Protein AF-0000000079820277 (afdb_homodimer)

InterPro domains:
  IPR011063 tRNA(Ile)-lysidine/2-thiocytidine synthase, N-terminal [PF01171] (27-200)
  IPR012094 tRNA(Ile)-lysidine synthase [MF_01161] (17-309)
  IPR012094 tRNA(Ile)-lysidine synthase [PTHR43033] (17-255)
  IPR012795 tRNA(Ile)-lysidine synthase, N-terminal [TIGR02432] (27-204)
  IPR012795 tRNA(Ile)-lysidine synthase, N-terminal [cd01992] (26-204)
  IPR014729 Rossmann-like alpha/beta/alpha sandwich fold [G3DSA:3.40.50.620] (17-236)

Nearest PDB structures (foldseek):
  3a2k-assembly2_B  TM=6.131E-01  e=2.456E-21  Geobacillus kaustophilus
  2e89-assembly2_C  TM=7.672E-01  e=1.411E-16  Aquifex aeolicus
  1ni5-assembly1_A-2  TM=6.156E-01  e=9.636E-19  Escherichia coli
  6scy-assembly1_A  TM=7.786E-01  e=8.592E-12  Methanococcus maripaludis S2
  6scy-assembly1_B  TM=7.322E-01  e=2.903E-11  Methanococcus maripaludis S2

Foldseek 3Di:
DDPVLLVVLLVLLLVQCVVQPDFLFEEEEEAQQALLSLLVLVSCCSNHVSYAYEYEYEDAVPDDSVLRVVQSVQSCVVRVHHYDYHYFHQDPPDQSLVSSVVRSVVRRVVVCVVVVGQAYEYRAALLNQLLQQVVCVVVAADLLSLLGDDQWDDDPNHIYGYSHHHPDPVSSSVSCVVGRGDDPPCCCVVSVVSSNCCVPPVQQVVLVVDPVSDGCSNVSSVRSNVSVVVLVVLCCVLPPFPQWDFAQQKIKHFADDPDDVSSSLSSVQVNVVLHDDDDDDGDGPVQSVVLVPDPAQDWDQGPPRWIWHHHPRMIMIGRPVDDGDDKDKDFEQAFDDDVSRLWTWDQYQQQADPCLPDPDPPDPGFIKIKGFFDQDPVGGHGPDPQPPCVVVLVVVLVVDPPVCSRRWIWIATPVNHTQDTRQDGDDPNDRNGGHIDIQNQRPDDGRDDDPPDD/DDPVLLVVLLVLLLVQCVVQPDFLFEEEEEAQQALLSLLVVVSCCSNHVSYAYEYEYEDAVPDDSVLRVVQVVQSCVVRVHHYDYHYFHQDPPDPSLVSSVVRSVVRRVVVCVVVVGQAYEYRAALLNQLLQQVVCVVVAADLLSLLGDDQWDDDPNHIYGYSHHHPDPVSSSVSCVVGRGDDPPCCCVVSVVSSNCCVPPVQQVVLVVDPVSDGCSNVSSVRSNVSVVVLVVLCCVLPPFPQWDFAQQKIKHFADPPDDVSSQLSSVQVNVVLHDDDDDDGDGPVQSVVLVPDPAQDWDQGPPRWIWHHHPRMIMIGRPVDDGDAKDWDFAQAFAQDVSRLWTWPQHQDLPDPPLPDPDPPDPGFIKIKGFFDQDPVGGHGPPPQPPCPVVLVVVLVVDDPVCSRRWIWIATPVNHTQDTRPDGDDPPDRSTRHTDTQNARPPDGRDDDPPDD

Sequence (908 aa):
MGDTDHRGLIAAVADVLDTHVRADATVVLGVSGGPDSVALLHLVAAARPDLRLVVGHVRHGLRDDALDVEATAANAGLLGASVVVLPVTVGEGAGPEDAARRARHAALLDLARDRRAVALLLGHTADDQAETLLLRIARGTGLDGLAAMRPAAERDGVLVVRPMLGLRRADVHAVSAPHATVTDPTNTGDPDQRRGRVRREALPALSRLRPDDGDPVPALARLAELVADDVALLDATAVPPGSVRRVGAAVVVDTPADTAVAVLRRRIRAGWALLPGPHRSAPDAETVSRILGLPVGQRIDVQGGVRATMAGDTVVLLDPTVPSWAPRPLPVGTGVTLPELGLAYLLTTAVAGPTATRPAAGAPPWTAEVAMPTSGPDGVVVRPRLASGDRAIRKDLQRVPAALRDQVPIVAAADGTVLLVGDRTIAPAVAGQPCLCIGVAADGSGPTGYRGGPMGDTDHRGLIAAVADVLDTHVRADATVVLGVSGGPDSVALLHLVAAARPDLRLVVGHVRHGLRDDALDVEATAANAGLLGASVVVLPVTVGEGAGPEDAARRARHAALLDLARDRRAVALLLGHTADDQAETLLLRIARGTGLDGLAAMRPAAERDGVLVVRPMLGLRRADVHAVSAPHATVTDPTNTGDPDQRRGRVRREALPALSRLRPDDGDPVPALARLAELVADDVALLDATAVPPGSVRRVGAAVVVDTPADTAVAVLRRRIRAGWALLPGPHRSAPDAETVSRILGLPVGQRIDVQGGVRATMAGDTVVLLDPTVPSWAPRPLPVGTGVTLPELGLAYLLTTAVAGPTATRPAAGAPPWTAEVAMPTSGPDGVVVRPRLASGDRAIRKDLQRVPAALRDQVPIVAAADGTVLLVGDRTIAPAVAGQPCLCIGVAADGSGPTGYRGGP

pLDDT: mean 76.47, std 20.47, range [20.0, 98.5]

Solvent-accessible surface area (backbone atoms only — not comparable to full-atom values): 48330 Å² total; per-residue (Å²): 127,57,72,68,54,53,55,50,52,27,49,48,33,30,54,47,39,64,74,75,46,71,82,70,33,40,33,25,34,51,32,64,9,28,41,49,21,44,22,39,55,54,41,47,47,70,45,40,68,60,46,44,53,34,34,38,28,68,40,60,74,83,59,94,52,65,63,25,51,49,21,36,50,54,55,31,55,77,70,73,33,49,78,42,80,40,81,45,80,62,62,89,68,54,61,69,46,61,28,42,50,50,46,46,51,51,53,50,51,50,49,20,59,75,65,66,29,70,28,37,37,40,45,44,22,17,51,51,35,23,46,48,25,50,48,32,50,33,63,36,34,45,65,72,44,45,18,44,70,63,56,61,47,76,52,95,90,39,37,35,34,24,51,36,37,85,36,50,54,72,63,40,37,62,64,21,64,87,50,68,54,39,78,55,69,65,49,76,52,30,74,44,60,55,58,47,43,34,64,70,39,33,48,53,35,35,13,66,53,19,94,77,54,45,81,40,42,66,37,40,32,48,27,16,52,51,33,39,45,43,49,53,53,46,44,65,65,47,47,42,92,74,40,46,43,58,39,35,51,26,19,41,22,58,47,55,86,90,58,53,65,55,35,45,51,49,30,49,52,55,27,58,71,63,44,66,72,76,92,68,78,78,80,43,57,66,49,52,49,53,59,73,65,46,55,71,75,38,70,49,73,47,76,96,58,28,34,39,31,25,52,78,48,26,37,38,40,30,42,77,82,52,72,74,64,70,64,40,78,37,65,60,66,39,72,43,72,39,70,69,36,44,32,32,38,30,31,36,56,42,35,46,57,96,72,40,53,68,76,59,101,72,60,73,74,60,40,28,32,39,32,42,32,40,74,46,99,91,37,73,44,57,64,70,83,46,80,87,62,55,67,60,50,52,58,54,41,63,74,37,55,76,89,43,38,51,31,35,43,31,32,20,36,77,87,35,51,57,38,27,53,56,90,38,73,68,49,74,63,47,73,46,33,56,23,76,45,75,45,71,26,62,64,95,65,72,65,68,83,80,81,70,71,134,128,59,72,68,55,52,56,49,52,28,49,49,32,31,55,47,39,64,73,75,46,70,84,70,34,40,33,25,33,50,33,66,10,28,42,50,22,45,20,41,55,54,39,46,48,69,45,41,70,61,46,45,53,34,35,38,29,67,40,62,74,83,58,93,51,64,62,24,51,51,23,37,49,54,56,31,56,79,70,73,30,49,77,43,79,42,81,44,79,62,62,89,71,54,61,70,46,61,29,42,51,50,45,46,52,51,53,50,52,48,48,19,59,75,65,66,28,71,27,38,37,41,46,43,22,17,49,51,36,24,48,48,26,51,47,32,50,33,62,35,34,45,65,71,45,44,19,44,72,64,56,61,47,75,53,93,88,38,36,36,35,23,52,37,36,86,37,49,54,71,63,41,38,63,65,23,63,86,49,68,55,38,78,53,69,65,49,76,51,30,74,44,56,56,58,46,43,34,64,69,39,33,48,53,34,34,12,66,53,20,94,76,55,44,81,40,43,67,36,39,32,48,27,15,53,52,33,38,46,43,49,54,53,44,44,64,65,48,47,44,90,74,39,44,42,54,40,33,52,26,18,40,21,58,46,58,85,90,56,54,65,54,35,45,52,49,29,48,52,54,28,57,72,62,43,67,71,75,93,69,78,78,80,44,57,66,50,53,51,53,58,72,65,46,54,71,75,38,70,48,74,45,75,97,58,27,35,39,30,24,54,78,48,27,38,38,39,29,40,77,82,52,73,72,64,70,63,40,77,37,67,59,68,40,70,43,71,39,70,71,36,48,34,31,38,30,31,37,52,45,38,72,38,96,72,37,58,67,76,56,102,71,58,72,72,58,40,27,33,38,31,41,31,40,73,48,100,91,38,71,44,54,68,67,81,44,80,88,59,54,67,60,50,51,57,55,42,65,74,39,54,76,91,44,40,51,31,35,43,30,32,21,37,77,88,35,51,57,37,26,53,58,90,39,72,67,50,72,62,48,75,40,35,56,23,77,45,73,45,69,26,60,62,91,64,72,60,67,84,79,82,69,71,134

Structure (mmCIF, N/CA/C/O backbone):
data_AF-0000000079820277-model_v1
#
loop_
_entity.id
_entity.type
_entity.pdbx_description
1 polymer 'tRNA(Ile)-lysidine synthase'
#
loop_
_atom_site.group_PDB
_atom_site.id
_atom_site.type_symbol
_atom_site.label_atom_id
_atom_site.label_alt_id
_atom_site.label_comp_id
_atom_site.label_asym_id
_atom_site.label_entity_id
_atom_site.label_seq_id
_atom_site.pdbx_PDB_ins_code
_atom_site.Cartn_x
_atom_site.Cartn_y
_atom_site.Cartn_z
_atom_site.occupancy
_atom_site.B_iso_or_equiv
_atom_site.auth_seq_id
_atom_site.auth_comp_id
_atom_site.auth_asym_id
_atom_site.auth_atom_id
_atom_site.pdbx_PDB_model_num
ATOM 1 N N . MET A 1 1 ? 27.703 8.156 21.188 1 50.22 1 MET A N 1
ATOM 2 C CA . MET A 1 1 ? 27.547 8.43 19.766 1 50.22 1 MET A CA 1
ATOM 3 C C . MET A 1 1 ? 28.703 9.281 19.25 1 50.22 1 MET A C 1
ATOM 5 O O . MET A 1 1 ? 29.016 10.328 19.812 1 50.22 1 MET A O 1
ATOM 9 N N . GLY A 1 2 ? 29.406 8.766 18.516 1 54.09 2 GLY A N 1
ATOM 10 C CA . GLY A 1 2 ? 30.562 9.523 18.047 1 54.09 2 GLY A CA 1
ATOM 11 C C . GLY A 1 2 ? 30.188 10.758 17.25 1 54.09 2 GLY A C 1
ATOM 12 O O . GLY A 1 2 ? 29.016 10.938 16.891 1 54.09 2 GLY A O 1
ATOM 13 N N . ASP A 1 3 ? 31.016 11.797 17.203 1 55.22 3 ASP A N 1
ATOM 14 C CA . ASP A 1 3 ? 30.906 13.086 16.516 1 55.22 3 ASP A CA 1
ATOM 15 C C . ASP A 1 3 ? 30.328 12.914 15.117 1 55.22 3 ASP A C 1
ATOM 17 O O . ASP A 1 3 ? 29.484 13.711 14.688 1 55.22 3 ASP A O 1
ATOM 21 N N . THR A 1 4 ? 30.625 11.859 14.508 1 54.94 4 THR A N 1
ATOM 22 C CA . THR A 1 4 ? 30.203 11.594 13.141 1 54.94 4 THR A CA 1
ATOM 23 C C . THR A 1 4 ? 28.719 11.281 13.078 1 54.94 4 THR A C 1
ATOM 25 O O . THR A 1 4 ? 28.016 11.703 12.148 1 54.94 4 THR A O 1
ATOM 28 N N . ASP A 1 5 ? 28.219 10.812 14.18 1 74.69 5 ASP A N 1
ATOM 29 C CA . ASP A 1 5 ? 26.812 10.438 14.203 1 74.69 5 ASP A CA 1
ATOM 30 C C . ASP A 1 5 ? 25.922 11.664 14.406 1 74.69 5 ASP A C 1
ATOM 32 O O . ASP A 1 5 ? 24.891 11.812 13.742 1 74.69 5 ASP A O 1
ATOM 36 N N . HIS A 1 6 ? 26.625 12.625 15.156 1 86.31 6 HIS A N 1
ATOM 37 C CA . HIS A 1 6 ? 25.859 13.844 15.414 1 86.31 6 HIS A CA 1
ATOM 38 C C . HIS A 1 6 ? 25.781 14.719 14.172 1 86.31 6 HIS A C 1
ATOM 40 O O . HIS A 1 6 ? 24.719 15.281 13.875 1 86.31 6 HIS A O 1
ATOM 46 N N . ARG A 1 7 ? 26.875 14.836 13.391 1 88.81 7 ARG A N 1
ATOM 47 C CA . ARG A 1 7 ? 26.906 15.617 12.156 1 88.81 7 ARG A CA 1
ATOM 48 C C . ARG A 1 7 ? 25.922 15.062 11.133 1 88.81 7 ARG A C 1
ATOM 50 O O . ARG A 1 7 ? 25.281 15.82 10.398 1 88.81 7 ARG A O 1
ATOM 57 N N . GLY A 1 8 ? 25.797 13.75 11.188 1 93.69 8 GLY A N 1
ATOM 58 C CA . GLY A 1 8 ? 24.875 13.102 10.281 1 93.69 8 GLY A CA 1
ATOM 59 C C . GLY A 1 8 ? 23.422 13.422 10.594 1 93.69 8 GLY A C 1
ATOM 60 O O . GLY A 1 8 ? 22.609 13.625 9.68 1 93.69 8 GLY A O 1
ATOM 61 N N . LEU A 1 9 ? 23.094 13.539 11.883 1 96.06 9 LEU A N 1
ATOM 62 C CA . LEU A 1 9 ? 21.734 13.859 12.312 1 96.06 9 LEU A CA 1
ATOM 63 C C . LEU A 1 9 ? 21.375 15.297 11.969 1 96.06 9 LEU A C 1
ATOM 65 O O . LEU A 1 9 ? 20.281 15.57 11.492 1 96.06 9 LEU A O 1
ATOM 69 N N . ILE A 1 10 ? 22.391 16.172 12.164 1 96.81 10 ILE A N 1
ATOM 70 C CA . ILE A 1 10 ? 22.188 17.578 11.836 1 96.81 10 ILE A CA 1
ATOM 71 C C . ILE A 1 10 ? 21.938 17.719 10.336 1 96.81 10 ILE A C 1
ATOM 73 O O . ILE A 1 10 ? 21.031 18.438 9.914 1 96.81 10 ILE A O 1
ATOM 77 N N . ALA A 1 11 ? 22.688 16.984 9.57 1 96.31 11 ALA A N 1
ATOM 78 C CA . ALA A 1 11 ? 22.562 17.047 8.117 1 96.31 11 ALA A CA 1
ATOM 79 C C . ALA A 1 11 ? 21.203 16.531 7.672 1 96.31 11 ALA A C 1
ATOM 81 O O . ALA A 1 11 ? 20.578 17.094 6.762 1 96.31 11 ALA A O 1
ATOM 82 N N . ALA A 1 12 ? 20.75 15.516 8.305 1 95.81 12 ALA A N 1
ATOM 83 C CA . ALA A 1 12 ? 19.453 14.938 7.953 1 95.81 12 ALA A CA 1
ATOM 84 C C . ALA A 1 12 ? 18.328 15.922 8.234 1 95.81 12 ALA A C 1
ATOM 86 O O . ALA A 1 12 ? 17.422 16.094 7.418 1 95.81 12 ALA A O 1
ATOM 87 N N . VAL A 1 13 ? 18.406 16.547 9.32 1 97.31 13 VAL A N 1
ATOM 88 C CA . VAL A 1 13 ? 17.406 17.547 9.695 1 97.31 13 VAL A CA 1
ATOM 89 C C . VAL A 1 13 ? 17.484 18.734 8.75 1 97.31 13 VAL A C 1
ATOM 91 O O . VAL A 1 13 ? 16.453 19.234 8.297 1 97.31 13 VAL A O 1
ATOM 94 N N . ALA A 1 14 ? 18.672 19.125 8.406 1 97.31 14 ALA A N 1
ATOM 95 C CA . ALA A 1 14 ? 18.875 20.234 7.484 1 97.31 14 ALA A CA 1
ATOM 96 C C . ALA A 1 14 ? 18.25 19.953 6.121 1 97.31 14 ALA A C 1
ATOM 98 O O . ALA A 1 14 ? 17.625 20.828 5.52 1 97.31 14 ALA A O 1
ATOM 99 N N . ASP A 1 15 ? 18.438 18.797 5.703 1 95.56 15 ASP A N 1
ATOM 100 C CA . ASP A 1 15 ? 17.922 18.406 4.398 1 95.56 15 ASP A CA 1
ATOM 101 C C . ASP A 1 15 ? 16.406 18.562 4.336 1 95.56 15 ASP A C 1
ATOM 103 O O . ASP A 1 15 ? 15.875 19.109 3.369 1 95.56 15 ASP A O 1
ATOM 107 N N . VAL A 1 16 ? 15.711 18.109 5.352 1 96.06 16 VAL A N 1
ATOM 108 C CA . VAL A 1 16 ? 14.258 18.203 5.395 1 96.06 16 VAL A CA 1
ATOM 109 C C . VAL A 1 16 ? 13.828 19.656 5.48 1 96.06 16 VAL A C 1
ATOM 111 O O . VAL A 1 16 ? 12.922 20.094 4.762 1 96.06 16 VAL A O 1
ATOM 114 N N . LEU A 1 17 ? 14.492 20.391 6.305 1 97.25 17 LEU A N 1
ATOM 115 C CA . LEU A 1 17 ? 14.117 21.797 6.504 1 97.25 17 LEU A CA 1
ATOM 116 C C . LEU A 1 17 ? 14.398 22.609 5.254 1 97.25 17 LEU A C 1
ATOM 118 O O . LEU A 1 17 ? 13.625 23.516 4.906 1 97.25 17 LEU A O 1
ATOM 122 N N . ASP A 1 18 ? 15.5 22.297 4.562 1 96.44 18 ASP A N 1
ATOM 123 C CA . ASP A 1 18 ? 15.859 23.016 3.35 1 96.44 18 ASP A CA 1
ATOM 124 C C . ASP A 1 18 ? 14.812 22.812 2.26 1 96.44 18 ASP A C 1
ATOM 126 O O . ASP A 1 18 ? 14.602 23.703 1.424 1 96.44 18 ASP A O 1
ATOM 130 N N . THR A 1 19 ? 14.188 21.734 2.322 1 93.88 19 THR A N 1
ATOM 131 C CA . THR A 1 19 ? 13.172 21.406 1.323 1 93.88 19 THR A CA 1
ATOM 132 C C . THR A 1 19 ? 11.875 22.141 1.601 1 93.88 19 THR A C 1
ATOM 134 O O . THR A 1 19 ? 11.148 22.516 0.67 1 93.88 19 THR A O 1
ATOM 137 N N . HIS A 1 20 ? 11.594 22.453 2.922 1 94.62 20 HIS A N 1
ATOM 138 C CA . HIS A 1 20 ? 10.219 22.844 3.238 1 94.62 20 HIS A CA 1
ATOM 139 C C . HIS A 1 20 ? 10.18 24.234 3.867 1 94.62 20 HIS A C 1
ATOM 141 O O . HIS A 1 20 ? 9.117 24.859 3.91 1 94.62 20 HIS A O 1
ATOM 147 N N . VAL A 1 21 ? 11.352 24.672 4.367 1 96.25 21 VAL A N 1
ATOM 148 C CA . VAL A 1 21 ? 11.352 25.922 5.125 1 96.25 21 VAL A CA 1
ATOM 149 C C . VAL A 1 21 ? 12.312 26.922 4.48 1 96.25 21 VAL A C 1
ATOM 151 O O . VAL A 1 21 ? 13.484 26.609 4.27 1 96.25 21 VAL A O 1
ATOM 154 N N . ARG A 1 22 ? 11.875 28.094 4.207 1 95.06 22 ARG A N 1
ATOM 155 C CA . ARG A 1 22 ? 12.703 29.125 3.58 1 95.06 22 ARG A CA 1
ATOM 156 C C . ARG A 1 22 ? 13.68 29.719 4.586 1 95.06 22 ARG A C 1
ATOM 158 O O . ARG A 1 22 ? 13.492 29.594 5.797 1 95.06 22 ARG A O 1
ATOM 165 N N . ALA A 1 23 ? 14.641 30.484 4.102 1 95.75 23 ALA A N 1
ATOM 166 C CA . ALA A 1 23 ? 15.688 31.094 4.934 1 95.75 23 ALA A CA 1
ATOM 167 C C . ALA A 1 23 ? 15.125 32.219 5.781 1 95.75 23 ALA A C 1
ATOM 169 O O . ALA A 1 23 ? 14.156 32.875 5.387 1 95.75 23 ALA A O 1
ATOM 170 N N . ASP A 1 24 ? 15.734 32.375 6.93 1 96 24 ASP A N 1
ATOM 171 C CA . ASP A 1 24 ? 15.484 33.5 7.828 1 96 24 ASP A CA 1
ATOM 172 C C . ASP A 1 24 ? 14.008 33.594 8.203 1 96 24 ASP A C 1
ATOM 174 O O . ASP A 1 24 ? 13.445 34.688 8.328 1 96 24 ASP A O 1
ATOM 178 N N . ALA A 1 25 ? 13.375 32.438 8.32 1 96.81 25 ALA A N 1
ATOM 179 C CA . ALA A 1 25 ? 11.945 32.375 8.617 1 96.81 25 ALA A CA 1
ATOM 180 C C . ALA A 1 25 ? 11.703 32.125 10.102 1 96.81 25 ALA A C 1
ATOM 182 O O . ALA A 1 25 ? 12.617 31.734 10.828 1 96.81 25 ALA A O 1
ATOM 183 N N . THR A 1 26 ? 10.516 32.438 10.492 1 97.81 26 THR A N 1
ATOM 184 C CA . THR A 1 26 ? 10.07 32.062 11.836 1 97.81 26 THR A CA 1
ATOM 185 C C . THR A 1 26 ? 9.391 30.703 11.836 1 97.81 26 THR A C 1
ATOM 187 O O . THR A 1 26 ? 8.531 30.438 10.992 1 97.81 26 THR A O 1
ATOM 190 N N . VAL A 1 27 ? 9.812 29.875 12.75 1 98.31 27 VAL A N 1
ATOM 191 C CA . VAL A 1 27 ? 9.18 28.562 12.883 1 98.31 27 VAL A CA 1
ATOM 192 C C . VAL A 1 27 ? 8.766 28.328 14.336 1 98.31 27 VAL A C 1
ATOM 194 O O . VAL A 1 27 ? 9.398 28.844 15.258 1 98.31 27 VAL A O 1
ATOM 197 N N . VAL A 1 28 ? 7.699 27.594 14.508 1 98.5 28 VAL A N 1
ATOM 198 C CA . VAL A 1 28 ? 7.246 27.156 15.828 1 98.5 28 VAL A CA 1
ATOM 199 C C . VAL A 1 28 ? 7.641 25.703 16.062 1 98.5 28 VAL A C 1
ATOM 201 O O . VAL A 1 28 ? 7.512 24.875 15.164 1 98.5 28 VAL A O 1
ATOM 204 N N . LEU A 1 29 ? 8.242 25.391 17.188 1 98.31 29 LEU A N 1
ATOM 205 C CA . LEU A 1 29 ? 8.578 24.031 17.578 1 98.31 29 LEU A CA 1
ATOM 206 C C . LEU A 1 29 ? 7.711 23.578 18.75 1 98.31 29 LEU A C 1
ATOM 208 O O . LEU A 1 29 ? 7.621 24.266 19.766 1 98.31 29 LEU A O 1
ATOM 212 N N . GLY A 1 30 ? 7.031 22.438 18.562 1 96.56 30 GLY A N 1
ATOM 213 C CA . GLY A 1 30 ? 6.406 21.812 19.703 1 96.56 30 GLY A CA 1
ATOM 214 C C . GLY A 1 30 ? 7.395 21.094 20.609 1 96.56 30 GLY A C 1
ATOM 215 O O . GLY A 1 30 ? 7.973 20.078 20.234 1 96.56 30 GLY A O 1
ATOM 216 N N . VAL A 1 31 ? 7.578 21.656 21.844 1 95.12 31 VAL A N 1
ATOM 217 C CA . VAL A 1 31 ? 8.539 21.062 22.781 1 95.12 31 VAL A CA 1
ATOM 218 C C . VAL A 1 31 ? 7.844 20.719 24.094 1 95.12 31 VAL A C 1
ATOM 220 O O . VAL A 1 31 ? 7.371 21.609 24.797 1 95.12 31 VAL A O 1
ATOM 223 N N . SER A 1 32 ? 7.855 19.469 24.406 1 90.5 32 SER A N 1
ATOM 224 C CA . SER A 1 32 ? 7.172 18.984 25.609 1 90.5 32 SER A CA 1
ATOM 225 C C . SER A 1 32 ? 8.125 18.922 26.797 1 90.5 32 SER A C 1
ATOM 227 O O . SER A 1 32 ? 7.691 18.781 27.938 1 90.5 32 SER A O 1
ATOM 229 N N . GLY A 1 33 ? 9.391 19.062 26.578 1 91.06 33 GLY A N 1
ATOM 230 C CA . GLY A 1 33 ? 10.383 18.859 27.625 1 91.06 33 GLY A CA 1
ATOM 231 C C . GLY A 1 33 ? 10.969 17.469 27.641 1 91.06 33 GLY A C 1
ATOM 232 O O . GLY A 1 33 ? 11.969 17.203 28.312 1 91.06 33 GLY A O 1
ATOM 233 N N . GLY A 1 34 ? 10.383 16.578 26.859 1 91.94 34 GLY A N 1
ATOM 234 C CA . GLY A 1 34 ? 10.914 15.227 26.734 1 91.94 34 GLY A CA 1
ATOM 235 C C . GLY A 1 34 ? 12.117 15.141 25.828 1 91.94 34 GLY A C 1
ATOM 236 O O . GLY A 1 34 ? 12.445 16.094 25.125 1 91.94 34 GLY A O 1
ATOM 237 N N . PRO A 1 35 ? 12.766 14.008 25.828 1 93.94 35 PRO A N 1
ATOM 238 C CA . PRO A 1 35 ? 14.016 13.852 25.078 1 93.94 35 PRO A CA 1
ATOM 239 C C . PRO A 1 35 ? 13.828 14.102 23.578 1 93.94 35 PRO A C 1
ATOM 241 O O . PRO A 1 35 ? 14.695 14.711 22.938 1 93.94 35 PRO A O 1
ATOM 244 N N . ASP A 1 36 ? 12.727 13.672 22.984 1 94.5 36 ASP A N 1
ATOM 245 C CA . ASP A 1 36 ? 12.508 13.844 21.562 1 94.5 36 ASP A CA 1
ATOM 246 C C . ASP A 1 36 ? 12.367 15.32 21.188 1 94.5 36 ASP A C 1
ATOM 248 O O . ASP A 1 36 ? 13.023 15.797 20.266 1 94.5 36 ASP A O 1
ATOM 252 N N . SER A 1 37 ? 11.539 15.977 21.953 1 95.5 37 SER A N 1
ATOM 253 C CA . SER A 1 37 ? 11.258 17.375 21.625 1 95.5 37 SER A CA 1
ATOM 254 C C . SER A 1 37 ? 12.469 18.266 21.922 1 95.5 37 SER A C 1
ATOM 256 O O . SER A 1 37 ? 12.719 19.234 21.188 1 95.5 37 SER A O 1
ATOM 258 N N . VAL A 1 38 ? 13.211 17.953 22.922 1 96.25 38 VAL A N 1
ATOM 259 C CA . VAL A 1 38 ? 14.422 18.688 23.25 1 96.25 38 VAL A CA 1
ATOM 260 C C . VAL A 1 38 ? 15.469 18.469 22.156 1 96.25 38 VAL A C 1
ATOM 262 O O . VAL A 1 38 ? 16.156 19.406 21.75 1 96.25 38 VAL A O 1
ATOM 265 N N . ALA A 1 39 ? 15.602 17.234 21.719 1 97 39 ALA A N 1
ATOM 266 C CA . ALA A 1 39 ? 16.516 16.953 20.625 1 97 39 ALA A CA 1
ATOM 267 C C . ALA A 1 39 ? 16.125 17.75 19.375 1 97 39 ALA A C 1
ATOM 269 O O . ALA A 1 39 ? 17 18.266 18.672 1 97 39 ALA A O 1
ATOM 270 N N . LEU A 1 40 ? 14.836 17.781 19.125 1 97.88 40 LEU A N 1
ATOM 271 C CA . LEU A 1 40 ? 14.344 18.562 18 1 97.88 40 LEU A CA 1
ATOM 272 C C . LEU A 1 40 ? 14.852 20 18.062 1 97.88 40 LEU A C 1
ATOM 274 O O . LEU A 1 40 ? 15.383 20.516 17.078 1 97.88 40 LEU A O 1
ATOM 278 N N . LEU A 1 41 ? 14.641 20.625 19.203 1 97.88 41 LEU A N 1
ATOM 279 C CA . LEU A 1 41 ? 15.031 22.016 19.422 1 97.88 41 LEU A CA 1
ATOM 280 C C . LEU A 1 41 ? 16.516 22.219 19.125 1 97.88 41 LEU A C 1
ATOM 282 O O . LEU A 1 41 ? 16.875 23.109 18.344 1 97.88 41 LEU A O 1
ATOM 286 N N . HIS A 1 42 ? 17.344 21.406 19.594 1 97.69 42 HIS A N 1
ATOM 287 C CA . HIS A 1 42 ? 18.797 21.547 19.438 1 97.69 42 HIS A CA 1
ATOM 288 C C . HIS A 1 42 ? 19.234 21.219 18.016 1 97.69 42 HIS A C 1
ATOM 290 O O . HIS A 1 42 ? 20.125 21.875 17.484 1 97.69 42 HIS A O 1
ATOM 296 N N . LEU A 1 43 ? 18.672 20.188 17.453 1 97.94 43 LEU A N 1
ATOM 297 C CA . LEU A 1 43 ? 19.047 19.812 16.094 1 97.94 43 LEU A CA 1
ATOM 298 C C . LEU A 1 43 ? 18.656 20.891 15.094 1 97.94 43 LEU A C 1
ATOM 300 O O . LEU A 1 43 ? 19.406 21.203 14.18 1 97.94 43 LEU A O 1
ATOM 304 N N . VAL A 1 44 ? 17.469 21.438 15.273 1 98.19 44 VAL A N 1
ATOM 305 C CA . VAL A 1 44 ? 17 22.484 14.367 1 98.19 44 VAL A CA 1
ATOM 306 C C . VAL A 1 44 ? 17.891 23.719 14.5 1 98.19 44 VAL A C 1
ATOM 308 O O . VAL A 1 44 ? 18.281 24.312 13.492 1 98.19 44 VAL A O 1
ATOM 311 N N . ALA A 1 45 ? 18.219 24.094 15.703 1 97.81 45 ALA A N 1
ATOM 312 C CA . ALA A 1 45 ? 19.078 25.25 15.945 1 97.81 45 ALA A CA 1
ATOM 313 C C . ALA A 1 45 ? 20.453 25.078 15.297 1 97.81 45 ALA A C 1
ATOM 315 O O . ALA A 1 45 ? 21.016 26.031 14.758 1 97.81 45 ALA A O 1
ATOM 316 N N . ALA A 1 46 ? 20.953 23.859 15.344 1 96.88 46 ALA A N 1
ATOM 317 C CA . ALA A 1 46 ? 22.266 23.562 14.773 1 96.88 46 ALA A CA 1
ATOM 318 C C . ALA A 1 46 ? 22.188 23.516 13.242 1 96.88 46 ALA A C 1
ATOM 320 O O . ALA A 1 46 ? 23.109 23.969 12.562 1 96.88 46 ALA A O 1
ATOM 321 N N . ALA A 1 47 ? 21.156 22.984 12.719 1 97.56 47 ALA A N 1
ATOM 322 C CA . ALA A 1 47 ? 21.016 22.766 11.281 1 97.56 47 ALA A CA 1
ATOM 323 C C . ALA A 1 47 ? 20.703 24.078 10.562 1 97.56 47 ALA A C 1
ATOM 325 O O . ALA A 1 47 ? 21.172 24.297 9.438 1 97.56 47 ALA A O 1
ATOM 326 N N . ARG A 1 48 ? 19.875 24.906 11.273 1 97.69 48 ARG A N 1
ATOM 327 C CA . ARG A 1 48 ? 19.422 26.156 10.656 1 97.69 48 ARG A CA 1
ATOM 328 C C . ARG A 1 48 ? 19.484 27.312 11.648 1 97.69 48 ARG A C 1
ATOM 330 O O . ARG A 1 48 ? 18.438 27.812 12.086 1 97.69 48 ARG A O 1
ATOM 337 N N . PRO A 1 49 ? 20.656 27.828 11.812 1 96.5 49 PRO A N 1
ATOM 338 C CA . PRO A 1 49 ? 20.812 28.922 12.758 1 96.5 49 PRO A CA 1
ATOM 339 C C . PRO A 1 49 ? 20.172 30.219 12.281 1 96.5 49 PRO A C 1
ATOM 341 O O . PRO A 1 49 ? 20 31.172 13.055 1 96.5 49 PRO A O 1
ATOM 344 N N . ASP A 1 50 ? 19.812 30.219 11.031 1 96.75 50 ASP A N 1
ATOM 345 C CA . ASP A 1 50 ? 19.203 31.422 10.445 1 96.75 50 ASP A CA 1
ATOM 346 C C . ASP A 1 50 ? 17.734 31.547 10.867 1 96.75 50 ASP A C 1
ATOM 348 O O . ASP A 1 50 ? 17.141 32.625 10.734 1 96.75 50 ASP A O 1
ATOM 352 N N . LEU A 1 51 ? 17.172 30.562 11.414 1 97.5 51 LEU A N 1
ATOM 353 C CA . LEU A 1 51 ? 15.742 30.547 11.719 1 97.5 51 LEU A CA 1
ATOM 354 C C . LEU A 1 51 ? 15.469 31.203 13.07 1 97.5 51 LEU A C 1
ATOM 356 O O . LEU A 1 51 ? 16.281 31.094 13.992 1 97.5 51 LEU A O 1
ATOM 360 N N . ARG A 1 52 ? 14.383 31.906 13.141 1 97.56 52 ARG A N 1
ATOM 361 C CA . ARG A 1 52 ? 13.867 32.375 14.414 1 97.56 52 ARG A CA 1
ATOM 362 C C . ARG A 1 52 ? 12.969 31.344 15.07 1 97.56 52 ARG A C 1
ATOM 364 O O . ARG A 1 52 ? 11.914 31 14.531 1 97.56 52 ARG A O 1
ATOM 371 N N . LEU A 1 53 ? 13.367 30.922 16.219 1 98.12 53 LEU A N 1
ATOM 372 C CA . LEU A 1 53 ? 12.703 29.797 16.859 1 98.12 53 LEU A CA 1
ATOM 373 C C . LEU A 1 53 ? 11.719 30.281 17.922 1 98.12 53 LEU A C 1
ATOM 375 O O . LEU A 1 53 ? 12.078 31.062 18.797 1 98.12 53 LEU A O 1
ATOM 379 N N . VAL A 1 54 ? 10.492 29.859 17.797 1 98.25 54 VAL A N 1
ATOM 380 C CA . VAL A 1 54 ? 9.477 30.031 18.828 1 98.25 54 VAL A CA 1
ATOM 381 C C . VAL A 1 54 ? 9.062 28.672 19.375 1 98.25 54 VAL A C 1
ATOM 383 O O . VAL A 1 54 ? 8.594 27.797 18.641 1 98.25 54 VAL A O 1
ATOM 386 N N . VAL A 1 55 ? 9.234 28.5 20.672 1 98 55 VAL A N 1
ATOM 387 C CA . VAL A 1 55 ? 8.922 27.219 21.312 1 98 55 VAL A CA 1
ATOM 388 C C . VAL A 1 55 ? 7.508 27.266 21.891 1 98 55 VAL A C 1
ATOM 390 O O . VAL A 1 55 ? 7.18 28.156 22.688 1 98 55 VAL A O 1
ATOM 393 N N . GLY A 1 56 ? 6.676 26.375 21.391 1 97.25 56 GLY A N 1
ATOM 394 C CA . GLY A 1 56 ? 5.375 26.172 22 1 97.25 56 GLY A CA 1
ATOM 395 C C . GLY A 1 56 ? 5.348 24.984 22.953 1 97.25 56 GLY A C 1
ATOM 396 O O . GLY A 1 56 ? 5.66 23.859 22.562 1 97.25 56 GLY A O 1
ATOM 397 N N . HIS A 1 57 ? 5.016 25.219 24.219 1 94.75 57 HIS A N 1
ATOM 398 C CA . HIS A 1 57 ? 4.852 24.188 25.234 1 94.75 57 HIS A CA 1
ATOM 399 C C . HIS A 1 57 ? 3.4 24.078 25.688 1 94.75 57 HIS A C 1
ATOM 401 O O . HIS A 1 57 ? 2.857 25.031 26.266 1 94.75 57 HIS A O 1
ATOM 407 N N . VAL A 1 58 ? 2.828 22.875 25.422 1 91.81 58 VAL A N 1
ATOM 408 C CA . VAL A 1 58 ? 1.413 22.703 25.734 1 91.81 58 VAL A CA 1
ATOM 409 C C . VAL A 1 58 ? 1.264 22.062 27.109 1 91.81 58 VAL A C 1
ATOM 411 O O . VAL A 1 58 ? 1.893 21.031 27.406 1 91.81 58 VAL A O 1
ATOM 414 N N . ARG A 1 59 ? 0.441 22.625 27.938 1 87.06 59 ARG A N 1
ATOM 415 C CA . ARG A 1 59 ? 0.107 22.094 29.25 1 87.06 59 ARG A CA 1
ATOM 416 C C . ARG A 1 59 ? -1.308 21.516 29.266 1 87.06 59 ARG A C 1
ATOM 418 O O . ARG A 1 59 ? -2.281 22.25 29.094 1 87.06 59 ARG A O 1
ATOM 425 N N . HIS A 1 60 ? -1.378 20.266 29.344 1 75.88 60 HIS A N 1
ATOM 426 C CA . HIS A 1 60 ? -2.701 19.656 29.312 1 75.88 60 HIS A CA 1
ATOM 427 C C . HIS A 1 60 ? -3.287 19.516 30.703 1 75.88 60 HIS A C 1
ATOM 429 O O . HIS A 1 60 ? -4.465 19.188 30.859 1 75.88 60 HIS A O 1
ATOM 435 N N . GLY A 1 61 ? -2.584 19.859 31.734 1 67.38 61 GLY A N 1
ATOM 436 C CA . GLY A 1 61 ? -3.086 19.891 33.094 1 67.38 61 GLY A CA 1
ATOM 437 C C . GLY A 1 61 ? -3.312 18.5 33.688 1 67.38 61 GLY A C 1
ATOM 438 O O . GLY A 1 61 ? -3.885 18.359 34.75 1 67.38 61 GLY A O 1
ATOM 439 N N . LEU A 1 62 ? -3.027 17.484 32.875 1 63.75 62 LEU A N 1
ATOM 440 C CA . LEU A 1 62 ? -3.326 16.125 33.344 1 63.75 62 LEU A CA 1
ATOM 441 C C . LEU A 1 62 ? -2.34 15.68 34.406 1 63.75 62 LEU A C 1
ATOM 443 O O . LEU A 1 62 ? -2.641 14.781 35.219 1 63.75 62 LEU A O 1
ATOM 447 N N . ARG A 1 63 ? -1.208 16.156 34.469 1 64.81 63 ARG A N 1
ATOM 448 C CA . ARG A 1 63 ? -0.183 15.867 35.469 1 64.81 63 ARG A CA 1
ATOM 449 C C . ARG A 1 63 ? 0.593 17.125 35.844 1 64.81 63 ARG A C 1
ATOM 451 O O . ARG A 1 63 ? 0.442 18.172 35.188 1 64.81 63 ARG A O 1
ATOM 458 N N . ASP A 1 64 ? 1.238 17 37.031 1 67.62 64 ASP A N 1
ATOM 459 C CA . ASP A 1 64 ? 2.15 18.078 37.375 1 67.62 64 ASP A CA 1
ATOM 460 C C . ASP A 1 64 ? 3.264 18.219 36.344 1 67.62 64 ASP A C 1
ATOM 462 O O . ASP A 1 64 ? 4.02 17.281 36.094 1 67.62 64 ASP A O 1
ATOM 466 N N . ASP A 1 65 ? 3.219 19.219 35.5 1 76.62 65 ASP A N 1
ATOM 467 C CA . ASP A 1 65 ? 4.152 19.375 34.375 1 76.62 65 ASP A CA 1
ATOM 468 C C . ASP A 1 65 ? 5.141 20.5 34.656 1 76.62 65 ASP A C 1
ATOM 470 O O . ASP A 1 65 ? 5.703 21.078 33.719 1 76.62 65 ASP A O 1
ATOM 474 N N . ALA A 1 66 ? 5.383 20.906 35.906 1 77.44 66 ALA A N 1
ATOM 475 C CA . ALA A 1 66 ? 6.297 21.984 36.25 1 77.44 66 ALA A CA 1
ATOM 476 C C . ALA A 1 66 ? 7.707 21.703 35.75 1 77.44 66 ALA A C 1
ATOM 478 O O . ALA A 1 66 ? 8.383 22.594 35.219 1 77.44 66 ALA A O 1
ATOM 479 N N . LEU A 1 67 ? 8.086 20.453 35.906 1 83.31 67 LEU A N 1
ATOM 480 C CA . LEU A 1 67 ? 9.43 20.062 35.469 1 83.31 67 LEU A CA 1
ATOM 481 C C . LEU A 1 67 ? 9.562 20.141 33.969 1 83.31 67 LEU A C 1
ATOM 483 O O . LEU A 1 67 ? 10.633 20.469 33.438 1 83.31 67 LEU A O 1
ATOM 487 N N . ASP A 1 68 ? 8.523 19.859 33.281 1 88.25 68 ASP A N 1
ATOM 488 C CA . ASP A 1 68 ? 8.523 19.953 31.828 1 88.25 68 ASP A CA 1
ATOM 489 C C . ASP A 1 68 ? 8.734 21.391 31.359 1 88.25 68 ASP A C 1
ATOM 491 O O . ASP A 1 68 ? 9.523 21.641 30.438 1 88.25 68 ASP A O 1
ATOM 495 N N . VAL A 1 69 ? 8.047 22.203 32.062 1 87.88 69 VAL A N 1
ATOM 496 C CA . VAL A 1 69 ? 8.141 23.625 31.719 1 87.88 69 VAL A CA 1
ATOM 497 C C . VAL A 1 69 ? 9.562 24.125 31.953 1 87.88 69 VAL A C 1
ATOM 499 O O . VAL A 1 69 ? 10.125 24.844 31.141 1 87.88 69 VAL A O 1
ATOM 502 N N . GLU A 1 70 ? 10.102 23.75 33.094 1 91 70 GLU A N 1
ATOM 503 C CA . GLU A 1 70 ? 11.445 24.172 33.469 1 91 70 GLU A CA 1
ATOM 504 C C . GLU A 1 70 ? 12.484 23.672 32.469 1 91 70 GLU A C 1
ATOM 506 O O . GLU A 1 70 ? 13.375 24.422 32.031 1 91 70 GLU A O 1
ATOM 511 N N . ALA A 1 71 ? 12.414 22.469 32.125 1 92.19 71 ALA A N 1
ATOM 512 C CA . ALA A 1 71 ? 13.344 21.891 31.172 1 92.19 71 ALA A CA 1
ATOM 513 C C . ALA A 1 71 ? 13.242 22.578 29.812 1 92.19 71 ALA A C 1
ATOM 515 O O . ALA A 1 71 ? 14.266 22.891 29.188 1 92.19 71 ALA A O 1
ATOM 516 N N . THR A 1 72 ? 12.023 22.781 29.406 1 94.19 72 THR A N 1
ATOM 517 C CA . THR A 1 72 ? 11.781 23.453 28.125 1 94.19 72 THR A CA 1
ATOM 518 C C . THR A 1 72 ? 12.367 24.859 28.125 1 94.19 72 THR A C 1
ATOM 520 O O . THR A 1 72 ? 13.062 25.25 27.188 1 94.19 72 THR A O 1
ATOM 523 N N . ALA A 1 73 ? 12.141 25.562 29.172 1 94.44 73 ALA A N 1
ATOM 524 C CA . ALA A 1 73 ? 12.641 26.938 29.297 1 94.44 73 ALA A CA 1
ATOM 525 C C . ALA A 1 73 ? 14.164 26.969 29.328 1 94.44 73 ALA A C 1
ATOM 527 O O . ALA A 1 73 ? 14.789 27.828 28.719 1 94.44 73 ALA A O 1
ATOM 528 N N . ALA A 1 74 ? 14.719 26.094 30.047 1 95.56 74 ALA A N 1
ATOM 529 C CA . ALA A 1 74 ? 16.172 26.016 30.156 1 95.56 74 ALA A CA 1
ATOM 530 C C . ALA A 1 74 ? 16.812 25.812 28.781 1 95.56 74 ALA A C 1
ATOM 532 O O . ALA A 1 74 ? 17.781 26.484 28.438 1 95.56 74 ALA A O 1
ATOM 533 N N . ASN A 1 75 ? 16.312 24.906 28.047 1 96.25 75 ASN A N 1
ATOM 534 C CA . ASN A 1 75 ? 16.859 24.594 26.734 1 96.25 75 ASN A CA 1
ATOM 535 C C . ASN A 1 75 ? 16.641 25.75 25.75 1 96.25 75 ASN A C 1
ATOM 537 O O . ASN A 1 75 ? 17.531 26.078 24.969 1 96.25 75 ASN A O 1
ATOM 541 N N . ALA A 1 76 ? 15.43 26.25 25.781 1 96.62 76 ALA A N 1
ATOM 542 C CA . ALA A 1 76 ? 15.125 27.391 24.906 1 96.62 76 ALA A CA 1
ATOM 543 C C . ALA A 1 76 ? 16.062 28.562 25.203 1 96.62 76 ALA A C 1
ATOM 545 O O . ALA A 1 76 ? 16.531 29.234 24.281 1 96.62 76 ALA A O 1
ATOM 546 N N . GLY A 1 77 ? 16.281 28.812 26.453 1 95.38 77 GLY A N 1
ATOM 547 C CA . GLY A 1 77 ? 17.172 29.891 26.875 1 95.38 77 GLY A CA 1
ATOM 548 C C . GLY A 1 77 ? 18.594 29.734 26.359 1 95.38 77 GLY A C 1
ATOM 549 O O . GLY A 1 77 ? 19.219 30.719 25.953 1 95.38 77 GLY A O 1
ATOM 550 N N . LEU A 1 78 ? 19.094 28.578 26.328 1 94.81 78 LEU A N 1
ATOM 551 C CA . LEU A 1 78 ? 20.438 28.297 25.828 1 94.81 78 LEU A CA 1
ATOM 552 C C . LEU A 1 78 ? 20.578 28.688 24.359 1 94.81 78 LEU A C 1
ATOM 554 O O . LEU A 1 78 ? 21.672 29.031 23.906 1 94.81 78 LEU A O 1
ATOM 558 N N . LEU A 1 79 ? 19.422 28.719 23.688 1 95.75 79 LEU A N 1
ATOM 559 C CA . LEU A 1 79 ? 19.469 28.906 22.234 1 95.75 79 LEU A CA 1
ATOM 560 C C . LEU A 1 79 ? 18.891 30.266 21.844 1 95.75 79 LEU A C 1
ATOM 562 O O . LEU A 1 79 ? 18.797 30.578 20.656 1 95.75 79 LEU A O 1
ATOM 566 N N . GLY A 1 80 ? 18.375 31 22.781 1 94.12 80 GLY A N 1
ATOM 567 C CA . GLY A 1 80 ? 17.781 32.312 22.516 1 94.12 80 GLY A CA 1
ATOM 568 C C . GLY A 1 80 ? 16.406 32.219 21.891 1 94.12 80 GLY A C 1
ATOM 569 O O . GLY A 1 80 ? 15.984 33.156 21.188 1 94.12 80 GLY A O 1
ATOM 570 N N . ALA A 1 81 ? 15.734 31.156 22.125 1 96.19 81 ALA A N 1
ATOM 571 C CA . ALA A 1 81 ? 14.391 30.969 21.578 1 96.19 81 ALA A CA 1
ATOM 572 C C . ALA A 1 81 ? 13.328 31.453 22.578 1 96.19 81 ALA A C 1
ATOM 574 O O . ALA A 1 81 ? 13.516 31.359 23.781 1 96.19 81 ALA A O 1
ATOM 575 N N . SER A 1 82 ? 12.266 32 22.047 1 95.62 82 SER A N 1
ATOM 576 C CA . SER A 1 82 ? 11.141 32.375 22.906 1 95.62 82 SER A CA 1
ATOM 577 C C . SER A 1 82 ? 10.258 31.172 23.234 1 95.62 82 SER A C 1
ATOM 579 O O . SER A 1 82 ? 10.078 30.281 22.391 1 95.62 82 SER A O 1
ATOM 581 N N . VAL A 1 83 ? 9.75 31.172 24.484 1 96.62 83 VAL A N 1
ATOM 582 C CA . VAL A 1 83 ? 8.891 30.078 24.922 1 96.62 83 VAL A CA 1
ATOM 583 C C . VAL A 1 83 ? 7.48 30.594 25.188 1 96.62 83 VAL A C 1
ATOM 585 O O . VAL A 1 83 ? 7.309 31.625 25.844 1 96.62 83 VAL A O 1
ATOM 588 N N . VAL A 1 84 ? 6.57 29.969 24.594 1 96.38 84 VAL A N 1
ATOM 589 C CA . VAL A 1 84 ? 5.164 30.25 24.859 1 96.38 84 VAL A CA 1
ATOM 590 C C . VAL A 1 84 ? 4.5 29.031 25.484 1 96.38 84 VAL A C 1
ATOM 592 O O . VAL A 1 84 ? 4.48 27.953 24.891 1 96.38 84 VAL A O 1
ATOM 595 N N . VAL A 1 85 ? 3.986 29.156 26.688 1 94.56 85 VAL A N 1
ATOM 596 C CA . VAL A 1 85 ? 3.268 28.078 27.359 1 94.56 85 VAL A CA 1
ATOM 597 C C . VAL A 1 85 ? 1.784 28.141 27 1 94.56 85 VAL A C 1
ATOM 599 O O . VAL A 1 85 ? 1.146 29.188 27.156 1 94.56 85 VAL A O 1
ATOM 602 N N . LEU A 1 86 ? 1.256 27.031 26.5 1 93.62 86 LEU A N 1
ATOM 603 C CA . LEU A 1 86 ? -0.111 26.984 26 1 93.62 86 LEU A CA 1
ATOM 604 C C . LEU A 1 86 ? -0.981 26.078 26.859 1 93.62 86 LEU A C 1
ATOM 606 O O . LEU A 1 86 ? -0.94 24.859 26.734 1 93.62 86 LEU A O 1
ATOM 610 N N . PRO A 1 87 ? -1.815 26.641 27.734 1 88.94 87 PRO A N 1
ATOM 611 C CA . PRO A 1 87 ? -2.756 25.812 28.5 1 88.94 87 PRO A CA 1
ATOM 612 C C . PRO A 1 87 ? -3.904 25.281 27.641 1 88.94 87 PRO A C 1
ATOM 614 O O . PRO A 1 87 ? -4.438 26.016 26.812 1 88.94 87 PRO A O 1
ATOM 617 N N . VAL A 1 88 ? -4.105 24 27.719 1 85.12 88 VAL A N 1
ATOM 618 C CA . VAL A 1 88 ? -5.234 23.438 26.984 1 85.12 88 VAL A CA 1
ATOM 619 C C . VAL A 1 88 ? -6.16 22.688 27.953 1 85.12 88 VAL A C 1
ATOM 621 O O . VAL A 1 88 ? -5.727 22.25 29.016 1 85.12 88 VAL A O 1
ATOM 624 N N . THR A 1 89 ? -7.527 22.688 27.641 1 77.06 89 THR A N 1
ATOM 625 C CA . THR A 1 89 ? -8.523 21.922 28.375 1 77.06 89 THR A CA 1
ATOM 626 C C . THR A 1 89 ? -8.953 20.703 27.562 1 77.06 89 THR A C 1
ATOM 628 O O . THR A 1 89 ? -9.305 20.812 26.391 1 77.06 89 THR A O 1
ATOM 631 N N . VAL A 1 90 ? -8.586 19.5 28.125 1 70.12 90 VAL A N 1
ATOM 632 C CA . VAL A 1 90 ? -8.969 18.281 27.422 1 70.12 90 VAL A CA 1
ATOM 633 C C . VAL A 1 90 ? -10.422 17.938 27.734 1 70.12 90 VAL A C 1
ATOM 635 O O . VAL A 1 90 ? -10.82 17.859 28.891 1 70.12 90 VAL A O 1
ATOM 638 N N . GLY A 1 91 ? -11.367 18.219 26.812 1 59.75 91 GLY A N 1
ATOM 639 C CA . GLY A 1 91 ? -12.766 17.906 27.016 1 59.75 91 GLY A CA 1
ATOM 640 C C . GLY A 1 91 ? -13.039 16.422 27.125 1 59.75 91 GLY A C 1
ATOM 641 O O . GLY A 1 91 ? -12.141 15.602 26.922 1 59.75 91 GLY A O 1
ATOM 642 N N . GLU A 1 92 ? -14.141 15.922 27.766 1 56.16 92 GLU A N 1
ATOM 643 C CA . GLU A 1 92 ? -14.617 14.57 28.062 1 56.16 92 GLU A CA 1
ATOM 644 C C . GLU A 1 92 ? -14.852 13.773 26.781 1 56.16 92 GLU A C 1
ATOM 646 O O . GLU A 1 92 ? -14.969 12.547 26.828 1 56.16 92 GLU A O 1
ATOM 651 N N . GLY A 1 93 ? -14.75 14.375 25.609 1 49.53 93 GLY A N 1
ATOM 652 C CA . GLY A 1 93 ? -15.383 13.656 24.516 1 49.53 93 GLY A CA 1
ATOM 653 C C . GLY A 1 93 ? -14.562 12.484 24.016 1 49.53 93 GLY A C 1
ATOM 654 O O . GLY A 1 93 ? -14.812 11.336 24.391 1 49.53 93 GLY A O 1
ATOM 655 N N . ALA A 1 94 ? -13.805 12.648 22.984 1 51.47 94 ALA A N 1
ATOM 656 C CA . ALA A 1 94 ? -13.141 11.539 22.312 1 51.47 94 ALA A CA 1
ATOM 657 C C . ALA A 1 94 ? -12.047 10.938 23.188 1 51.47 94 ALA A C 1
ATOM 659 O O . ALA A 1 94 ? -11.508 11.609 24.062 1 51.47 94 ALA A O 1
ATOM 660 N N . GLY A 1 95 ? -12.086 9.57 23.359 1 57.84 95 GLY A N 1
ATOM 661 C CA . GLY A 1 95 ? -11.133 8.938 24.25 1 57.84 95 GLY A CA 1
ATOM 662 C C . GLY A 1 95 ? -10.031 9.875 24.719 1 57.84 95 GLY A C 1
ATOM 663 O O . GLY A 1 95 ? -9.594 10.742 23.953 1 57.84 95 GLY A O 1
ATOM 664 N N . PRO A 1 96 ? -9.805 9.953 26.078 1 59.88 96 PRO A N 1
ATOM 665 C CA . PRO A 1 96 ? -8.945 10.938 26.734 1 59.88 96 PRO A CA 1
ATOM 666 C C . PRO A 1 96 ? -7.641 11.18 25.984 1 59.88 96 PRO A C 1
ATOM 668 O O . PRO A 1 96 ? -7.211 12.328 25.828 1 59.88 96 PRO A O 1
ATOM 671 N N . GLU A 1 97 ? -7.152 10.188 25.312 1 67.69 97 GLU A N 1
ATOM 672 C CA . GLU A 1 97 ? -5.844 10.32 24.688 1 67.69 97 GLU A CA 1
ATOM 673 C C . GLU A 1 97 ? -5.957 11.047 23.344 1 67.69 97 GLU A C 1
ATOM 675 O O . GLU A 1 97 ? -5.168 11.953 23.062 1 67.69 97 GLU A O 1
ATOM 680 N N . ASP A 1 98 ? -6.918 10.734 22.641 1 71.56 98 ASP A N 1
ATOM 681 C CA . ASP A 1 98 ? -7.121 11.359 21.344 1 71.56 98 ASP A CA 1
ATOM 682 C C . ASP A 1 98 ? -7.531 12.82 21.484 1 71.56 98 ASP A C 1
ATOM 684 O O . ASP A 1 98 ? -7.102 13.672 20.703 1 71.56 98 ASP A O 1
ATOM 688 N N . ALA A 1 99 ? -8.227 13.055 22.516 1 73.75 99 ALA A N 1
ATOM 689 C CA . ALA A 1 99 ? -8.672 14.422 22.766 1 73.75 99 ALA A CA 1
ATOM 690 C C . ALA A 1 99 ? -7.496 15.312 23.156 1 73.75 99 ALA A C 1
ATOM 692 O O . ALA A 1 99 ? -7.398 16.453 22.719 1 73.75 99 ALA A O 1
ATOM 693 N N . ALA A 1 100 ? -6.625 14.766 23.984 1 77.06 100 ALA A N 1
ATOM 694 C CA . ALA A 1 100 ? -5.445 15.516 24.406 1 77.06 100 ALA A CA 1
ATOM 695 C C . ALA A 1 100 ? -4.527 15.812 23.219 1 77.06 100 ALA A C 1
ATOM 697 O O . ALA A 1 100 ? -3.996 16.922 23.109 1 77.06 100 ALA A O 1
ATOM 698 N N . ARG A 1 101 ? -4.434 14.938 22.359 1 80.88 101 ARG A N 1
ATOM 699 C CA . ARG A 1 101 ? -3.594 15.102 21.188 1 80.88 101 ARG A CA 1
ATOM 700 C C . ARG A 1 101 ? -4.164 16.156 20.25 1 80.88 101 ARG A C 1
ATOM 702 O O . ARG A 1 101 ? -3.43 17.016 19.734 1 80.88 101 ARG A O 1
ATOM 709 N N . ARG A 1 102 ? -5.375 16.047 20.109 1 79.69 102 ARG A N 1
ATOM 710 C CA . ARG A 1 102 ? -6.035 17.016 19.234 1 79.69 102 ARG A CA 1
ATOM 711 C C . ARG A 1 102 ? -5.91 18.422 19.781 1 79.69 102 ARG A C 1
ATOM 713 O O . ARG A 1 102 ? -5.637 19.375 19.031 1 79.69 102 ARG A O 1
ATOM 720 N N . ALA A 1 103 ? -6.074 18.469 21.078 1 83.62 103 ALA A N 1
ATOM 721 C CA . ALA A 1 103 ? -5.98 19.781 21.734 1 83.62 103 ALA A CA 1
ATOM 722 C C . ALA A 1 103 ? -4.57 20.344 21.625 1 83.62 103 ALA A C 1
ATOM 724 O O . ALA A 1 103 ? -4.395 21.531 21.375 1 83.62 103 ALA A O 1
ATOM 725 N N . ARG A 1 104 ? -3.617 19.531 21.797 1 87.44 104 ARG A N 1
ATOM 726 C CA . ARG A 1 104 ? -2.221 19.938 21.688 1 87.44 104 ARG A CA 1
ATOM 727 C C . ARG A 1 104 ? -1.911 20.453 20.281 1 87.44 104 ARG A C 1
ATOM 729 O O . ARG A 1 104 ? -1.31 21.516 20.125 1 87.44 104 ARG A O 1
ATOM 736 N N . HIS A 1 105 ? -2.326 19.719 19.328 1 88.88 105 HIS A N 1
ATOM 737 C CA . HIS A 1 105 ? -2.055 20.094 17.953 1 88.88 105 HIS A CA 1
ATOM 738 C C . HIS A 1 105 ? -2.742 21.406 17.578 1 88.88 105 HIS A C 1
ATOM 740 O O . HIS A 1 105 ? -2.145 22.25 16.922 1 88.88 105 HIS A O 1
ATOM 746 N N . ALA A 1 106 ? -3.945 21.484 18.031 1 86.5 106 ALA A N 1
ATOM 747 C CA . ALA A 1 106 ? -4.699 22.703 17.734 1 86.5 106 ALA A CA 1
ATOM 748 C C . ALA A 1 106 ? -4.023 23.922 18.344 1 86.5 106 ALA A C 1
ATOM 750 O O . ALA A 1 106 ? -3.926 24.969 17.703 1 86.5 106 ALA A O 1
ATOM 751 N N . ALA A 1 107 ? -3.555 23.781 19.562 1 92.5 107 ALA A N 1
ATOM 752 C CA . ALA A 1 107 ? -2.896 24.891 20.266 1 92.5 107 ALA A CA 1
ATOM 753 C C . ALA A 1 107 ? -1.604 25.281 19.562 1 92.5 107 ALA A C 1
ATOM 755 O O . ALA A 1 107 ? -1.306 26.484 19.438 1 92.5 107 ALA A O 1
ATOM 756 N N . LEU A 1 108 ? -0.905 24.344 19.109 1 95.88 108 LEU A N 1
ATOM 757 C CA . LEU A 1 108 ? 0.358 24.625 18.438 1 95.88 108 LEU A CA 1
ATOM 758 C C . LEU A 1 108 ? 0.117 25.266 17.078 1 95.88 108 LEU A C 1
ATOM 760 O O . LEU A 1 108 ? 0.868 26.141 16.656 1 95.88 108 LEU A O 1
ATOM 764 N N . LEU A 1 109 ? -0.891 24.797 16.391 1 92.81 109 LEU A N 1
ATOM 765 C CA . LEU A 1 109 ? -1.248 25.391 15.109 1 92.81 109 LEU A CA 1
ATOM 766 C C . LEU A 1 109 ? -1.671 26.844 15.273 1 92.81 109 LEU A C 1
ATOM 768 O O . LEU A 1 109 ? -1.272 27.703 14.484 1 92.81 109 LEU A O 1
ATOM 772 N N . ASP A 1 110 ? -2.412 27.109 16.297 1 93.12 110 ASP A N 1
ATOM 773 C CA . ASP A 1 110 ? -2.834 28.469 16.594 1 93.12 110 ASP A CA 1
ATOM 774 C C . ASP A 1 110 ? -1.632 29.375 16.859 1 93.12 110 ASP A C 1
ATOM 776 O O . ASP A 1 110 ? -1.581 30.5 16.391 1 93.12 110 ASP A O 1
ATOM 780 N N . LEU A 1 111 ? -0.758 28.844 17.578 1 96.31 111 LEU A N 1
ATOM 781 C CA . LEU A 1 111 ? 0.452 29.609 17.875 1 96.31 111 LEU A CA 1
ATOM 782 C C . LEU A 1 111 ? 1.213 29.922 16.594 1 96.31 111 LEU A C 1
ATOM 784 O O . LEU A 1 111 ? 1.712 31.047 16.422 1 96.31 111 LEU A O 1
ATOM 788 N N . ALA A 1 112 ? 1.33 28.969 15.75 1 96.5 112 ALA A N 1
ATOM 789 C CA . ALA A 1 112 ? 2.027 29.156 14.484 1 96.5 112 ALA A CA 1
ATOM 790 C C . ALA A 1 112 ? 1.364 30.266 13.664 1 96.5 112 ALA A C 1
ATOM 792 O O . ALA A 1 112 ? 2.047 31.109 13.086 1 96.5 112 ALA A O 1
ATOM 793 N N . ARG A 1 113 ? 0.105 30.266 13.641 1 91.88 113 ARG A N 1
ATOM 794 C CA . ARG A 1 113 ? -0.631 31.297 12.914 1 91.88 113 ARG A CA 1
ATOM 795 C C . ARG A 1 113 ? -0.435 32.656 13.555 1 91.88 113 ARG A C 1
ATOM 797 O O . ARG A 1 113 ? -0.18 33.656 12.867 1 91.88 113 ARG A O 1
ATOM 804 N N . ASP A 1 114 ? -0.491 32.719 14.867 1 94.19 114 ASP A N 1
ATOM 805 C CA . ASP A 1 114 ? -0.354 33.969 15.625 1 94.19 114 ASP A CA 1
ATOM 806 C C . ASP A 1 114 ? 1.018 34.594 15.398 1 94.19 114 ASP A C 1
ATOM 808 O O . ASP A 1 114 ? 1.137 35.844 15.328 1 94.19 114 ASP A O 1
ATOM 812 N N . ARG A 1 115 ? 1.948 33.719 15.25 1 95.81 115 ARG A N 1
ATOM 813 C CA . ARG A 1 115 ? 3.318 34.188 15.109 1 95.81 115 ARG A CA 1
ATOM 814 C C . ARG A 1 115 ? 3.707 34.344 13.648 1 95.81 115 ARG A C 1
ATOM 816 O O . ARG A 1 115 ? 4.863 34.625 13.328 1 95.81 115 ARG A O 1
ATOM 823 N N . ARG A 1 116 ? 2.756 34.062 12.711 1 93.56 116 ARG A N 1
ATOM 824 C CA . ARG A 1 116 ? 3.002 34.094 11.273 1 93.56 116 ARG A CA 1
ATOM 825 C C . ARG A 1 116 ? 4.203 33.219 10.914 1 93.56 116 ARG A C 1
ATOM 827 O O . ARG A 1 116 ? 5.062 33.656 10.133 1 93.56 116 ARG A O 1
ATOM 834 N N . ALA A 1 117 ? 4.285 32.125 11.625 1 96.94 117 ALA A N 1
ATOM 835 C CA . ALA A 1 117 ? 5.355 31.172 11.344 1 96.94 117 ALA A CA 1
ATOM 836 C C . ALA A 1 117 ? 5.129 30.469 10 1 96.94 117 ALA A C 1
ATOM 838 O O . ALA A 1 117 ? 3.984 30.219 9.617 1 96.94 117 ALA A O 1
ATOM 839 N N . VAL A 1 118 ? 6.234 30.125 9.375 1 95.25 118 VAL A N 1
ATOM 840 C CA . VAL A 1 118 ? 6.117 29.484 8.062 1 95.25 118 VAL A CA 1
ATOM 841 C C . VAL A 1 118 ? 5.82 28 8.242 1 95.25 118 VAL A C 1
ATOM 843 O O . VAL A 1 118 ? 5.348 27.344 7.316 1 95.25 118 VAL A O 1
ATOM 846 N N . ALA A 1 119 ? 6.141 27.469 9.492 1 97.75 119 ALA A N 1
ATOM 847 C CA . ALA A 1 119 ? 5.926 26.047 9.727 1 97.75 119 ALA A CA 1
ATOM 848 C C . ALA A 1 119 ? 5.871 25.734 11.219 1 97.75 119 ALA A C 1
ATOM 850 O O . ALA A 1 119 ? 6.43 26.469 12.031 1 97.75 119 ALA A O 1
ATOM 851 N N . LEU A 1 120 ? 5.141 24.734 11.516 1 98.38 120 LEU A N 1
ATOM 852 C CA . LEU A 1 120 ? 5.191 24.062 12.812 1 98.38 120 LEU A CA 1
ATOM 853 C C . LEU A 1 120 ? 6.059 22.812 12.742 1 98.38 120 LEU A C 1
ATOM 855 O O . LEU A 1 120 ? 5.82 21.922 11.914 1 98.38 120 LEU A O 1
ATOM 859 N N . LEU A 1 121 ? 7.094 22.719 13.57 1 98.5 121 LEU A N 1
ATOM 860 C CA . LEU A 1 121 ? 7.996 21.578 13.594 1 98.5 121 LEU A CA 1
ATOM 861 C C . LEU A 1 121 ? 7.676 20.656 14.766 1 98.5 121 LEU A C 1
ATOM 863 O O . LEU A 1 121 ? 7.574 21.109 15.906 1 98.5 121 LEU A O 1
ATOM 867 N N . LEU A 1 122 ? 7.465 19.406 14.461 1 97.5 122 LEU A N 1
ATOM 868 C CA . LEU A 1 122 ? 7.199 18.406 15.492 1 97.5 122 LEU A CA 1
ATOM 869 C C . LEU A 1 122 ? 8.312 17.359 15.547 1 97.5 122 LEU A C 1
ATOM 871 O O . LEU A 1 122 ? 8.977 17.109 14.539 1 97.5 122 LEU A O 1
ATOM 875 N N . GLY A 1 123 ? 8.516 16.766 16.734 1 96.81 123 GLY A N 1
ATOM 876 C CA . GLY A 1 123 ? 9.688 15.938 16.969 1 96.81 123 GLY A CA 1
ATOM 877 C C . GLY A 1 123 ? 9.406 14.453 16.828 1 96.81 123 GLY A C 1
ATOM 878 O O . GLY A 1 123 ? 9.875 13.648 17.641 1 96.81 123 GLY A O 1
ATOM 879 N N . HIS A 1 124 ? 8.617 14.117 15.828 1 95.81 124 HIS A N 1
ATOM 880 C CA . HIS A 1 124 ? 8.328 12.703 15.602 1 95.81 124 HIS A CA 1
ATOM 881 C C . HIS A 1 124 ? 9.516 12 14.953 1 95.81 124 HIS A C 1
ATOM 883 O O . HIS A 1 124 ? 10.195 12.578 14.102 1 95.81 124 HIS A O 1
ATOM 889 N N . THR A 1 125 ? 9.727 10.75 15.344 1 97.12 125 THR A N 1
ATOM 890 C CA . THR A 1 125 ? 10.859 9.953 14.875 1 97.12 125 THR A CA 1
ATOM 891 C C . THR A 1 125 ? 10.375 8.766 14.047 1 97.12 125 THR A C 1
ATOM 893 O O . THR A 1 125 ? 9.172 8.578 13.852 1 97.12 125 THR A O 1
ATOM 896 N N . ALA A 1 126 ? 11.352 7.984 13.609 1 96.44 126 ALA A N 1
ATOM 897 C CA . ALA A 1 126 ? 11.039 6.758 12.883 1 96.44 126 ALA A CA 1
ATOM 898 C C . ALA A 1 126 ? 10.266 5.781 13.758 1 96.44 126 ALA A C 1
ATOM 900 O O . ALA A 1 126 ? 9.422 5.027 13.266 1 96.44 126 ALA A O 1
ATOM 901 N N . ASP A 1 127 ? 10.562 5.805 15.039 1 95.62 127 ASP A N 1
ATOM 902 C CA . ASP A 1 127 ? 9.859 4.945 15.984 1 95.62 127 ASP A CA 1
ATOM 903 C C . ASP A 1 127 ? 8.383 5.324 16.078 1 95.62 127 ASP A C 1
ATOM 905 O O . ASP A 1 127 ? 7.516 4.453 16.125 1 95.62 127 ASP A O 1
ATOM 909 N N . ASP A 1 128 ? 8.148 6.617 16.078 1 94.44 128 ASP A N 1
ATOM 910 C CA . ASP A 1 128 ? 6.766 7.086 16.062 1 94.44 128 ASP A CA 1
ATOM 911 C C . ASP A 1 128 ? 6.055 6.664 14.781 1 94.44 128 ASP A C 1
ATOM 913 O O . ASP A 1 128 ? 4.859 6.355 14.797 1 94.44 128 ASP A O 1
ATOM 917 N N . GLN A 1 129 ? 6.789 6.746 13.711 1 96 129 GLN A N 1
ATOM 918 C CA . GLN A 1 129 ? 6.25 6.332 12.422 1 96 129 GLN A CA 1
ATOM 919 C C . GLN A 1 129 ? 5.793 4.879 12.453 1 96 129 GLN A C 1
ATOM 921 O O . GLN A 1 129 ? 4.684 4.559 12.016 1 96 129 GLN A O 1
ATOM 926 N N . ALA A 1 130 ? 6.645 4.027 12.945 1 95.81 130 ALA A N 1
ATOM 927 C CA . ALA A 1 130 ? 6.336 2.605 13.047 1 95.81 130 ALA A CA 1
ATOM 928 C C . ALA A 1 130 ? 5.121 2.373 13.945 1 95.81 130 ALA A C 1
ATOM 930 O O . ALA A 1 130 ? 4.25 1.561 13.625 1 95.81 130 ALA A O 1
ATOM 931 N N . GLU A 1 131 ? 5.121 3.107 15.07 1 94.69 131 GLU A N 1
ATOM 932 C CA . GLU A 1 131 ? 3.998 2.984 15.992 1 94.69 131 GLU A CA 1
ATOM 933 C C . GLU A 1 131 ? 2.686 3.389 15.328 1 94.69 131 GLU A C 1
ATOM 935 O O . GLU A 1 131 ? 1.681 2.684 15.445 1 94.69 131 GLU A O 1
ATOM 940 N N . THR A 1 132 ? 2.736 4.504 14.656 1 93.56 132 THR A N 1
ATOM 941 C CA . THR A 1 132 ? 1.548 5.012 13.984 1 93.56 132 THR A CA 1
ATOM 942 C C . THR A 1 132 ? 1.072 4.023 12.914 1 93.56 132 THR A C 1
ATOM 944 O O . THR A 1 132 ? -0.125 3.754 12.805 1 93.56 132 THR A O 1
ATOM 947 N N . LEU A 1 133 ? 1.948 3.492 12.164 1 95 133 LEU A N 1
ATOM 948 C CA . LEU A 1 133 ? 1.625 2.533 11.109 1 95 133 LEU A CA 1
ATOM 949 C C . LEU A 1 133 ? 0.913 1.314 11.688 1 95 133 LEU A C 1
ATOM 951 O O . LEU A 1 133 ? -0.133 0.903 11.18 1 95 133 LEU A O 1
ATOM 955 N N . LEU A 1 134 ? 1.468 0.783 12.727 1 94.75 134 LEU A N 1
ATOM 956 C CA . LEU A 1 134 ? 0.896 -0.414 13.336 1 94.75 134 LEU A CA 1
ATOM 957 C C . LEU A 1 134 ? -0.485 -0.125 13.906 1 94.75 134 LEU A C 1
ATOM 959 O O . LEU A 1 134 ? -1.392 -0.955 13.805 1 94.75 134 LEU A O 1
ATOM 963 N N . LEU A 1 135 ? -0.646 1.006 14.57 1 91.94 135 LEU A N 1
ATOM 964 C CA . LEU A 1 135 ? -1.949 1.387 15.102 1 91.94 135 LEU A CA 1
ATOM 965 C C . LEU A 1 135 ? -2.99 1.458 13.992 1 91.94 135 LEU A C 1
ATOM 967 O O . LEU A 1 135 ? -4.121 0.993 14.164 1 91.94 135 LEU A O 1
ATOM 971 N N . ARG A 1 136 ? -2.609 2.016 12.867 1 90.12 136 ARG A N 1
ATOM 972 C CA . ARG A 1 136 ? -3.529 2.158 11.742 1 90.12 136 ARG A CA 1
ATOM 973 C C . ARG A 1 136 ? -3.852 0.802 11.125 1 90.12 136 ARG A C 1
ATOM 975 O O . ARG A 1 136 ? -4.992 0.545 10.734 1 90.12 136 ARG A O 1
ATOM 982 N N . ILE A 1 137 ? -2.865 -0.041 11.016 1 91.75 137 ILE A N 1
ATOM 983 C CA . ILE A 1 137 ? -3.082 -1.393 10.516 1 91.75 137 ILE A CA 1
ATOM 984 C C . ILE A 1 137 ? -4.078 -2.125 11.414 1 91.75 137 ILE A C 1
ATOM 986 O O . ILE A 1 137 ? -5.027 -2.742 10.922 1 91.75 137 ILE A O 1
ATOM 990 N N . ALA A 1 138 ? -3.848 -2.027 12.695 1 90.12 138 ALA A N 1
ATOM 991 C CA . ALA A 1 138 ? -4.707 -2.715 13.656 1 90.12 138 ALA A CA 1
ATOM 992 C C . ALA A 1 138 ? -6.148 -2.221 13.555 1 90.12 138 ALA A C 1
ATOM 994 O O . ALA A 1 138 ? -7.09 -3.008 13.664 1 90.12 138 ALA A O 1
ATOM 995 N N . ARG A 1 139 ? -6.367 -0.972 13.375 1 84.81 139 ARG A N 1
ATOM 996 C CA . ARG A 1 139 ? -7.695 -0.371 13.305 1 84.81 139 ARG A CA 1
ATOM 997 C C . ARG A 1 139 ? -8.375 -0.708 11.984 1 84.81 139 ARG A C 1
ATOM 999 O O . ARG A 1 139 ? -9.602 -0.63 11.875 1 84.81 139 ARG A O 1
ATOM 1006 N N . GLY A 1 140 ? -7.617 -1.064 11.031 1 85.69 140 GLY A N 1
ATOM 1007 C CA . GLY A 1 140 ? -8.117 -1.224 9.68 1 85.69 140 GLY A CA 1
ATOM 1008 C C . GLY A 1 140 ? -7.879 -0.004 8.805 1 85.69 140 GLY A C 1
ATOM 1009 O O . GLY A 1 140 ? -8.43 1.066 9.062 1 85.69 140 GLY A O 1
ATOM 1010 N N . THR A 1 141 ? -6.996 -0.138 7.863 1 85.56 141 THR A N 1
ATOM 1011 C CA . THR A 1 141 ? -6.625 0.996 7.023 1 85.56 141 THR A CA 1
ATOM 1012 C C . THR A 1 141 ? -6.453 0.561 5.57 1 85.56 141 THR A C 1
ATOM 1014 O O . THR A 1 141 ? -6.48 -0.634 5.27 1 85.56 141 THR A O 1
ATOM 1017 N N . GLY A 1 142 ? -6.508 1.513 4.727 1 84.69 142 GLY A N 1
ATOM 1018 C CA . GLY A 1 142 ? -6.098 1.306 3.346 1 84.69 142 GLY A CA 1
ATOM 1019 C C . GLY A 1 142 ? -4.699 1.819 3.055 1 84.69 142 GLY A C 1
ATOM 1020 O O . GLY A 1 142 ? -3.891 1.983 3.969 1 84.69 142 GLY A O 1
ATOM 1021 N N . LEU A 1 143 ? -4.426 1.955 1.819 1 86.88 143 LEU A N 1
ATOM 1022 C CA . LEU A 1 143 ? -3.094 2.344 1.372 1 86.88 143 LEU A CA 1
ATOM 1023 C C . LEU A 1 143 ? -2.684 3.68 1.984 1 86.88 143 LEU A C 1
ATOM 1025 O O . LEU A 1 143 ? -1.55 3.836 2.439 1 86.88 143 LEU A O 1
ATOM 1029 N N . ASP A 1 144 ? -3.568 4.602 2.102 1 85.69 144 ASP A N 1
ATOM 1030 C CA . ASP A 1 144 ? -3.252 5.934 2.605 1 85.69 144 ASP A CA 1
ATOM 1031 C C . ASP A 1 144 ? -2.822 5.879 4.07 1 85.69 144 ASP A C 1
ATOM 1033 O O . ASP A 1 144 ? -1.913 6.602 4.484 1 85.69 144 ASP A O 1
ATOM 1037 N N . GLY A 1 145 ? -3.578 5.09 4.762 1 87.56 145 GLY A N 1
ATOM 1038 C CA . GLY A 1 145 ? -3.227 4.938 6.164 1 87.56 145 GLY A CA 1
ATOM 1039 C C . GLY A 1 145 ? -1.861 4.305 6.371 1 87.56 145 GLY A C 1
ATOM 1040 O O . GLY A 1 145 ? -1.19 4.578 7.367 1 87.56 145 GLY A O 1
ATOM 1041 N N . LEU A 1 146 ? -1.395 3.51 5.449 1 92.12 146 LEU A N 1
ATOM 1042 C CA . LEU A 1 146 ? -0.112 2.822 5.547 1 92.12 146 LEU A CA 1
ATOM 1043 C C . LEU A 1 146 ? 1.044 3.797 5.352 1 92.12 146 LEU A C 1
ATOM 1045 O O . LEU A 1 146 ? 2.186 3.492 5.703 1 92.12 146 LEU A O 1
ATOM 1049 N N . ALA A 1 147 ? 0.733 4.918 4.75 1 91.19 147 ALA A N 1
ATOM 1050 C CA . ALA A 1 147 ? 1.758 5.949 4.586 1 91.19 147 ALA A CA 1
ATOM 1051 C C . ALA A 1 147 ? 2.062 6.637 5.914 1 91.19 147 ALA A C 1
ATOM 1053 O O . ALA A 1 147 ? 3.039 7.383 6.023 1 91.19 147 ALA A O 1
ATOM 1054 N N . ALA A 1 148 ? 1.267 6.352 6.902 1 92.62 148 ALA A N 1
ATOM 1055 C CA . ALA A 1 148 ? 1.426 6.898 8.25 1 92.62 148 ALA A CA 1
ATOM 1056 C C . ALA A 1 148 ? 1.616 8.414 8.211 1 92.62 148 ALA A C 1
ATOM 1058 O O . ALA A 1 148 ? 0.797 9.133 7.633 1 92.62 148 ALA A O 1
ATOM 1059 N N . MET A 1 149 ? 2.627 8.953 8.836 1 92.88 149 MET A N 1
ATOM 1060 C CA . MET A 1 149 ? 2.824 10.398 8.883 1 92.88 149 MET A CA 1
ATOM 1061 C C . MET A 1 149 ? 3.686 10.867 7.711 1 92.88 149 MET A C 1
ATOM 1063 O O . MET A 1 149 ? 4.617 10.172 7.305 1 92.88 149 MET A O 1
ATOM 1067 N N . ARG A 1 150 ? 3.365 12.023 7.281 1 90.88 150 ARG A N 1
ATOM 1068 C CA . ARG A 1 150 ? 4.176 12.641 6.234 1 90.88 150 ARG A CA 1
ATOM 1069 C C . ARG A 1 150 ? 5.238 13.555 6.836 1 90.88 150 ARG A C 1
ATOM 1071 O O . ARG A 1 150 ? 5.012 14.195 7.863 1 90.88 150 ARG A O 1
ATOM 1078 N N . PRO A 1 151 ? 6.398 13.594 6.148 1 93.44 151 PRO A N 1
ATOM 1079 C CA . PRO A 1 151 ? 7.418 14.531 6.625 1 93.44 151 PRO A CA 1
ATOM 1080 C C . PRO A 1 151 ? 6.93 15.977 6.648 1 93.44 151 PRO A C 1
ATOM 1082 O O . PRO A 1 151 ? 7.344 16.766 7.508 1 93.44 151 PRO A O 1
ATOM 1085 N N . ALA A 1 152 ? 6.102 16.312 5.688 1 93.62 152 ALA A N 1
ATOM 1086 C CA . ALA A 1 152 ? 5.492 17.625 5.609 1 93.62 152 ALA A CA 1
ATOM 1087 C C . ALA A 1 152 ? 4.055 17.547 5.102 1 93.62 152 ALA A C 1
ATOM 1089 O O . ALA A 1 152 ? 3.762 16.766 4.188 1 93.62 152 ALA A O 1
ATOM 1090 N N . ALA A 1 153 ? 3.17 18.281 5.785 1 87.38 153 ALA A N 1
ATOM 1091 C CA . ALA A 1 153 ? 1.77 18.312 5.371 1 87.38 153 ALA A CA 1
ATOM 1092 C C . ALA A 1 153 ? 1.094 19.609 5.828 1 87.38 153 ALA A C 1
ATOM 1094 O O . ALA A 1 153 ? 1.398 20.125 6.902 1 87.38 153 ALA A O 1
ATOM 1095 N N . GLU A 1 154 ? 0.204 20.078 5.078 1 82.75 154 GLU A N 1
ATOM 1096 C CA . GLU A 1 154 ? -0.56 21.266 5.461 1 82.75 154 GLU A CA 1
ATOM 1097 C C . GLU A 1 154 ? -1.752 20.891 6.336 1 82.75 154 GLU A C 1
ATOM 1099 O O . GLU A 1 154 ? -2.465 19.922 6.047 1 82.75 154 GLU A O 1
ATOM 1104 N N . ARG A 1 155 ? -1.858 21.547 7.387 1 79.5 155 ARG A N 1
ATOM 1105 C CA . ARG A 1 155 ? -2.996 21.391 8.289 1 79.5 155 ARG A CA 1
ATOM 1106 C C . ARG A 1 155 ? -3.566 22.75 8.688 1 79.5 155 ARG A C 1
ATOM 1108 O O . ARG A 1 155 ? -2.896 23.531 9.359 1 79.5 155 ARG A O 1
ATOM 1115 N N . ASP A 1 156 ? -4.738 22.969 8.344 1 74.81 156 ASP A N 1
ATOM 1116 C CA . ASP A 1 156 ? -5.422 24.203 8.695 1 74.81 156 ASP A CA 1
ATOM 1117 C C . ASP A 1 156 ? -4.598 25.422 8.281 1 74.81 156 ASP A C 1
ATOM 1119 O O . ASP A 1 156 ? -4.387 26.344 9.078 1 74.81 156 ASP A O 1
ATOM 1123 N N . GLY A 1 157 ? -4.004 25.328 7.168 1 75.31 157 GLY A N 1
ATOM 1124 C CA . GLY A 1 157 ? -3.283 26.438 6.582 1 75.31 157 GLY A CA 1
ATOM 1125 C C . GLY A 1 157 ? -1.853 26.547 7.074 1 75.31 157 GLY A C 1
ATOM 1126 O O . GLY A 1 157 ? -1.131 27.484 6.691 1 75.31 157 GLY A O 1
ATOM 1127 N N . VAL A 1 158 ? -1.494 25.719 7.926 1 87.81 158 VAL A N 1
ATOM 1128 C CA . VAL A 1 158 ? -0.14 25.734 8.469 1 87.81 158 VAL A CA 1
ATOM 1129 C C . VAL A 1 158 ? 0.631 24.516 7.973 1 87.81 158 VAL A C 1
ATOM 1131 O O . VAL A 1 158 ? 0.102 23.391 7.961 1 87.81 158 VAL A O 1
ATOM 1134 N N . LEU A 1 159 ? 1.859 24.75 7.578 1 93.44 159 LEU A N 1
ATOM 1135 C CA . LEU A 1 159 ? 2.729 23.641 7.188 1 93.44 159 LEU A CA 1
ATOM 1136 C C . LEU A 1 159 ? 3.314 22.953 8.414 1 93.44 159 LEU A C 1
ATOM 1138 O O . LEU A 1 159 ? 3.992 23.578 9.227 1 93.44 159 LEU A O 1
ATOM 1142 N N . VAL A 1 160 ? 3.002 21.703 8.555 1 96.19 160 VAL A N 1
ATOM 1143 C CA . VAL A 1 160 ? 3.566 20.906 9.633 1 96.19 160 VAL A CA 1
ATOM 1144 C C . VAL A 1 160 ? 4.727 20.062 9.102 1 96.19 160 VAL A C 1
ATOM 1146 O O . VAL A 1 160 ? 4.555 19.297 8.156 1 96.19 160 VAL A O 1
ATOM 1149 N N . VAL A 1 161 ? 5.906 20.219 9.703 1 97.81 161 VAL A N 1
ATOM 1150 C CA . VAL A 1 161 ? 7.098 19.516 9.242 1 97.81 161 VAL A CA 1
ATOM 1151 C C . VAL A 1 161 ? 7.641 18.625 10.367 1 97.81 161 VAL A C 1
ATOM 1153 O O . VAL A 1 161 ? 7.641 19.031 11.531 1 97.81 161 VAL A O 1
ATOM 1156 N N . ARG A 1 162 ? 8.055 17.469 10.031 1 97.81 162 ARG A N 1
ATOM 1157 C CA . ARG A 1 162 ? 8.648 16.516 10.969 1 97.81 162 ARG A CA 1
ATOM 1158 C C . ARG A 1 162 ? 10.078 16.172 10.562 1 97.81 162 ARG A C 1
ATOM 1160 O O . ARG A 1 162 ? 10.336 15.109 10.008 1 97.81 162 ARG A O 1
ATOM 1167 N N . PRO A 1 163 ? 11 16.969 10.984 1 97.94 163 PRO A N 1
ATOM 1168 C CA . PRO A 1 163 ? 12.367 16.859 10.469 1 97.94 163 PRO A CA 1
ATOM 1169 C C . PRO A 1 163 ? 13.055 15.57 10.898 1 97.94 163 PRO A C 1
ATOM 1171 O O . PRO A 1 163 ? 14.016 15.141 10.258 1 97.94 163 PRO A O 1
ATOM 1174 N N . MET A 1 164 ? 12.586 14.945 11.961 1 97.62 164 MET A N 1
ATOM 1175 C CA . MET A 1 164 ? 13.281 13.789 12.508 1 97.62 164 MET A CA 1
ATOM 1176 C C . MET A 1 164 ? 12.539 12.5 12.172 1 97.62 164 MET A C 1
ATOM 1178 O O . MET A 1 164 ? 12.828 11.445 12.742 1 97.62 164 MET A O 1
ATOM 1182 N N . LEU A 1 165 ? 11.594 12.531 11.289 1 96.56 165 LEU A N 1
ATOM 1183 C CA . LEU A 1 165 ? 10.703 11.406 11.016 1 96.56 165 LEU A CA 1
ATOM 1184 C C . LEU A 1 165 ? 11.484 10.195 10.516 1 96.56 165 LEU A C 1
ATOM 1186 O O . LEU A 1 165 ? 11.047 9.055 10.695 1 96.56 165 LEU A O 1
ATOM 1190 N N . GLY A 1 166 ? 12.656 10.406 9.922 1 94.19 166 GLY A N 1
ATOM 1191 C CA . GLY A 1 166 ? 13.469 9.32 9.406 1 94.19 166 GLY A CA 1
ATOM 1192 C C . GLY A 1 166 ? 14.562 8.883 10.375 1 94.19 166 GLY A C 1
ATOM 1193 O O . GLY A 1 166 ? 15.328 7.961 10.078 1 94.19 166 GLY A O 1
ATOM 1194 N N . LEU A 1 167 ? 14.625 9.461 11.523 1 95.94 167 LEU A N 1
ATOM 1195 C CA . LEU A 1 167 ? 15.703 9.195 12.477 1 95.94 167 LEU A CA 1
ATOM 1196 C C . LEU A 1 167 ? 15.219 8.266 13.586 1 95.94 167 LEU A C 1
ATOM 1198 O O . LEU A 1 167 ? 14.078 8.375 14.047 1 95.94 167 LEU A O 1
ATOM 1202 N N . ARG A 1 168 ? 16.062 7.441 14.055 1 96 168 ARG A N 1
ATOM 1203 C CA . ARG A 1 168 ? 15.734 6.543 15.156 1 96 168 ARG A CA 1
ATOM 1204 C C . ARG A 1 168 ? 15.711 7.289 16.484 1 96 168 ARG A C 1
ATOM 1206 O O . ARG A 1 168 ? 16.547 8.156 16.734 1 96 168 ARG A O 1
ATOM 1213 N N . ARG A 1 169 ? 14.828 6.855 17.344 1 94.5 169 ARG A N 1
ATOM 1214 C CA . ARG A 1 169 ? 14.695 7.461 18.672 1 94.5 169 ARG A CA 1
ATOM 1215 C C . ARG A 1 169 ? 16 7.363 19.453 1 94.5 169 ARG A C 1
ATOM 1217 O O . ARG A 1 169 ? 16.391 8.32 20.125 1 94.5 169 ARG A O 1
ATOM 1224 N N . ALA A 1 170 ? 16.641 6.23 19.375 1 93.38 170 ALA A N 1
ATOM 1225 C CA . ALA A 1 170 ? 17.906 6.031 20.078 1 93.38 170 ALA A CA 1
ATOM 1226 C C . ALA A 1 170 ? 18.938 7.062 19.656 1 93.38 170 ALA A C 1
ATOM 1228 O O . ALA A 1 170 ? 19.672 7.598 20.484 1 93.38 170 ALA A O 1
ATOM 1229 N N . ASP A 1 171 ? 19.016 7.363 18.406 1 94.69 171 ASP A N 1
ATOM 1230 C CA . ASP A 1 171 ? 19.953 8.352 17.875 1 94.69 171 ASP A CA 1
ATOM 1231 C C . ASP A 1 171 ? 19.578 9.766 18.328 1 94.69 171 ASP A C 1
ATOM 1233 O O . ASP A 1 171 ? 20.453 10.562 18.688 1 94.69 171 ASP A O 1
ATOM 1237 N N . VAL A 1 172 ? 18.344 10.016 18.328 1 94.94 172 VAL A N 1
ATOM 1238 C CA . VAL A 1 172 ? 17.812 11.32 18.719 1 94.94 172 VAL A CA 1
ATOM 1239 C C . VAL A 1 172 ? 18.062 11.562 20.203 1 94.94 172 VAL A C 1
ATOM 1241 O O . VAL A 1 172 ? 18.438 12.664 20.609 1 94.94 172 VAL A O 1
ATOM 1244 N N . HIS A 1 173 ? 17.859 10.57 21 1 94.25 173 HIS A N 1
ATOM 1245 C CA . HIS A 1 173 ? 18.047 10.68 22.438 1 94.25 173 HIS A CA 1
ATOM 1246 C C . HIS A 1 173 ? 19.516 10.945 22.781 1 94.25 173 HIS A C 1
ATOM 1248 O O . HIS A 1 173 ? 19.812 11.602 23.781 1 94.25 173 HIS A O 1
ATOM 1254 N N . ALA A 1 174 ? 20.375 10.461 21.953 1 94.25 174 ALA A N 1
ATOM 1255 C CA . ALA A 1 174 ? 21.797 10.742 22.172 1 94.25 174 ALA A CA 1
ATOM 1256 C C . ALA A 1 174 ? 22.078 12.234 22.062 1 94.25 174 ALA A C 1
ATOM 1258 O O . ALA A 1 174 ? 22.984 12.758 22.734 1 94.25 174 ALA A O 1
ATOM 1259 N N . VAL A 1 175 ? 21.328 12.883 21.297 1 93.5 175 VAL A N 1
ATOM 1260 C CA . VAL A 1 175 ? 21.5 14.312 21.094 1 93.5 175 VAL A CA 1
ATOM 1261 C C . VAL A 1 175 ? 20.984 15.07 22.312 1 93.5 175 VAL A C 1
ATOM 1263 O O . VAL A 1 175 ? 21.578 16.062 22.734 1 93.5 175 VAL A O 1
ATOM 1266 N N . SER A 1 176 ? 19.938 14.617 22.938 1 94.31 176 SER A N 1
ATOM 1267 C CA . SER A 1 176 ? 19.328 15.336 24.047 1 94.31 176 SER A CA 1
ATOM 1268 C C . SER A 1 176 ? 19.969 14.953 25.375 1 94.31 176 SER A C 1
ATOM 1270 O O . SER A 1 176 ? 19.75 15.617 26.391 1 94.31 176 SER A O 1
ATOM 1272 N N . ALA A 1 177 ? 20.75 13.945 25.438 1 93 177 ALA A N 1
ATOM 1273 C CA . ALA A 1 177 ? 21.297 13.367 26.656 1 93 177 ALA A CA 1
ATOM 1274 C C . ALA A 1 177 ? 22.016 14.43 27.484 1 93 177 ALA A C 1
ATOM 1276 O O . ALA A 1 177 ? 21.891 14.453 28.719 1 93 177 ALA A O 1
ATOM 1277 N N . PRO A 1 178 ? 22.734 15.344 26.828 1 93.56 178 PRO A N 1
ATOM 1278 C CA . PRO A 1 178 ? 23.469 16.328 27.625 1 93.56 178 PRO A CA 1
ATOM 1279 C C . PRO A 1 178 ? 22.578 17.484 28.094 1 93.56 178 PRO A C 1
ATOM 1281 O O . PRO A 1 178 ? 23.031 18.359 28.844 1 93.56 178 PRO A O 1
ATOM 1284 N N . HIS A 1 179 ? 21.406 17.547 27.781 1 94.56 179 HIS A N 1
ATOM 1285 C CA . HIS A 1 179 ? 20.531 18.672 28.062 1 94.56 179 HIS A CA 1
ATOM 1286 C C . HIS A 1 179 ? 19.469 18.297 29.078 1 94.56 179 HIS A C 1
ATOM 1288 O O . HIS A 1 179 ? 19.297 17.125 29.422 1 94.56 179 HIS A O 1
ATOM 1294 N N . ALA A 1 180 ? 18.766 19.266 29.641 1 93 180 ALA A N 1
ATOM 1295 C CA . ALA A 1 180 ? 17.703 19.031 30.609 1 93 180 ALA A CA 1
ATOM 1296 C C . ALA A 1 180 ? 16.469 18.422 29.938 1 93 180 ALA A C 1
ATOM 1298 O O . ALA A 1 180 ? 15.93 18.984 28.984 1 93 180 ALA A O 1
ATOM 1299 N N . THR A 1 181 ? 16.156 17.25 30.328 1 93.31 181 THR A N 1
ATOM 1300 C CA . THR A 1 181 ? 14.945 16.594 29.828 1 93.31 181 THR A CA 1
ATOM 1301 C C . THR A 1 181 ? 14.156 15.984 30.984 1 93.31 181 THR A C 1
ATOM 1303 O O . THR A 1 181 ? 14.672 15.82 32.094 1 93.31 181 THR A O 1
ATOM 1306 N N . VAL A 1 182 ? 12.898 15.867 30.812 1 87.25 182 VAL A N 1
ATOM 1307 C CA . VAL A 1 182 ? 12.039 15.211 31.797 1 87.25 182 VAL A CA 1
ATOM 1308 C C . VAL A 1 182 ? 11.523 13.891 31.219 1 87.25 182 VAL A C 1
ATOM 1310 O O . VAL A 1 182 ? 11.023 13.852 30.094 1 87.25 182 VAL A O 1
ATOM 1313 N N . THR A 1 183 ? 11.953 12.852 31.781 1 74.75 183 THR A N 1
ATOM 1314 C CA . THR A 1 183 ? 11.43 11.555 31.359 1 74.75 183 THR A CA 1
ATOM 1315 C C . THR A 1 183 ? 10.219 11.164 32.219 1 74.75 183 THR A C 1
ATOM 1317 O O . THR A 1 183 ? 10.273 11.203 33.438 1 74.75 183 THR A O 1
ATOM 1320 N N . ASP A 1 184 ? 9.133 11.703 32.031 1 55.38 184 ASP A N 1
ATOM 1321 C CA . ASP A 1 184 ? 7.934 11.422 32.812 1 55.38 184 ASP A CA 1
ATOM 1322 C C . ASP A 1 184 ? 7.832 9.938 33.156 1 55.38 184 ASP A C 1
ATOM 1324 O O . ASP A 1 184 ? 7.742 9.094 32.25 1 55.38 184 ASP A O 1
ATOM 1328 N N . PRO A 1 185 ? 8.188 9.625 34.406 1 48.84 185 PRO A N 1
ATOM 1329 C CA . PRO A 1 185 ? 7.957 8.242 34.812 1 48.84 185 PRO A CA 1
ATOM 1330 C C . PRO A 1 185 ? 6.594 7.711 34.375 1 48.84 185 PRO A C 1
ATOM 1332 O O . PRO A 1 185 ? 6.414 6.5 34.219 1 48.84 185 PRO A O 1
ATOM 1335 N N . THR A 1 186 ? 5.59 8.492 34.844 1 41.97 186 THR A N 1
ATOM 1336 C CA . THR A 1 186 ? 4.254 8.039 34.469 1 41.97 186 THR A CA 1
ATOM 1337 C C . THR A 1 186 ? 4.16 7.844 32.938 1 41.97 186 THR A C 1
ATOM 1339 O O . THR A 1 186 ? 3.096 7.504 32.438 1 41.97 186 THR A O 1
ATOM 1342 N N . ASN A 1 187 ? 5.082 8.406 32.312 1 43.47 187 ASN A N 1
ATOM 1343 C CA . ASN A 1 187 ? 5.238 8.242 30.875 1 43.47 187 ASN A CA 1
ATOM 1344 C C . ASN A 1 187 ? 5.484 6.781 30.5 1 43.47 187 ASN A C 1
ATOM 1346 O O . ASN A 1 187 ? 5.605 6.449 29.328 1 43.47 187 ASN A O 1
ATOM 1350 N N . THR A 1 188 ? 6.059 6.152 31.375 1 39.75 188 THR A N 1
ATOM 1351 C CA . THR A 1 188 ? 5.801 4.723 31.281 1 39.75 188 THR A CA 1
ATOM 1352 C C . THR A 1 188 ? 4.312 4.449 31.094 1 39.75 188 THR A C 1
ATOM 1354 O O . THR A 1 188 ? 3.92 3.348 30.703 1 39.75 188 THR A O 1
ATOM 1357 N N . GLY A 1 189 ? 3.469 5.195 31.719 1 37.5 189 GLY A N 1
ATOM 1358 C CA . GLY A 1 189 ? 2.055 5.285 31.391 1 37.5 189 GLY A CA 1
ATOM 1359 C C . GLY A 1 189 ? 1.782 6.09 30.125 1 37.5 189 GLY A C 1
ATOM 1360 O O . GLY A 1 189 ? 1.477 7.281 30.203 1 37.5 189 GLY A O 1
ATOM 1361 N N . ASP A 1 190 ? 2.439 6.109 29.25 1 44.44 190 ASP A N 1
ATOM 1362 C CA . ASP A 1 190 ? 2.223 6.758 27.969 1 44.44 190 ASP A CA 1
ATOM 1363 C C . ASP A 1 190 ? 0.761 7.164 27.797 1 44.44 190 ASP A C 1
ATOM 1365 O O . ASP A 1 190 ? -0.133 6.316 27.844 1 44.44 190 ASP A O 1
ATOM 1369 N N . PRO A 1 191 ? 0.452 8.398 28.094 1 51.59 191 PRO A N 1
ATOM 1370 C CA . PRO A 1 191 ? -0.95 8.781 27.922 1 51.59 191 PRO A CA 1
ATOM 1371 C C . PRO A 1 191 ? -1.606 8.086 26.734 1 51.59 191 PRO A C 1
ATOM 1373 O O . PRO A 1 191 ? -2.828 7.918 26.703 1 51.59 191 PRO A O 1
ATOM 1376 N N . ASP A 1 192 ? -0.765 7.797 25.844 1 64.56 192 ASP A N 1
ATOM 1377 C CA . ASP A 1 192 ? -1.417 7.051 24.766 1 64.56 192 ASP A CA 1
ATOM 1378 C C . ASP A 1 192 ? -1.268 5.547 24.984 1 64.56 192 ASP A C 1
ATOM 1380 O O . ASP A 1 192 ? -0.271 4.953 24.562 1 64.56 192 ASP A O 1
ATOM 1384 N N . GLN A 1 193 ? -1.985 4.988 25.938 1 75.75 193 GLN A N 1
ATOM 1385 C CA . GLN A 1 193 ? -2.025 3.572 26.281 1 75.75 193 GLN A CA 1
ATOM 1386 C C . GLN A 1 193 ? -1.848 2.695 25.047 1 75.75 193 GLN A C 1
ATOM 1388 O O . GLN A 1 193 ? -1.183 1.658 25.109 1 75.75 193 GLN A O 1
ATOM 1393 N N . ARG A 1 194 ? -2.258 3.17 24.047 1 83.62 194 ARG A N 1
ATOM 1394 C CA . ARG A 1 194 ? -2.182 2.352 22.844 1 83.62 194 ARG A CA 1
ATOM 1395 C C . ARG A 1 194 ? -0.767 2.34 22.281 1 83.62 194 ARG A C 1
ATOM 1397 O O . ARG A 1 194 ? -0.281 1.3 21.828 1 83.62 194 ARG A O 1
ATOM 1404 N N . ARG A 1 195 ? -0.11 3.463 22.359 1 86.62 195 ARG A N 1
ATOM 1405 C CA . ARG A 1 195 ? 1.266 3.506 21.875 1 86.62 195 ARG A CA 1
ATOM 1406 C C . ARG A 1 195 ? 2.188 2.684 22.766 1 86.62 195 ARG A C 1
ATOM 1408 O O . ARG A 1 195 ? 3.127 2.049 22.281 1 86.62 195 ARG A O 1
ATOM 1415 N N . GLY A 1 196 ? 1.904 2.791 24.031 1 86.94 196 GLY A N 1
ATOM 1416 C CA . GLY A 1 196 ? 2.648 1.943 24.953 1 86.94 196 GLY A CA 1
ATOM 1417 C C . GLY A 1 196 ? 2.502 0.464 24.641 1 86.94 196 GLY A C 1
ATOM 1418 O O . GLY A 1 196 ? 3.475 -0.29 24.719 1 86.94 196 GLY A O 1
ATOM 1419 N N . ARG A 1 197 ? 1.307 0.1 24.281 1 89.94 197 ARG A N 1
ATOM 1420 C CA . ARG A 1 197 ? 1.049 -1.295 23.938 1 89.94 197 ARG A CA 1
ATOM 1421 C C . ARG A 1 197 ? 1.785 -1.689 22.672 1 89.94 197 ARG A C 1
ATOM 1423 O O . ARG A 1 197 ? 2.254 -2.822 22.547 1 89.94 197 ARG A O 1
ATOM 1430 N N . VAL A 1 198 ? 1.868 -0.772 21.734 1 93.94 198 VAL A N 1
ATOM 1431 C CA . VAL A 1 198 ? 2.619 -1.049 20.516 1 93.94 198 VAL A CA 1
ATOM 1432 C C . VAL A 1 198 ? 4.066 -1.385 20.875 1 93.94 198 VAL A C 1
ATOM 1434 O O . VAL A 1 198 ? 4.609 -2.385 20.391 1 93.94 198 VAL A O 1
ATOM 1437 N N . ARG A 1 199 ? 4.637 -0.619 21.75 1 92.06 199 ARG A N 1
ATOM 1438 C CA . ARG A 1 199 ? 6.051 -0.735 22.094 1 92.06 199 ARG A CA 1
ATOM 1439 C C . ARG A 1 199 ? 6.316 -2.008 22.891 1 92.06 199 ARG A C 1
ATOM 1441 O O . ARG A 1 199 ? 7.32 -2.686 22.672 1 92.06 199 ARG A O 1
ATOM 1448 N N . ARG A 1 200 ? 5.367 -2.357 23.672 1 92.38 200 ARG A N 1
ATOM 1449 C CA . ARG A 1 200 ? 5.605 -3.434 24.625 1 92.38 200 ARG A CA 1
ATOM 1450 C C . ARG A 1 200 ? 5.164 -4.777 24.062 1 92.38 200 ARG A C 1
ATOM 1452 O O . ARG A 1 200 ? 5.684 -5.824 24.453 1 92.38 200 ARG A O 1
ATOM 1459 N N . GLU A 1 201 ? 4.219 -4.746 23.156 1 93.75 201 GLU A N 1
ATOM 1460 C CA . GLU A 1 201 ? 3.611 -6.008 22.75 1 93.75 201 GLU A CA 1
ATOM 1461 C C . GLU A 1 201 ? 3.752 -6.215 21.234 1 93.75 201 GLU A C 1
ATOM 1463 O O . GLU A 1 201 ? 4.363 -7.188 20.797 1 93.75 201 GLU A O 1
ATOM 1468 N N . ALA A 1 202 ? 3.297 -5.273 20.484 1 94.81 202 ALA A N 1
ATOM 1469 C CA . ALA A 1 202 ? 3.201 -5.477 19.047 1 94.81 202 ALA A CA 1
ATOM 1470 C C . ALA A 1 202 ? 4.586 -5.527 18.406 1 94.81 202 ALA A C 1
ATOM 1472 O O . ALA A 1 202 ? 4.867 -6.414 17.594 1 94.81 202 ALA A O 1
ATOM 1473 N N . LEU A 1 203 ? 5.434 -4.57 18.75 1 95.69 203 LEU A N 1
ATOM 1474 C CA . LEU A 1 203 ? 6.746 -4.504 18.125 1 95.69 203 LEU A CA 1
ATOM 1475 C C . LEU A 1 203 ? 7.578 -5.734 18.469 1 95.69 203 LEU A C 1
ATOM 1477 O O . LEU A 1 203 ? 8.172 -6.363 17.594 1 95.69 203 LEU A O 1
ATOM 1481 N N . PRO A 1 204 ? 7.57 -6.125 19.766 1 95 204 PRO A N 1
ATOM 1482 C CA . PRO A 1 204 ? 8.305 -7.352 20.094 1 95 204 PRO A CA 1
ATOM 1483 C C . PRO A 1 204 ? 7.746 -8.578 19.375 1 95 204 PRO A C 1
ATOM 1485 O O . PRO A 1 204 ? 8.508 -9.445 18.953 1 95 204 PRO A O 1
ATOM 1488 N N . ALA A 1 205 ? 6.465 -8.68 19.281 1 94.94 205 ALA A N 1
ATOM 1489 C CA . ALA A 1 205 ? 5.852 -9.797 18.578 1 94.94 205 ALA A CA 1
ATOM 1490 C C . ALA A 1 205 ? 6.297 -9.836 17.125 1 94.94 205 ALA A C 1
ATOM 1492 O O . ALA A 1 205 ? 6.59 -10.898 16.578 1 94.94 205 ALA A O 1
ATOM 1493 N N . LEU A 1 206 ? 6.367 -8.711 16.484 1 94.81 206 LEU A N 1
ATOM 1494 C CA . LEU A 1 206 ? 6.805 -8.633 15.102 1 94.81 206 LEU A CA 1
ATOM 1495 C 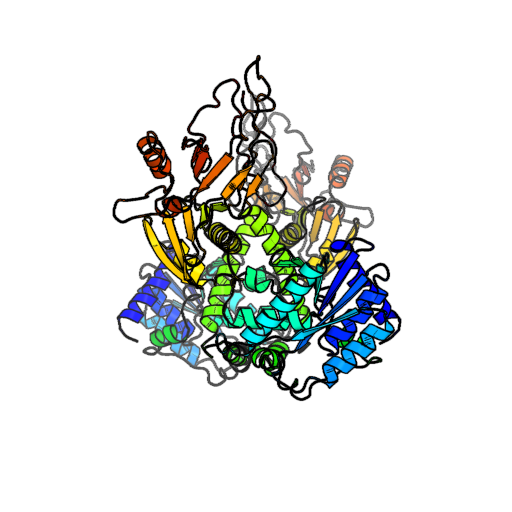C . LEU A 1 206 ? 8.289 -8.969 14.977 1 94.81 206 LEU A C 1
ATOM 1497 O O . LEU A 1 206 ? 8.711 -9.586 14 1 94.81 206 LEU A O 1
ATOM 1501 N N . SER A 1 207 ? 9.031 -8.461 15.922 1 94.62 207 SER A N 1
ATOM 1502 C CA . SER A 1 207 ? 10.453 -8.773 15.938 1 94.62 207 SER A CA 1
ATOM 1503 C C . SER A 1 207 ? 10.695 -10.273 15.891 1 94.62 207 SER A C 1
ATOM 1505 O O . SER A 1 207 ? 11.555 -10.75 15.148 1 94.62 207 SER A O 1
ATOM 1507 N N . ARG A 1 208 ? 9.93 -11.016 16.562 1 92.12 208 ARG A N 1
ATOM 1508 C CA . ARG A 1 208 ? 10.086 -12.461 16.672 1 92.12 208 ARG A CA 1
ATOM 1509 C C . ARG A 1 208 ? 9.672 -13.156 15.375 1 92.12 208 ARG A C 1
ATOM 1511 O O . ARG A 1 208 ? 9.961 -14.336 15.18 1 92.12 208 ARG A O 1
ATOM 1518 N N . LEU A 1 209 ? 8.969 -12.5 14.531 1 91.44 209 LEU A N 1
ATOM 1519 C CA . LEU A 1 209 ? 8.57 -13.062 13.25 1 91.44 209 LEU A CA 1
ATOM 1520 C C . LEU A 1 209 ? 9.688 -12.906 12.219 1 91.44 209 LEU A C 1
ATOM 1522 O O . LEU A 1 209 ? 9.656 -13.547 11.164 1 91.44 209 LEU A O 1
ATOM 1526 N N . ARG A 1 210 ? 10.547 -12 12.477 1 88.56 210 ARG A N 1
ATOM 1527 C CA . ARG A 1 210 ? 11.648 -11.766 11.547 1 88.56 210 ARG A CA 1
ATOM 1528 C C . ARG A 1 210 ? 12.656 -12.914 11.594 1 88.56 210 ARG A C 1
ATOM 1530 O O . ARG A 1 210 ? 12.914 -13.477 12.656 1 88.56 210 ARG A O 1
ATOM 1537 N N . PRO A 1 211 ? 13.25 -13.164 10.445 1 79.81 211 PRO A N 1
ATOM 1538 C CA . PRO A 1 211 ? 14.273 -14.219 10.453 1 79.81 211 PRO A CA 1
ATOM 1539 C C . PRO A 1 211 ? 15.453 -13.898 11.359 1 79.81 211 PRO A C 1
ATOM 1541 O O . PRO A 1 211 ? 16.078 -14.805 11.914 1 79.81 211 PRO A O 1
ATOM 1544 N N . ASP A 1 212 ? 15.781 -12.602 11.523 1 83.31 212 ASP A N 1
ATOM 1545 C CA . ASP A 1 212 ? 16.953 -12.188 12.297 1 83.31 212 ASP A CA 1
ATOM 1546 C C . ASP A 1 212 ? 16.562 -11.734 13.695 1 83.31 212 ASP A C 1
ATOM 1548 O O . ASP A 1 212 ? 17.391 -11.25 14.461 1 83.31 212 ASP A O 1
ATOM 1552 N N . ASP A 1 213 ? 15.312 -11.914 14.055 1 83.38 213 ASP A N 1
ATOM 1553 C CA . ASP A 1 213 ? 14.781 -11.461 15.336 1 83.38 213 ASP A CA 1
ATOM 1554 C C . ASP A 1 213 ? 15.188 -10.016 15.617 1 83.38 213 ASP A C 1
ATOM 1556 O O . ASP A 1 213 ? 15.438 -9.648 16.766 1 83.38 213 ASP A O 1
ATOM 1560 N N . GLY A 1 214 ? 15.414 -9.32 14.562 1 90.88 214 GLY A N 1
ATOM 1561 C CA . GLY A 1 214 ? 15.906 -7.961 14.672 1 90.88 214 GLY A CA 1
ATOM 1562 C C . GLY A 1 214 ? 14.805 -6.941 14.898 1 90.88 214 GLY A C 1
ATOM 1563 O O . GLY A 1 214 ? 13.641 -7.305 15.078 1 90.88 214 GLY A O 1
ATOM 1564 N N . ASP A 1 215 ? 15.188 -5.668 15.055 1 93.38 215 ASP A N 1
ATOM 1565 C CA . ASP A 1 215 ? 14.297 -4.535 15.266 1 93.38 215 ASP A CA 1
ATOM 1566 C C . ASP A 1 215 ? 13.43 -4.277 14.039 1 93.38 215 ASP A C 1
ATOM 1568 O O . ASP A 1 215 ? 13.945 -3.986 12.953 1 93.38 215 ASP A O 1
ATOM 1572 N N . PRO A 1 216 ? 12.078 -4.301 14.195 1 94.62 216 PRO A N 1
ATOM 1573 C CA . PRO A 1 216 ? 11.203 -4.133 13.031 1 94.62 216 PRO A CA 1
ATOM 1574 C C . PRO A 1 216 ? 10.984 -2.668 12.664 1 94.62 216 PRO A C 1
ATOM 1576 O O . PRO A 1 216 ? 10.43 -2.369 11.602 1 94.62 216 PRO A O 1
ATOM 1579 N N . VAL A 1 217 ? 11.422 -1.742 13.445 1 95.06 217 VAL A N 1
ATOM 1580 C CA . VAL A 1 217 ? 11.102 -0.327 13.297 1 95.06 217 VAL A CA 1
ATOM 1581 C C . VAL A 1 217 ? 11.625 0.187 11.961 1 95.06 217 VAL A C 1
ATOM 1583 O O . VAL A 1 217 ? 10.891 0.819 11.195 1 95.06 217 VAL A O 1
ATOM 1586 N N . PRO A 1 218 ? 12.906 -0.089 11.625 1 92.25 218 PRO A N 1
ATOM 1587 C CA . PRO A 1 218 ? 13.406 0.432 10.344 1 92.25 218 PRO A CA 1
ATOM 1588 C C . PRO A 1 218 ? 12.594 -0.07 9.148 1 92.25 218 PRO A C 1
ATOM 1590 O O . PRO A 1 218 ? 12.305 0.698 8.227 1 92.25 218 PRO A O 1
ATOM 1593 N N . ALA A 1 219 ? 12.195 -1.28 9.164 1 90.62 219 ALA A N 1
ATOM 1594 C CA . ALA A 1 219 ? 11.414 -1.852 8.07 1 90.62 219 ALA A CA 1
ATOM 1595 C C . ALA A 1 219 ? 10.031 -1.221 7.988 1 90.62 219 ALA A C 1
ATOM 1597 O O . ALA A 1 219 ? 9.531 -0.948 6.895 1 90.62 219 ALA A O 1
ATOM 1598 N N . LEU A 1 220 ? 9.422 -1.029 9.109 1 94.5 220 LEU A N 1
ATOM 1599 C CA . LEU A 1 220 ? 8.102 -0.425 9.164 1 94.5 220 LEU A CA 1
ATOM 1600 C C . LEU A 1 220 ? 8.141 1.023 8.688 1 94.5 220 LEU A C 1
ATOM 1602 O O . LEU A 1 220 ? 7.273 1.46 7.93 1 94.5 220 LEU A O 1
ATOM 1606 N N . ALA A 1 221 ? 9.148 1.734 9.141 1 93.44 221 ALA A N 1
ATOM 1607 C CA . ALA A 1 221 ? 9.305 3.119 8.711 1 93.44 221 ALA A CA 1
ATOM 1608 C C . ALA A 1 221 ? 9.547 3.199 7.203 1 93.44 221 ALA A C 1
ATOM 1610 O O . ALA A 1 221 ? 8.984 4.062 6.523 1 93.44 221 ALA A O 1
ATOM 1611 N N . ARG A 1 222 ? 10.336 2.342 6.711 1 89.62 222 ARG A N 1
ATOM 1612 C CA . ARG A 1 222 ? 10.602 2.289 5.277 1 89.62 222 ARG A CA 1
ATOM 1613 C C . ARG A 1 222 ? 9.336 1.957 4.496 1 89.62 222 ARG A C 1
ATOM 1615 O O . ARG A 1 222 ? 9.102 2.516 3.424 1 89.62 222 ARG A O 1
ATOM 1622 N N . LEU A 1 223 ? 8.602 1.054 4.969 1 92.12 223 LEU A N 1
ATOM 1623 C CA . LEU A 1 223 ? 7.336 0.712 4.336 1 92.12 223 LEU A CA 1
ATOM 1624 C C . LEU A 1 223 ? 6.445 1.944 4.195 1 92.12 223 LEU A C 1
ATOM 1626 O O . LEU A 1 223 ? 5.883 2.191 3.129 1 92.12 223 LEU A O 1
ATOM 1630 N N . ALA A 1 224 ? 6.316 2.645 5.273 1 94 224 ALA A N 1
ATOM 1631 C CA . ALA A 1 224 ? 5.5 3.855 5.246 1 94 224 ALA A CA 1
ATOM 1632 C C . ALA A 1 224 ? 5.98 4.82 4.168 1 94 224 ALA A C 1
ATOM 1634 O O . ALA A 1 224 ? 5.168 5.418 3.453 1 94 224 ALA A O 1
ATOM 1635 N N . GLU A 1 225 ? 7.262 4.984 4.066 1 89.19 225 GLU A N 1
ATOM 1636 C CA . GLU A 1 225 ? 7.852 5.879 3.072 1 89.19 225 GLU A CA 1
ATOM 1637 C C . GLU A 1 225 ? 7.562 5.391 1.655 1 89.19 225 GLU A C 1
ATOM 1639 O O . GLU A 1 225 ? 7.199 6.18 0.782 1 89.19 225 GLU A O 1
ATOM 1644 N N . LEU A 1 226 ? 7.754 4.141 1.448 1 87.56 226 LEU A N 1
ATOM 1645 C CA . LEU A 1 226 ? 7.504 3.555 0.135 1 87.56 226 LEU A CA 1
ATOM 1646 C C . LEU A 1 226 ? 6.039 3.711 -0.262 1 87.56 226 LEU A C 1
ATOM 1648 O O . LEU A 1 226 ? 5.734 4.074 -1.4 1 87.56 226 LEU A O 1
ATOM 1652 N N . VAL A 1 227 ? 5.207 3.441 0.653 1 90.81 227 VAL A N 1
ATOM 1653 C CA . VAL A 1 227 ? 3.771 3.541 0.399 1 90.81 227 VAL A CA 1
ATOM 1654 C C . VAL A 1 227 ? 3.398 4.992 0.101 1 90.81 227 VAL A C 1
ATOM 1656 O O . VAL A 1 227 ? 2.586 5.262 -0.787 1 90.81 227 VAL A O 1
ATOM 1659 N N . ALA A 1 228 ? 4.008 5.898 0.823 1 89.5 228 ALA A N 1
ATOM 1660 C CA . ALA A 1 228 ? 3.75 7.316 0.577 1 89.5 228 ALA A CA 1
ATOM 1661 C C . ALA A 1 228 ? 4.078 7.691 -0.865 1 89.5 228 ALA A C 1
ATOM 1663 O O . ALA A 1 228 ? 3.328 8.43 -1.508 1 89.5 228 ALA A O 1
ATOM 1664 N N . ASP A 1 229 ? 5.16 7.203 -1.378 1 86.31 229 ASP A N 1
ATOM 1665 C CA . ASP A 1 229 ? 5.559 7.453 -2.76 1 86.31 229 ASP A CA 1
ATOM 1666 C C . ASP A 1 229 ? 4.535 6.875 -3.738 1 86.31 229 ASP A C 1
ATOM 1668 O O . ASP A 1 229 ? 4.188 7.52 -4.73 1 86.31 229 ASP A O 1
ATOM 1672 N N . ASP A 1 230 ? 4.094 5.734 -3.445 1 87.81 230 ASP A N 1
ATOM 1673 C CA . ASP A 1 230 ? 3.121 5.066 -4.309 1 87.81 230 ASP A CA 1
ATOM 1674 C C . ASP A 1 230 ? 1.78 5.797 -4.289 1 87.81 230 ASP A C 1
ATOM 1676 O O . ASP A 1 230 ? 1.121 5.922 -5.324 1 87.81 230 ASP A O 1
ATOM 1680 N N . VAL A 1 231 ? 1.425 6.188 -3.121 1 87.19 231 VAL A N 1
ATOM 1681 C CA . VAL A 1 231 ? 0.18 6.934 -2.977 1 87.19 231 VAL A CA 1
ATOM 1682 C C . VAL A 1 231 ? 0.244 8.211 -3.807 1 87.19 231 VAL A C 1
ATOM 1684 O O . VAL A 1 231 ? -0.713 8.555 -4.504 1 87.19 231 VAL A O 1
ATOM 1687 N N . ALA A 1 232 ? 1.363 8.891 -3.707 1 83.62 232 ALA A N 1
ATOM 1688 C CA . ALA A 1 232 ? 1.523 10.117 -4.484 1 83.62 232 ALA A CA 1
ATOM 1689 C C . ALA A 1 232 ? 1.371 9.844 -5.98 1 83.62 232 ALA A C 1
ATOM 1691 O O . ALA A 1 232 ? 0.726 10.609 -6.695 1 83.62 232 ALA A O 1
ATOM 1692 N N . LEU A 1 233 ? 1.92 8.797 -6.445 1 83.44 233 LEU A N 1
ATOM 1693 C CA . LEU A 1 233 ? 1.824 8.414 -7.848 1 83.44 233 LEU A CA 1
ATOM 1694 C C . LEU A 1 233 ? 0.388 8.055 -8.219 1 83.44 233 LEU A C 1
ATOM 1696 O O . LEU A 1 233 ? -0.097 8.445 -9.281 1 83.44 233 LEU A O 1
ATOM 1700 N N . LEU A 1 234 ? -0.238 7.297 -7.395 1 85.81 234 LEU A N 1
ATOM 1701 C CA . LEU A 1 234 ? -1.621 6.891 -7.621 1 85.81 234 LEU A CA 1
ATOM 1702 C C . LEU A 1 234 ? -2.541 8.102 -7.684 1 85.81 234 LEU A C 1
ATOM 1704 O O . LEU A 1 234 ? -3.416 8.188 -8.547 1 85.81 234 LEU A O 1
ATOM 1708 N N . ASP A 1 235 ? -2.322 8.992 -6.766 1 83.56 235 ASP A N 1
ATOM 1709 C CA . ASP A 1 235 ? -3.154 10.188 -6.727 1 83.56 235 ASP A CA 1
ATOM 1710 C C . ASP A 1 235 ? -2.975 11.023 -7.988 1 83.56 235 ASP A C 1
ATOM 1712 O O . ASP A 1 235 ? -3.947 11.547 -8.539 1 83.56 235 ASP A O 1
ATOM 1716 N N . ALA A 1 236 ? -1.794 11.141 -8.375 1 78.06 236 ALA A N 1
ATOM 1717 C CA . ALA A 1 236 ? -1.513 11.914 -9.586 1 78.06 236 ALA A CA 1
ATOM 1718 C C . ALA A 1 236 ? -2.234 11.32 -10.789 1 78.06 236 ALA A C 1
ATOM 1720 O O . ALA A 1 236 ? -2.66 12.047 -11.688 1 78.06 236 ALA A O 1
ATOM 1721 N N . THR A 1 237 ? -2.434 10.078 -10.75 1 78.19 237 THR A N 1
ATOM 1722 C CA . THR A 1 237 ? -3.051 9.375 -11.867 1 78.19 237 THR A CA 1
ATOM 1723 C C . THR A 1 237 ? -4.566 9.32 -11.703 1 78.19 237 THR A C 1
ATOM 1725 O O . THR A 1 237 ? -5.312 9.516 -12.664 1 78.19 237 THR A O 1
ATOM 1728 N N . ALA A 1 238 ? -5 9.039 -10.547 1 84.12 238 ALA A N 1
ATOM 1729 C CA . ALA A 1 238 ? -6.406 8.734 -10.289 1 84.12 238 ALA A CA 1
ATOM 1730 C C . ALA A 1 238 ? -7.215 10.016 -10.102 1 84.12 238 ALA A C 1
ATOM 1732 O O . ALA A 1 238 ? -8.43 10.023 -10.305 1 84.12 238 ALA A O 1
ATOM 1733 N N . VAL A 1 239 ? -6.602 11.086 -9.695 1 84.25 239 VAL A N 1
ATOM 1734 C CA . VAL A 1 239 ? -7.332 12.297 -9.336 1 84.25 239 VAL A CA 1
ATOM 1735 C C . VAL A 1 239 ? -6.883 13.453 -10.234 1 84.25 239 VAL A C 1
ATOM 1737 O O . VAL A 1 239 ? -6.348 14.453 -9.742 1 84.25 239 VAL A O 1
ATOM 1740 N N . PRO A 1 240 ? -7.129 13.289 -11.469 1 75.62 240 PRO A N 1
ATOM 1741 C CA . PRO A 1 240 ? -6.82 14.445 -12.312 1 75.62 240 PRO A CA 1
ATOM 1742 C C . PRO A 1 240 ? -7.598 15.695 -11.906 1 75.62 240 PRO A C 1
ATOM 1744 O O . PRO A 1 240 ? -8.633 15.594 -11.25 1 75.62 240 PRO A O 1
ATOM 1747 N N . PRO A 1 241 ? -7.062 16.797 -12.328 1 71.81 241 PRO A N 1
ATOM 1748 C CA . PRO A 1 241 ? -7.777 18.031 -12 1 71.81 241 PRO A CA 1
ATOM 1749 C C . PRO A 1 241 ? -9.234 18.016 -12.469 1 71.81 241 PRO A C 1
ATOM 1751 O O . PRO A 1 241 ? -9.523 17.547 -13.57 1 71.81 241 PRO A O 1
ATOM 1754 N N . GLY A 1 242 ? -10.078 18.344 -11.625 1 74.12 242 GLY A N 1
ATOM 1755 C CA . GLY A 1 242 ? -11.484 18.469 -11.969 1 74.12 242 GLY A CA 1
ATOM 1756 C C . GLY A 1 242 ? -12.297 17.25 -11.57 1 74.12 242 GLY A C 1
ATOM 1757 O O . GLY A 1 242 ? -13.523 17.312 -11.508 1 74.12 242 GLY A O 1
ATOM 1758 N N . SER A 1 243 ? -11.625 16.156 -11.328 1 84.12 243 SER A N 1
ATOM 1759 C CA . SER A 1 243 ? -12.352 14.961 -10.945 1 84.12 243 SER A CA 1
ATOM 1760 C C . SER A 1 243 ? -12.969 15.094 -9.562 1 84.12 243 SER A C 1
ATOM 1762 O O . SER A 1 243 ? -13.891 14.359 -9.211 1 84.12 243 SER A O 1
ATOM 1764 N N . VAL A 1 244 ? -12.43 15.953 -8.789 1 85.12 244 VAL A N 1
ATOM 1765 C CA . VAL A 1 244 ? -12.914 16.312 -7.461 1 85.12 244 VAL A CA 1
ATOM 1766 C C . VAL A 1 244 ? -12.969 17.828 -7.316 1 85.12 244 VAL A C 1
ATOM 1768 O O . VAL A 1 244 ? -12.008 18.516 -7.652 1 85.12 244 VAL A O 1
ATOM 1771 N N . ARG A 1 245 ? -14.117 18.281 -6.871 1 74.75 245 ARG A N 1
ATOM 1772 C CA . ARG A 1 245 ? -14.25 19.734 -6.777 1 74.75 245 ARG A CA 1
ATOM 1773 C C . ARG A 1 245 ? -15.102 20.125 -5.574 1 74.75 245 ARG A C 1
ATOM 1775 O O . ARG A 1 245 ? -16.094 19.453 -5.27 1 74.75 245 ARG A O 1
ATOM 1782 N N . ARG A 1 246 ? -14.68 21.109 -4.938 1 75.44 246 ARG A N 1
ATOM 1783 C CA . ARG A 1 246 ? -15.477 21.656 -3.848 1 75.44 246 ARG A CA 1
ATOM 1784 C C . ARG A 1 246 ? -16.516 22.641 -4.375 1 75.44 246 ARG A C 1
ATOM 1786 O O . ARG A 1 246 ? -16.25 23.422 -5.285 1 75.44 246 ARG A O 1
ATOM 1793 N N . VAL A 1 247 ? -17.688 22.516 -3.852 1 70.5 247 VAL A N 1
ATOM 1794 C CA . VAL A 1 247 ? -18.797 23.422 -4.137 1 70.5 247 VAL A CA 1
ATOM 1795 C C . VAL A 1 247 ? -19.469 23.844 -2.834 1 70.5 247 VAL A C 1
ATOM 1797 O O . VAL A 1 247 ? -20.375 23.156 -2.342 1 70.5 247 VAL A O 1
ATOM 1800 N N . GLY A 1 248 ? -19.016 25 -2.344 1 67.94 248 GLY A N 1
ATOM 1801 C CA . GLY A 1 248 ? -19.5 25.391 -1.03 1 67.94 248 GLY A CA 1
ATOM 1802 C C . GLY A 1 248 ? -19.031 24.484 0.08 1 67.94 248 GLY A C 1
ATOM 1803 O O . GLY A 1 248 ? -17.828 24.219 0.214 1 67.94 248 GLY A O 1
ATOM 1804 N N . ALA A 1 249 ? -20.031 23.969 0.756 1 72.12 249 ALA A N 1
ATOM 1805 C CA . ALA A 1 249 ? -19.703 23.062 1.858 1 72.12 249 ALA A CA 1
ATOM 1806 C C . ALA A 1 249 ? -19.672 21.609 1.389 1 72.12 249 ALA A C 1
ATOM 1808 O O . ALA A 1 249 ? -19.438 20.703 2.186 1 72.12 249 ALA A O 1
ATOM 1809 N N . ALA A 1 250 ? -19.875 21.547 0.091 1 80.06 250 ALA A N 1
ATOM 1810 C CA . ALA A 1 250 ? -19.922 20.188 -0.457 1 80.06 250 ALA A CA 1
ATOM 1811 C C . ALA A 1 250 ? -18.719 19.922 -1.355 1 80.06 250 ALA A C 1
ATOM 1813 O O . ALA A 1 250 ? -18 20.859 -1.735 1 80.06 250 ALA A O 1
ATOM 1814 N N . VAL A 1 251 ? -18.469 18.672 -1.599 1 84.31 251 VAL A N 1
ATOM 1815 C CA . VAL A 1 251 ? -17.453 18.219 -2.547 1 84.31 251 VAL A CA 1
ATOM 1816 C C . VAL A 1 251 ? -18.078 17.25 -3.555 1 84.31 251 VAL A C 1
ATOM 1818 O O . VAL A 1 251 ? -18.844 16.359 -3.18 1 84.31 251 VAL A O 1
ATOM 1821 N N . VAL A 1 252 ? -17.797 17.547 -4.805 1 85.62 252 VAL A N 1
ATOM 1822 C CA . VAL A 1 252 ? -18.297 16.703 -5.883 1 85.62 252 VAL A CA 1
ATOM 1823 C C . VAL A 1 252 ? -17.172 15.805 -6.395 1 85.62 252 VAL A C 1
ATOM 1825 O O . VAL A 1 252 ? -16.078 16.281 -6.723 1 85.62 252 VAL A O 1
ATOM 1828 N N . VAL A 1 253 ? -17.438 14.539 -6.434 1 91.62 253 VAL A N 1
ATOM 1829 C CA . VAL A 1 253 ? -16.484 13.539 -6.902 1 91.62 253 VAL A CA 1
ATOM 1830 C C . VAL A 1 253 ? -17.031 12.852 -8.148 1 91.62 253 VAL A C 1
ATOM 1832 O O . VAL A 1 253 ? -18.094 12.219 -8.109 1 91.62 253 VAL A O 1
ATOM 1835 N N . ASP A 1 254 ? -16.281 12.93 -9.203 1 88.94 254 ASP A N 1
ATOM 1836 C CA . ASP A 1 254 ? -16.688 12.273 -10.445 1 88.94 254 ASP A CA 1
ATOM 1837 C C . ASP A 1 254 ? -16.484 10.758 -10.359 1 88.94 254 ASP A C 1
ATOM 1839 O O . ASP A 1 254 ? -15.414 10.297 -9.984 1 88.94 254 ASP A O 1
ATOM 1843 N N . THR A 1 255 ? -17.469 10.023 -10.672 1 90.75 255 THR A N 1
ATOM 1844 C CA . THR A 1 255 ? -17.406 8.562 -10.648 1 90.75 255 THR A CA 1
ATOM 1845 C C . THR A 1 255 ? -17.922 7.98 -11.953 1 90.75 255 THR A C 1
ATOM 1847 O O . THR A 1 255 ? -18.891 7.207 -11.961 1 90.75 255 THR A O 1
ATOM 1850 N N . PRO A 1 256 ? -17.281 8.352 -13.078 1 86.62 256 PRO A N 1
ATOM 1851 C CA . PRO A 1 256 ? -17.75 7.816 -14.352 1 86.62 256 PRO A CA 1
ATOM 1852 C C . PRO A 1 256 ? -17.828 6.293 -14.359 1 86.62 256 PRO A C 1
ATOM 1854 O O . PRO A 1 256 ? -17.062 5.629 -13.664 1 86.62 256 PRO A O 1
ATOM 1857 N N . ALA A 1 257 ? -18.625 5.973 -15.391 1 81.25 257 ALA A N 1
ATOM 1858 C CA . ALA A 1 257 ? -18.797 4.531 -15.555 1 81.25 257 ALA A CA 1
ATOM 1859 C C . ALA A 1 257 ? -17.516 3.879 -16.062 1 81.25 257 ALA A C 1
ATOM 1861 O O . ALA A 1 257 ? -16.688 4.531 -16.719 1 81.25 257 ALA A O 1
ATOM 1862 N N . ASP A 1 258 ? -17.031 2.693 -15.578 1 83.56 258 ASP A N 1
ATOM 1863 C CA . ASP A 1 258 ? -15.953 1.853 -16.094 1 83.56 258 ASP A CA 1
ATOM 1864 C C . ASP A 1 258 ? -14.617 2.213 -15.438 1 83.56 258 ASP A C 1
ATOM 1866 O O . ASP A 1 258 ? -13.562 1.73 -15.859 1 83.56 258 ASP A O 1
ATOM 1870 N N . THR A 1 259 ? -14.797 3.273 -14.633 1 86.5 259 THR A N 1
ATOM 1871 C CA . THR A 1 259 ? -13.578 3.602 -13.891 1 86.5 259 THR A CA 1
ATOM 1872 C C . THR A 1 259 ? -13.25 2.504 -12.883 1 86.5 259 THR A C 1
ATOM 1874 O O . THR A 1 259 ? -14.141 1.962 -12.227 1 86.5 259 THR A O 1
ATOM 1877 N N . ALA A 1 260 ? -11.961 2.211 -12.883 1 85.88 260 ALA A N 1
ATOM 1878 C CA . ALA A 1 260 ? -11.523 1.21 -11.914 1 85.88 260 ALA A CA 1
ATOM 1879 C C . ALA A 1 260 ? -11.883 1.625 -10.492 1 85.88 260 ALA A C 1
ATOM 1881 O O . ALA A 1 260 ? -11.781 2.801 -10.133 1 85.88 260 ALA A O 1
ATOM 1882 N N . VAL A 1 261 ? -12.281 0.665 -9.719 1 86.44 261 VAL A N 1
ATOM 1883 C CA . VAL A 1 261 ? -12.742 0.92 -8.352 1 86.44 261 VAL A CA 1
ATOM 1884 C C . VAL A 1 261 ? -11.625 1.567 -7.543 1 86.44 261 VAL A C 1
ATOM 1886 O O . VAL A 1 261 ? -11.875 2.422 -6.691 1 86.44 261 VAL A O 1
ATOM 1889 N N . ALA A 1 262 ? -10.43 1.174 -7.812 1 85.31 262 ALA A N 1
ATOM 1890 C CA . ALA A 1 262 ? -9.289 1.744 -7.102 1 85.31 262 ALA A CA 1
ATOM 1891 C C . ALA A 1 262 ? -9.18 3.246 -7.348 1 85.31 262 ALA A C 1
ATOM 1893 O O . ALA A 1 262 ? -8.859 4.012 -6.434 1 85.31 262 ALA A O 1
ATOM 1894 N N . VAL A 1 263 ? -9.453 3.621 -8.523 1 87.19 263 VAL A N 1
ATOM 1895 C CA . VAL A 1 263 ? -9.445 5.035 -8.883 1 87.19 263 VAL A CA 1
ATOM 1896 C C . VAL A 1 263 ? -10.562 5.762 -8.133 1 87.19 263 VAL A C 1
ATOM 1898 O O . VAL A 1 263 ? -10.336 6.828 -7.559 1 87.19 263 VAL A O 1
ATOM 1901 N N . LEU A 1 264 ? -11.688 5.137 -8.109 1 90.81 264 LEU A N 1
ATOM 1902 C CA . LEU A 1 264 ? -12.836 5.75 -7.461 1 90.81 264 LEU A CA 1
ATOM 1903 C C . LEU A 1 264 ? -12.594 5.906 -5.965 1 90.81 264 LEU A C 1
ATOM 1905 O O . LEU A 1 264 ? -12.961 6.926 -5.375 1 90.81 264 LEU A O 1
ATOM 1909 N N . ARG A 1 265 ? -12.016 4.945 -5.391 1 89.31 265 ARG A N 1
ATOM 1910 C CA . ARG A 1 265 ? -11.68 5.023 -3.973 1 89.31 265 ARG A CA 1
ATOM 1911 C C . ARG A 1 265 ? -10.773 6.219 -3.688 1 89.31 265 ARG A C 1
ATOM 1913 O O . ARG A 1 265 ? -10.977 6.938 -2.707 1 89.31 265 ARG A O 1
ATOM 1920 N N . ARG A 1 266 ? -9.875 6.395 -4.535 1 88.06 266 ARG A N 1
ATOM 1921 C CA . ARG A 1 266 ? -8.938 7.5 -4.367 1 88.06 266 ARG A CA 1
ATOM 1922 C C . ARG A 1 266 ? -9.633 8.844 -4.539 1 88.06 266 ARG A C 1
ATOM 1924 O O . ARG A 1 266 ? -9.344 9.797 -3.809 1 88.06 266 ARG A O 1
ATOM 1931 N N . ARG A 1 267 ? -10.5 8.914 -5.461 1 89.56 267 ARG A N 1
ATOM 1932 C CA . ARG A 1 267 ? -11.242 10.156 -5.684 1 89.56 267 ARG A CA 1
ATOM 1933 C C . ARG A 1 267 ? -12.102 10.508 -4.477 1 89.56 267 ARG A C 1
ATOM 1935 O O . ARG A 1 267 ? -12.18 11.672 -4.078 1 89.56 267 ARG A O 1
ATOM 1942 N N . ILE A 1 268 ? -12.703 9.492 -3.932 1 91.44 268 ILE A N 1
ATOM 1943 C CA . ILE A 1 268 ? -13.531 9.719 -2.756 1 91.44 268 ILE A CA 1
ATOM 1944 C C . ILE A 1 268 ? -12.672 10.242 -1.606 1 91.44 268 ILE A C 1
ATOM 1946 O O . ILE A 1 268 ? -13.055 11.188 -0.913 1 91.44 268 ILE A O 1
ATOM 1950 N N . ARG A 1 269 ? -11.57 9.656 -1.441 1 87.44 269 ARG A N 1
ATOM 1951 C CA . ARG A 1 269 ? -10.68 10.086 -0.367 1 87.44 269 ARG A CA 1
ATOM 1952 C C . ARG A 1 269 ? -10.195 11.516 -0.592 1 87.44 269 ARG A C 1
ATOM 1954 O O . ARG A 1 269 ? -10.102 12.297 0.353 1 87.44 269 ARG A O 1
ATOM 1961 N N . ALA A 1 270 ? -9.859 11.781 -1.826 1 84.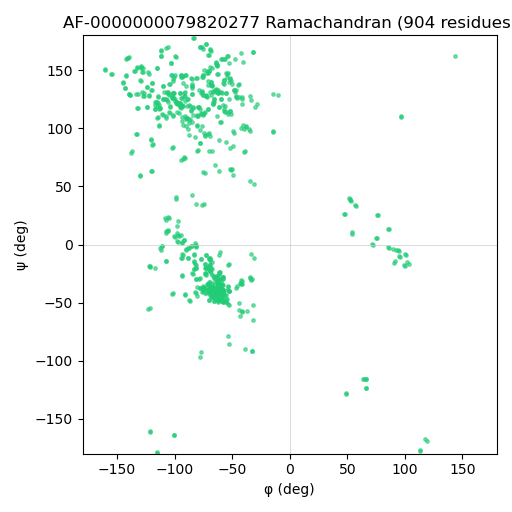44 270 ALA A N 1
ATOM 1962 C CA . ALA A 1 270 ? -9.461 13.141 -2.164 1 84.44 270 ALA A CA 1
ATOM 1963 C C . ALA A 1 270 ? -10.586 14.133 -1.878 1 84.44 270 ALA A C 1
ATOM 1965 O O . ALA A 1 270 ? -10.344 15.219 -1.346 1 84.44 270 ALA A O 1
ATOM 1966 N N . GLY A 1 271 ? -11.719 13.711 -2.246 1 86 271 GLY A N 1
ATOM 1967 C CA . GLY A 1 271 ? -12.875 14.555 -1.963 1 86 271 GLY A CA 1
ATOM 1968 C C . GLY A 1 271 ? -13.117 14.758 -0.479 1 86 271 GLY A C 1
ATOM 1969 O O . GLY A 1 271 ? -13.438 15.859 -0.04 1 86 271 GLY A O 1
ATOM 1970 N N . TRP A 1 272 ? -12.922 13.68 0.223 1 87.62 272 TRP A N 1
ATOM 1971 C CA . TRP A 1 272 ? -13.086 13.711 1.673 1 87.62 272 TRP A CA 1
ATOM 1972 C C . TRP A 1 272 ? -12.141 14.727 2.307 1 87.62 272 TRP A C 1
ATOM 1974 O O . TRP A 1 272 ? -12.531 15.445 3.227 1 87.62 272 TRP A O 1
ATOM 1984 N N . ALA A 1 273 ? -11 14.852 1.851 1 78.5 273 ALA A N 1
ATOM 1985 C CA . ALA A 1 273 ? -9.977 15.742 2.381 1 78.5 273 ALA A CA 1
ATOM 1986 C C . ALA A 1 273 ? -10.328 17.203 2.104 1 78.5 273 ALA A C 1
ATOM 1988 O O . ALA A 1 273 ? -9.844 18.109 2.785 1 78.5 273 ALA A O 1
ATOM 1989 N N . LEU A 1 274 ? -11.211 17.422 1.151 1 76.75 274 LEU A N 1
ATOM 1990 C CA . LEU A 1 274 ? -11.57 18.781 0.748 1 76.75 274 LEU A CA 1
ATOM 1991 C C . LEU A 1 274 ? -12.789 19.281 1.518 1 76.75 274 LEU A C 1
ATOM 1993 O O . LEU A 1 274 ? -13.148 20.453 1.434 1 76.75 274 LEU A O 1
ATOM 1997 N N . LEU A 1 275 ? -13.344 18.359 2.215 1 80.56 275 LEU A N 1
ATOM 1998 C CA . LEU A 1 275 ? -14.516 18.766 2.99 1 80.56 275 LEU A CA 1
ATOM 1999 C C . LEU A 1 275 ? -14.148 19.844 4.012 1 80.56 275 LEU A C 1
ATOM 2001 O O . LEU A 1 275 ? -13.133 19.719 4.703 1 80.56 275 LEU A O 1
ATOM 2005 N N . PRO A 1 276 ? -14.945 20.859 4.008 1 70.06 276 PRO A N 1
ATOM 2006 C CA . PRO A 1 276 ? -14.68 21.891 5.004 1 70.06 276 PRO A CA 1
ATOM 2007 C C . PRO A 1 276 ? -15.016 21.453 6.426 1 70.06 276 PRO A C 1
ATOM 2009 O O . PRO A 1 276 ? -15.758 20.484 6.613 1 70.06 276 PRO A O 1
ATOM 2012 N N . GLY A 1 277 ? -14.5 22.156 7.465 1 63.5 277 GLY A N 1
ATOM 2013 C CA . GLY A 1 277 ? -14.805 21.891 8.859 1 63.5 277 GLY A CA 1
ATOM 2014 C C . GLY A 1 277 ? -13.609 21.375 9.641 1 63.5 277 GLY A C 1
ATOM 2015 O O . GLY A 1 277 ? -12.492 21.328 9.125 1 63.5 277 GLY A O 1
ATOM 2016 N N . PRO A 1 278 ? -13.969 21.094 10.961 1 59.19 278 PRO A N 1
ATOM 2017 C CA . PRO A 1 278 ? -12.867 20.656 11.82 1 59.19 278 PRO A CA 1
ATOM 2018 C C . PRO A 1 278 ? -12.148 19.422 11.266 1 59.19 278 PRO A C 1
ATOM 2020 O O . PRO A 1 278 ? -12.695 18.719 10.406 1 59.19 278 PRO A O 1
ATOM 2023 N N . HIS A 1 279 ? -11 19.281 11.742 1 59.53 279 HIS A N 1
ATOM 2024 C CA . HIS A 1 279 ? -10.164 18.172 11.305 1 59.53 279 HIS A CA 1
ATOM 2025 C C . HIS A 1 279 ? -10.898 16.844 11.43 1 59.53 279 HIS A C 1
ATOM 2027 O O . HIS A 1 279 ? -11.453 16.531 12.484 1 59.53 279 HIS A O 1
ATOM 2033 N N . ARG A 1 280 ? -11.086 16.328 10.203 1 69.25 280 ARG A N 1
ATOM 2034 C CA . ARG A 1 280 ? -11.734 15.023 10.125 1 69.25 280 ARG A CA 1
ATOM 2035 C C . ARG A 1 280 ? -10.711 13.93 9.828 1 69.25 280 ARG A C 1
ATOM 2037 O O . ARG A 1 280 ? -9.742 14.156 9.102 1 69.25 280 ARG A O 1
ATOM 2044 N N . SER A 1 281 ? -10.922 12.836 10.562 1 72.44 281 SER A N 1
ATOM 2045 C CA . SER A 1 281 ? -10.117 11.664 10.227 1 72.44 281 SER A CA 1
ATOM 2046 C C . SER A 1 281 ? -10.406 11.18 8.812 1 72.44 281 SER A C 1
ATOM 2048 O O . SER A 1 281 ? -11.516 11.336 8.312 1 72.44 281 SER A O 1
ATOM 2050 N N . ALA A 1 282 ? -9.469 10.688 8.188 1 78.06 282 ALA A N 1
ATOM 2051 C CA . ALA A 1 282 ? -9.672 10.07 6.883 1 78.06 282 ALA A CA 1
ATOM 2052 C C . ALA A 1 282 ? -10.742 8.984 6.949 1 78.06 282 ALA A C 1
ATOM 2054 O O . ALA A 1 282 ? -10.922 8.344 7.988 1 78.06 282 ALA A O 1
ATOM 2055 N N . PRO A 1 283 ? -11.461 8.867 5.836 1 82.81 283 PRO A N 1
ATOM 2056 C CA . PRO A 1 283 ? -12.469 7.805 5.844 1 82.81 283 PRO A CA 1
ATOM 2057 C C . PRO A 1 283 ? -11.844 6.41 5.852 1 82.81 283 PRO A C 1
ATOM 2059 O O . PRO A 1 283 ? -10.836 6.176 5.188 1 82.81 283 PRO A O 1
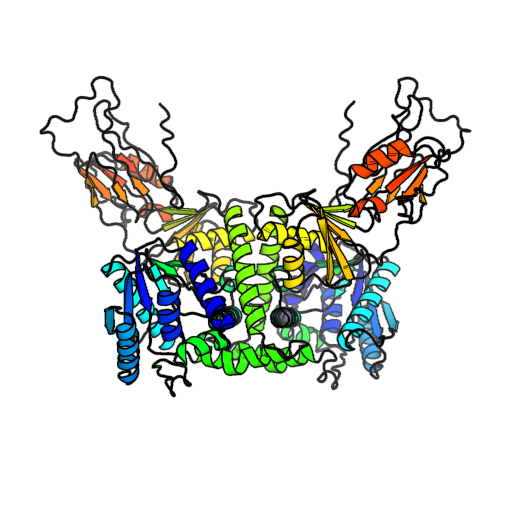ATOM 2062 N N . ASP A 1 284 ? -12.375 5.535 6.648 1 79.25 284 ASP A N 1
ATOM 2063 C CA . ASP A 1 284 ? -11.906 4.152 6.637 1 79.25 284 ASP A CA 1
ATOM 2064 C C . ASP A 1 284 ? -12.375 3.42 5.383 1 79.25 284 ASP A C 1
ATOM 2066 O O . ASP A 1 284 ? -13.164 3.959 4.605 1 79.25 284 ASP A O 1
ATOM 2070 N N . ALA A 1 285 ? -11.867 2.24 5.227 1 79.75 285 ALA A N 1
ATOM 2071 C CA . ALA A 1 285 ? -12.141 1.473 4.016 1 79.75 285 ALA A CA 1
ATOM 2072 C C . ALA A 1 285 ? -13.617 1.123 3.904 1 79.75 285 ALA A C 1
ATOM 2074 O O . ALA A 1 285 ? -14.188 1.124 2.807 1 79.75 285 ALA A O 1
ATOM 2075 N N . GLU A 1 286 ? -14.18 0.821 5 1 80 286 GLU A N 1
ATOM 2076 C CA . GLU A 1 286 ? -15.594 0.473 5 1 80 286 GLU A CA 1
ATOM 2077 C C . GLU A 1 286 ? -16.453 1.655 4.559 1 80 286 GLU A C 1
ATOM 2079 O O . GLU A 1 286 ? -17.406 1.487 3.785 1 80 286 GLU A O 1
ATOM 2084 N N . THR A 1 287 ? -16.172 2.797 5.035 1 87.75 287 THR A N 1
ATOM 2085 C CA . THR A 1 287 ? -16.891 4.016 4.66 1 87.75 287 THR A CA 1
ATOM 2086 C C . THR A 1 287 ? -16.797 4.246 3.156 1 87.75 287 THR A C 1
ATOM 2088 O O . THR A 1 287 ? -17.812 4.492 2.504 1 87.75 287 THR A O 1
ATOM 2091 N N . VAL A 1 288 ? -15.672 4.16 2.635 1 89.06 288 VAL A N 1
ATOM 2092 C CA . VAL A 1 288 ? -15.461 4.391 1.21 1 89.06 288 VAL A CA 1
ATOM 2093 C C . VAL A 1 288 ? -16.234 3.357 0.398 1 89.06 288 VAL A C 1
ATOM 2095 O O . VAL A 1 288 ? -16.891 3.699 -0.591 1 89.06 288 VAL A O 1
ATOM 2098 N N . SER A 1 289 ? -16.156 2.146 0.839 1 86.31 289 SER A N 1
ATOM 2099 C CA . SER A 1 289 ? -16.891 1.086 0.145 1 86.31 289 SER A CA 1
ATOM 2100 C C . SER A 1 289 ? -18.391 1.338 0.161 1 86.31 289 SER A C 1
ATOM 2102 O O . SER A 1 289 ? -19.078 1.11 -0.838 1 86.31 289 SER A O 1
ATOM 2104 N N . ARG A 1 290 ? -18.906 1.736 1.262 1 90.44 290 ARG A N 1
ATOM 2105 C CA . ARG A 1 290 ? -20.328 2.029 1.399 1 90.44 290 ARG A CA 1
ATOM 2106 C C . ARG A 1 290 ? -20.75 3.154 0.459 1 90.44 290 ARG A C 1
ATOM 2108 O O . ARG A 1 290 ? -21.812 3.096 -0.146 1 90.44 290 ARG A O 1
ATOM 2115 N N . ILE A 1 291 ? -19.984 4.105 0.336 1 94 291 ILE A N 1
ATOM 2116 C CA . ILE A 1 291 ? -20.281 5.234 -0.54 1 94 291 ILE A CA 1
ATOM 2117 C C . ILE A 1 291 ? -20.328 4.762 -1.991 1 94 291 ILE A C 1
ATOM 2119 O O . ILE A 1 291 ? -21.266 5.086 -2.727 1 94 291 ILE A O 1
ATOM 2123 N N . LEU A 1 292 ? -19.375 4.008 -2.373 1 91.44 292 LEU A N 1
ATOM 2124 C CA . LEU A 1 292 ? -19.266 3.562 -3.758 1 91.44 292 LEU A CA 1
ATOM 2125 C C . LEU A 1 292 ? -20.359 2.57 -4.098 1 91.44 292 LEU A C 1
ATOM 2127 O O . LEU A 1 292 ? -20.703 2.393 -5.27 1 91.44 292 LEU A O 1
ATOM 2131 N N . GLY A 1 293 ? -20.891 1.954 -3.135 1 89.94 293 GLY A N 1
ATOM 2132 C CA . GLY A 1 293 ? -21.953 0.995 -3.344 1 89.94 293 GLY A CA 1
ATOM 2133 C C . GLY A 1 293 ? -23.344 1.629 -3.338 1 89.94 293 GLY A C 1
ATOM 2134 O O . GLY A 1 293 ? -24.344 0.948 -3.562 1 89.94 293 GLY A O 1
ATOM 2135 N N . LEU A 1 294 ? -23.406 2.861 -3.107 1 91.62 294 LEU A N 1
ATOM 2136 C CA . LEU A 1 294 ? -24.688 3.572 -3.031 1 91.62 294 LEU A CA 1
ATOM 2137 C C . LEU A 1 294 ? -25.391 3.58 -4.387 1 91.62 294 LEU A C 1
ATOM 2139 O O . LEU A 1 294 ? -24.781 3.93 -5.402 1 91.62 294 LEU A O 1
ATOM 2143 N N . PRO A 1 295 ? -26.656 3.098 -4.395 1 91.56 295 PRO A N 1
ATOM 2144 C CA . PRO A 1 295 ? -27.406 3.254 -5.645 1 91.56 295 PRO A CA 1
ATOM 2145 C C . PRO A 1 295 ? -27.625 4.719 -6.023 1 91.56 295 PRO A C 1
ATOM 2147 O O . PRO A 1 295 ? -27.672 5.586 -5.148 1 91.56 295 PRO A O 1
ATOM 2150 N N . VAL A 1 296 ? -27.797 4.926 -7.273 1 89.81 296 VAL A N 1
ATOM 2151 C CA . VAL A 1 296 ? -28.016 6.277 -7.777 1 89.81 296 VAL A CA 1
ATOM 2152 C C . VAL A 1 296 ? -29.266 6.875 -7.133 1 89.81 296 VAL A C 1
ATOM 2154 O O . VAL A 1 296 ? -30.297 6.207 -7.035 1 89.81 296 VAL A O 1
ATOM 2157 N N . GLY A 1 297 ? -29.188 8.078 -6.617 1 89.25 297 GLY A N 1
ATOM 2158 C CA . GLY A 1 297 ? -30.312 8.797 -6.035 1 89.25 297 GLY A CA 1
ATOM 2159 C C . GLY A 1 297 ? -30.422 8.617 -4.535 1 89.25 297 GLY A C 1
ATOM 2160 O O . GLY A 1 297 ? -31.203 9.312 -3.877 1 89.25 297 GLY A O 1
ATOM 2161 N N . GLN A 1 298 ? -29.625 7.816 -3.971 1 92.94 298 GLN A N 1
ATOM 2162 C CA . GLN A 1 298 ? -29.703 7.539 -2.541 1 92.94 298 GLN A CA 1
ATOM 2163 C C . GLN A 1 298 ? -28.609 8.273 -1.775 1 92.94 298 GLN A C 1
ATOM 2165 O O . GLN A 1 298 ? -27.641 8.734 -2.371 1 92.94 298 GLN A O 1
ATOM 2170 N N . ARG A 1 299 ? -28.938 8.453 -0.501 1 92.81 299 ARG A N 1
ATOM 2171 C CA . ARG A 1 299 ? -27.969 9.109 0.372 1 92.81 299 ARG A CA 1
ATOM 2172 C C . ARG A 1 299 ? -27.75 8.297 1.645 1 92.81 299 ARG A C 1
ATOM 2174 O O . ARG A 1 299 ? -28.609 7.5 2.035 1 92.81 299 ARG A O 1
ATOM 2181 N N . ILE A 1 300 ? -26.594 8.414 2.23 1 93.94 300 ILE A N 1
ATOM 2182 C CA . ILE A 1 300 ? -26.25 7.75 3.488 1 93.94 300 ILE A CA 1
ATOM 2183 C C . ILE A 1 300 ? -25.391 8.672 4.344 1 93.94 300 ILE A C 1
ATOM 2185 O O . ILE A 1 300 ? -24.609 9.477 3.814 1 93.94 300 ILE A O 1
ATOM 2189 N N . ASP A 1 301 ? -25.562 8.602 5.633 1 92.06 301 ASP A N 1
ATOM 2190 C CA . ASP A 1 301 ? -24.641 9.242 6.566 1 92.06 301 ASP A CA 1
ATOM 2191 C C . ASP A 1 301 ? -23.531 8.289 6.977 1 92.06 301 ASP A C 1
ATOM 2193 O O . ASP A 1 301 ? -23.797 7.145 7.355 1 92.06 301 ASP A O 1
ATOM 2197 N N . VAL A 1 302 ? -22.406 8.719 6.848 1 89.88 302 VAL A N 1
ATOM 2198 C CA . VAL A 1 302 ? -21.266 7.848 7.09 1 89.88 302 VAL A CA 1
ATOM 2199 C C . VAL A 1 302 ? -20.391 8.438 8.195 1 89.88 302 VAL A C 1
ATOM 2201 O O . VAL A 1 302 ? -20.875 9.172 9.055 1 89.88 302 VAL A O 1
ATOM 2204 N N . GLN A 1 303 ? -19.156 8.016 8.281 1 82.94 303 GLN A N 1
ATOM 2205 C CA . GLN A 1 303 ? -18.188 8.391 9.312 1 82.94 303 GLN A CA 1
ATOM 2206 C C . GLN A 1 303 ? -18.141 9.906 9.508 1 82.94 303 GLN A C 1
ATOM 2208 O O . GLN A 1 303 ? -18.156 10.656 8.531 1 82.94 303 GLN A O 1
ATOM 2213 N N . GLY A 1 304 ? -18.188 10.344 10.789 1 78.25 304 GLY A N 1
ATOM 2214 C CA . GLY A 1 304 ? -18.016 11.75 11.109 1 78.25 304 GLY A CA 1
ATOM 2215 C C . GLY A 1 304 ? -19.219 12.594 10.781 1 78.25 304 GLY A C 1
ATOM 2216 O O . GLY A 1 304 ? -19.141 13.828 10.742 1 78.25 304 GLY A O 1
ATOM 2217 N N . GLY A 1 305 ? -20.344 11.93 10.352 1 84.06 305 GLY A N 1
ATOM 2218 C CA . GLY A 1 305 ? -21.562 12.672 10.062 1 84.06 305 GLY A CA 1
ATOM 2219 C C . GLY A 1 305 ? -21.594 13.219 8.641 1 84.06 305 GLY A C 1
ATOM 2220 O O . GLY A 1 305 ? -22.469 14.016 8.305 1 84.06 305 GLY A O 1
ATOM 2221 N N . VAL A 1 306 ? -20.734 12.758 7.836 1 89.69 306 VAL A N 1
ATOM 2222 C CA . VAL A 1 306 ? -20.719 13.18 6.438 1 89.69 306 VAL A CA 1
ATOM 2223 C C . VAL A 1 306 ? -21.844 12.492 5.668 1 89.69 306 VAL A C 1
ATOM 2225 O O . VAL A 1 306 ? -22.078 11.297 5.844 1 89.69 306 VAL A O 1
ATOM 2228 N N . ARG A 1 307 ? -22.578 13.305 4.938 1 92 307 ARG A N 1
ATOM 2229 C CA . ARG A 1 307 ? -23.641 12.758 4.098 1 92 307 ARG A CA 1
ATOM 2230 C C . ARG A 1 307 ? -23.141 12.539 2.67 1 92 307 ARG A C 1
ATOM 2232 O O . ARG A 1 307 ? -22.656 13.469 2.023 1 92 307 ARG A O 1
ATOM 2239 N N . ALA A 1 308 ? -23.219 11.328 2.184 1 95.12 308 ALA A N 1
ATOM 2240 C CA . ALA A 1 308 ? -22.875 10.984 0.811 1 95.12 308 ALA A CA 1
ATOM 2241 C C . ALA A 1 308 ? -24.125 10.711 -0.024 1 95.12 308 ALA A C 1
ATOM 2243 O O . ALA A 1 308 ? -25.031 9.992 0.413 1 95.12 308 ALA A O 1
ATOM 2244 N N . THR A 1 309 ? -24.172 11.336 -1.178 1 93.88 309 THR A N 1
ATOM 2245 C CA . THR A 1 309 ? -25.281 11.133 -2.111 1 93.88 309 THR A CA 1
ATOM 2246 C C . THR A 1 309 ? -24.75 10.742 -3.488 1 93.88 309 THR A C 1
ATOM 2248 O O . THR A 1 309 ? -23.859 11.391 -4.027 1 93.88 309 THR A O 1
ATOM 2251 N N . MET A 1 310 ? -25.297 9.656 -3.955 1 94.06 310 MET A N 1
ATOM 2252 C CA . MET A 1 310 ? -24.969 9.289 -5.328 1 94.06 310 MET A CA 1
ATOM 2253 C C . MET A 1 310 ? -25.891 10 -6.312 1 94.06 310 MET A C 1
ATOM 2255 O O . MET A 1 310 ? -27.109 9.781 -6.309 1 94.06 310 MET A O 1
ATOM 2259 N N . ALA A 1 311 ? -25.344 10.859 -7.125 1 90.5 311 ALA A N 1
ATOM 2260 C CA . ALA A 1 311 ? -26.078 11.617 -8.125 1 90.5 311 ALA A CA 1
ATOM 2261 C C . ALA A 1 311 ? -25.562 11.328 -9.531 1 90.5 311 ALA A C 1
ATOM 2263 O O . ALA A 1 311 ? -24.734 12.078 -10.055 1 90.5 311 ALA A O 1
ATOM 2264 N N . GLY A 1 312 ? -26.156 10.336 -10.156 1 87.81 312 GLY A N 1
ATOM 2265 C CA . GLY A 1 312 ? -25.641 9.938 -11.461 1 87.81 312 GLY A CA 1
ATOM 2266 C C . GLY A 1 312 ? -24.25 9.352 -11.406 1 87.81 312 GLY A C 1
ATOM 2267 O O . GLY A 1 312 ? -24.016 8.344 -10.727 1 87.81 312 GLY A O 1
ATOM 2268 N N . ASP A 1 313 ? -23.344 10.141 -12.086 1 89 313 ASP A N 1
ATOM 2269 C CA . ASP A 1 313 ? -21.969 9.664 -12.156 1 89 313 ASP A CA 1
ATOM 2270 C C . ASP A 1 313 ? -21.062 10.453 -11.211 1 89 313 ASP A C 1
ATOM 2272 O O . ASP A 1 313 ? -19.859 10.594 -11.461 1 89 313 ASP A O 1
ATOM 2276 N N . THR A 1 314 ? -21.797 11.016 -10.227 1 91.06 314 THR A N 1
ATOM 2277 C CA . THR A 1 314 ? -21.016 11.773 -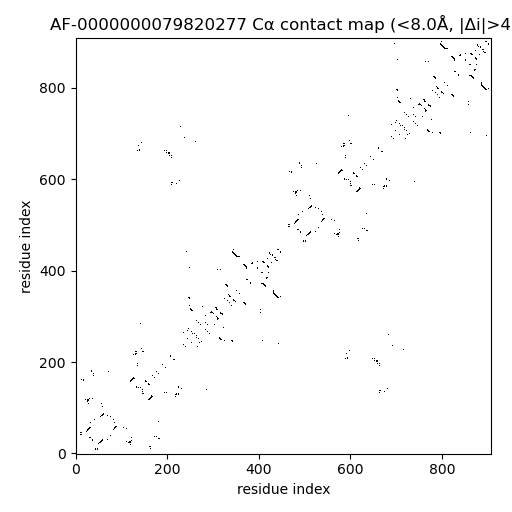9.25 1 91.06 314 THR A CA 1
ATOM 2278 C C . THR A 1 314 ? -21.469 11.438 -7.832 1 91.06 314 THR A C 1
ATOM 2280 O O . THR A 1 314 ? -22.609 11.016 -7.613 1 91.06 314 THR A O 1
ATOM 2283 N N . VAL A 1 315 ? -20.578 11.5 -6.938 1 94.75 315 VAL A N 1
ATOM 2284 C CA . VAL A 1 315 ? -20.859 11.43 -5.508 1 94.75 315 VAL A CA 1
ATOM 2285 C C . VAL A 1 315 ? -20.734 12.82 -4.891 1 94.75 315 VAL A C 1
ATOM 2287 O O . VAL A 1 315 ? -19.781 13.539 -5.152 1 94.75 315 VAL A O 1
ATOM 2290 N N . VAL A 1 316 ? -21.734 13.219 -4.164 1 91.5 316 VAL A N 1
ATOM 2291 C CA . VAL A 1 316 ? -21.703 14.484 -3.43 1 91.5 316 VAL A CA 1
ATOM 2292 C C . VAL A 1 316 ? -21.469 14.211 -1.947 1 91.5 316 VAL A C 1
ATOM 2294 O O . VAL A 1 316 ? -22.234 13.5 -1.305 1 91.5 316 VAL A O 1
ATOM 2297 N N . LEU A 1 317 ? -20.375 14.719 -1.445 1 91.31 317 LEU A N 1
ATOM 2298 C CA . LEU A 1 317 ? -20.062 14.648 -0.023 1 91.31 317 LEU A CA 1
ATOM 2299 C C . LEU A 1 317 ? -20.391 15.977 0.668 1 91.31 317 LEU A C 1
ATOM 2301 O O . LEU A 1 317 ? -19.969 17.031 0.199 1 91.31 317 LEU A O 1
ATOM 2305 N N . LEU A 1 318 ? -21.094 15.867 1.74 1 87.38 318 LEU A N 1
ATOM 2306 C CA . LEU A 1 318 ? -21.516 17.078 2.443 1 87.38 318 LEU A CA 1
ATOM 2307 C C . LEU A 1 318 ? -21.375 16.906 3.951 1 87.38 318 LEU A C 1
ATOM 2309 O O . LEU A 1 318 ? -21.703 15.852 4.496 1 87.38 318 LEU A O 1
ATOM 2313 N N . ASP A 1 319 ? -20.719 17.844 4.582 1 79.56 319 ASP A N 1
ATOM 2314 C CA . ASP A 1 319 ? -20.812 17.938 6.035 1 79.56 319 ASP A CA 1
ATOM 2315 C C . ASP A 1 319 ? -21.984 18.828 6.441 1 79.56 319 ASP A C 1
ATOM 2317 O O . ASP A 1 319 ? -21.906 20.062 6.348 1 79.56 319 ASP A O 1
ATOM 2321 N N . PRO A 1 320 ? -22.969 18.219 6.949 1 74.5 320 PRO A N 1
ATOM 2322 C CA . PRO A 1 320 ? -24.188 18.984 7.219 1 74.5 320 PRO A CA 1
ATOM 2323 C C . PRO A 1 320 ? -24.016 19.984 8.359 1 74.5 320 PRO A C 1
ATOM 2325 O O . PRO A 1 320 ? -24.859 20.859 8.539 1 74.5 320 PRO A O 1
ATOM 2328 N N . THR A 1 321 ? -22.984 19.797 9.133 1 70.31 321 THR A N 1
ATOM 2329 C CA . THR A 1 321 ? -22.797 20.688 10.281 1 70.31 321 THR A CA 1
ATOM 2330 C C . THR A 1 321 ? -22.141 21.984 9.852 1 70.31 321 THR A C 1
ATOM 2332 O O . THR A 1 321 ? -22.125 22.969 10.602 1 70.31 321 THR A O 1
ATOM 2335 N N . VAL A 1 322 ? -21.562 22.016 8.773 1 64.88 322 VAL A N 1
ATOM 2336 C CA . VAL A 1 322 ? -20.938 23.234 8.273 1 64.88 322 VAL A CA 1
ATOM 2337 C C . VAL A 1 322 ? -22 24.188 7.734 1 64.88 322 VAL A C 1
ATOM 2339 O O . VAL A 1 322 ? -22.781 23.812 6.855 1 64.88 322 VAL A O 1
ATOM 2342 N N . PRO A 1 323 ? -22.094 25.281 8.484 1 58.34 323 PRO A N 1
ATOM 2343 C CA . PRO A 1 323 ? -23.125 26.219 8.031 1 58.34 323 PRO A CA 1
ATOM 2344 C C . PRO A 1 323 ? -22.906 26.688 6.59 1 58.34 323 PRO A C 1
ATOM 2346 O O . PRO A 1 323 ? -21.766 26.766 6.125 1 58.34 323 PRO A O 1
ATOM 2349 N N . SER A 1 324 ? -24.078 26.719 5.969 1 55.78 324 SER A N 1
ATOM 2350 C CA . SER A 1 324 ? -24.078 27.328 4.641 1 55.78 324 SER A CA 1
ATOM 2351 C C . SER A 1 324 ? -23.484 28.734 4.676 1 55.78 324 SER A C 1
ATOM 2353 O O . SER A 1 324 ? -23.422 29.359 5.734 1 55.78 324 SER A O 1
ATOM 2355 N N . TRP A 1 325 ? -22.781 29.125 3.658 1 56.81 325 TRP A N 1
ATOM 2356 C CA . TRP A 1 325 ? -22.094 30.406 3.52 1 56.81 325 TRP A CA 1
ATOM 2357 C C . TRP A 1 325 ? -23.062 31.578 3.693 1 56.81 325 TRP A C 1
ATOM 2359 O O . TRP A 1 325 ? -24.156 31.562 3.115 1 56.81 325 TRP A O 1
ATOM 2369 N N . ALA A 1 326 ? -22.75 32.375 4.723 1 59.5 326 ALA A N 1
ATOM 2370 C CA . ALA A 1 326 ? -23.531 33.625 4.867 1 59.5 326 ALA A CA 1
ATOM 2371 C C . ALA A 1 326 ? -23.297 34.562 3.684 1 59.5 326 ALA A C 1
ATOM 2373 O O . ALA A 1 326 ? -22.188 34.625 3.16 1 59.5 326 ALA A O 1
ATOM 2374 N N . PRO A 1 327 ? -24.422 35.062 3.195 1 61.38 327 PRO A N 1
ATOM 2375 C CA . PRO A 1 327 ? -24.25 36.062 2.127 1 61.38 327 PRO A CA 1
ATOM 2376 C C . PRO A 1 327 ? -23.203 37.094 2.457 1 61.38 327 PRO A C 1
ATOM 2378 O O . PRO A 1 327 ? -23.094 37.531 3.605 1 61.38 327 PRO A O 1
ATOM 2381 N N . ARG A 1 328 ? -22.297 37.281 1.595 1 66.25 328 ARG A N 1
ATOM 2382 C CA . ARG A 1 328 ? -21.25 38.281 1.773 1 66.25 328 ARG A CA 1
ATOM 2383 C C . ARG A 1 328 ? -21.219 39.25 0.597 1 66.25 328 ARG A C 1
ATOM 2385 O O . ARG A 1 328 ? -21.422 38.844 -0.551 1 66.25 328 ARG A O 1
ATOM 2392 N N . PRO A 1 329 ? -21.094 40.531 0.958 1 62.84 329 PRO A N 1
ATOM 2393 C CA . PRO A 1 329 ? -20.953 41.5 -0.127 1 62.84 329 PRO A CA 1
ATOM 2394 C C . PRO A 1 329 ? -19.656 41.312 -0.911 1 62.84 329 PRO A C 1
ATOM 2396 O O . PRO A 1 329 ? -18.625 40.969 -0.333 1 62.84 329 PRO A O 1
ATOM 2399 N N . LEU A 1 330 ? -19.703 41.312 -2.133 1 62.41 330 LEU A N 1
ATOM 2400 C CA . LEU A 1 330 ? -18.531 41.25 -3.004 1 62.41 330 LEU A CA 1
ATOM 2401 C C . LEU A 1 330 ? -18.156 42.656 -3.488 1 62.41 330 LEU A C 1
ATOM 2403 O O . LEU A 1 330 ? -18.969 43.344 -4.113 1 62.41 330 LEU A O 1
ATOM 2407 N N . PRO A 1 331 ? -17 43.062 -3.031 1 57.41 331 PRO A N 1
ATOM 2408 C CA . PRO A 1 331 ? -16.594 44.375 -3.531 1 57.41 331 PRO A CA 1
ATOM 2409 C C . PRO A 1 331 ? -16.406 44.406 -5.047 1 57.41 331 PRO A C 1
ATOM 2411 O O . PRO A 1 331 ? -15.953 43.406 -5.629 1 57.41 331 PRO A O 1
ATOM 2414 N N . VAL A 1 332 ? -16.922 45.344 -5.684 1 51.62 332 VAL A N 1
ATOM 2415 C CA . VAL A 1 332 ? -16.781 45.531 -7.125 1 51.62 332 VAL A CA 1
ATOM 2416 C C . VAL A 1 332 ? -15.422 46.156 -7.438 1 51.62 332 VAL A C 1
ATOM 2418 O O . VAL A 1 332 ? -14.961 47.031 -6.719 1 51.62 332 VAL A O 1
ATOM 2421 N N . GLY A 1 333 ? -14.672 45.562 -8.477 1 50.16 333 GLY A N 1
ATOM 2422 C CA . GLY A 1 333 ? -13.414 46.094 -8.953 1 50.16 333 GLY A CA 1
ATOM 2423 C C . GLY A 1 333 ? -12.203 45.344 -8.422 1 50.16 333 GLY A C 1
ATOM 2424 O O . GLY A 1 333 ? -11.07 45.594 -8.836 1 50.16 333 GLY A O 1
ATOM 2425 N N . THR A 1 334 ? -12.484 44.562 -7.387 1 50.34 334 THR A N 1
ATOM 2426 C CA . THR A 1 334 ? -11.359 43.781 -6.855 1 50.34 334 THR A CA 1
ATOM 2427 C C . THR A 1 334 ? -11.641 42.312 -6.926 1 50.34 334 THR A C 1
ATOM 2429 O O . THR A 1 334 ? -12.797 41.875 -6.863 1 50.34 334 THR A O 1
ATOM 2432 N N . GLY A 1 335 ? -10.719 41.625 -7.383 1 54.28 335 GLY A N 1
ATOM 2433 C CA . GLY A 1 335 ? -10.82 40.188 -7.316 1 54.28 335 GLY A CA 1
ATOM 2434 C C . GLY A 1 335 ? -11 39.656 -5.902 1 54.28 335 GLY A C 1
ATOM 2435 O O . GLY A 1 335 ? -10.352 40.125 -4.973 1 54.28 335 GLY A O 1
ATOM 2436 N N . VAL A 1 336 ? -12.211 39 -5.703 1 55.06 336 VAL A N 1
ATOM 2437 C CA . VAL A 1 336 ? -12.445 38.438 -4.383 1 55.06 336 VAL A CA 1
ATOM 2438 C C . VAL A 1 336 ? -12.328 36.938 -4.449 1 55.06 336 VAL A C 1
ATOM 2440 O O . VAL A 1 336 ? -12.812 36.312 -5.398 1 55.06 336 VAL A O 1
ATOM 2443 N N . THR A 1 337 ? -11.469 36.344 -3.643 1 56.28 337 THR A N 1
ATOM 2444 C CA . THR A 1 337 ? -11.383 34.906 -3.477 1 56.28 337 THR A CA 1
ATOM 2445 C C . THR A 1 337 ? -12.219 34.438 -2.285 1 56.28 337 THR A C 1
ATOM 2447 O O . THR A 1 337 ? -12.164 35.031 -1.212 1 56.28 337 THR A O 1
ATOM 2450 N N . LEU A 1 338 ? -13.164 33.656 -2.598 1 55.59 338 LEU A N 1
ATOM 2451 C CA . LEU A 1 338 ? -13.945 33 -1.538 1 55.59 338 LEU A CA 1
ATOM 2452 C C . LEU A 1 338 ? -13.516 31.562 -1.338 1 55.59 338 LEU A C 1
ATOM 2454 O O . LEU A 1 338 ? -14.156 30.641 -1.854 1 55.59 338 LEU A O 1
ATOM 2458 N N . PRO A 1 339 ? -12.508 31.391 -0.575 1 55.59 339 PRO A N 1
ATOM 2459 C CA . PRO A 1 339 ? -11.938 30.047 -0.417 1 55.59 339 PRO A CA 1
ATOM 2460 C C . PRO A 1 339 ? -12.953 29.031 0.109 1 55.59 339 PRO A C 1
ATOM 2462 O O . PRO A 1 339 ? -12.867 27.844 -0.209 1 55.59 339 PRO A O 1
ATOM 2465 N N . GLU A 1 340 ? -13.867 29.656 0.848 1 55.12 340 GLU A N 1
ATOM 2466 C CA . GLU A 1 340 ? -14.844 28.75 1.444 1 55.12 340 GLU A CA 1
ATOM 2467 C C . GLU A 1 340 ? -15.703 28.078 0.375 1 55.12 340 GLU A C 1
ATOM 2469 O O . GLU A 1 340 ? -16.266 27 0.605 1 55.12 340 GLU A O 1
ATOM 2474 N N . LEU A 1 341 ? -15.789 28.812 -0.64 1 54.94 341 LEU A N 1
ATOM 2475 C CA . LEU A 1 341 ? -16.578 28.266 -1.74 1 54.94 341 LEU A CA 1
ATOM 2476 C C . LEU A 1 341 ? -15.664 27.594 -2.775 1 54.94 341 LEU A C 1
ATOM 2478 O O . LEU A 1 341 ? -16.156 27.016 -3.748 1 54.94 341 LEU A O 1
ATOM 2482 N N . GLY A 1 342 ? -14.469 27.5 -2.416 1 52.78 342 GLY A N 1
ATOM 2483 C CA . GLY A 1 342 ? -13.5 27.031 -3.389 1 52.78 342 GLY A CA 1
ATOM 2484 C C . GLY A 1 342 ? -13.5 27.828 -4.676 1 52.78 342 GLY A C 1
ATOM 2485 O O . GLY A 1 342 ? -13.156 27.312 -5.738 1 52.78 342 GLY A O 1
ATOM 2486 N N . LEU A 1 343 ? -14.18 28.938 -4.699 1 49.28 343 LEU A N 1
ATOM 2487 C CA . LEU A 1 343 ? -14.383 29.75 -5.891 1 49.28 343 LEU A CA 1
ATOM 2488 C C . LEU A 1 343 ? -13.672 31.094 -5.758 1 49.28 343 LEU A C 1
ATOM 2490 O O . LEU A 1 343 ? -13.523 31.625 -4.648 1 49.28 343 LEU A O 1
ATOM 2494 N N . ALA A 1 344 ? -12.766 31.359 -6.656 1 45.62 344 ALA A N 1
ATOM 2495 C CA . ALA A 1 344 ? -12.242 32.719 -6.773 1 45.62 344 ALA A CA 1
ATOM 2496 C C . ALA A 1 344 ? -13.062 33.531 -7.77 1 45.62 344 ALA A C 1
ATOM 2498 O O . ALA A 1 344 ? -13.344 33.062 -8.875 1 45.62 344 ALA A O 1
ATOM 2499 N N . TYR A 1 345 ? -13.789 34.5 -7.184 1 46.5 345 TYR A N 1
ATOM 2500 C CA . TYR A 1 345 ? -14.594 35.375 -8.023 1 46.5 345 TYR A CA 1
ATOM 2501 C C . TYR A 1 345 ? -13.828 36.625 -8.375 1 46.5 345 TYR A C 1
ATOM 2503 O O . TYR A 1 345 ? -13.109 37.188 -7.539 1 46.5 345 TYR A O 1
ATOM 2511 N N . LEU A 1 346 ? -13.367 36.719 -9.625 1 42.66 346 LEU A N 1
ATOM 2512 C CA . LEU A 1 346 ? -12.945 38.062 -10.047 1 42.66 346 LEU A CA 1
ATOM 2513 C C . LEU A 1 346 ? -14.125 38.844 -10.602 1 42.66 346 LEU A C 1
ATOM 2515 O O . LEU A 1 346 ? -14.688 38.5 -11.633 1 42.66 346 LEU A O 1
ATOM 2519 N N . LEU A 1 347 ? -14.617 39.531 -9.68 1 43.91 347 LEU A N 1
ATOM 2520 C CA . LEU A 1 347 ? -15.617 40.438 -10.195 1 43.91 347 LEU A CA 1
ATOM 2521 C C . LEU A 1 347 ? -14.953 41.656 -10.828 1 43.91 347 LEU A C 1
ATOM 2523 O O . LEU A 1 347 ? -14.219 42.406 -10.156 1 43.91 347 LEU A O 1
ATOM 2527 N N . THR A 1 348 ? -14.531 41.469 -12.047 1 41.19 348 THR A N 1
ATOM 2528 C CA . THR A 1 348 ? -14.008 42.656 -12.688 1 41.19 348 THR A CA 1
ATOM 2529 C C . THR A 1 348 ? -15.125 43.406 -13.406 1 41.19 348 THR A C 1
ATOM 2531 O O . THR A 1 348 ? -16.141 42.844 -13.766 1 41.19 348 THR A O 1
ATOM 2534 N N . THR A 1 349 ? -15.344 44.562 -13.008 1 38.16 349 THR A N 1
ATOM 2535 C CA . THR A 1 349 ? -16.141 45.438 -13.859 1 38.16 349 THR A CA 1
ATOM 2536 C C . THR A 1 349 ? -15.453 45.656 -15.203 1 38.16 349 THR A C 1
ATOM 2538 O O . THR A 1 349 ? -14.289 46.094 -15.258 1 38.16 349 THR A O 1
ATOM 2541 N N . ALA A 1 350 ? -15.289 44.625 -15.945 1 39.16 350 ALA A N 1
ATOM 2542 C CA . ALA A 1 350 ? -14.82 45.031 -17.266 1 39.16 350 ALA A CA 1
ATOM 2543 C C . ALA A 1 350 ? -15.984 45.5 -18.125 1 39.16 350 ALA A C 1
ATOM 2545 O O . ALA A 1 350 ? -17.125 45.062 -17.953 1 39.16 350 ALA A O 1
ATOM 2546 N N . VAL A 1 351 ? -16.031 46.844 -18.438 1 34.78 351 VAL A N 1
ATOM 2547 C CA . VAL A 1 351 ? -16.984 47.375 -19.406 1 34.78 351 VAL A CA 1
ATOM 2548 C C . VAL A 1 351 ? -16.828 46.625 -20.734 1 34.78 351 VAL A C 1
ATOM 2550 O O . VAL A 1 351 ? -15.734 46.625 -21.312 1 34.78 351 VAL A O 1
ATOM 2553 N N . ALA A 1 352 ? -17.422 45.656 -20.922 1 35.62 352 ALA A N 1
ATOM 2554 C CA . ALA A 1 352 ? -17.531 45.031 -22.25 1 35.62 352 ALA A CA 1
ATOM 2555 C C . ALA A 1 352 ? -18.25 45.969 -23.219 1 35.62 352 ALA A C 1
ATOM 2557 O O . ALA A 1 352 ? -19.297 46.531 -22.891 1 35.62 352 ALA A O 1
ATOM 2558 N N . GLY A 1 353 ? -17.609 46.625 -24.328 1 38.16 353 GLY A N 1
ATOM 2559 C CA . GLY A 1 353 ? -17.766 47.375 -25.562 1 38.16 353 GLY A CA 1
ATOM 2560 C C . GLY A 1 353 ? -16.719 48.438 -25.766 1 38.16 353 GLY A C 1
ATOM 2561 O O . GLY A 1 353 ? -15.891 48.656 -24.875 1 38.16 353 GLY A O 1
ATOM 2562 N N . PRO A 1 354 ? -16.547 48.938 -27.016 1 36.56 354 PRO A N 1
ATOM 2563 C CA . PRO A 1 354 ? -15.531 49.938 -27.328 1 36.56 354 PRO A CA 1
ATOM 2564 C C . PRO A 1 354 ? -15.453 51.062 -26.281 1 36.56 354 PRO A C 1
ATOM 2566 O O . PRO A 1 354 ? -14.422 51.719 -26.172 1 36.56 354 PRO A O 1
ATOM 2569 N N . THR A 1 355 ? -16.641 51.688 -25.922 1 33.91 355 THR A N 1
ATOM 2570 C CA . THR A 1 355 ? -16.688 52.812 -24.984 1 33.91 355 THR A CA 1
ATOM 2571 C C . THR A 1 355 ? -16.734 52.281 -23.547 1 33.91 355 THR A C 1
ATOM 2573 O O . THR A 1 355 ? -17.828 52.125 -22.984 1 33.91 355 THR A O 1
ATOM 2576 N N . ALA A 1 356 ? -16.062 51.406 -23.266 1 36.94 356 ALA A N 1
ATOM 2577 C CA . ALA A 1 356 ? -15.961 50.906 -21.891 1 36.94 356 ALA A CA 1
ATOM 2578 C C . ALA A 1 356 ? -15.719 52.062 -20.922 1 36.94 356 ALA A C 1
ATOM 2580 O O . ALA A 1 356 ? -14.625 52.625 -20.875 1 36.94 356 ALA A O 1
ATOM 2581 N N . THR A 1 357 ? -16.703 53.062 -20.891 1 35.16 357 THR A N 1
ATOM 2582 C CA . THR A 1 357 ? -16.531 54.156 -19.953 1 35.16 357 THR A CA 1
ATOM 2583 C C . THR A 1 357 ? -16.391 53.656 -18.531 1 35.16 357 THR A C 1
ATOM 2585 O O . THR A 1 357 ? -17.078 52.688 -18.141 1 35.16 357 THR A O 1
ATOM 2588 N N . ARG A 1 358 ? -15.266 53.844 -17.953 1 39.78 358 ARG A N 1
ATOM 2589 C CA . ARG A 1 358 ? -15.039 53.719 -16.516 1 39.78 358 ARG A CA 1
ATOM 2590 C C . ARG A 1 358 ? -16.312 54.031 -15.734 1 39.78 358 ARG A C 1
ATOM 2592 O O . ARG A 1 358 ? -17.047 54.969 -16.094 1 39.78 358 ARG A O 1
ATOM 2599 N N . PRO A 1 359 ? -16.906 53.156 -14.906 1 39.09 359 PRO A N 1
ATOM 2600 C CA . PRO A 1 359 ? -17.984 53.719 -14.086 1 39.09 359 PRO A CA 1
ATOM 2601 C C . PRO A 1 359 ? -17.734 55.156 -13.672 1 39.09 359 PRO A C 1
ATOM 2603 O O . PRO A 1 359 ? -16.578 55.562 -13.523 1 39.09 359 PRO A O 1
ATOM 2606 N N . ALA A 1 360 ? -18.688 56.062 -13.922 1 37.81 360 ALA A N 1
ATOM 2607 C CA . ALA A 1 360 ? -18.516 57.438 -13.492 1 37.81 360 ALA A CA 1
ATOM 2608 C C . ALA A 1 360 ? -18.062 57.531 -12.039 1 37.81 360 ALA A C 1
ATOM 2610 O O . ALA A 1 360 ? -18.375 56.625 -11.242 1 37.81 360 ALA A O 1
ATOM 2611 N N . ALA A 1 361 ? -17.078 58.25 -11.641 1 42.31 361 ALA A N 1
ATOM 2612 C CA . ALA A 1 361 ? -16.5 58.531 -10.336 1 42.31 361 ALA A CA 1
ATOM 2613 C C . ALA A 1 361 ? -17.562 58.5 -9.234 1 42.31 361 ALA A C 1
ATOM 2615 O O . ALA A 1 361 ? -17.234 58.312 -8.062 1 42.31 361 ALA A O 1
ATOM 2616 N N . GLY A 1 362 ? -19.016 58.469 -9.648 1 39.94 362 GLY A N 1
ATOM 2617 C CA . GLY A 1 362 ? -20.141 58.562 -8.742 1 39.94 362 GLY A CA 1
ATOM 2618 C C . GLY A 1 362 ? -21.016 57.312 -8.742 1 39.94 362 GLY A C 1
ATOM 2619 O O . GLY A 1 362 ? -22.062 57.281 -8.086 1 39.94 362 GLY A O 1
ATOM 2620 N N . ALA A 1 363 ? -20.984 56.531 -9.68 1 41.56 363 ALA A N 1
ATOM 2621 C CA . ALA A 1 363 ? -21.891 55.406 -9.664 1 41.56 363 ALA A CA 1
ATOM 2622 C C . ALA A 1 363 ? -21.625 54.5 -8.453 1 41.56 363 ALA A C 1
ATOM 2624 O O . ALA A 1 363 ? -20.484 54.281 -8.07 1 41.56 363 ALA A O 1
ATOM 2625 N N . PRO A 1 364 ? -22.656 54.344 -7.543 1 41.75 364 PRO A N 1
ATOM 2626 C CA . PRO A 1 364 ? -22.453 53.5 -6.355 1 41.75 364 PRO A CA 1
ATOM 2627 C C . PRO A 1 364 ? -21.75 52.188 -6.672 1 41.75 364 PRO A C 1
ATOM 2629 O O . PRO A 1 364 ? -21.891 51.656 -7.777 1 41.75 364 PRO A O 1
ATOM 2632 N N . PRO A 1 365 ? -20.719 51.938 -5.969 1 43.19 365 PRO A N 1
ATOM 2633 C CA . PRO A 1 365 ? -19.984 50.656 -6.133 1 43.19 365 PRO A CA 1
ATOM 2634 C C . PRO A 1 365 ? -20.922 49.469 -6.34 1 43.19 365 PRO A C 1
ATOM 2636 O O . PRO A 1 365 ? -21.953 49.375 -5.684 1 43.19 365 PRO A O 1
ATOM 2639 N N . TRP A 1 366 ? -21.109 49.062 -7.543 1 45.34 366 TRP A N 1
ATOM 2640 C CA . TRP A 1 366 ? -21.812 47.812 -7.742 1 45.34 366 TRP A CA 1
ATOM 2641 C C . TRP A 1 366 ? -21.5 46.812 -6.637 1 45.34 366 TRP A C 1
ATOM 2643 O O . TRP A 1 366 ? -20.328 46.656 -6.266 1 45.34 366 TRP A O 1
ATOM 2653 N N . THR A 1 367 ? -22.375 46.688 -5.598 1 53.09 367 THR A N 1
ATOM 2654 C CA . THR A 1 367 ? -22.172 45.688 -4.562 1 53.09 367 THR A CA 1
ATOM 2655 C C . THR A 1 367 ? -22.875 44.375 -4.93 1 53.09 367 THR A C 1
ATOM 2657 O O . THR A 1 367 ? -23.969 44.375 -5.504 1 53.09 367 THR A O 1
ATOM 2660 N N . ALA A 1 368 ? -22.203 43.344 -5.266 1 58.12 368 ALA A N 1
ATOM 2661 C CA . ALA A 1 368 ? -22.766 42 -5.418 1 58.12 368 ALA A CA 1
ATOM 2662 C C . ALA A 1 368 ? -22.641 41.219 -4.125 1 58.12 368 ALA A C 1
ATOM 2664 O O . ALA A 1 368 ? -21.812 41.531 -3.266 1 58.12 368 ALA A O 1
ATOM 2665 N N . GLU A 1 369 ? -23.781 40.531 -3.92 1 63.69 369 GLU A N 1
ATOM 2666 C CA . GLU A 1 369 ? -23.781 39.625 -2.777 1 63.69 369 GLU A CA 1
ATOM 2667 C C . GLU A 1 369 ? -23.766 38.188 -3.234 1 63.69 369 GLU A C 1
ATOM 2669 O O . GLU A 1 369 ? -24.391 37.812 -4.238 1 63.69 369 GLU A O 1
ATOM 2674 N N . VAL A 1 370 ? -22.906 37.5 -2.672 1 63.53 370 VAL A N 1
ATOM 2675 C CA . VAL A 1 370 ? -22.922 36.062 -2.883 1 63.53 370 VAL A CA 1
ATOM 2676 C C . VAL A 1 370 ? -23.734 35.375 -1.769 1 63.53 370 VAL A C 1
ATOM 2678 O O . VAL A 1 370 ? -23.562 35.719 -0.592 1 63.53 370 VAL A O 1
ATOM 2681 N N . ALA A 1 371 ? -24.781 34.688 -2.146 1 64 371 ALA A N 1
ATOM 2682 C CA . ALA A 1 371 ? -25.625 33.969 -1.183 1 64 371 ALA A CA 1
ATOM 2683 C C . ALA A 1 371 ? -25.828 32.531 -1.605 1 64 371 ALA A C 1
ATOM 2685 O O . ALA A 1 371 ? -25.625 32.156 -2.77 1 64 371 ALA A O 1
ATOM 2686 N N . MET A 1 372 ? -26.094 31.672 -0.551 1 64.38 372 MET A N 1
ATOM 2687 C CA . MET A 1 372 ? -26.484 30.297 -0.818 1 64.38 372 MET A CA 1
ATOM 2688 C C . MET A 1 372 ? -28 30.141 -0.831 1 64.38 372 MET A C 1
ATOM 2690 O O . MET A 1 372 ? -28.703 30.828 -0.085 1 64.38 372 MET A O 1
ATOM 2694 N N . PRO A 1 373 ? -28.328 29.203 -1.805 1 61.97 373 PRO A N 1
ATOM 2695 C CA . PRO A 1 373 ? -29.766 28.953 -1.784 1 61.97 373 PRO A CA 1
ATOM 2696 C C . PRO A 1 373 ? -30.234 28.266 -0.5 1 61.97 373 PRO A C 1
ATOM 2698 O O . PRO A 1 373 ? -29.438 27.562 0.148 1 61.97 373 PRO A O 1
ATOM 2701 N N . THR A 1 374 ? -31.234 28.656 0.187 1 57.81 374 THR A N 1
ATOM 2702 C CA . THR A 1 374 ? -31.812 27.953 1.326 1 57.81 374 THR A CA 1
ATOM 2703 C C . THR A 1 374 ? -33.031 27.141 0.897 1 57.81 374 THR A C 1
ATOM 2705 O O . THR A 1 374 ? -33.812 27.578 0.064 1 57.81 374 THR A O 1
ATOM 2708 N N . SER A 1 375 ? -32.969 25.859 1.13 1 51.69 375 SER A N 1
ATOM 2709 C CA . SER A 1 375 ? -34.094 25 0.824 1 51.69 375 SER A CA 1
ATOM 2710 C C . SER A 1 375 ? -35.219 25.188 1.834 1 51.69 375 SER A C 1
ATOM 2712 O O . SER A 1 375 ? -34.969 25.25 3.039 1 51.69 375 SER A O 1
ATOM 2714 N N . GLY A 1 376 ? -36.438 25.719 1.501 1 46.62 376 GLY A N 1
ATOM 2715 C CA . GLY A 1 376 ? -37.625 25.734 2.309 1 46.62 376 GLY A CA 1
ATOM 2716 C C . GLY A 1 376 ? -38.688 24.766 1.822 1 46.62 376 GLY A C 1
ATOM 2717 O O . GLY A 1 376 ? -38.469 24.016 0.876 1 46.62 376 GLY A O 1
ATOM 2718 N N . PRO A 1 377 ? -39.75 24.594 2.744 1 48.84 377 PRO A N 1
ATOM 2719 C CA . PRO A 1 377 ? -40.844 23.703 2.412 1 48.84 377 PRO A CA 1
ATOM 2720 C C . PRO A 1 377 ? -41.312 23.844 0.961 1 48.84 377 PRO A C 1
ATOM 2722 O O . PRO A 1 377 ? -41.781 22.875 0.366 1 48.84 377 PRO A O 1
ATOM 2725 N N . ASP A 1 378 ? -41.25 25.031 0.445 1 47.38 378 ASP A N 1
ATOM 2726 C CA . ASP A 1 378 ? -41.781 25.312 -0.882 1 47.38 378 ASP A CA 1
ATOM 2727 C C . ASP A 1 378 ? -40.688 25.219 -1.949 1 47.38 378 ASP A C 1
ATOM 2729 O O . ASP A 1 378 ? -40.875 25.656 -3.082 1 47.38 378 ASP A O 1
ATOM 2733 N N . GLY A 1 379 ? -39.531 24.766 -1.568 1 48.72 379 GLY A N 1
ATOM 2734 C CA . GLY A 1 379 ? -38.406 24.578 -2.5 1 48.72 379 GLY A CA 1
ATOM 2735 C C . GLY A 1 379 ? -37.219 25.438 -2.184 1 48.72 379 GLY A C 1
ATOM 2736 O O . GLY A 1 379 ? -37.094 25.938 -1.066 1 48.72 379 GLY A O 1
ATOM 2737 N N . VAL A 1 380 ? -36.312 25.547 -3.008 1 49.38 380 VAL A N 1
ATOM 2738 C CA . VAL A 1 380 ? -35.094 26.328 -2.77 1 49.38 380 VAL A CA 1
ATOM 2739 C C . VAL A 1 380 ? -35.438 27.812 -2.779 1 49.38 380 VAL A C 1
ATOM 2741 O O . VAL A 1 380 ? -36.031 28.312 -3.721 1 49.38 380 VAL A O 1
ATOM 2744 N N . VAL A 1 381 ? -35.688 28.469 -1.686 1 49.88 381 VAL A N 1
ATOM 2745 C CA . VAL A 1 381 ? -35.906 29.906 -1.557 1 49.88 381 VAL A CA 1
ATOM 2746 C C . VAL A 1 381 ? -34.562 30.641 -1.541 1 49.88 381 VAL A C 1
ATOM 2748 O O . VAL A 1 381 ? -33.625 30.219 -0.869 1 49.88 381 VAL A O 1
ATOM 2751 N N . VAL A 1 382 ? -34.281 31.344 -2.547 1 49.91 382 VAL A N 1
ATOM 2752 C CA . VAL A 1 382 ? -33.094 32.188 -2.613 1 49.91 382 VAL A CA 1
ATOM 2753 C C . VAL A 1 382 ? -33.312 33.469 -1.816 1 49.91 382 VAL A C 1
ATOM 2755 O O . VAL A 1 382 ? -34.344 34.125 -1.986 1 49.91 382 VAL A O 1
ATOM 2758 N N . ARG A 1 383 ? -33.094 33.562 -0.654 1 48.28 383 ARG A N 1
ATOM 2759 C CA . ARG A 1 383 ? -33.312 34.781 0.139 1 48.28 383 ARG A CA 1
ATOM 2760 C C . ARG A 1 383 ? -33.094 36.031 -0.691 1 48.28 383 ARG A C 1
ATOM 2762 O O . ARG A 1 383 ? -33.406 37.125 -0.252 1 48.28 383 ARG A O 1
ATOM 2769 N N . PRO A 1 384 ? -32 36.438 -1.218 1 44.09 384 PRO A N 1
ATOM 2770 C CA . PRO A 1 384 ? -32.438 37.812 -1.472 1 44.09 384 PRO A CA 1
ATOM 2771 C C . PRO A 1 384 ? -33.781 37.875 -2.186 1 44.09 384 PRO A C 1
ATOM 2773 O O . PRO A 1 384 ? -34.188 36.938 -2.861 1 44.09 384 PRO A O 1
ATOM 2776 N N . ARG A 1 385 ? -34.656 38.875 -1.683 1 40.22 385 ARG A N 1
ATOM 2777 C CA . ARG A 1 385 ? -35.844 39.375 -2.357 1 40.22 385 ARG A CA 1
ATOM 2778 C C . ARG A 1 385 ? -35.656 39.406 -3.871 1 40.22 385 ARG A C 1
ATOM 2780 O O . ARG A 1 385 ? -35.156 40.375 -4.43 1 40.22 385 ARG A O 1
ATOM 2787 N N . LEU A 1 386 ? -35.312 38.344 -4.473 1 45.22 386 LEU A N 1
ATOM 2788 C CA . LEU A 1 386 ? -35.031 38.375 -5.906 1 45.22 386 LEU A CA 1
ATOM 2789 C C . LEU A 1 386 ? -36.344 38.594 -6.691 1 45.22 386 LEU A C 1
ATOM 2791 O O . LEU A 1 386 ? -37.281 37.844 -6.559 1 45.22 386 LEU A O 1
ATOM 2795 N N . ALA A 1 387 ? -36.812 39.688 -6.801 1 39.59 387 ALA A N 1
ATOM 2796 C CA . ALA A 1 387 ? -38.031 40.062 -7.5 1 39.59 387 ALA A CA 1
ATOM 2797 C C . ALA A 1 387 ? -38.25 39.156 -8.703 1 39.59 387 ALA A C 1
ATOM 2799 O O . ALA A 1 387 ? -39.344 38.594 -8.883 1 39.59 387 ALA A O 1
ATOM 2800 N N . SER A 1 388 ? -37.781 39.438 -10.008 1 43.38 388 SER A N 1
ATOM 2801 C CA . SER A 1 388 ? -38.156 39 -11.352 1 43.38 388 SER A CA 1
ATOM 2802 C C . SER A 1 388 ? -37.562 37.656 -11.672 1 43.38 388 SER A C 1
ATOM 2804 O O . SER A 1 388 ? -38.062 36.938 -12.531 1 43.38 388 SER A O 1
ATOM 2806 N N . GLY A 1 389 ? -36.219 37.094 -11.469 1 48 389 GLY A N 1
ATOM 2807 C CA . GLY A 1 389 ? -35.375 36.094 -12.094 1 48 389 GLY A CA 1
ATOM 2808 C C . GLY A 1 389 ? -35.438 34.719 -11.398 1 48 389 GLY A C 1
ATOM 2809 O O . GLY A 1 389 ? -34.531 33.906 -11.547 1 48 389 GLY A O 1
ATOM 2810 N N . ASP A 1 390 ? -36.344 34.469 -10.719 1 57.34 390 ASP A N 1
ATOM 2811 C CA . ASP A 1 390 ? -36.531 33.281 -9.906 1 57.34 390 ASP A CA 1
ATOM 2812 C C . ASP A 1 390 ? -36.625 32.031 -10.789 1 57.34 390 ASP A C 1
ATOM 2814 O O . ASP A 1 390 ? -36.031 31 -10.484 1 57.34 390 ASP A O 1
ATOM 2818 N N . ARG A 1 391 ? -37.438 32.188 -11.883 1 58.44 391 ARG A N 1
ATOM 2819 C CA . ARG A 1 391 ? -37.625 31.031 -12.75 1 58.44 391 ARG A CA 1
ATOM 2820 C C . ARG A 1 391 ? -36.312 30.609 -13.383 1 58.44 391 ARG A C 1
ATOM 2822 O O . ARG A 1 391 ? -36.031 29.406 -13.508 1 58.44 391 ARG A O 1
ATOM 2829 N N . ALA A 1 392 ? -35.5 31.594 -13.734 1 58.75 392 ALA A N 1
ATOM 2830 C CA . ALA A 1 392 ? -34.219 31.281 -14.398 1 58.75 392 ALA A CA 1
ATOM 2831 C C . ALA A 1 392 ? -33.25 30.641 -13.43 1 58.75 392 ALA A C 1
ATOM 2833 O O . ALA A 1 392 ? -32.531 29.688 -13.789 1 58.75 392 ALA A O 1
ATOM 2834 N N . ILE A 1 393 ? -33.281 31.109 -12.266 1 64.44 393 ILE A N 1
ATOM 2835 C CA . ILE A 1 393 ? -32.375 30.547 -11.25 1 64.44 393 ILE A CA 1
ATOM 2836 C C . ILE A 1 393 ? -32.812 29.094 -10.969 1 64.44 393 ILE A C 1
ATOM 2838 O O . ILE A 1 393 ? -31.953 28.203 -10.898 1 64.44 393 ILE A O 1
ATOM 2842 N N . ARG A 1 394 ? -34.125 28.922 -10.836 1 68.56 394 ARG A N 1
ATOM 2843 C CA . ARG A 1 394 ? -34.625 27.578 -10.586 1 68.56 394 ARG A CA 1
ATOM 2844 C C . ARG A 1 394 ? -34.25 26.625 -11.711 1 68.56 394 ARG A C 1
ATOM 2846 O O . ARG A 1 394 ? -33.875 25.484 -11.469 1 68.56 394 ARG A O 1
ATOM 2853 N N . LYS A 1 395 ? -34.344 27.125 -12.867 1 71.25 395 LYS A N 1
ATOM 2854 C CA . LYS A 1 395 ? -34 26.297 -14.023 1 71.25 395 LYS A CA 1
ATOM 2855 C C . LYS A 1 395 ? -32.531 25.938 -14.016 1 71.25 395 LYS A C 1
ATOM 2857 O O . LYS A 1 395 ? -32.156 24.797 -14.336 1 71.25 395 LYS A O 1
ATOM 2862 N N . ASP A 1 396 ? -31.75 26.891 -13.594 1 69.69 396 ASP A N 1
ATOM 2863 C CA . ASP A 1 396 ? -30.312 26.625 -13.594 1 69.69 396 ASP A CA 1
ATOM 2864 C C . ASP A 1 396 ? -29.922 25.703 -12.445 1 69.69 396 ASP A C 1
ATOM 2866 O O . ASP A 1 396 ? -29.031 24.844 -12.602 1 69.69 396 ASP A O 1
ATOM 2870 N N . LEU A 1 397 ? -30.578 25.922 -11.391 1 73.56 397 LEU A N 1
ATOM 2871 C CA . LEU A 1 397 ? -30.281 25.078 -10.242 1 73.56 397 LEU A CA 1
ATOM 2872 C C . LEU A 1 397 ? -30.719 23.641 -10.484 1 73.56 397 LEU A C 1
ATOM 2874 O O . LEU A 1 397 ? -30.156 22.703 -9.914 1 73.56 397 LEU A O 1
ATOM 2878 N N . GLN A 1 398 ? -31.672 23.5 -11.32 1 73.12 398 GLN A N 1
ATOM 2879 C CA . GLN A 1 398 ? -32.156 22.156 -11.633 1 73.12 398 GLN A CA 1
ATOM 2880 C C . GLN A 1 398 ? -31.125 21.359 -12.414 1 73.12 398 GLN A C 1
ATOM 2882 O O . GLN A 1 398 ? -31.188 20.141 -12.461 1 73.12 398 GLN A O 1
ATOM 2887 N N . ARG A 1 399 ? -30.125 22.062 -12.875 1 71.5 399 ARG A N 1
ATOM 2888 C CA . ARG A 1 399 ? -29.062 21.391 -13.641 1 71.5 399 ARG A CA 1
ATOM 2889 C C . ARG A 1 399 ? -28.047 20.766 -12.711 1 71.5 399 ARG A C 1
ATOM 2891 O O . ARG A 1 399 ? -27.203 19.969 -13.156 1 71.5 399 ARG A O 1
ATOM 2898 N N . VAL A 1 400 ? -28.188 21.203 -11.562 1 74.81 400 VAL A N 1
ATOM 2899 C CA . VAL A 1 400 ? -27.266 20.672 -10.578 1 74.81 400 VAL A CA 1
ATOM 2900 C C . VAL A 1 400 ? -27.953 19.578 -9.758 1 74.81 400 VAL A C 1
ATOM 2902 O O . VAL A 1 400 ? -29.156 19.656 -9.508 1 74.81 400 VAL A O 1
ATOM 2905 N N . PRO A 1 401 ? -27.203 18.609 -9.414 1 76.06 401 PRO A N 1
ATOM 2906 C CA . PRO A 1 401 ? -27.797 17.594 -8.547 1 76.06 401 PRO A CA 1
ATOM 2907 C C . PRO A 1 401 ? -28.469 18.203 -7.312 1 76.06 401 PRO A C 1
ATOM 2909 O O . PRO A 1 401 ? -27.953 19.156 -6.734 1 76.06 401 PRO A O 1
ATOM 2912 N N . ALA A 1 402 ? -29.578 17.562 -6.977 1 77.44 402 ALA A N 1
ATOM 2913 C CA . ALA A 1 402 ? -30.406 18.078 -5.887 1 77.44 402 ALA A CA 1
ATOM 2914 C C . ALA A 1 402 ? -29.578 18.266 -4.617 1 77.44 402 ALA A C 1
ATOM 2916 O O . ALA A 1 402 ? -29.734 19.266 -3.906 1 77.44 402 ALA A O 1
ATOM 2917 N N . ALA A 1 403 ? -28.703 17.406 -4.453 1 77.38 403 ALA A N 1
ATOM 2918 C CA . ALA A 1 403 ? -27.906 17.406 -3.234 1 77.38 403 ALA A CA 1
ATOM 2919 C C . ALA A 1 403 ? -26.969 18.609 -3.193 1 77.38 403 ALA A C 1
ATOM 2921 O O . ALA A 1 403 ? -26.438 18.969 -2.135 1 77.38 403 ALA A O 1
ATOM 2922 N N . LEU A 1 404 ? -26.797 19.281 -4.301 1 77.94 404 LEU A N 1
ATOM 2923 C CA . LEU A 1 404 ? -25.844 20.375 -4.395 1 77.94 404 LEU A CA 1
ATOM 2924 C C . LEU A 1 404 ? -26.562 21.719 -4.465 1 77.94 404 LEU A C 1
ATOM 2926 O O . LEU A 1 404 ? -25.922 22.766 -4.328 1 77.94 404 LEU A O 1
ATOM 2930 N N . ARG A 1 405 ? -27.734 21.672 -4.691 1 74.19 405 ARG A N 1
ATOM 2931 C CA . ARG A 1 405 ? -28.453 22.875 -5.051 1 74.19 405 ARG A CA 1
ATOM 2932 C C . ARG A 1 405 ? -28.359 23.938 -3.947 1 74.19 405 ARG A C 1
ATOM 2934 O O . ARG A 1 405 ? -28.219 25.125 -4.23 1 74.19 405 ARG A O 1
ATOM 2941 N N . ASP A 1 406 ? -28.312 23.453 -2.744 1 73.69 406 ASP A N 1
ATOM 2942 C CA . ASP A 1 406 ? -28.219 24.391 -1.629 1 73.69 406 ASP A CA 1
ATOM 2943 C C . ASP A 1 406 ? -26.766 24.844 -1.42 1 73.69 406 ASP A C 1
ATOM 2945 O O . ASP A 1 406 ? -26.5 25.688 -0.557 1 73.69 406 ASP A O 1
ATOM 2949 N N . GLN A 1 407 ? -25.969 24.344 -2.246 1 73.88 407 GLN A N 1
ATOM 2950 C CA . GLN A 1 407 ? -24.547 24.672 -2.09 1 73.88 407 GLN A CA 1
ATOM 2951 C C . GLN A 1 407 ? -24.062 25.562 -3.234 1 73.88 407 GLN A C 1
ATOM 2953 O O . GLN A 1 407 ? -22.906 25.984 -3.244 1 73.88 407 GLN A O 1
ATOM 2958 N N . VAL A 1 408 ? -24.891 25.859 -4.121 1 71.38 408 VAL A N 1
ATOM 2959 C CA . VAL A 1 408 ? -24.516 26.656 -5.285 1 71.38 408 VAL A CA 1
ATOM 2960 C C . VAL A 1 408 ? -24.578 28.141 -4.934 1 71.38 408 VAL A C 1
ATOM 2962 O O . VAL A 1 408 ? -25.656 28.672 -4.605 1 71.38 408 VAL A O 1
ATOM 2965 N N . PRO A 1 409 ? -23.406 28.719 -5.035 1 69.06 409 PRO A N 1
ATOM 2966 C CA . PRO A 1 409 ? -23.438 30.156 -4.754 1 69.06 409 PRO A CA 1
ATOM 2967 C C . PRO A 1 409 ? -24.188 30.953 -5.828 1 69.06 409 PRO A C 1
ATOM 2969 O O . PRO A 1 409 ? -24.094 30.625 -7.016 1 69.06 409 PRO A O 1
ATOM 2972 N N . ILE A 1 410 ? -24.922 31.891 -5.355 1 70.31 410 ILE A N 1
ATOM 2973 C CA . ILE A 1 410 ? -25.625 32.812 -6.238 1 70.31 410 ILE A CA 1
ATOM 2974 C C . ILE A 1 410 ? -25.109 34.25 -6.023 1 70.31 410 ILE A C 1
ATOM 2976 O O . ILE A 1 410 ? -25.031 34.719 -4.887 1 70.31 410 ILE A O 1
ATOM 2980 N N . VAL A 1 411 ? -24.562 34.75 -7.016 1 67.56 411 VAL A N 1
ATOM 2981 C CA . VAL A 1 411 ? -24.156 36.125 -6.949 1 67.56 411 VAL A CA 1
ATOM 2982 C C . VAL A 1 411 ? -25.25 37.031 -7.52 1 67.56 411 VAL A C 1
ATOM 2984 O O . VAL A 1 411 ? -25.719 36.812 -8.641 1 67.56 411 VAL A O 1
ATOM 2987 N N . ALA A 1 412 ? -25.547 37.906 -6.703 1 66.44 412 ALA A N 1
ATOM 2988 C CA . ALA A 1 412 ? -26.594 38.844 -7.117 1 66.44 412 ALA A CA 1
ATOM 2989 C C . ALA A 1 412 ? -26.141 40.281 -6.914 1 66.44 412 ALA A C 1
ATOM 2991 O O . ALA A 1 412 ? -25.406 40.594 -5.973 1 66.44 412 ALA A O 1
ATOM 2992 N N . ALA A 1 413 ? -26.516 41.094 -7.867 1 63.41 413 ALA A N 1
ATOM 2993 C CA . ALA A 1 413 ? -26.297 42.531 -7.734 1 63.41 413 ALA A CA 1
ATOM 2994 C C . ALA A 1 413 ? -27.172 43.125 -6.641 1 63.41 413 ALA A C 1
ATOM 2996 O O . ALA A 1 413 ? -28.109 42.469 -6.16 1 63.41 413 ALA A O 1
ATOM 2997 N N . ALA A 1 414 ? -26.812 44.344 -6.293 1 61.09 414 ALA A N 1
ATOM 2998 C CA . ALA A 1 414 ? -27.516 45.031 -5.227 1 61.09 414 ALA A CA 1
ATOM 2999 C C . ALA A 1 414 ? -29.016 45.156 -5.547 1 61.09 414 ALA A C 1
ATOM 3001 O O . ALA A 1 414 ? -29.844 45.156 -4.645 1 61.09 414 ALA A O 1
ATOM 3002 N N . ASP A 1 415 ? -29.203 45.219 -6.812 1 60.16 415 ASP A N 1
ATOM 3003 C CA . ASP A 1 415 ? -30.594 45.438 -7.195 1 60.16 415 ASP A CA 1
ATOM 3004 C C . ASP A 1 415 ? -31.359 44.125 -7.246 1 60.16 415 ASP A C 1
ATOM 3006 O O . ASP A 1 415 ? -32.562 44.094 -7.598 1 60.16 415 ASP A O 1
ATOM 3010 N N . GLY A 1 416 ? -30.594 43.031 -6.961 1 60.66 416 GLY A N 1
ATOM 3011 C CA . GLY A 1 416 ? -31.25 41.75 -6.922 1 60.66 416 GLY A CA 1
ATOM 3012 C C . GLY A 1 416 ? -31.047 40.938 -8.188 1 60.66 416 GLY A C 1
ATOM 3013 O O . GLY A 1 416 ? -31.469 39.781 -8.266 1 60.66 416 GLY A O 1
ATOM 3014 N N . THR A 1 417 ? -30.469 41.531 -9.195 1 61.56 417 THR A N 1
ATOM 3015 C CA . THR A 1 417 ? -30.203 40.812 -10.43 1 61.56 417 THR A CA 1
ATOM 3016 C C . THR A 1 417 ? -29.172 39.719 -10.195 1 61.56 417 THR A C 1
ATOM 3018 O O . THR A 1 417 ? -28.062 39.969 -9.719 1 61.56 417 THR A O 1
ATOM 3021 N N . VAL A 1 418 ? -29.656 38.469 -10.5 1 64.44 418 VAL A N 1
ATOM 3022 C CA . VAL A 1 418 ? -28.75 37.344 -10.367 1 64.44 418 VAL A CA 1
ATOM 3023 C C . VAL A 1 418 ? -27.719 37.375 -11.492 1 64.44 418 VAL A C 1
ATOM 3025 O O . VAL A 1 418 ? -28.078 37.438 -12.672 1 64.44 418 VAL A O 1
ATOM 3028 N N . LEU A 1 419 ? -26.609 37.312 -11.062 1 61.53 419 LEU A N 1
ATOM 3029 C CA . LEU A 1 419 ? -25.516 37.406 -12.031 1 61.53 419 LEU A CA 1
ATOM 3030 C C . LEU A 1 419 ? -24.938 36.031 -12.312 1 61.53 419 LEU A C 1
ATOM 3032 O O . LEU A 1 419 ? -24.594 35.719 -13.461 1 61.53 419 LEU A O 1
ATOM 3036 N N . LEU A 1 420 ? -24.812 35.344 -11.234 1 61.84 420 LEU A N 1
ATOM 3037 C CA . LEU A 1 420 ? -24.141 34.031 -11.328 1 61.84 420 LEU A CA 1
ATOM 3038 C C . LEU A 1 420 ? -24.844 33 -10.469 1 61.84 420 LEU A C 1
ATOM 3040 O O . LEU A 1 420 ? -25.25 33.281 -9.344 1 61.84 420 LEU A O 1
ATOM 3044 N N . VAL A 1 421 ? -25.094 31.969 -11.094 1 63.25 421 VAL A N 1
ATOM 3045 C CA . VAL A 1 421 ? -25.5 30.766 -10.375 1 63.25 421 VAL A CA 1
ATOM 3046 C C . VAL A 1 421 ? -24.453 29.672 -10.523 1 63.25 421 VAL A C 1
ATOM 3048 O O . VAL A 1 421 ? -24.281 29.109 -11.602 1 63.25 421 VAL A O 1
ATOM 3051 N N . GLY A 1 422 ? -23.828 29.469 -9.391 1 62.69 422 GLY A N 1
ATOM 3052 C CA . GLY A 1 422 ? -22.688 28.562 -9.5 1 62.69 422 GLY A CA 1
ATOM 3053 C C . GLY A 1 422 ? -21.578 29.094 -10.391 1 62.69 422 GLY A C 1
ATOM 3054 O O . GLY A 1 422 ? -20.984 30.125 -10.094 1 62.69 422 GLY A O 1
ATOM 3055 N N . ASP A 1 423 ? -21.375 28.359 -11.469 1 56.47 423 ASP A N 1
ATOM 3056 C CA . ASP A 1 423 ? -20.359 28.812 -12.414 1 56.47 423 ASP A CA 1
ATOM 3057 C C . ASP A 1 423 ? -21 29.359 -13.688 1 56.47 423 ASP A C 1
ATOM 3059 O O . ASP A 1 423 ? -20.312 29.672 -14.656 1 56.47 423 ASP A O 1
ATOM 3063 N N . ARG A 1 424 ? -22.203 29.531 -13.625 1 60.84 424 ARG A N 1
ATOM 3064 C CA . ARG A 1 424 ? -22.906 29.969 -14.82 1 60.84 424 ARG A CA 1
ATOM 3065 C C . ARG A 1 424 ? -23.344 31.422 -14.688 1 60.84 424 ARG A C 1
ATOM 3067 O O . ARG A 1 424 ? -23.953 31.812 -13.695 1 60.84 424 ARG A O 1
ATOM 3074 N N . THR A 1 425 ? -22.891 32.094 -15.68 1 56.03 425 THR A N 1
ATOM 3075 C CA . THR A 1 425 ? -23.328 33.5 -15.742 1 56.03 425 THR A CA 1
ATOM 3076 C C . THR A 1 425 ? -24.734 33.594 -16.297 1 56.03 425 THR A C 1
ATOM 3078 O O . THR A 1 425 ? -25.062 33.031 -17.328 1 56.03 425 THR A O 1
ATOM 3081 N N . ILE A 1 426 ? -25.703 34.062 -15.633 1 57.72 426 ILE A N 1
ATOM 3082 C CA . ILE A 1 426 ? -27.109 34.188 -16.047 1 57.72 426 ILE A CA 1
ATOM 3083 C C . ILE A 1 426 ? -27.312 35.5 -16.797 1 57.72 426 ILE A C 1
ATOM 3085 O O . ILE A 1 426 ? -28.094 35.562 -17.734 1 57.72 426 ILE A O 1
ATOM 3089 N N . ALA A 1 427 ? -26.875 36.594 -16.312 1 53.53 427 ALA A N 1
ATOM 3090 C CA . ALA A 1 427 ? -27.141 37.844 -16.984 1 53.53 427 ALA A CA 1
ATOM 3091 C C . ALA A 1 427 ? -25.922 38.312 -17.781 1 53.53 427 ALA A C 1
ATOM 3093 O O . ALA A 1 427 ? -24.797 38.312 -17.266 1 53.53 427 ALA A O 1
ATOM 3094 N N . PRO A 1 428 ? -26.141 38.25 -19.188 1 46.88 428 PRO A N 1
ATOM 3095 C CA . PRO A 1 428 ? -25.047 38.719 -20.062 1 46.88 428 PRO A CA 1
ATOM 3096 C C . PRO A 1 428 ? -24.438 40.031 -19.594 1 46.88 428 PRO A C 1
ATOM 3098 O O . PRO A 1 428 ? -25.109 40.812 -18.906 1 46.88 428 PRO A O 1
ATOM 3101 N N . ALA A 1 429 ? -23.141 39.969 -19.688 1 44.44 429 ALA A N 1
ATOM 3102 C CA . ALA A 1 429 ? -22.469 41.25 -19.5 1 44.44 429 ALA A CA 1
ATOM 3103 C C . ALA A 1 429 ? -23.125 42.344 -20.359 1 44.44 429 ALA A C 1
ATOM 3105 O O . ALA A 1 429 ? -23.438 42.094 -21.531 1 44.44 429 ALA A O 1
ATOM 3106 N N . VAL A 1 430 ? -23.969 43.062 -19.812 1 42.31 430 VAL A N 1
ATOM 3107 C CA . VAL A 1 430 ? -24.469 44.219 -20.578 1 42.31 430 VAL A CA 1
ATOM 3108 C C . VAL A 1 430 ? -23.312 45.156 -20.922 1 42.31 430 VAL A C 1
ATOM 3110 O O . VAL A 1 430 ? -22.438 45.406 -20.078 1 42.31 430 VAL A O 1
ATOM 3113 N N . ALA A 1 431 ? -23.172 45.438 -22.219 1 43.19 431 ALA A N 1
ATOM 3114 C CA . ALA A 1 431 ? -22.172 46.375 -22.703 1 43.19 431 ALA A CA 1
ATOM 3115 C C . ALA A 1 431 ? -22.078 47.594 -21.812 1 43.19 431 ALA A C 1
ATOM 3117 O O . ALA A 1 431 ? -23.094 48.219 -21.484 1 43.19 431 ALA A O 1
ATOM 3118 N N . GLY A 1 432 ? -20.859 48 -21.25 1 43.41 432 GLY A N 1
ATOM 3119 C CA . GLY A 1 432 ? -20.625 49.156 -20.391 1 43.41 432 GLY A CA 1
ATOM 3120 C C . GLY A 1 432 ? -20.75 48.812 -18.906 1 43.41 432 GLY A C 1
ATOM 3121 O O . GLY A 1 432 ? -20.5 49.656 -18.047 1 43.41 432 GLY A O 1
ATOM 3122 N N . GLN A 1 433 ? -21.344 47.625 -18.672 1 42.06 433 GLN A N 1
ATOM 3123 C CA . GLN A 1 433 ? -21.531 47.281 -17.266 1 42.06 433 GLN A CA 1
ATOM 3124 C C . GLN A 1 433 ? -20.484 46.281 -16.797 1 42.06 433 GLN A C 1
ATOM 3126 O O . GLN A 1 433 ? -19.984 45.469 -17.594 1 42.06 433 GLN A O 1
ATOM 3131 N N . PRO A 1 434 ? -20.062 46.406 -15.688 1 42.84 434 PRO A N 1
ATOM 3132 C CA . PRO A 1 434 ? -19.078 45.5 -15.125 1 42.84 434 PRO A CA 1
ATOM 3133 C C . PRO A 1 434 ? -19.516 44.031 -15.234 1 42.84 434 PRO A C 1
ATOM 3135 O O . PRO A 1 434 ? -20.703 43.719 -15.164 1 42.84 434 PRO A O 1
ATOM 3138 N N . CYS A 1 435 ? -18.781 43.375 -16.031 1 45.16 435 CYS A N 1
ATOM 3139 C CA . CYS A 1 435 ? -19.047 41.938 -16.172 1 45.16 435 CYS A CA 1
ATOM 3140 C C . CYS A 1 435 ? -18.344 41.156 -15.094 1 45.16 435 CYS A C 1
ATOM 3142 O O . CYS A 1 435 ? -17.328 41.562 -14.555 1 45.16 435 CYS A O 1
ATOM 3144 N N . LEU A 1 436 ? -19.125 40.219 -14.523 1 46.22 436 LEU A N 1
ATOM 3145 C CA . LEU A 1 436 ? -18.594 39.25 -13.562 1 46.22 436 LEU A CA 1
ATOM 3146 C C . LEU A 1 436 ? -17.812 38.156 -14.266 1 46.22 436 LEU A C 1
ATOM 3148 O O . LEU A 1 436 ? -18.328 37.531 -15.188 1 46.22 436 LEU A O 1
ATOM 3152 N N . CYS A 1 437 ? -16.484 38.281 -14.211 1 44.94 437 CYS A N 1
ATOM 3153 C CA . CYS A 1 437 ? -15.664 37.156 -14.641 1 44.94 437 CYS A CA 1
ATOM 3154 C C . CYS A 1 437 ? -15.414 36.188 -13.492 1 44.94 437 CYS A C 1
ATOM 3156 O O . CYS A 1 437 ? -15.047 36.594 -12.391 1 44.94 437 CYS A O 1
ATOM 3158 N N . ILE A 1 438 ? -16.094 35.031 -13.594 1 42.38 438 ILE A N 1
ATOM 3159 C CA . ILE A 1 438 ? -15.93 34 -12.586 1 42.38 438 ILE A CA 1
ATOM 3160 C C . ILE A 1 438 ? -14.797 33.062 -12.992 1 42.38 438 ILE A C 1
ATOM 3162 O O . ILE A 1 438 ? -14.781 32.531 -14.117 1 42.38 438 ILE A O 1
ATOM 3166 N N . GLY A 1 439 ? -13.648 33.188 -12.438 1 43.47 439 GLY A N 1
ATOM 3167 C CA . GLY A 1 439 ? -12.594 32.188 -12.602 1 43.47 439 GLY A CA 1
ATOM 3168 C C . GLY A 1 439 ? -12.586 31.156 -11.508 1 43.47 439 GLY A C 1
ATOM 3169 O O . GLY A 1 439 ? -12.953 31.438 -10.367 1 43.47 439 GLY A O 1
ATOM 3170 N N . VAL A 1 440 ? -12.961 29.938 -11.805 1 38.5 440 VAL A N 1
ATOM 3171 C CA . VAL A 1 440 ? -12.812 28.828 -10.867 1 38.5 440 VAL A CA 1
ATOM 3172 C C . VAL A 1 440 ? -11.344 28.422 -10.781 1 38.5 440 VAL A C 1
ATOM 3174 O O . VAL A 1 440 ? -10.695 28.188 -11.805 1 38.5 440 VAL A O 1
ATOM 3177 N N . ALA A 1 441 ? -10.609 28.922 -9.852 1 38.66 441 ALA A N 1
ATOM 3178 C CA . ALA A 1 441 ? -9.266 28.406 -9.656 1 38.66 441 ALA A CA 1
ATOM 3179 C C . ALA A 1 441 ? -9.305 26.984 -9.078 1 38.66 441 ALA A C 1
ATOM 3181 O O . ALA A 1 441 ? -10.008 26.734 -8.102 1 38.66 441 ALA A O 1
ATOM 3182 N N . ALA A 1 442 ? -9.219 26.109 -9.883 1 38.53 442 ALA A N 1
ATOM 3183 C CA . ALA A 1 442 ? -9 24.75 -9.375 1 38.53 442 ALA A CA 1
ATOM 3184 C C . ALA A 1 442 ? -7.98 24.766 -8.234 1 38.53 442 ALA A C 1
ATOM 3186 O O . ALA A 1 442 ? -6.992 25.5 -8.273 1 38.53 442 ALA A O 1
ATOM 3187 N N . ASP A 1 443 ? -8.203 24.391 -7.172 1 33.12 443 ASP A N 1
ATOM 3188 C CA . ASP A 1 443 ? -7.297 24.453 -6.031 1 33.12 443 ASP A CA 1
ATOM 3189 C C . ASP A 1 443 ? -5.859 24.156 -6.453 1 33.12 443 ASP A C 1
ATOM 3191 O O . ASP A 1 443 ? -4.93 24.297 -5.656 1 33.12 443 ASP A O 1
ATOM 3195 N N . GLY A 1 444 ? -5.07 23.156 -6.582 1 33.5 444 GLY A N 1
ATOM 3196 C CA . GLY A 1 444 ? -3.816 23.328 -5.867 1 33.5 444 GLY A CA 1
ATOM 3197 C C . GLY A 1 444 ? -3.088 24.609 -6.223 1 33.5 444 GLY A C 1
ATOM 3198 O O . GLY A 1 444 ? -2.52 25.266 -5.352 1 33.5 444 GLY A O 1
ATOM 3199 N N . SER A 1 445 ? -2.357 24.688 -7.406 1 31.25 445 SER A N 1
ATOM 3200 C CA . SER A 1 445 ? -1.743 25.953 -7.797 1 31.25 445 SER A CA 1
ATOM 3201 C C . SER A 1 445 ? -2.797 26.969 -8.188 1 31.25 445 SER A C 1
ATOM 3203 O O . SER A 1 445 ? -3.945 26.625 -8.469 1 31.25 445 SER A O 1
ATOM 3205 N N . GLY A 1 446 ? -2.539 28.391 -8.047 1 29.45 446 GLY A N 1
ATOM 3206 C CA . GLY A 1 446 ? -3.252 29.609 -8.398 1 29.45 446 GLY A CA 1
ATOM 3207 C C . GLY A 1 446 ? -4.098 29.469 -9.648 1 29.45 446 GLY A C 1
ATOM 3208 O O . GLY A 1 446 ? -4.004 28.469 -10.359 1 29.45 446 GLY A O 1
ATOM 3209 N N . PRO A 1 447 ? -5.02 30.453 -9.867 1 28.78 447 PRO A N 1
ATOM 3210 C CA . PRO A 1 447 ? -5.906 30.578 -11.031 1 28.78 447 PRO A CA 1
ATOM 3211 C C . PRO A 1 447 ? -5.215 30.219 -12.344 1 28.78 447 PRO A C 1
ATOM 3213 O O . PRO A 1 447 ? -4.168 30.797 -12.664 1 28.78 447 PRO A O 1
ATOM 3216 N N . THR A 1 448 ? -5.02 28.984 -12.742 1 28.42 448 THR A N 1
ATOM 3217 C CA . THR A 1 448 ? -4.609 28.953 -14.148 1 28.42 448 THR A CA 1
ATOM 3218 C C . THR A 1 448 ? -5.441 29.938 -14.969 1 28.42 448 THR A C 1
ATOM 3220 O O . THR A 1 448 ? -6.539 30.328 -14.562 1 28.42 448 THR A O 1
ATOM 3223 N N . GLY A 1 449 ? -4.992 30.328 -16.344 1 25.27 449 GLY A N 1
ATOM 3224 C CA . GLY A 1 449 ? -5.395 31.328 -17.312 1 25.27 449 GLY A CA 1
ATOM 3225 C C . GLY A 1 449 ? -6.879 31.312 -17.625 1 25.27 449 GLY A C 1
ATOM 3226 O O . GLY A 1 449 ? -7.566 30.328 -17.297 1 25.27 449 GLY A O 1
ATOM 3227 N N . TYR A 1 450 ? -7.305 32.594 -18.109 1 24.92 450 TYR A N 1
ATOM 3228 C CA . TYR A 1 450 ? -8.453 33.188 -18.766 1 24.92 450 TYR A CA 1
ATOM 3229 C C . TYR A 1 450 ? -8.875 32.375 -19.984 1 24.92 450 TYR A C 1
ATOM 3231 O O . TYR A 1 450 ? -8.094 32.219 -20.938 1 24.92 450 TYR A O 1
ATOM 3239 N N . ARG A 1 451 ? -9.617 31.391 -19.938 1 26.94 451 ARG A N 1
ATOM 3240 C CA . ARG A 1 451 ? -10.094 31.172 -21.297 1 26.94 451 ARG A CA 1
ATOM 3241 C C . ARG A 1 451 ? -11.164 32.188 -21.672 1 26.94 451 ARG A C 1
ATOM 3243 O O . ARG A 1 451 ? -12.312 32.094 -21.234 1 26.94 451 ARG A O 1
ATOM 3250 N N . GLY A 1 452 ? -10.758 33.5 -21.688 1 21.12 452 GLY A N 1
ATOM 3251 C CA . GLY A 1 452 ? -11.531 34.562 -22.312 1 21.12 452 GLY A CA 1
ATOM 3252 C C . GLY A 1 452 ? -11.914 34.25 -23.75 1 21.12 452 GLY A C 1
ATOM 3253 O O . GLY A 1 452 ? -11.047 34.062 -24.609 1 21.12 452 GLY A O 1
ATOM 3254 N N . GLY A 1 453 ? -12.781 33.188 -24.078 1 21.53 453 GLY A N 1
ATOM 3255 C CA . GLY A 1 453 ? -13.234 33.406 -25.438 1 21.53 453 GLY A CA 1
ATOM 3256 C C . GLY A 1 453 ? -13.781 34.812 -25.656 1 21.53 453 GLY A C 1
ATOM 3257 O O . GLY A 1 453 ? -14.133 35.5 -24.703 1 21.53 453 GLY A O 1
ATOM 3258 N N . PRO A 1 454 ? -13.406 35.406 -26.953 1 20.25 454 PRO A N 1
ATOM 3259 C CA . PRO A 1 454 ? -14.117 36.656 -27.297 1 20.25 454 PRO A CA 1
ATOM 3260 C C . PRO A 1 454 ? -15.617 36.562 -27.031 1 20.25 454 PRO A C 1
ATOM 3262 O O . PRO A 1 454 ? -16.188 35.469 -27.047 1 20.25 454 PRO A O 1
ATOM 3265 N N . MET B 1 1 ? -23.516 -23.703 12.398 1 50.03 1 MET B N 1
ATOM 3266 C CA . MET B 1 1 ? -23.656 -22.797 11.266 1 50.03 1 MET B CA 1
ATOM 3267 C C . MET B 1 1 ? -24.953 -23.062 10.508 1 50.03 1 MET B C 1
ATOM 3269 O O . MET B 1 1 ? -25.234 -24.203 10.125 1 50.03 1 MET B O 1
ATOM 3273 N N . GLY B 1 2 ? -25.734 -22.25 10.562 1 53.66 2 GLY B N 1
ATOM 3274 C CA . GLY B 1 2 ? -27.016 -22.5 9.922 1 53.66 2 GLY B CA 1
ATOM 3275 C C . GLY B 1 2 ? -26.906 -22.672 8.414 1 53.66 2 GLY B C 1
ATOM 3276 O O . GLY B 1 2 ? -25.844 -22.406 7.836 1 53.66 2 GLY B O 1
ATOM 3277 N N . ASP B 1 3 ? -27.828 -23.359 7.75 1 54.72 3 ASP B N 1
ATOM 3278 C CA . ASP B 1 3 ? -27.969 -23.672 6.332 1 54.72 3 ASP B CA 1
ATOM 3279 C C . ASP B 1 3 ? -27.641 -22.453 5.465 1 54.72 3 ASP B C 1
ATOM 3281 O O . ASP B 1 3 ? -26.969 -22.578 4.438 1 54.72 3 ASP B O 1
ATOM 3285 N N . THR B 1 4 ? -27.938 -21.344 5.934 1 54.34 4 THR B N 1
ATOM 3286 C CA . THR B 1 4 ? -27.75 -20.094 5.195 1 54.34 4 THR B CA 1
ATOM 3287 C C . THR B 1 4 ? -26.281 -19.719 5.117 1 54.34 4 THR B C 1
ATOM 3289 O O . THR B 1 4 ? -25.812 -19.234 4.086 1 54.34 4 THR B O 1
ATOM 3292 N N . ASP B 1 5 ? -25.547 -20.219 6.062 1 74.5 5 ASP B N 1
ATOM 3293 C CA . ASP B 1 5 ? -24.125 -19.875 6.098 1 74.5 5 ASP B CA 1
ATOM 3294 C C . ASP B 1 5 ? -23.328 -20.734 5.133 1 74.5 5 ASP B C 1
ATOM 3296 O O . ASP B 1 5 ? -22.469 -20.234 4.402 1 74.5 5 ASP B O 1
ATOM 3300 N N . HIS B 1 6 ? -23.969 -21.984 5 1 86.19 6 HIS B N 1
ATOM 3301 C CA . HIS B 1 6 ? -23.281 -22.922 4.102 1 86.19 6 HIS B CA 1
ATOM 3302 C C . HIS B 1 6 ? -23.516 -22.547 2.643 1 86.19 6 HIS B C 1
ATOM 3304 O O . HIS B 1 6 ? -22.594 -22.578 1.831 1 86.19 6 HIS B O 1
ATOM 3310 N N . ARG B 1 7 ? -24.734 -22.141 2.275 1 88.94 7 ARG B N 1
ATOM 3311 C CA . ARG B 1 7 ? -25.062 -21.719 0.917 1 88.94 7 ARG B CA 1
ATOM 3312 C C . ARG B 1 7 ? -24.266 -20.484 0.505 1 88.94 7 ARG B C 1
ATOM 3314 O O . ARG B 1 7 ? -23.844 -20.375 -0.649 1 88.94 7 ARG B O 1
ATOM 3321 N N . GLY B 1 8 ? -24.016 -19.672 1.505 1 93.69 8 GLY B N 1
ATOM 3322 C CA . GLY B 1 8 ? -23.219 -18.484 1.248 1 93.69 8 GLY B CA 1
ATOM 3323 C C . GLY B 1 8 ? -21.766 -18.781 0.931 1 93.69 8 GLY B C 1
ATOM 3324 O O . GLY B 1 8 ? -21.172 -18.156 0.053 1 93.69 8 GLY B O 1
ATOM 3325 N N . LEU B 1 9 ? -21.219 -19.797 1.586 1 96.06 9 LEU B N 1
ATOM 3326 C CA . LEU B 1 9 ? -19.828 -20.203 1.359 1 96.06 9 LEU B CA 1
ATOM 3327 C C . LEU B 1 9 ? -19.672 -20.859 -0.013 1 96.06 9 LEU B C 1
ATOM 3329 O O . LEU B 1 9 ? -18.703 -20.578 -0.726 1 96.06 9 LEU B O 1
ATOM 3333 N N . ILE B 1 10 ? -20.703 -21.672 -0.354 1 96.81 10 ILE B N 1
ATOM 3334 C CA . ILE B 1 10 ? -20.688 -22.312 -1.661 1 96.81 10 ILE B CA 1
ATOM 3335 C C . ILE B 1 10 ? -20.75 -21.266 -2.762 1 96.81 10 ILE B C 1
ATOM 3337 O O . ILE B 1 10 ? -20.016 -21.328 -3.74 1 96.81 10 ILE B O 1
ATOM 3341 N N . ALA B 1 11 ? -21.578 -20.266 -2.535 1 96.38 11 ALA B N 1
ATOM 3342 C CA . ALA B 1 11 ? -21.734 -19.203 -3.521 1 96.38 11 ALA B CA 1
ATOM 3343 C C . ALA B 1 11 ? -20.438 -18.406 -3.678 1 96.38 11 ALA B C 1
ATOM 3345 O O . ALA B 1 11 ? -20.062 -18.047 -4.793 1 96.38 11 ALA B O 1
ATOM 3346 N N . ALA B 1 12 ? -19.797 -18.188 -2.598 1 95.81 12 ALA B N 1
ATOM 3347 C CA . ALA B 1 12 ? -18.547 -17.422 -2.627 1 95.81 12 ALA B CA 1
ATOM 3348 C C . ALA B 1 12 ? -17.469 -18.172 -3.406 1 95.81 12 ALA B C 1
ATOM 3350 O O . ALA B 1 12 ? -16.75 -17.578 -4.215 1 95.81 12 ALA B O 1
ATOM 3351 N N . VAL B 1 13 ? -17.391 -19.406 -3.18 1 97.31 13 VAL B N 1
ATOM 3352 C CA . VAL B 1 13 ? -16.422 -20.25 -3.879 1 97.31 13 VAL B CA 1
ATOM 3353 C C . VAL B 1 13 ? -16.781 -20.312 -5.363 1 97.31 13 VAL B C 1
ATOM 3355 O O . VAL B 1 13 ? -15.898 -20.203 -6.223 1 97.31 13 VAL B O 1
ATOM 3358 N N . ALA B 1 14 ? -18.031 -20.438 -5.648 1 97.31 14 ALA B N 1
ATOM 3359 C CA . ALA B 1 14 ? -18.516 -20.469 -7.031 1 97.31 14 ALA B CA 1
ATOM 3360 C C . ALA B 1 14 ? -18.141 -19.203 -7.781 1 97.31 14 ALA B C 1
ATOM 3362 O O . ALA B 1 14 ? -17.703 -19.266 -8.938 1 97.31 14 ALA B O 1
ATOM 3363 N N . ASP B 1 15 ? -18.312 -18.156 -7.141 1 95.5 15 ASP B N 1
ATOM 3364 C CA . ASP B 1 15 ? -18.031 -16.859 -7.762 1 95.5 15 ASP B CA 1
ATOM 3365 C C . ASP B 1 15 ? -16.562 -16.781 -8.203 1 95.5 15 ASP B C 1
ATOM 3367 O O . ASP B 1 15 ? -16.281 -16.359 -9.328 1 95.5 15 ASP B O 1
ATOM 3371 N N . VAL B 1 16 ? -15.656 -17.188 -7.355 1 95.94 16 VAL B N 1
ATOM 3372 C CA . VAL B 1 16 ? -14.234 -17.141 -7.668 1 95.94 16 VAL B CA 1
ATOM 3373 C C . VAL B 1 16 ? -13.922 -18.125 -8.805 1 95.94 16 VAL B C 1
ATOM 3375 O O . VAL B 1 16 ? -13.211 -17.766 -9.75 1 95.94 16 VAL B O 1
ATOM 3378 N N . LEU B 1 17 ? -14.469 -19.266 -8.711 1 97.25 17 LEU B N 1
ATOM 3379 C CA . LEU B 1 17 ? -14.18 -20.297 -9.711 1 97.25 17 LEU B CA 1
ATOM 3380 C C . LEU B 1 17 ? -14.766 -19.906 -11.062 1 97.25 17 LEU B C 1
ATOM 3382 O O . LEU B 1 17 ? -14.156 -20.156 -12.102 1 97.25 17 LEU B O 1
ATOM 3386 N N . ASP B 1 18 ? -15.945 -19.281 -11.047 1 96.5 18 ASP B N 1
ATOM 3387 C CA . ASP B 1 18 ? -16.594 -18.875 -12.289 1 96.5 18 ASP B CA 1
ATOM 3388 C C . ASP B 1 18 ? -15.758 -17.828 -13.023 1 96.5 18 ASP B C 1
ATOM 3390 O O . ASP B 1 18 ? -15.781 -17.75 -14.258 1 96.5 18 ASP B O 1
ATOM 3394 N N . THR B 1 19 ? -15.039 -17.125 -12.281 1 93.94 19 THR B N 1
ATOM 3395 C CA . THR B 1 19 ? -14.211 -16.062 -12.852 1 93.94 19 THR B CA 1
ATOM 3396 C C . THR B 1 19 ? -12.945 -16.641 -13.484 1 93.94 19 THR B C 1
ATOM 3398 O O . THR B 1 19 ? -12.445 -16.109 -14.477 1 93.94 19 THR B O 1
ATOM 3401 N N . HIS B 1 20 ? -12.445 -17.797 -12.938 1 94.69 20 HIS B N 1
ATOM 3402 C CA . HIS B 1 20 ? -11.078 -18.172 -13.289 1 94.69 20 HIS B CA 1
ATOM 3403 C C . HIS B 1 20 ? -11.039 -19.547 -13.953 1 94.69 20 HIS B C 1
ATOM 3405 O O . HIS B 1 20 ? -10.047 -19.906 -14.602 1 94.69 20 HIS B O 1
ATOM 3411 N N . VAL B 1 21 ? -12.133 -20.328 -13.742 1 96.25 21 VAL B N 1
ATOM 3412 C CA . VAL B 1 21 ? -12.094 -21.703 -14.211 1 96.25 21 VAL B CA 1
ATOM 3413 C C . VAL B 1 21 ? -13.242 -21.953 -15.188 1 96.25 21 VAL B C 1
ATOM 3415 O O . VAL B 1 21 ? -14.406 -21.703 -14.859 1 96.25 21 VAL B O 1
ATOM 3418 N N . ARG B 1 22 ? -12.977 -22.469 -16.328 1 95.25 22 ARG B N 1
ATOM 3419 C CA . ARG B 1 22 ? -14 -22.734 -17.328 1 95.25 22 ARG B CA 1
ATOM 3420 C C . ARG B 1 22 ? -14.812 -23.969 -16.969 1 95.25 22 ARG B C 1
ATOM 3422 O O . ARG B 1 22 ? -14.383 -24.797 -16.156 1 95.25 22 ARG B O 1
ATOM 3429 N N . ALA B 1 23 ? -15.914 -24.203 -17.688 1 95.69 23 ALA B N 1
ATOM 3430 C CA . ALA B 1 23 ? -16.828 -25.312 -17.406 1 95.69 23 ALA B CA 1
ATOM 3431 C C . ALA B 1 23 ? -16.219 -26.641 -17.844 1 95.69 23 ALA B C 1
ATOM 3433 O O . ALA B 1 23 ? -15.406 -26.688 -18.781 1 95.69 23 ALA B O 1
ATOM 3434 N N . ASP B 1 24 ? -16.609 -27.656 -17.125 1 96 24 ASP B N 1
ATOM 3435 C CA . ASP B 1 24 ? -16.281 -29.031 -17.469 1 96 24 ASP B CA 1
ATOM 3436 C C . ASP B 1 24 ? -14.773 -29.25 -17.562 1 96 24 ASP B C 1
ATOM 3438 O O . ASP B 1 24 ? -14.305 -30 -18.422 1 96 24 ASP B O 1
ATOM 3442 N N . ALA B 1 25 ? -14.031 -28.547 -16.75 1 96.75 25 ALA B N 1
ATOM 3443 C CA . ALA B 1 25 ? -12.57 -28.609 -16.797 1 96.75 25 ALA B CA 1
ATOM 3444 C C . ALA B 1 25 ? -12.031 -29.531 -15.711 1 96.75 25 ALA B C 1
ATOM 3446 O O . ALA B 1 25 ? -12.758 -29.891 -14.781 1 96.75 25 ALA B O 1
ATOM 3447 N N . THR B 1 26 ? -10.82 -29.922 -15.906 1 97.75 26 THR B N 1
ATOM 3448 C CA . THR B 1 26 ? -10.102 -30.672 -14.883 1 97.75 26 THR B CA 1
ATOM 3449 C C . THR B 1 26 ? -9.312 -29.719 -13.984 1 97.75 26 THR B C 1
ATOM 3451 O O . THR B 1 26 ? -8.609 -28.828 -14.469 1 97.75 26 THR B O 1
ATOM 3454 N N . VAL B 1 27 ? -9.484 -29.906 -12.695 1 98.31 27 VAL B N 1
ATOM 3455 C CA . VAL B 1 27 ? -8.727 -29.094 -11.742 1 98.31 27 VAL B CA 1
ATOM 3456 C C . VAL B 1 27 ? -8.023 -30 -10.742 1 98.31 27 VAL B C 1
ATOM 3458 O O . VAL B 1 27 ? -8.516 -31.094 -10.43 1 98.31 27 VAL B O 1
ATOM 3461 N N . VAL B 1 28 ? -6.879 -29.562 -10.281 1 98.5 28 VAL B N 1
ATOM 3462 C CA . VAL B 1 28 ? -6.148 -30.234 -9.211 1 98.5 28 VAL B CA 1
ATOM 3463 C C . VAL B 1 28 ? -6.363 -29.5 -7.895 1 98.5 28 VAL B C 1
ATOM 3465 O O . VAL B 1 28 ? -6.336 -28.266 -7.852 1 98.5 28 VAL B O 1
ATOM 3468 N N . LEU B 1 29 ? -6.715 -30.188 -6.832 1 98.31 29 LEU B N 1
ATOM 3469 C CA . LEU B 1 29 ? -6.844 -29.625 -5.492 1 98.31 29 LEU B CA 1
ATOM 3470 C C . LEU B 1 29 ? -5.738 -30.141 -4.578 1 98.31 29 LEU B C 1
ATOM 3472 O O . LEU B 1 29 ? -5.523 -31.359 -4.477 1 98.31 29 LEU B O 1
ATOM 3476 N N . GLY B 1 30 ? -5.012 -29.203 -3.971 1 96.5 30 GLY B N 1
ATOM 3477 C CA . GLY B 1 30 ? -4.125 -29.609 -2.891 1 96.5 30 GLY B CA 1
ATOM 3478 C C . GLY B 1 30 ? -4.863 -29.922 -1.602 1 96.5 30 GLY B C 1
ATOM 3479 O O . GLY B 1 30 ? -5.422 -29.016 -0.969 1 96.5 30 GLY B O 1
ATOM 3480 N N . VAL B 1 31 ? -4.855 -31.203 -1.209 1 95.06 31 VAL B N 1
ATOM 3481 C CA . VAL B 1 31 ? -5.57 -31.625 -0.005 1 95.06 31 VAL B CA 1
ATOM 3482 C C . VAL B 1 31 ? -4.609 -32.312 0.949 1 95.06 31 VAL B C 1
ATOM 3484 O O . VAL B 1 31 ? -4.086 -33.406 0.633 1 95.06 31 VAL B O 1
ATOM 3487 N N . SER B 1 32 ? -4.445 -31.75 2.105 1 90.44 32 SER B N 1
ATOM 3488 C CA . SER B 1 32 ? -3.51 -32.281 3.088 1 90.44 32 SER B CA 1
ATOM 3489 C C . SER B 1 32 ? -4.211 -33.219 4.066 1 90.44 32 SER B C 1
ATOM 3491 O O . SER B 1 32 ? -3.557 -33.938 4.82 1 90.44 32 SER B O 1
ATOM 3493 N N . GLY B 1 33 ? -5.508 -33.25 4.066 1 91 33 GLY B N 1
ATOM 3494 C CA . GLY B 1 33 ? -6.258 -34 5.062 1 91 33 GLY B CA 1
ATOM 3495 C C . GLY B 1 33 ? -6.715 -33.156 6.23 1 91 33 GLY B C 1
ATOM 3496 O O . GLY B 1 33 ? -7.535 -33.594 7.039 1 91 33 GLY B O 1
ATOM 3497 N N . GLY B 1 34 ? -6.207 -31.938 6.309 1 91.88 34 GLY B N 1
ATOM 3498 C CA . GLY B 1 34 ? -6.629 -31.016 7.348 1 91.88 34 GLY B CA 1
ATOM 3499 C C . GLY B 1 34 ? -7.973 -30.375 7.062 1 91.88 34 GLY B C 1
ATOM 3500 O O . GLY B 1 34 ? -8.508 -30.516 5.961 1 91.88 34 GLY B O 1
ATOM 3501 N N . PRO B 1 35 ? -8.508 -29.703 8.039 1 93.88 35 PRO B N 1
ATOM 3502 C CA . PRO B 1 35 ? -9.859 -29.141 7.918 1 93.88 35 PRO B CA 1
ATOM 3503 C C . PRO B 1 35 ? -9.984 -28.156 6.758 1 93.88 35 PRO B C 1
ATOM 3505 O O . PRO B 1 35 ? -11.008 -28.141 6.062 1 93.88 35 PRO B O 1
ATOM 3508 N N . ASP B 1 36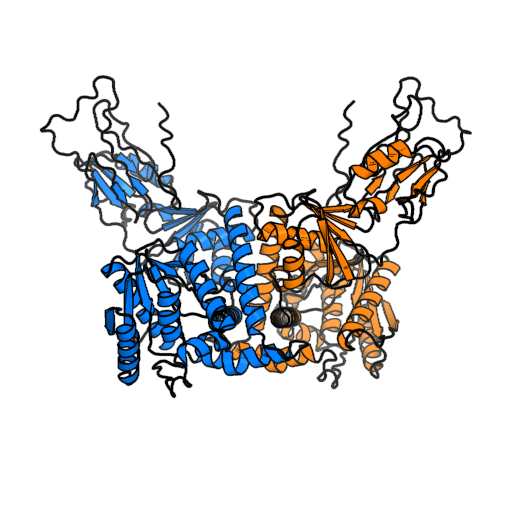 ? -8.977 -27.328 6.504 1 94.44 36 ASP B N 1
ATOM 3509 C CA . ASP B 1 36 ? -9.055 -26.344 5.434 1 94.44 36 ASP B CA 1
ATOM 3510 C C . ASP B 1 36 ? -9.117 -27.016 4.066 1 94.44 36 ASP B C 1
ATOM 3512 O O . ASP B 1 36 ? -9.977 -26.688 3.242 1 94.44 36 ASP B O 1
ATOM 3516 N N . SER B 1 37 ? -8.227 -27.938 3.877 1 95.5 37 SER B N 1
ATOM 3517 C CA . SER B 1 37 ? -8.133 -28.578 2.568 1 95.5 37 SER B CA 1
ATOM 3518 C C . SER B 1 37 ? -9.336 -29.484 2.307 1 95.5 37 SER B C 1
ATOM 3520 O O . SER B 1 37 ? -9.797 -29.594 1.172 1 95.5 37 SER B O 1
ATOM 3522 N N . VAL B 1 38 ? -9.836 -30.109 3.322 1 96.25 38 VAL B N 1
ATOM 3523 C CA . VAL B 1 38 ? -11.023 -30.953 3.189 1 96.25 38 VAL B CA 1
ATOM 3524 C C . VAL B 1 38 ? -12.234 -30.078 2.879 1 96.25 38 VAL B C 1
ATOM 3526 O O . VAL B 1 38 ? -13.07 -30.438 2.043 1 96.25 38 VAL B O 1
ATOM 3529 N N . ALA B 1 39 ? -12.344 -28.969 3.562 1 97 39 ALA B N 1
ATOM 3530 C CA . ALA B 1 39 ? -13.422 -28.031 3.256 1 97 39 ALA B CA 1
ATOM 3531 C C . ALA B 1 39 ? -13.352 -27.562 1.803 1 97 39 ALA B C 1
ATOM 3533 O O . ALA B 1 39 ? -14.383 -27.453 1.132 1 97 39 ALA B O 1
ATOM 3534 N N . LEU B 1 40 ? -12.141 -27.281 1.37 1 97.81 40 LEU B N 1
ATOM 3535 C CA . LEU B 1 40 ? -11.945 -26.891 -0.022 1 97.81 40 LEU B CA 1
ATOM 3536 C C . LEU B 1 40 ? -12.547 -27.922 -0.966 1 97.81 40 LEU B C 1
ATOM 3538 O O . LEU B 1 40 ? -13.297 -27.578 -1.878 1 97.81 40 LEU B O 1
ATOM 3542 N N . LEU B 1 41 ? -12.188 -29.188 -0.757 1 97.88 41 LEU B N 1
ATOM 3543 C CA . LEU B 1 41 ? -12.648 -30.281 -1.6 1 97.88 41 LEU B CA 1
ATOM 3544 C C . LEU B 1 41 ? -14.172 -30.312 -1.659 1 97.88 41 LEU B C 1
ATOM 3546 O O . LEU B 1 41 ? -14.75 -30.344 -2.746 1 97.88 41 LEU B O 1
ATOM 3550 N N . HIS B 1 42 ? -14.828 -30.219 -0.587 1 97.69 42 HIS B N 1
ATOM 3551 C CA . HIS B 1 42 ? -16.281 -30.328 -0.512 1 97.69 42 HIS B CA 1
ATOM 3552 C C . HIS B 1 42 ? -16.953 -29.094 -1.079 1 97.69 42 HIS B C 1
ATOM 3554 O O . HIS B 1 42 ? -17.984 -29.188 -1.757 1 97.69 42 HIS B O 1
ATOM 3560 N N . LEU B 1 43 ? -16.438 -27.938 -0.772 1 97.94 43 LEU B N 1
ATOM 3561 C CA . LEU B 1 43 ? -17.016 -26.703 -1.263 1 97.94 43 LEU B CA 1
ATOM 3562 C C . LEU B 1 43 ? -16.906 -26.609 -2.781 1 97.94 43 LEU B C 1
ATOM 3564 O O . LEU B 1 43 ? -17.859 -26.188 -3.449 1 97.94 43 LEU B O 1
ATOM 3568 N N . VAL B 1 44 ? -15.773 -27 -3.303 1 98.19 44 VAL B N 1
ATOM 3569 C CA . VAL B 1 44 ? -15.57 -26.953 -4.746 1 98.19 44 VAL B CA 1
ATOM 3570 C C . VAL B 1 44 ? -16.531 -27.938 -5.434 1 98.19 44 VAL B C 1
ATOM 3572 O O . VAL B 1 44 ? -17.156 -27.594 -6.434 1 98.19 44 VAL B O 1
ATOM 3575 N N . ALA B 1 45 ? -16.656 -29.109 -4.898 1 97.81 45 ALA B N 1
ATOM 3576 C CA . ALA B 1 45 ? -17.547 -30.125 -5.461 1 97.81 45 ALA B CA 1
ATOM 3577 C C . ALA B 1 45 ? -18.984 -29.641 -5.469 1 97.81 45 ALA B C 1
ATOM 3579 O O . ALA B 1 45 ? -19.734 -29.906 -6.414 1 97.81 45 ALA B O 1
ATOM 3580 N N . ALA B 1 46 ? -19.375 -28.938 -4.43 1 96.88 46 ALA B N 1
ATOM 3581 C CA . ALA B 1 46 ? -20.734 -28.438 -4.316 1 96.88 46 ALA B CA 1
ATOM 3582 C C . ALA B 1 46 ? -20.953 -27.25 -5.246 1 96.88 46 ALA B C 1
ATOM 3584 O O . ALA B 1 46 ? -22.016 -27.109 -5.848 1 96.88 46 ALA B O 1
ATOM 3585 N N . ALA B 1 47 ? -19.984 -26.406 -5.379 1 97.56 47 ALA B N 1
ATOM 3586 C CA . ALA B 1 47 ? -20.094 -25.172 -6.148 1 97.56 47 ALA B CA 1
ATOM 3587 C C . ALA B 1 47 ? -20.047 -25.453 -7.645 1 97.56 47 ALA B C 1
ATOM 3589 O O . ALA B 1 47 ? -20.734 -24.797 -8.43 1 97.56 47 ALA B O 1
ATOM 3590 N N . ARG B 1 48 ? -19.188 -26.453 -7.984 1 97.62 48 ARG B N 1
ATOM 3591 C CA . ARG B 1 48 ? -18.953 -26.75 -9.391 1 97.62 48 ARG B CA 1
ATOM 3592 C C . ARG B 1 48 ? -18.922 -28.25 -9.641 1 97.62 48 ARG B C 1
ATOM 3594 O O . ARG B 1 48 ? -17.875 -28.828 -9.93 1 97.62 48 ARG B O 1
ATOM 3601 N N . PRO B 1 49 ? -20.109 -28.812 -9.695 1 96.5 49 PRO B N 1
ATOM 3602 C CA . PRO B 1 49 ? -20.172 -30.266 -9.906 1 96.5 49 PRO B CA 1
ATOM 3603 C C . PRO B 1 49 ? -19.734 -30.688 -11.305 1 96.5 49 PRO B C 1
ATOM 3605 O O . PRO B 1 49 ? -19.516 -31.875 -11.555 1 96.5 49 PRO B O 1
ATOM 3608 N N . ASP B 1 50 ? -19.625 -29.719 -12.156 1 96.69 50 ASP B N 1
ATOM 3609 C CA . ASP B 1 50 ? -19.234 -30 -13.539 1 96.69 50 ASP B CA 1
ATOM 3610 C C . ASP B 1 50 ? -17.734 -30.266 -13.648 1 96.69 50 ASP B C 1
ATOM 3612 O O . ASP B 1 50 ? -17.266 -30.812 -14.648 1 96.69 50 ASP B O 1
ATOM 3616 N N . LEU B 1 51 ? -17 -29.984 -12.664 1 97.44 51 LEU B N 1
ATOM 3617 C CA . LEU B 1 51 ? -15.539 -30.078 -12.727 1 97.44 51 LEU B CA 1
ATOM 3618 C C . LEU B 1 51 ? -15.078 -31.5 -12.43 1 97.44 51 LEU B C 1
ATOM 3620 O O . LEU B 1 51 ? -15.688 -32.188 -11.617 1 97.44 51 LEU B O 1
ATOM 3624 N N . ARG B 1 52 ? -14.055 -31.922 -13.125 1 97.5 52 ARG B N 1
ATOM 3625 C CA . ARG B 1 52 ? -13.344 -33.156 -12.781 1 97.5 52 ARG B CA 1
ATOM 3626 C C . ARG B 1 52 ? -12.25 -32.875 -11.758 1 97.5 52 ARG B C 1
ATOM 3628 O O . ARG B 1 52 ? -11.297 -32.156 -12.039 1 97.5 52 ARG B O 1
ATOM 3635 N N . LEU B 1 53 ? -12.391 -33.531 -10.648 1 98.06 53 LEU B N 1
ATOM 3636 C CA . LEU B 1 53 ? -11.516 -33.188 -9.523 1 98.06 53 LEU B CA 1
ATOM 3637 C C . LEU B 1 53 ? -10.391 -34.219 -9.406 1 98.06 53 LEU B C 1
ATOM 3639 O O . LEU B 1 53 ? -10.648 -35.438 -9.375 1 98.06 53 LEU B O 1
ATOM 3643 N N . VAL B 1 54 ? -9.18 -33.75 -9.391 1 98.25 54 VAL B N 1
ATOM 3644 C CA . VAL B 1 54 ? -8.008 -34.562 -9.062 1 98.25 54 VAL B CA 1
ATOM 3645 C C . VAL B 1 54 ? -7.379 -34.031 -7.77 1 98.25 54 VAL B C 1
ATOM 3647 O O . VAL B 1 54 ? -6.996 -32.875 -7.672 1 98.25 54 VAL B O 1
ATOM 3650 N N . VAL B 1 55 ? -7.293 -34.938 -6.797 1 97.94 55 VAL B N 1
ATOM 3651 C CA . VAL B 1 55 ? -6.758 -34.562 -5.492 1 97.94 55 VAL B CA 1
ATOM 3652 C C . VAL B 1 55 ? -5.27 -34.906 -5.426 1 97.94 55 VAL B C 1
ATOM 3654 O O . VAL B 1 55 ? -4.879 -36.031 -5.66 1 97.94 55 VAL B O 1
ATOM 3657 N N . GLY B 1 56 ? -4.469 -33.875 -5.238 1 97.19 56 GLY B N 1
ATOM 3658 C CA . GLY B 1 56 ? -3.061 -34.062 -4.941 1 97.19 56 GLY B CA 1
ATOM 3659 C C . GLY B 1 56 ? -2.75 -34.031 -3.459 1 97.19 56 GLY B C 1
ATOM 3660 O O . GLY B 1 56 ? -3.029 -33.031 -2.791 1 97.19 56 GLY B O 1
ATOM 3661 N N . HIS B 1 57 ? -2.209 -35.094 -2.902 1 94.75 57 HIS B N 1
ATOM 3662 C CA . HIS B 1 57 ? -1.767 -35.188 -1.516 1 94.75 57 HIS B CA 1
ATOM 3663 C C . HIS B 1 57 ? -0.251 -35.344 -1.428 1 94.75 57 HIS B C 1
ATOM 3665 O O . HIS B 1 57 ? 0.307 -36.344 -1.874 1 94.75 57 HIS B O 1
ATOM 3671 N N . VAL B 1 58 ? 0.368 -34.281 -0.787 1 91.75 58 VAL B N 1
ATOM 3672 C CA . VAL B 1 58 ? 1.826 -34.281 -0.725 1 91.75 58 VAL B CA 1
ATOM 3673 C C . VAL B 1 58 ? 2.289 -34.875 0.598 1 91.75 58 VAL B C 1
ATOM 3675 O O . VAL B 1 58 ? 1.812 -34.5 1.667 1 91.75 58 VAL B O 1
ATOM 3678 N N . ARG B 1 59 ? 3.211 -35.812 0.523 1 86.94 59 ARG B N 1
ATOM 3679 C CA . ARG B 1 59 ? 3.83 -36.406 1.695 1 86.94 59 ARG B CA 1
ATOM 3680 C C . ARG B 1 59 ? 5.266 -35.938 1.869 1 86.94 59 ARG B C 1
ATOM 3682 O O . ARG B 1 59 ? 6.125 -36.219 1.028 1 86.94 59 ARG B O 1
ATOM 3689 N N . HIS B 1 60 ? 5.461 -35.188 2.852 1 75.94 60 HIS B N 1
ATOM 3690 C CA . HIS B 1 60 ? 6.801 -34.625 3.045 1 75.94 60 HIS B CA 1
ATOM 3691 C C . HIS B 1 60 ? 7.652 -35.562 3.912 1 75.94 60 HIS B C 1
ATOM 3693 O O . HIS B 1 60 ? 8.867 -35.375 4.027 1 75.94 60 HIS B O 1
ATOM 3699 N N . GLY B 1 61 ? 7.133 -36.625 4.43 1 67.38 61 GLY B N 1
ATOM 3700 C CA . GLY B 1 61 ? 7.883 -37.625 5.168 1 67.38 61 GLY B CA 1
ATOM 3701 C C . GLY B 1 61 ? 8.336 -37.125 6.535 1 67.38 61 GLY B C 1
ATOM 3702 O O . GLY B 1 61 ? 9.109 -37.812 7.211 1 67.38 61 GLY B O 1
ATOM 3703 N N . LEU B 1 62 ? 7.992 -35.875 6.859 1 63.72 62 LEU B N 1
ATOM 3704 C CA . LEU B 1 62 ? 8.484 -35.312 8.109 1 63.72 62 LEU B CA 1
ATOM 3705 C C . LEU B 1 62 ? 7.766 -35.938 9.305 1 63.72 62 LEU B C 1
ATOM 3707 O O . LEU B 1 62 ? 8.289 -35.938 10.422 1 63.72 62 LEU B O 1
ATOM 3711 N N . ARG B 1 63 ? 6.621 -36.406 9.195 1 64.62 63 ARG B N 1
ATOM 3712 C CA . ARG B 1 63 ? 5.832 -37.062 10.234 1 64.62 63 ARG B CA 1
ATOM 3713 C C . ARG B 1 63 ? 5.043 -38.219 9.664 1 64.62 63 ARG B C 1
ATOM 3715 O O . ARG B 1 63 ? 4.98 -38.406 8.445 1 64.62 63 ARG B O 1
ATOM 3722 N N . ASP B 1 64 ? 4.66 -39.094 10.633 1 67.62 64 ASP B N 1
ATOM 3723 C CA . ASP B 1 64 ? 3.738 -40.156 10.203 1 67.62 64 ASP B CA 1
ATOM 3724 C C . ASP B 1 64 ? 2.441 -39.562 9.656 1 67.62 64 ASP B C 1
ATOM 3726 O O . ASP B 1 64 ? 1.738 -38.844 10.375 1 67.62 64 ASP B O 1
ATOM 3730 N N . ASP B 1 65 ? 2.234 -39.562 8.367 1 76.38 65 ASP B N 1
ATOM 3731 C CA . ASP B 1 65 ? 1.098 -38.875 7.734 1 76.38 65 ASP B CA 1
ATOM 3732 C C . ASP B 1 65 ? 0.082 -39.906 7.23 1 76.38 65 ASP B C 1
ATOM 3734 O O . ASP B 1 65 ? -0.692 -39.625 6.316 1 76.38 65 ASP B O 1
ATOM 3738 N N . ALA B 1 66 ? 0.037 -41.125 7.766 1 77.5 66 ALA B N 1
ATOM 3739 C CA . ALA B 1 66 ? -0.889 -42.188 7.336 1 77.5 66 ALA B CA 1
ATOM 3740 C C . ALA B 1 66 ? -2.338 -41.719 7.508 1 77.5 66 ALA B C 1
ATOM 3742 O O . ALA B 1 66 ? -3.178 -41.969 6.641 1 77.5 66 ALA B O 1
ATOM 3743 N N . LEU B 1 67 ? -2.564 -41.094 8.625 1 83.19 67 LEU B N 1
ATOM 3744 C CA . LEU B 1 67 ? -3.924 -40.625 8.898 1 83.19 67 LEU B CA 1
ATOM 3745 C C . LEU B 1 67 ? -4.348 -39.531 7.914 1 83.19 67 LEU B C 1
ATOM 3747 O O . LEU B 1 67 ? -5.52 -39.469 7.543 1 83.19 67 LEU B O 1
ATOM 3751 N N . ASP B 1 68 ? -3.43 -38.75 7.492 1 88.06 68 ASP B N 1
ATOM 3752 C CA . ASP B 1 68 ? -3.715 -37.719 6.516 1 88.06 68 ASP B CA 1
ATOM 3753 C C . ASP B 1 68 ? -4.141 -38.312 5.18 1 88.06 68 ASP B C 1
ATOM 3755 O O . ASP B 1 68 ? -5.109 -37.844 4.566 1 88.06 68 ASP B O 1
ATOM 3759 N N . VAL B 1 69 ? -3.408 -39.312 4.867 1 87.62 69 VAL B N 1
ATOM 3760 C CA . VAL B 1 69 ? -3.688 -39.969 3.6 1 87.62 69 VAL B CA 1
ATOM 3761 C C . VAL B 1 69 ? -5.074 -40.625 3.648 1 87.62 69 VAL B C 1
ATOM 3763 O O . VAL B 1 69 ? -5.848 -40.5 2.693 1 87.62 69 VAL B O 1
ATOM 3766 N N . GLU B 1 70 ? -5.352 -41.281 4.746 1 90.88 70 GLU B N 1
ATOM 3767 C CA . GLU B 1 70 ? -6.633 -41.938 4.902 1 90.88 70 GLU B CA 1
ATOM 3768 C C . GLU B 1 70 ? -7.793 -40.969 4.859 1 90.88 70 GLU B C 1
ATOM 3770 O O . GLU B 1 70 ? -8.805 -41.219 4.207 1 90.88 70 GLU B O 1
ATOM 3775 N N . ALA B 1 71 ? -7.688 -39.938 5.547 1 92.12 71 ALA B N 1
ATOM 3776 C CA . ALA B 1 71 ? -8.734 -38.906 5.562 1 92.12 71 ALA B CA 1
ATOM 3777 C C . ALA B 1 71 ? -8.953 -38.344 4.168 1 92.12 71 ALA B C 1
ATOM 3779 O O . ALA B 1 71 ? -10.094 -38.156 3.738 1 92.12 71 ALA B O 1
ATOM 3780 N N . THR B 1 72 ? -7.848 -38.031 3.525 1 94.06 72 THR B N 1
ATOM 3781 C CA . THR B 1 72 ? -7.918 -37.5 2.18 1 94.06 72 THR B CA 1
ATOM 3782 C C . THR B 1 72 ? -8.617 -38.469 1.227 1 94.06 72 THR B C 1
ATOM 3784 O O . THR B 1 72 ? -9.508 -38.062 0.477 1 94.06 72 THR B O 1
ATOM 3787 N N . ALA B 1 73 ? -8.25 -39.688 1.303 1 94.31 73 ALA B N 1
ATOM 3788 C CA . ALA B 1 73 ? -8.828 -40.719 0.444 1 94.31 73 ALA B CA 1
ATOM 3789 C C . ALA B 1 73 ? -10.32 -40.875 0.73 1 94.31 73 ALA B C 1
ATOM 3791 O O . ALA B 1 73 ? -11.125 -41.062 -0.193 1 94.31 73 ALA B O 1
ATOM 3792 N N . ALA B 1 74 ? -10.656 -40.906 1.944 1 95.5 74 ALA B N 1
ATOM 3793 C CA . ALA B 1 74 ? -12.047 -41.094 2.342 1 95.5 74 ALA B CA 1
ATOM 3794 C C . ALA B 1 74 ? -12.922 -39.969 1.763 1 95.5 74 ALA B C 1
ATOM 3796 O O . ALA B 1 74 ? -13.992 -40.219 1.219 1 95.5 74 ALA B O 1
ATOM 3797 N N . ASN B 1 75 ? -12.484 -38.781 1.894 1 96.19 75 ASN B N 1
ATOM 3798 C CA . ASN B 1 75 ? -13.25 -37.656 1.405 1 96.19 75 ASN B CA 1
ATOM 3799 C C . ASN B 1 75 ? -13.328 -37.625 -0.119 1 96.19 75 ASN B C 1
ATOM 3801 O O . ASN B 1 75 ? -14.375 -37.344 -0.69 1 96.19 75 ASN B O 1
ATOM 3805 N N . ALA B 1 76 ? -12.18 -37.875 -0.718 1 96.56 76 ALA B N 1
ATOM 3806 C CA . ALA B 1 76 ? -12.148 -37.906 -2.178 1 96.56 76 ALA B CA 1
ATOM 3807 C C . ALA B 1 76 ? -13.102 -39 -2.705 1 96.56 76 ALA B C 1
ATOM 3809 O O . ALA B 1 76 ? -13.797 -38.781 -3.697 1 96.56 76 ALA B O 1
ATOM 3810 N N . GLY B 1 77 ? -13.109 -40.125 -2.074 1 95.38 77 GLY B N 1
ATOM 3811 C CA . GLY B 1 77 ? -13.984 -41.219 -2.449 1 95.38 77 GLY B CA 1
ATOM 3812 C C . GLY B 1 77 ? -15.453 -40.844 -2.396 1 95.38 77 GLY B C 1
ATOM 3813 O O . GLY B 1 77 ? -16.234 -41.25 -3.277 1 95.38 77 GLY B O 1
ATOM 3814 N N . LEU B 1 78 ? -15.859 -40.125 -1.446 1 94.69 78 LEU B N 1
ATOM 3815 C CA . LEU B 1 78 ? -17.25 -39.688 -1.285 1 94.69 78 LEU B CA 1
ATOM 3816 C C . LEU B 1 78 ? -17.688 -38.844 -2.477 1 94.69 78 LEU B C 1
ATOM 3818 O O . LEU B 1 78 ? -18.875 -38.812 -2.811 1 94.69 78 LEU B O 1
ATOM 3822 N N . LEU B 1 79 ? -16.703 -38.25 -3.143 1 95.69 79 LEU B N 1
ATOM 3823 C CA . LEU B 1 79 ? -17.047 -37.281 -4.18 1 95.69 79 LEU B CA 1
ATOM 3824 C C . LEU B 1 79 ? -16.656 -37.812 -5.559 1 95.69 79 LEU B C 1
ATOM 3826 O O . LEU B 1 79 ? -16.828 -37.094 -6.562 1 95.69 79 LEU B O 1
ATOM 3830 N N . GLY B 1 80 ? -16.047 -38.969 -5.625 1 94.12 80 GLY B N 1
ATOM 3831 C CA . GLY B 1 80 ? -15.648 -39.562 -6.891 1 94.12 80 GLY B CA 1
ATOM 3832 C C . GLY B 1 80 ? -14.406 -38.906 -7.484 1 94.12 80 GLY B C 1
ATOM 3833 O O . GLY B 1 80 ? -14.211 -38.938 -8.703 1 94.12 80 GLY B O 1
ATOM 3834 N N . ALA B 1 81 ? -13.609 -38.344 -6.66 1 96.12 81 ALA B N 1
ATOM 3835 C CA . ALA B 1 81 ? -12.383 -37.688 -7.117 1 96.12 81 ALA B CA 1
ATOM 3836 C C . ALA B 1 81 ? -11.195 -38.625 -7.051 1 96.12 81 ALA B C 1
ATOM 3838 O O . ALA B 1 81 ? -11.141 -39.5 -6.176 1 96.12 81 ALA B O 1
ATOM 3839 N N . SER B 1 82 ? -10.305 -38.5 -7.988 1 95.62 82 SER B N 1
ATOM 3840 C CA . SER B 1 82 ? -9.078 -39.312 -7.961 1 95.62 82 SER B CA 1
ATOM 3841 C C . SER B 1 82 ? -8.047 -38.688 -7.016 1 95.62 82 SER B C 1
ATOM 3843 O O . SER B 1 82 ? -7.945 -37.469 -6.91 1 95.62 82 SER B O 1
ATOM 3845 N N . VAL B 1 83 ? -7.309 -39.594 -6.324 1 96.62 83 VAL B N 1
ATOM 3846 C CA . VAL B 1 83 ? -6.289 -39.125 -5.383 1 96.62 83 VAL B CA 1
ATOM 3847 C C . VAL B 1 83 ? -4.906 -39.531 -5.875 1 96.62 83 VAL B C 1
ATOM 3849 O O . VAL B 1 83 ? -4.695 -40.688 -6.273 1 96.62 83 VAL B O 1
ATOM 3852 N N . VAL B 1 84 ? -4.062 -38.594 -5.949 1 96.31 84 VAL B N 1
ATOM 3853 C CA . VAL B 1 84 ? -2.662 -38.875 -6.262 1 96.31 84 VAL B CA 1
ATOM 3854 C C . VAL B 1 84 ? -1.786 -38.469 -5.07 1 96.31 84 VAL B C 1
ATOM 3856 O O . VAL B 1 84 ? -1.785 -37.312 -4.637 1 96.31 84 VAL B O 1
ATOM 3859 N N . VAL B 1 85 ? -1.07 -39.438 -4.516 1 94.5 85 VAL B N 1
ATOM 3860 C CA . VAL B 1 85 ? -0.144 -39.188 -3.418 1 94.5 85 VAL B CA 1
ATOM 3861 C C . VAL B 1 85 ? 1.231 -38.812 -3.973 1 94.5 85 VAL B C 1
ATOM 3863 O O . VAL B 1 85 ? 1.794 -39.562 -4.785 1 94.5 85 VAL B O 1
ATOM 3866 N N . LEU B 1 86 ? 1.759 -37.656 -3.543 1 93.56 86 LEU B N 1
ATOM 3867 C CA . LEU B 1 86 ? 3.004 -37.125 -4.082 1 93.56 86 LEU B CA 1
ATOM 3868 C C . LEU B 1 86 ? 4.098 -37.125 -3.02 1 93.56 86 LEU B C 1
ATOM 3870 O O . LEU B 1 86 ? 4.133 -36.219 -2.17 1 93.56 86 LEU B O 1
ATOM 3874 N N . PRO B 1 87 ? 5.023 -38.062 -3.049 1 88.88 87 PRO B N 1
ATOM 3875 C CA . PRO B 1 87 ? 6.16 -38.031 -2.123 1 88.88 87 PRO B CA 1
ATOM 3876 C C . PRO B 1 87 ? 7.164 -36.938 -2.48 1 88.88 87 PRO B C 1
ATOM 3878 O O . PRO B 1 87 ? 7.469 -36.719 -3.658 1 88.88 87 PRO B O 1
ATOM 3881 N N . VAL B 1 88 ? 7.488 -36.125 -1.499 1 85 88 VAL B N 1
ATOM 3882 C CA . VAL B 1 88 ? 8.5 -35.094 -1.746 1 85 88 VAL B CA 1
ATOM 3883 C C . VAL B 1 88 ? 9.648 -35.25 -0.757 1 85 88 VAL B C 1
ATOM 3885 O O . VAL B 1 88 ? 9.469 -35.812 0.334 1 85 88 VAL B O 1
ATOM 3888 N N . THR B 1 89 ? 10.93 -34.906 -1.212 1 77.06 89 THR B N 1
ATOM 3889 C CA . THR B 1 89 ? 12.109 -34.875 -0.357 1 77.06 89 THR B CA 1
ATOM 3890 C C . THR B 1 89 ? 12.484 -33.438 -0.015 1 77.06 89 THR B C 1
ATOM 3892 O O . THR B 1 89 ? 12.594 -32.562 -0.904 1 77.06 89 THR B O 1
ATOM 3895 N N . VAL B 1 90 ? 12.336 -33.094 1.303 1 70.12 90 VAL B N 1
ATOM 3896 C CA . VAL B 1 90 ? 12.68 -31.75 1.714 1 70.12 90 VAL B CA 1
ATOM 3897 C C . VAL B 1 90 ? 14.195 -31.641 1.887 1 70.12 90 VAL B C 1
ATOM 3899 O O . VAL B 1 90 ? 14.805 -32.438 2.609 1 70.12 90 VAL B O 1
ATOM 3902 N N . GLY B 1 91 ? 14.93 -31.031 0.931 1 59.72 91 GLY B N 1
ATOM 3903 C CA . GLY B 1 91 ? 16.375 -30.859 1.033 1 59.72 91 GLY B CA 1
ATOM 3904 C C . GLY B 1 91 ? 16.781 -29.969 2.186 1 59.72 91 GLY B C 1
ATOM 3905 O O . GLY B 1 91 ? 15.938 -29.344 2.84 1 59.72 91 GLY B O 1
ATOM 3906 N N . GLU B 1 92 ? 18.031 -30.031 2.75 1 56.12 92 GLU B N 1
ATOM 3907 C CA . GLU B 1 92 ? 18.672 -29.344 3.869 1 56.12 92 GLU B CA 1
ATOM 3908 C C . GLU B 1 92 ? 18.734 -27.828 3.631 1 56.12 92 GLU B C 1
ATOM 3910 O O . GLU B 1 92 ? 18.984 -27.062 4.559 1 56.12 92 GLU B O 1
ATOM 3915 N N . GLY B 1 93 ? 18.406 -27.344 2.457 1 50.03 93 GLY B N 1
ATOM 3916 C CA . GLY B 1 93 ? 18.891 -26 2.215 1 50.03 93 GLY B CA 1
ATOM 3917 C C . GLY B 1 93 ? 18.094 -24.922 2.922 1 50.03 93 GLY B C 1
ATOM 3918 O O . GLY B 1 93 ? 18.609 -24.203 3.775 1 50.03 93 GLY B O 1
ATOM 3919 N N . ALA B 1 94 ? 17.109 -24.359 2.299 1 51.88 94 ALA B N 1
ATOM 3920 C CA . ALA B 1 94 ? 16.406 -23.188 2.828 1 51.88 94 ALA B CA 1
ATOM 3921 C C . ALA B 1 94 ? 15.586 -23.562 4.062 1 51.88 94 ALA B C 1
ATOM 3923 O O . ALA B 1 94 ? 15.25 -24.734 4.27 1 51.88 94 ALA B O 1
ATOM 3924 N N . GLY B 1 95 ? 15.727 -22.75 5.168 1 57.75 95 GLY B N 1
ATOM 3925 C CA . GLY B 1 95 ? 15.016 -23.109 6.387 1 57.75 95 GLY B CA 1
ATOM 3926 C C . GLY B 1 95 ? 13.938 -24.141 6.168 1 57.75 95 GLY B C 1
ATOM 3927 O O . GLY B 1 95 ? 13.289 -24.172 5.121 1 57.75 95 GLY B O 1
ATOM 3928 N N . PRO B 1 96 ? 13.953 -25.25 7.008 1 59.84 96 PRO B N 1
ATOM 3929 C CA . PRO B 1 96 ? 13.148 -26.469 6.836 1 59.84 96 PRO B CA 1
ATOM 3930 C C . PRO B 1 96 ? 11.711 -26.172 6.414 1 59.84 96 PRO B C 1
ATOM 3932 O O . PRO B 1 96 ? 11.164 -26.844 5.539 1 59.84 96 PRO B O 1
ATOM 3935 N N . GLU B 1 97 ? 11.203 -25.078 6.848 1 67.69 97 GLU B N 1
ATOM 3936 C CA . GLU B 1 97 ? 9.797 -24.812 6.594 1 67.69 97 GLU B CA 1
ATOM 3937 C C . GLU B 1 97 ? 9.586 -24.266 5.184 1 67.69 97 GLU B C 1
ATOM 3939 O O . GLU B 1 97 ? 8.68 -24.703 4.469 1 67.69 97 GLU B O 1
ATOM 3944 N N . ASP B 1 98 ? 10.414 -23.422 4.801 1 71.69 98 ASP B N 1
ATOM 3945 C CA . ASP B 1 98 ? 10.305 -22.828 3.471 1 71.69 98 ASP B CA 1
ATOM 3946 C C . ASP B 1 98 ? 10.617 -23.859 2.383 1 71.69 98 ASP B C 1
ATOM 3948 O O . ASP B 1 98 ? 9.977 -23.859 1.33 1 71.69 98 ASP B O 1
ATOM 3952 N N . ALA B 1 99 ? 11.469 -24.719 2.723 1 73.75 99 ALA B N 1
ATOM 3953 C CA . ALA B 1 99 ? 11.836 -25.75 1.765 1 73.75 99 ALA B CA 1
ATOM 3954 C C . ALA B 1 99 ? 10.695 -26.734 1.561 1 73.75 99 ALA B C 1
ATOM 3956 O O . ALA B 1 99 ? 10.414 -27.156 0.433 1 73.75 99 ALA B O 1
ATOM 3957 N N . ALA B 1 100 ? 10.039 -27.078 2.637 1 77.06 100 ALA B N 1
ATOM 3958 C CA . ALA B 1 100 ? 8.906 -28 2.561 1 77.06 100 ALA B CA 1
ATOM 3959 C C . ALA B 1 100 ? 7.758 -27.375 1.767 1 77.06 100 ALA B C 1
ATOM 3961 O O . ALA B 1 100 ? 7.117 -28.062 0.959 1 77.06 100 ALA B O 1
ATOM 3962 N N . ARG B 1 101 ? 7.574 -26.172 1.918 1 80.88 101 ARG B N 1
ATOM 3963 C CA . ARG B 1 101 ? 6.512 -25.453 1.211 1 80.88 101 ARG B CA 1
ATOM 3964 C C . ARG B 1 101 ? 6.801 -25.391 -0.285 1 80.88 101 ARG B C 1
ATOM 3966 O O . ARG B 1 101 ? 5.914 -25.625 -1.105 1 80.88 101 ARG B O 1
ATOM 3973 N N . ARG B 1 102 ? 7.969 -25.094 -0.514 1 79.62 102 ARG B N 1
ATOM 3974 C CA . ARG B 1 102 ? 8.359 -25 -1.916 1 79.62 102 ARG B CA 1
ATOM 3975 C C . ARG B 1 102 ? 8.227 -26.359 -2.613 1 79.62 102 ARG B C 1
ATOM 3977 O O . ARG B 1 102 ? 7.73 -26.422 -3.74 1 79.62 102 ARG B O 1
ATOM 3984 N N . ALA B 1 103 ? 8.633 -27.344 -1.873 1 83.5 103 ALA B N 1
ATOM 3985 C CA . ALA B 1 103 ? 8.555 -28.688 -2.426 1 83.5 103 ALA B CA 1
ATOM 3986 C C . ALA B 1 103 ? 7.102 -29.109 -2.658 1 83.5 103 ALA B C 1
ATOM 3988 O O . ALA B 1 103 ? 6.781 -29.703 -3.688 1 83.5 103 ALA B O 1
ATOM 3989 N N . ARG B 1 104 ? 6.266 -28.812 -1.764 1 87.31 104 ARG B N 1
ATOM 3990 C CA . ARG B 1 104 ? 4.844 -29.109 -1.882 1 87.31 104 ARG B CA 1
ATOM 3991 C C . ARG B 1 104 ? 4.23 -28.406 -3.09 1 87.31 104 ARG B C 1
ATOM 3993 O O . ARG B 1 104 ? 3.523 -29.031 -3.883 1 87.31 104 ARG B O 1
ATOM 4000 N N . HIS B 1 105 ? 4.516 -27.172 -3.205 1 88.88 105 HIS B N 1
ATOM 4001 C CA . HIS B 1 105 ? 3.957 -26.391 -4.301 1 88.88 105 HIS B CA 1
ATOM 4002 C C . HIS B 1 105 ? 4.445 -26.906 -5.648 1 88.88 105 HIS B C 1
ATOM 4004 O O . HIS B 1 105 ? 3.662 -27.031 -6.594 1 88.88 105 HIS B O 1
ATOM 4010 N N . ALA B 1 106 ? 5.707 -27.188 -5.66 1 86.38 106 ALA B N 1
ATOM 4011 C CA . ALA B 1 106 ? 6.285 -27.688 -6.906 1 86.38 106 ALA B CA 1
ATOM 4012 C C . ALA B 1 106 ? 5.633 -29.016 -7.316 1 86.38 106 ALA B C 1
ATOM 4014 O O . ALA B 1 106 ? 5.32 -29.219 -8.492 1 86.38 106 ALA B O 1
ATOM 4015 N N . ALA B 1 107 ? 5.422 -29.891 -6.355 1 92.38 107 ALA B N 1
ATOM 4016 C CA . ALA B 1 107 ? 4.82 -31.188 -6.625 1 92.38 107 ALA B CA 1
ATOM 4017 C C . ALA B 1 107 ? 3.387 -31.031 -7.125 1 92.38 107 ALA B C 1
ATOM 4019 O O . ALA B 1 107 ? 2.967 -31.734 -8.047 1 92.38 107 ALA B O 1
ATOM 4020 N N . LEU B 1 108 ? 2.688 -30.156 -6.562 1 95.81 108 LEU B N 1
ATOM 4021 C CA . LEU B 1 108 ? 1.3 -29.938 -6.957 1 95.81 108 LEU B CA 1
ATOM 4022 C C . LEU B 1 108 ? 1.221 -29.297 -8.344 1 95.81 108 LEU B C 1
ATOM 4024 O O . LEU B 1 108 ? 0.333 -29.641 -9.133 1 95.81 108 LEU B O 1
ATOM 4028 N N . LEU B 1 109 ? 2.117 -28.391 -8.602 1 92.81 109 LEU B N 1
ATOM 4029 C CA . LEU B 1 109 ? 2.17 -27.766 -9.922 1 92.81 109 LEU B CA 1
ATOM 4030 C C . LEU B 1 109 ? 2.49 -28.812 -11 1 92.81 109 LEU B C 1
ATOM 4032 O O . LEU B 1 109 ? 1.874 -28.812 -12.07 1 92.81 109 LEU B O 1
ATOM 4036 N N . ASP B 1 110 ? 3.383 -29.688 -10.711 1 93.06 110 ASP B N 1
ATOM 4037 C CA . ASP B 1 110 ? 3.736 -30.75 -11.625 1 93.06 110 ASP B CA 1
ATOM 4038 C C . ASP B 1 110 ? 2.533 -31.656 -11.914 1 93.06 110 ASP B C 1
ATOM 4040 O O . ASP B 1 110 ? 2.297 -32.031 -13.055 1 93.06 110 ASP B O 1
ATOM 4044 N N . LEU B 1 111 ? 1.863 -31.938 -10.891 1 96.25 111 LEU B N 1
ATOM 4045 C CA . LEU B 1 111 ? 0.669 -32.75 -11.055 1 96.25 111 LEU B CA 1
ATOM 4046 C C . LEU B 1 111 ? -0.346 -32.062 -11.961 1 96.25 111 LEU B C 1
ATOM 4048 O O . LEU B 1 111 ? -0.962 -32.719 -12.812 1 96.25 111 LEU B O 1
ATOM 4052 N N . ALA B 1 112 ? -0.543 -30.828 -11.734 1 96.44 112 ALA B N 1
ATOM 4053 C CA . ALA B 1 112 ? -1.485 -30.062 -12.547 1 96.44 112 ALA B CA 1
ATOM 4054 C C . ALA B 1 112 ? -1.088 -30.094 -14.016 1 96.44 112 ALA B C 1
ATOM 4056 O O . ALA B 1 112 ? -1.938 -30.266 -14.891 1 96.44 112 ALA B O 1
ATOM 4057 N N . ARG B 1 113 ? 0.141 -29.953 -14.266 1 91.75 113 ARG B N 1
ATOM 4058 C CA . ARG B 1 113 ? 0.633 -30.016 -15.641 1 91.75 113 ARG B CA 1
ATOM 4059 C C . ARG B 1 113 ? 0.447 -31.406 -16.234 1 91.75 113 ARG B C 1
ATOM 4061 O O . ARG B 1 113 ? -0.023 -31.547 -17.359 1 91.75 113 ARG B O 1
ATOM 4068 N N . ASP B 1 114 ? 0.752 -32.438 -15.469 1 94.19 114 ASP B N 1
ATOM 4069 C CA . ASP B 1 114 ? 0.656 -33.812 -15.906 1 94.19 114 ASP B CA 1
ATOM 4070 C C . ASP B 1 114 ? -0.783 -34.188 -16.266 1 94.19 114 ASP B C 1
ATOM 4072 O O . ASP B 1 114 ? -1.021 -34.938 -17.219 1 94.19 114 ASP B O 1
ATOM 4076 N N . ARG B 1 115 ? -1.654 -33.594 -15.516 1 95.69 115 ARG B N 1
ATOM 4077 C CA . ARG B 1 115 ? -3.062 -33.906 -15.703 1 95.69 115 ARG B CA 1
ATOM 4078 C C . ARG B 1 115 ? -3.734 -32.938 -16.656 1 95.69 115 ARG B C 1
ATOM 4080 O O . ARG B 1 115 ? -4.949 -33 -16.859 1 95.69 115 ARG B O 1
ATOM 4087 N N . ARG B 1 116 ? -2.957 -31.969 -17.219 1 93.44 116 ARG B N 1
ATOM 4088 C CA . ARG B 1 116 ? -3.475 -30.922 -18.094 1 93.44 116 ARG B CA 1
ATOM 4089 C C . ARG B 1 116 ? -4.645 -30.203 -17.438 1 93.44 116 ARG B C 1
ATOM 4091 O O . ARG B 1 116 ? -5.672 -29.953 -18.078 1 93.44 116 ARG B O 1
ATOM 4098 N N . ALA B 1 117 ? -4.496 -30.031 -16.156 1 96.94 117 ALA B N 1
ATOM 4099 C CA . ALA B 1 117 ? -5.516 -29.281 -15.406 1 96.94 117 ALA B CA 1
ATOM 4100 C C . ALA B 1 117 ? -5.488 -27.812 -15.766 1 96.94 117 ALA B C 1
ATOM 4102 O O . ALA B 1 117 ? -4.422 -27.234 -16.016 1 96.94 117 ALA B O 1
ATOM 4103 N N . VAL B 1 118 ? -6.66 -27.203 -15.695 1 95.06 118 VAL B N 1
ATOM 4104 C CA . VAL B 1 118 ? -6.738 -25.797 -16.047 1 95.06 118 VAL B CA 1
ATOM 4105 C C . VAL B 1 118 ? -6.285 -24.938 -14.875 1 95.06 118 VAL B C 1
ATOM 4107 O O . VAL B 1 118 ? -5.945 -23.766 -15.047 1 95.06 118 VAL B O 1
ATOM 4110 N N . ALA B 1 119 ? -6.312 -25.562 -13.641 1 97.69 119 ALA B N 1
ATOM 4111 C CA . ALA B 1 119 ? -5.934 -24.781 -12.453 1 97.69 119 ALA B CA 1
ATOM 4112 C C . ALA B 1 119 ? -5.566 -25.703 -11.297 1 97.69 119 ALA B C 1
ATOM 4114 O O . ALA B 1 119 ? -6.027 -26.844 -11.234 1 97.69 119 ALA B O 1
ATOM 4115 N N . LEU B 1 120 ? -4.703 -25.203 -10.484 1 98.31 120 LEU B N 1
ATOM 4116 C CA . LEU B 1 120 ? -4.445 -25.75 -9.156 1 98.31 120 LEU B CA 1
ATOM 4117 C C . LEU B 1 120 ? -5.199 -24.969 -8.086 1 98.31 120 LEU B C 1
ATOM 4119 O O . LEU B 1 120 ? -5.047 -23.75 -7.984 1 98.31 120 LEU B O 1
ATOM 4123 N N . LEU B 1 121 ? -6.047 -25.625 -7.316 1 98.5 121 LEU B N 1
ATOM 4124 C CA . LEU B 1 121 ? -6.828 -24.984 -6.27 1 98.5 121 LEU B CA 1
ATOM 4125 C C . LEU B 1 121 ? -6.211 -25.234 -4.898 1 98.5 121 LEU B C 1
ATOM 4127 O O . LEU B 1 121 ? -5.93 -26.375 -4.543 1 98.5 121 LEU B O 1
ATOM 4131 N N . LEU B 1 122 ? -5.957 -24.172 -4.172 1 97.5 122 LEU B N 1
ATOM 4132 C CA . LEU B 1 122 ? -5.414 -24.266 -2.822 1 97.5 122 LEU B CA 1
ATOM 4133 C C . LEU B 1 122 ? -6.41 -23.734 -1.798 1 97.5 122 LEU B C 1
ATOM 4135 O O . LEU B 1 122 ? -7.223 -22.859 -2.111 1 97.5 122 LEU B O 1
ATOM 4139 N N . GLY B 1 123 ? -6.324 -24.266 -0.564 1 96.75 123 GLY B N 1
ATOM 4140 C CA . GLY B 1 123 ? -7.355 -24.016 0.43 1 96.75 123 GLY B CA 1
ATOM 4141 C C . GLY B 1 123 ? -6.984 -22.906 1.409 1 96.75 123 GLY B C 1
ATOM 4142 O O . GLY B 1 123 ? -7.234 -23.031 2.611 1 96.75 123 GLY B O 1
ATOM 4143 N N . HIS B 1 124 ? -6.359 -21.859 0.898 1 95.81 124 HIS B N 1
ATOM 4144 C CA . HIS B 1 124 ? -6 -20.75 1.771 1 95.81 124 HIS B CA 1
ATOM 4145 C C . HIS B 1 124 ? -7.219 -19.906 2.115 1 95.81 124 HIS B C 1
ATOM 4147 O O . HIS B 1 124 ? -8.102 -19.703 1.274 1 95.81 124 HIS B O 1
ATOM 4153 N N . THR B 1 125 ? -7.246 -19.406 3.346 1 97.12 125 THR B N 1
ATOM 4154 C CA . THR B 1 125 ? -8.375 -18.641 3.869 1 97.12 125 THR B CA 1
ATOM 4155 C C . THR B 1 125 ? -7.957 -17.203 4.156 1 97.12 125 THR B C 1
ATOM 4157 O O . THR B 1 125 ? -6.801 -16.828 3.943 1 97.12 125 THR B O 1
ATOM 4160 N N . ALA B 1 126 ? -8.93 -16.438 4.645 1 96.5 126 ALA B N 1
ATOM 4161 C CA . ALA B 1 126 ? -8.648 -15.07 5.047 1 96.5 126 ALA B CA 1
ATOM 4162 C C . ALA B 1 126 ? -7.641 -15.023 6.191 1 96.5 126 ALA B C 1
ATOM 4164 O O . ALA B 1 126 ? -6.844 -14.086 6.293 1 96.5 126 ALA B O 1
ATOM 4165 N N . ASP B 1 127 ? -7.699 -16.031 7.035 1 95.56 127 ASP B N 1
ATOM 4166 C CA . ASP B 1 127 ? -6.758 -16.125 8.148 1 95.56 127 ASP B CA 1
ATOM 4167 C C . ASP B 1 127 ? -5.328 -16.312 7.641 1 95.56 127 ASP B C 1
ATOM 4169 O O . ASP B 1 127 ? -4.395 -15.703 8.156 1 95.56 127 ASP B O 1
ATOM 4173 N N . ASP B 1 128 ? -5.203 -17.125 6.621 1 94.44 128 ASP B N 1
ATOM 4174 C CA . ASP B 1 128 ? -3.896 -17.312 6 1 94.44 128 ASP B CA 1
ATOM 4175 C C . ASP B 1 128 ? -3.402 -16 5.379 1 94.44 128 ASP B C 1
ATOM 4177 O O . ASP B 1 128 ? -2.203 -15.719 5.398 1 94.44 128 ASP B O 1
ATOM 4181 N N . GLN B 1 129 ? -4.332 -15.312 4.785 1 95.94 129 GLN B N 1
ATOM 4182 C CA . GLN B 1 129 ? -4.012 -14.023 4.18 1 95.94 129 GLN B CA 1
ATOM 4183 C C . GLN B 1 129 ? -3.428 -13.062 5.215 1 95.94 129 GLN B C 1
ATOM 4185 O O . GLN B 1 129 ? -2.4 -12.43 4.969 1 95.94 129 GLN B O 1
ATOM 4190 N N . ALA B 1 130 ? -4.09 -12.961 6.32 1 95.81 130 ALA B N 1
ATOM 4191 C CA . ALA B 1 130 ? -3.645 -12.094 7.402 1 95.81 130 ALA B CA 1
ATOM 4192 C C . ALA B 1 130 ? -2.268 -12.508 7.914 1 95.81 130 ALA B C 1
ATOM 4194 O O . ALA B 1 130 ? -1.406 -11.664 8.164 1 95.81 130 ALA B O 1
ATOM 4195 N N . GLU B 1 131 ? -2.127 -13.828 8.07 1 94.69 131 GLU B N 1
ATOM 4196 C CA . GLU B 1 131 ? -0.845 -14.344 8.539 1 94.69 131 GLU B CA 1
ATOM 4197 C C . GLU B 1 131 ? 0.279 -13.992 7.566 1 94.69 131 GLU B C 1
ATOM 4199 O O . GLU B 1 131 ? 1.346 -13.539 7.984 1 94.69 131 GLU B O 1
ATOM 4204 N N . THR B 1 132 ? 0.014 -14.219 6.309 1 93.62 132 THR B N 1
ATOM 4205 C CA . THR B 1 132 ? 1.006 -13.938 5.281 1 93.62 132 THR B CA 1
ATOM 4206 C C . THR B 1 132 ? 1.355 -12.453 5.262 1 93.62 132 THR B C 1
ATOM 4208 O O . THR B 1 132 ? 2.529 -12.086 5.168 1 93.62 132 THR B O 1
ATOM 4211 N N . LEU B 1 133 ? 0.397 -11.609 5.352 1 95 133 LEU B N 1
ATOM 4212 C CA . LEU B 1 133 ? 0.597 -10.164 5.355 1 95 133 LEU B CA 1
ATOM 4213 C C . LEU B 1 133 ? 1.511 -9.75 6.5 1 95 133 LEU B C 1
ATOM 4215 O O . LEU B 1 133 ? 2.473 -9 6.293 1 95 133 LEU B O 1
ATOM 4219 N N . LEU B 1 134 ? 1.214 -10.227 7.66 1 94.75 134 LEU B N 1
ATOM 4220 C CA . LEU B 1 134 ? 1.99 -9.852 8.836 1 94.75 134 LEU B CA 1
ATOM 4221 C C . LEU B 1 134 ? 3.426 -10.359 8.719 1 94.75 134 LEU B C 1
ATOM 4223 O O . LEU B 1 134 ? 4.363 -9.664 9.117 1 94.75 134 LEU B O 1
ATOM 4227 N N . LEU B 1 135 ? 3.605 -11.578 8.25 1 91.81 135 LEU B N 1
ATOM 4228 C CA . LEU B 1 135 ? 4.949 -12.117 8.055 1 91.81 135 LEU B CA 1
ATOM 4229 C C . LEU B 1 135 ? 5.75 -11.227 7.105 1 91.81 135 LEU B C 1
ATOM 4231 O O . LEU B 1 135 ? 6.93 -10.961 7.352 1 91.81 135 LEU B O 1
ATOM 4235 N N . ARG B 1 136 ? 5.125 -10.773 6.043 1 90 136 ARG B N 1
ATOM 4236 C CA . ARG B 1 136 ? 5.801 -9.938 5.059 1 90 136 ARG B CA 1
ATOM 4237 C C . ARG B 1 136 ? 6.113 -8.562 5.629 1 90 136 ARG B C 1
ATOM 4239 O O . ARG B 1 136 ? 7.18 -8 5.363 1 90 136 ARG B O 1
ATOM 4246 N N . ILE B 1 137 ? 5.199 -8.023 6.391 1 91.75 137 ILE B N 1
ATOM 4247 C CA . ILE B 1 137 ? 5.434 -6.746 7.055 1 91.75 137 ILE B CA 1
ATOM 4248 C C . ILE B 1 137 ? 6.641 -6.863 7.98 1 91.75 137 ILE B C 1
ATOM 4250 O O . ILE B 1 137 ? 7.531 -6.012 7.965 1 91.75 137 ILE B O 1
ATOM 4254 N N . ALA B 1 138 ? 6.652 -7.914 8.766 1 90.12 138 ALA B N 1
ATOM 4255 C CA . ALA B 1 138 ? 7.734 -8.117 9.719 1 90.12 138 ALA B CA 1
ATOM 4256 C C . ALA B 1 138 ? 9.078 -8.242 9.008 1 90.12 138 ALA B C 1
ATOM 4258 O O . ALA B 1 138 ? 10.094 -7.727 9.492 1 90.12 138 ALA B O 1
ATOM 4259 N N . ARG B 1 139 ? 9.148 -8.906 7.914 1 84.88 139 ARG B N 1
ATOM 4260 C CA . ARG B 1 139 ? 10.375 -9.125 7.164 1 84.88 139 ARG B CA 1
ATOM 4261 C C . ARG B 1 139 ? 10.82 -7.848 6.461 1 84.88 139 ARG B C 1
ATOM 4263 O O . ARG B 1 139 ? 12 -7.707 6.105 1 84.88 139 ARG B O 1
ATOM 4270 N N . GLY B 1 140 ? 9.938 -6.965 6.281 1 85.75 140 GLY B N 1
ATOM 4271 C CA . GLY B 1 140 ? 10.188 -5.793 5.453 1 85.75 140 GLY B CA 1
ATOM 4272 C C . GLY B 1 140 ? 9.68 -5.949 4.035 1 85.75 140 GLY B C 1
ATOM 4273 O O . GLY B 1 140 ? 10.172 -6.789 3.279 1 85.75 140 GLY B O 1
ATOM 4274 N N . THR B 1 141 ? 8.648 -5.219 3.701 1 85.62 141 THR B N 1
ATOM 4275 C CA . THR B 1 141 ? 8.023 -5.355 2.391 1 85.62 141 THR B CA 1
ATOM 4276 C C . THR B 1 141 ? 7.621 -3.992 1.836 1 85.62 141 THR B C 1
ATOM 4278 O O . THR B 1 141 ? 7.695 -2.984 2.541 1 85.62 141 THR B O 1
ATOM 4281 N N . GLY B 1 142 ? 7.43 -3.971 0.578 1 84.62 142 GLY B N 1
ATOM 4282 C CA . GLY B 1 142 ? 6.785 -2.83 -0.058 1 84.62 142 GLY B CA 1
ATOM 4283 C C . GLY B 1 142 ? 5.32 -3.068 -0.368 1 84.62 142 GLY B C 1
ATOM 4284 O O . GLY B 1 142 ? 4.688 -3.939 0.232 1 84.62 142 GLY B O 1
ATOM 4285 N N . LEU B 1 143 ? 4.805 -2.254 -1.19 1 86.88 143 LEU B N 1
ATOM 4286 C CA . LEU B 1 143 ? 3.385 -2.289 -1.517 1 86.88 143 LEU B CA 1
ATOM 4287 C C . LEU B 1 143 ? 2.986 -3.656 -2.064 1 86.88 143 LEU B C 1
ATOM 4289 O O . LEU B 1 143 ? 1.949 -4.203 -1.684 1 86.88 143 LEU B O 1
ATOM 4293 N N . ASP B 1 144 ? 3.797 -4.254 -2.852 1 85.75 144 ASP B N 1
ATOM 4294 C CA . ASP B 1 144 ? 3.469 -5.527 -3.482 1 85.75 144 ASP B CA 1
ATOM 4295 C C . ASP B 1 144 ? 3.332 -6.637 -2.441 1 85.75 144 ASP B C 1
ATOM 4297 O O . ASP B 1 144 ? 2.459 -7.496 -2.555 1 85.75 144 ASP B O 1
ATOM 4301 N N . GLY B 1 145 ? 4.266 -6.578 -1.55 1 87.62 145 GLY B N 1
ATOM 4302 C CA . GLY B 1 145 ? 4.199 -7.566 -0.485 1 87.62 145 GLY B CA 1
ATOM 4303 C C . GLY B 1 145 ? 2.957 -7.438 0.374 1 87.62 145 GLY B C 1
ATOM 4304 O O . GLY B 1 145 ? 2.465 -8.43 0.919 1 87.62 145 GLY B O 1
ATOM 4305 N N . LEU B 1 146 ? 2.391 -6.27 0.489 1 92.19 146 LEU B N 1
ATOM 4306 C CA . LEU B 1 146 ? 1.214 -6.012 1.312 1 92.19 146 LEU B CA 1
ATOM 4307 C C . LEU B 1 146 ? -0.038 -6.598 0.669 1 92.19 146 LEU B C 1
ATOM 4309 O O . LEU B 1 146 ? -1.061 -6.77 1.337 1 92.19 146 LEU B O 1
ATOM 4313 N N . ALA B 1 147 ? 0.057 -6.844 -0.616 1 91.25 147 ALA B N 1
ATOM 4314 C CA . ALA B 1 147 ? -1.066 -7.48 -1.301 1 91.25 147 ALA B CA 1
ATOM 4315 C C . ALA B 1 147 ? -1.173 -8.953 -0.927 1 91.25 147 ALA B C 1
ATOM 4317 O O . ALA B 1 147 ? -2.172 -9.609 -1.234 1 91.25 147 ALA B O 1
ATOM 4318 N N . ALA B 1 148 ? -0.183 -9.438 -0.245 1 92.62 148 ALA B N 1
ATOM 4319 C CA . ALA B 1 148 ? -0.13 -10.82 0.224 1 92.62 148 ALA B CA 1
ATOM 4320 C C . ALA B 1 148 ? -0.456 -11.797 -0.905 1 92.62 148 ALA B C 1
ATOM 4322 O O . ALA B 1 148 ? 0.174 -11.758 -1.965 1 92.62 148 ALA B O 1
ATOM 4323 N N . MET B 1 149 ? -1.372 -12.703 -0.727 1 92.81 149 MET B N 1
ATOM 4324 C CA . MET B 1 149 ? -1.683 -13.695 -1.751 1 92.81 149 MET B CA 1
ATOM 4325 C C . MET B 1 149 ? -2.785 -13.188 -2.68 1 92.81 149 MET B C 1
ATOM 4327 O O . MET B 1 149 ? -3.717 -12.516 -2.236 1 92.81 149 MET B O 1
ATOM 4331 N N . ARG B 1 150 ? -2.646 -13.594 -3.889 1 90.81 150 ARG B N 1
ATOM 4332 C CA . ARG B 1 150 ? -3.688 -13.281 -4.859 1 90.81 150 ARG B CA 1
ATOM 4333 C C . ARG B 1 150 ? -4.695 -14.422 -4.973 1 90.81 150 ARG B C 1
ATOM 4335 O O . ARG B 1 150 ? -4.336 -15.594 -4.848 1 90.81 150 ARG B O 1
ATOM 4342 N N . PRO B 1 151 ? -5.973 -14.031 -5.215 1 93.38 151 PRO B N 1
ATOM 4343 C CA . PRO B 1 151 ? -6.961 -15.094 -5.422 1 93.38 151 PRO B CA 1
ATOM 4344 C C . PRO B 1 151 ? -6.609 -16 -6.598 1 93.38 151 PRO B C 1
ATOM 4346 O O . PRO B 1 151 ? -6.922 -17.203 -6.57 1 93.38 151 PRO B O 1
ATOM 4349 N N . ALA B 1 152 ? -6.016 -15.422 -7.602 1 93.56 152 ALA B N 1
ATOM 4350 C CA . ALA B 1 152 ? -5.551 -16.172 -8.766 1 93.56 152 ALA B CA 1
ATOM 4351 C C . ALA B 1 152 ? -4.238 -15.602 -9.297 1 93.56 152 ALA B C 1
ATOM 4353 O O . ALA B 1 152 ? -4.055 -14.383 -9.344 1 93.56 152 ALA B O 1
ATOM 4354 N N . ALA B 1 153 ? -3.309 -16.531 -9.594 1 87.31 153 ALA B N 1
ATOM 4355 C CA . ALA B 1 153 ? -2.021 -16.109 -10.148 1 87.31 153 ALA B CA 1
ATOM 4356 C C . ALA B 1 153 ? -1.387 -17.234 -10.953 1 87.31 153 ALA B C 1
ATOM 4358 O O . ALA B 1 153 ? -1.522 -18.422 -10.609 1 87.31 153 ALA B O 1
ATOM 4359 N N . GLU B 1 154 ? -0.704 -16.891 -11.953 1 82.81 154 GLU B N 1
ATOM 4360 C CA . GLU B 1 154 ? 0.013 -17.891 -12.75 1 82.81 154 GLU B CA 1
ATOM 4361 C C . GLU B 1 154 ? 1.378 -18.203 -12.148 1 82.81 154 GLU B C 1
ATOM 4363 O O . GLU B 1 154 ? 2.104 -17.281 -11.734 1 82.81 154 GLU B O 1
ATOM 4368 N N . ARG B 1 155 ? 1.632 -19.406 -11.992 1 79.38 155 ARG B N 1
ATOM 4369 C CA . ARG B 1 155 ? 2.93 -19.875 -11.523 1 79.38 155 ARG B CA 1
ATOM 4370 C C . ARG B 1 155 ? 3.445 -21.016 -12.406 1 79.38 155 ARG B C 1
ATOM 4372 O O . ARG B 1 155 ? 2.848 -22.094 -12.453 1 79.38 155 ARG B O 1
ATOM 4379 N N . ASP B 1 156 ? 4.496 -20.797 -13.008 1 74.69 156 ASP B N 1
ATOM 4380 C CA . ASP B 1 156 ? 5.121 -21.797 -13.859 1 74.69 156 ASP B CA 1
ATOM 4381 C C . ASP B 1 156 ? 4.129 -22.359 -14.875 1 74.69 156 ASP B C 1
ATOM 4383 O O . ASP B 1 156 ? 3.994 -23.562 -15.023 1 74.69 156 ASP B O 1
ATOM 4387 N N . GLY B 1 157 ? 3.346 -21.5 -15.383 1 75.38 157 GLY B N 1
ATOM 4388 C CA . GLY B 1 157 ? 2.434 -21.859 -16.453 1 75.38 157 GLY B CA 1
ATOM 4389 C C . GLY B 1 157 ? 1.117 -22.422 -15.961 1 75.38 157 GLY B C 1
ATOM 4390 O O . GLY B 1 157 ? 0.256 -22.797 -16.766 1 75.38 157 GLY B O 1
ATOM 4391 N N . VAL B 1 158 ? 1.007 -22.562 -14.727 1 87.81 158 VAL B N 1
ATOM 4392 C CA . VAL B 1 158 ? -0.215 -23.094 -14.141 1 87.81 158 VAL B CA 1
ATOM 4393 C C . VAL B 1 158 ? -0.958 -22 -13.391 1 87.81 158 VAL B C 1
ATOM 4395 O O . VAL B 1 158 ? -0.345 -21.219 -12.664 1 87.81 158 VAL B O 1
ATOM 4398 N N . LEU B 1 159 ? -2.258 -21.969 -13.586 1 93.38 159 LEU B N 1
ATOM 4399 C CA . LEU B 1 159 ? -3.084 -21.031 -12.836 1 93.38 159 LEU B CA 1
ATOM 4400 C C . LEU B 1 159 ? -3.363 -21.547 -11.438 1 93.38 159 LEU B C 1
ATOM 4402 O O . LEU B 1 159 ? -3.93 -22.641 -11.273 1 93.38 159 LEU B O 1
ATOM 4406 N N . VAL B 1 160 ? -2.918 -20.828 -10.469 1 96.19 160 VAL B N 1
ATOM 4407 C CA . VAL B 1 160 ? -3.193 -21.172 -9.078 1 96.19 160 VAL B CA 1
ATOM 4408 C C . VAL B 1 160 ? -4.352 -20.328 -8.555 1 96.19 160 VAL B C 1
ATOM 4410 O O . VAL B 1 160 ? -4.297 -19.094 -8.602 1 96.19 160 VAL B O 1
ATOM 4413 N N . VAL B 1 161 ? -5.406 -20.984 -8.078 1 97.81 161 VAL B N 1
ATOM 4414 C CA . VAL B 1 161 ? -6.594 -20.281 -7.605 1 97.81 161 VAL B CA 1
ATOM 4415 C C . VAL B 1 161 ? -6.832 -20.594 -6.133 1 97.81 161 VAL B C 1
ATOM 4417 O O . VAL B 1 161 ? -6.652 -21.734 -5.699 1 97.81 161 VAL B O 1
ATOM 4420 N N . ARG B 1 162 ? -7.195 -19.625 -5.383 1 97.81 162 ARG B N 1
ATOM 4421 C CA . ARG B 1 162 ? -7.52 -19.766 -3.969 1 97.81 162 ARG B CA 1
ATOM 4422 C C . ARG B 1 162 ? -8.969 -19.359 -3.695 1 97.81 162 ARG B C 1
ATOM 4424 O O . ARG B 1 162 ? -9.227 -18.281 -3.186 1 97.81 162 ARG B O 1
ATOM 4431 N N . PRO B 1 163 ? -9.844 -20.281 -3.85 1 97.94 163 PRO B N 1
ATOM 4432 C CA . PRO B 1 163 ? -11.273 -19.938 -3.836 1 97.94 163 PRO B CA 1
ATOM 4433 C C . PRO B 1 163 ? -11.758 -19.484 -2.463 1 97.94 163 PRO B C 1
ATOM 4435 O O . PRO B 1 163 ? -12.789 -18.812 -2.361 1 97.94 163 PRO B O 1
ATOM 4438 N N . MET B 1 164 ? -11.039 -19.828 -1.409 1 97.62 164 MET B N 1
ATOM 4439 C CA . MET B 1 164 ? -11.516 -19.562 -0.056 1 97.62 164 MET B CA 1
ATOM 4440 C C . MET B 1 164 ? -10.742 -18.391 0.565 1 97.62 164 MET B C 1
ATOM 4442 O O . MET B 1 164 ? -10.82 -18.172 1.773 1 97.62 164 MET B O 1
ATOM 4446 N N . LEU B 1 165 ? -9.992 -17.672 -0.193 1 96.56 165 LEU B N 1
ATOM 4447 C CA . LEU B 1 165 ? -9.07 -16.656 0.314 1 96.56 165 LEU B CA 1
ATOM 4448 C C . LEU B 1 165 ? -9.828 -15.555 1.055 1 96.56 165 LEU B C 1
ATOM 4450 O O . LEU B 1 165 ? -9.273 -14.906 1.944 1 96.56 165 LEU B O 1
ATOM 4454 N N . GLY B 1 166 ? -11.109 -15.352 0.752 1 94.19 166 GLY B N 1
ATOM 4455 C CA . GLY B 1 166 ? -11.914 -14.328 1.399 1 94.19 166 GLY B CA 1
ATOM 4456 C C . GLY B 1 166 ? -12.766 -14.867 2.535 1 94.19 166 GLY B C 1
ATOM 4457 O O . GLY B 1 166 ? -13.492 -14.117 3.186 1 94.19 166 GLY B O 1
ATOM 4458 N N . LEU B 1 167 ? -12.656 -16.125 2.842 1 96 167 LEU B N 1
ATOM 4459 C CA . LEU B 1 167 ? -13.5 -16.766 3.842 1 96 167 LEU B CA 1
ATOM 4460 C C . LEU B 1 167 ? -12.734 -16.953 5.152 1 96 167 LEU B C 1
ATOM 4462 O O . LEU B 1 167 ? -11.547 -17.281 5.141 1 96 167 LEU B O 1
ATOM 4466 N N . ARG B 1 168 ? -13.406 -16.844 6.23 1 96 168 ARG B N 1
ATOM 4467 C CA . ARG B 1 168 ? -12.797 -17.062 7.535 1 96 168 ARG B CA 1
ATOM 4468 C C . ARG B 1 168 ? -12.586 -18.547 7.805 1 96 168 ARG B C 1
ATOM 4470 O O . ARG B 1 168 ? -13.438 -19.375 7.469 1 96 168 ARG B O 1
ATOM 4477 N N . ARG B 1 169 ? -11.523 -18.828 8.492 1 94.44 169 ARG B N 1
ATOM 4478 C CA . ARG B 1 169 ? -11.188 -20.219 8.844 1 94.44 169 ARG B CA 1
ATOM 4479 C C . ARG B 1 169 ? -12.305 -20.859 9.656 1 94.44 169 ARG B C 1
ATOM 4481 O O . ARG B 1 169 ? -12.648 -22.016 9.43 1 94.44 169 ARG B O 1
ATOM 4488 N N . ALA B 1 170 ? -12.859 -20.125 10.586 1 93.38 170 ALA B N 1
ATOM 4489 C CA . ALA B 1 170 ? -13.938 -20.641 11.422 1 93.38 170 ALA B CA 1
ATOM 4490 C C . ALA B 1 170 ? -15.125 -21.078 10.57 1 93.38 170 ALA B C 1
ATOM 4492 O O . ALA B 1 170 ? -15.727 -22.125 10.828 1 93.38 170 ALA B O 1
ATOM 4493 N N . ASP B 1 171 ? -15.461 -20.328 9.578 1 94.69 171 ASP B N 1
ATOM 4494 C CA . ASP B 1 171 ? -16.562 -20.656 8.68 1 94.69 171 ASP B CA 1
ATOM 4495 C C . ASP B 1 171 ? -16.234 -21.891 7.828 1 94.69 171 ASP B C 1
ATOM 4497 O O . ASP B 1 171 ? -17.094 -22.75 7.613 1 94.69 171 ASP B O 1
ATOM 4501 N N . VAL B 1 172 ? -15.039 -21.953 7.391 1 94.94 172 VAL B N 1
ATOM 4502 C CA . VAL B 1 172 ? -14.57 -23.047 6.547 1 94.94 172 VAL B CA 1
ATOM 4503 C C . VAL B 1 172 ? -14.555 -24.344 7.348 1 94.94 172 VAL B C 1
ATOM 4505 O O . VAL B 1 172 ? -14.945 -25.391 6.84 1 94.94 172 VAL B O 1
ATOM 4508 N N . HIS B 1 173 ? -14.117 -24.266 8.562 1 94.19 173 HIS B N 1
ATOM 4509 C CA . HIS B 1 173 ? -14.031 -25.453 9.414 1 94.19 173 HIS B CA 1
ATOM 4510 C C . HIS B 1 173 ? -15.422 -26.016 9.719 1 94.19 173 HIS B C 1
ATOM 4512 O O . HIS B 1 173 ? -15.578 -27.219 9.914 1 94.19 173 HIS B O 1
ATOM 4518 N N . ALA B 1 174 ? -16.391 -25.156 9.727 1 94.25 174 ALA B N 1
ATOM 4519 C CA . ALA B 1 174 ? -17.766 -25.625 9.914 1 94.25 174 ALA B CA 1
ATOM 4520 C C . ALA B 1 174 ? -18.188 -26.531 8.773 1 94.25 174 ALA B C 1
ATOM 4522 O O . ALA B 1 174 ? -18.984 -27.469 8.977 1 94.25 174 ALA B O 1
ATOM 4523 N N . VAL B 1 175 ? -17.656 -26.312 7.656 1 93.38 175 VAL B N 1
ATOM 4524 C CA . VAL B 1 175 ? -17.984 -27.109 6.477 1 93.38 175 VAL B CA 1
ATOM 4525 C C . VAL B 1 175 ? -17.312 -28.484 6.582 1 93.38 175 VAL B C 1
ATOM 4527 O O . VAL B 1 175 ? -17.906 -29.5 6.203 1 93.38 175 VAL B O 1
ATOM 4530 N N . SER B 1 176 ? -16.125 -28.547 7.113 1 94.19 176 SER B N 1
ATOM 4531 C CA . SER B 1 176 ? -15.383 -29.812 7.148 1 94.19 176 SER B CA 1
ATOM 4532 C C . SER B 1 176 ? -15.719 -30.609 8.398 1 94.19 176 SER B C 1
ATOM 4534 O O . SER B 1 176 ? -15.359 -31.797 8.5 1 94.19 176 SER B O 1
ATOM 4536 N N . ALA B 1 177 ? -16.375 -30.062 9.352 1 92.94 177 ALA B N 1
ATOM 4537 C CA . ALA B 1 177 ? -16.641 -30.656 10.664 1 92.94 177 ALA B CA 1
ATOM 4538 C C . ALA B 1 177 ? -17.266 -32.031 10.516 1 92.94 177 ALA B C 1
ATOM 4540 O O . ALA B 1 177 ? -16.922 -32.969 11.25 1 92.94 177 ALA B O 1
ATOM 4541 N N . PRO B 1 178 ? -18.188 -32.219 9.547 1 93.44 178 PRO B N 1
ATOM 4542 C CA . PRO B 1 178 ? -18.828 -33.531 9.445 1 93.44 178 PRO B CA 1
ATOM 4543 C C . PRO B 1 178 ? -17.969 -34.531 8.703 1 93.44 178 PRO B C 1
ATOM 4545 O O . PRO B 1 178 ? -18.344 -35.719 8.594 1 93.44 178 PRO B O 1
ATOM 4548 N N . HIS B 1 179 ? -16.891 -34.25 8.227 1 94.5 179 HIS B N 1
ATOM 4549 C CA . HIS B 1 179 ? -16.078 -35.125 7.379 1 94.5 179 HIS B CA 1
ATOM 4550 C C . HIS B 1 179 ? -14.812 -35.562 8.102 1 94.5 179 HIS B C 1
ATOM 4552 O O . HIS B 1 179 ? -14.484 -35.031 9.172 1 94.5 179 HIS B O 1
ATOM 4558 N N . ALA B 1 180 ? -14.109 -36.531 7.598 1 92.94 180 ALA B N 1
ATOM 4559 C CA . ALA B 1 180 ? -12.859 -37 8.172 1 92.94 180 ALA B CA 1
ATOM 4560 C C . ALA B 1 180 ? -11.742 -36 7.988 1 92.94 180 ALA B C 1
ATOM 4562 O O . ALA B 1 180 ? -11.438 -35.594 6.859 1 92.94 180 ALA B O 1
ATOM 4563 N N . THR B 1 181 ? -11.242 -35.5 9.055 1 93.25 181 THR B N 1
ATOM 4564 C CA . THR B 1 181 ? -10.109 -34.594 9.016 1 93.25 181 THR B CA 1
ATOM 4565 C C . THR B 1 181 ? -9.055 -35 10.047 1 93.25 181 THR B C 1
ATOM 4567 O O . THR B 1 181 ? -9.344 -35.781 10.961 1 93.25 181 THR B O 1
ATOM 4570 N N . VAL B 1 182 ? -7.852 -34.688 9.789 1 87.12 182 VAL B N 1
ATOM 4571 C CA . VAL B 1 182 ? -6.77 -34.906 10.734 1 87.12 182 VAL B CA 1
ATOM 4572 C C . VAL B 1 182 ? -6.258 -33.594 11.273 1 87.12 182 VAL B C 1
ATOM 4574 O O . VAL B 1 182 ? -5.988 -32.656 10.508 1 87.12 182 VAL B O 1
ATOM 4577 N N . THR B 1 183 ? -6.488 -33.375 12.492 1 74.56 183 THR B N 1
ATOM 4578 C CA . THR B 1 183 ? -5.938 -32.188 13.117 1 74.56 183 THR B CA 1
ATOM 4579 C C . THR B 1 183 ? -4.566 -32.469 13.727 1 74.56 183 THR B C 1
ATOM 4581 O O . THR B 1 183 ? -4.41 -33.406 14.5 1 74.56 183 THR B O 1
ATOM 4584 N N . ASP B 1 184 ? -3.572 -32.594 13 1 55.31 184 ASP B N 1
ATOM 4585 C CA . ASP B 1 184 ? -2.234 -32.906 13.492 1 55.31 184 ASP B CA 1
ATOM 4586 C C . ASP B 1 184 ? -1.932 -32.156 14.773 1 55.31 184 ASP B C 1
ATOM 4588 O O . ASP B 1 184 ? -1.918 -30.922 14.781 1 55.31 184 ASP B O 1
ATOM 4592 N N . PRO B 1 185 ? -2.021 -32.875 15.898 1 48.78 185 PRO B N 1
ATOM 4593 C CA . PRO B 1 185 ? -1.58 -32.25 17.141 1 48.78 185 PRO B CA 1
ATOM 4594 C C . PRO B 1 185 ? -0.284 -31.453 16.969 1 48.78 185 PRO B C 1
ATOM 4596 O O . PRO B 1 185 ? -0.024 -30.516 17.734 1 48.78 185 PRO B O 1
ATOM 4599 N N . THR B 1 186 ? 0.687 -32.25 16.484 1 41.75 186 THR B N 1
ATOM 4600 C CA . THR B 1 186 ? 1.953 -31.547 16.297 1 41.75 186 THR B CA 1
ATOM 4601 C C . THR B 1 186 ? 1.758 -30.297 15.445 1 41.75 186 THR B C 1
ATOM 4603 O O . THR B 1 186 ? 2.715 -29.562 15.18 1 41.75 186 THR B O 1
ATOM 4606 N N . ASN B 1 187 ? 0.706 -30.281 14.797 1 43.47 187 ASN B N 1
ATOM 4607 C CA . ASN B 1 187 ? 0.265 -29.141 14.008 1 43.47 187 ASN B CA 1
ATOM 4608 C C . ASN B 1 187 ? 0.008 -27.922 14.891 1 43.47 187 ASN B C 1
ATOM 4610 O O . ASN B 1 187 ? -0.315 -26.844 14.383 1 43.47 187 ASN B O 1
ATOM 4614 N N . THR B 1 188 ? -0.4 -28.219 16 1 39.75 188 THR B N 1
ATOM 4615 C CA . THR B 1 188 ? -0.127 -27.172 16.969 1 39.75 188 THR B CA 1
ATOM 4616 C C . THR B 1 188 ? 1.312 -26.672 16.844 1 39.75 188 THR B C 1
ATOM 4618 O O . THR B 1 188 ? 1.656 -25.609 17.359 1 39.75 188 THR B O 1
ATOM 4621 N N . GLY B 1 189 ? 2.221 -27.531 16.547 1 37.84 189 GLY B N 1
ATOM 4622 C CA . GLY B 1 189 ? 3.551 -27.203 16.078 1 37.84 189 GLY B CA 1
ATOM 4623 C C . GLY B 1 189 ? 3.57 -26.766 14.617 1 37.84 189 GLY B C 1
ATOM 4624 O O . GLY B 1 189 ? 3.824 -27.578 13.727 1 37.84 189 GLY B O 1
ATOM 4625 N N . ASP B 1 190 ? 2.766 -26.203 14.148 1 44.12 190 ASP B N 1
ATOM 4626 C CA . ASP B 1 190 ? 2.736 -25.656 12.797 1 44.12 190 ASP B CA 1
ATOM 4627 C C . ASP B 1 190 ? 4.129 -25.656 12.172 1 44.12 190 ASP B C 1
ATOM 4629 O O . ASP B 1 190 ? 5.055 -25.031 12.703 1 44.12 190 ASP B O 1
ATOM 4633 N N . PRO B 1 191 ? 4.41 -26.656 11.383 1 51.44 191 PRO B N 1
ATOM 4634 C CA . PRO B 1 191 ? 5.742 -26.656 10.773 1 51.44 191 PRO B CA 1
ATOM 4635 C C . PRO B 1 191 ? 6.234 -25.234 10.445 1 51.44 191 PRO B C 1
ATOM 4637 O O . PRO B 1 191 ? 7.441 -25 10.375 1 51.44 191 PRO B O 1
ATOM 4640 N N . ASP B 1 192 ? 5.266 -24.469 10.211 1 64.25 192 ASP B N 1
ATOM 4641 C CA . ASP B 1 192 ? 5.785 -23.125 9.977 1 64.25 192 ASP B CA 1
ATOM 4642 C C . ASP B 1 192 ? 5.805 -22.312 11.273 1 64.25 192 ASP B C 1
ATOM 4644 O O . ASP B 1 192 ? 4.801 -21.703 11.648 1 64.25 192 ASP B O 1
ATOM 4648 N N . GLN B 1 193 ? 6.73 -22.625 12.164 1 75.62 193 GLN B N 1
ATOM 4649 C CA . GLN B 1 193 ? 6.961 -21.969 13.438 1 75.62 193 GLN B CA 1
ATOM 4650 C C . GLN B 1 193 ? 6.625 -20.469 13.352 1 75.62 193 GLN B C 1
ATOM 4652 O O . GLN B 1 193 ? 6.074 -19.906 14.297 1 75.62 193 GLN B O 1
ATOM 4657 N N . ARG B 1 194 ? 6.793 -20 12.281 1 83.5 194 ARG B N 1
ATOM 4658 C CA . ARG B 1 194 ? 6.562 -18.578 12.156 1 83.5 194 ARG B CA 1
ATOM 4659 C C . ARG B 1 194 ? 5.07 -18.266 12.07 1 83.5 194 ARG B C 1
ATOM 4661 O O . ARG B 1 194 ? 4.598 -17.297 12.664 1 83.5 194 ARG B O 1
ATOM 4668 N N . ARG B 1 195 ? 4.348 -19.109 11.398 1 86.56 195 ARG B N 1
ATOM 4669 C CA . ARG B 1 195 ? 2.906 -18.891 11.312 1 86.56 195 ARG B CA 1
ATOM 4670 C C . ARG B 1 195 ? 2.242 -19.109 12.672 1 86.56 195 ARG B C 1
ATOM 4672 O O . ARG B 1 195 ? 1.287 -18.406 13.016 1 86.56 195 ARG B O 1
ATOM 4679 N N . GLY B 1 196 ? 2.75 -20.109 13.336 1 86.94 196 GLY B N 1
ATOM 4680 C CA . GLY B 1 196 ? 2.266 -20.312 14.695 1 86.94 196 GLY B CA 1
ATOM 4681 C C . GLY B 1 196 ? 2.479 -19.109 15.594 1 86.94 196 GLY B C 1
ATOM 4682 O O . GLY B 1 196 ? 1.605 -18.75 16.391 1 86.94 196 GLY B O 1
ATOM 4683 N N . ARG B 1 197 ? 3.613 -18.484 15.422 1 89.88 197 ARG B N 1
ATOM 4684 C CA . ARG B 1 197 ? 3.92 -17.297 16.203 1 89.88 197 ARG B CA 1
ATOM 4685 C C . ARG B 1 197 ? 2.99 -16.141 15.836 1 89.88 197 ARG B C 1
ATOM 4687 O O . ARG B 1 197 ? 2.607 -15.344 16.703 1 89.88 197 ARG B O 1
ATOM 4694 N N . VAL B 1 198 ? 2.658 -16.047 14.578 1 93.94 198 VAL B N 1
ATOM 4695 C CA . VAL B 1 198 ? 1.716 -15.016 14.156 1 93.94 198 VAL B CA 1
ATOM 4696 C C . VAL B 1 198 ? 0.395 -15.188 14.898 1 93.94 198 VAL B C 1
ATOM 4698 O O . VAL B 1 198 ? -0.14 -14.227 15.461 1 93.94 198 VAL B O 1
ATOM 4701 N N . ARG B 1 199 ? -0.065 -16.391 14.992 1 92 199 ARG B N 1
ATOM 4702 C CA . ARG B 1 199 ? -1.372 -16.703 15.562 1 92 199 ARG B CA 1
ATOM 4703 C C . ARG B 1 199 ? -1.37 -16.5 17.078 1 92 199 ARG B C 1
ATOM 4705 O O . ARG B 1 199 ? -2.338 -15.984 17.641 1 92 199 ARG B O 1
ATOM 4712 N N . ARG B 1 200 ? -0.27 -16.781 17.641 1 92.31 200 ARG B N 1
ATOM 4713 C CA . ARG B 1 200 ? -0.229 -16.812 19.109 1 92.31 200 ARG B CA 1
ATOM 4714 C C . ARG B 1 200 ? 0.212 -15.477 19.672 1 92.31 200 ARG B C 1
ATOM 4716 O O . ARG B 1 200 ? -0.136 -15.133 20.812 1 92.31 200 ARG B O 1
ATOM 4723 N N . GLU B 1 201 ? 0.974 -14.742 18.906 1 93.69 201 GLU B N 1
ATOM 4724 C CA . GLU B 1 201 ? 1.599 -13.555 19.484 1 93.69 201 GLU B CA 1
ATOM 4725 C C . GLU B 1 201 ? 1.196 -12.297 18.719 1 93.69 201 GLU B C 1
ATOM 4727 O O . GLU B 1 201 ? 0.597 -11.383 19.297 1 93.69 201 GLU B O 1
ATOM 4732 N N . ALA B 1 202 ? 1.415 -12.305 17.453 1 94.81 202 ALA B N 1
ATOM 4733 C CA . ALA B 1 202 ? 1.257 -11.078 16.688 1 94.81 202 ALA B CA 1
ATOM 4734 C C . ALA B 1 202 ? -0.212 -10.68 16.578 1 94.81 202 ALA B C 1
ATOM 4736 O O . ALA B 1 202 ? -0.563 -9.516 16.781 1 94.81 202 ALA B O 1
ATOM 4737 N N . LEU B 1 203 ? -1.062 -11.633 16.219 1 95.69 203 LEU B N 1
ATOM 4738 C CA . LEU B 1 203 ? -2.473 -11.312 16.031 1 95.69 203 LEU B CA 1
ATOM 4739 C C . LEU B 1 203 ? -3.113 -10.852 17.328 1 95.69 203 LEU B C 1
ATOM 4741 O O . LEU B 1 203 ? -3.801 -9.828 17.359 1 95.69 203 LEU B O 1
ATOM 4745 N N . PRO B 1 204 ? -2.826 -11.57 18.438 1 95 204 PRO B N 1
ATOM 4746 C CA . PRO B 1 204 ? -3.379 -11.086 19.703 1 95 204 PRO B CA 1
ATOM 4747 C C . PRO B 1 204 ? -2.857 -9.703 20.078 1 95 204 PRO B C 1
ATOM 4749 O O . PRO B 1 204 ? -3.609 -8.875 20.609 1 95 204 PRO B O 1
ATOM 4752 N N . ALA B 1 205 ? -1.613 -9.453 19.859 1 94.94 205 ALA B N 1
ATOM 4753 C CA . ALA B 1 205 ? -1.052 -8.141 20.141 1 94.94 205 ALA B CA 1
ATOM 4754 C C . ALA B 1 205 ? -1.757 -7.055 19.328 1 94.94 205 ALA B C 1
ATOM 4756 O O . ALA B 1 205 ? -2.047 -5.973 19.859 1 94.94 205 ALA B O 1
ATOM 4757 N N . LEU B 1 206 ? -2.039 -7.316 18.109 1 94.81 206 LEU B N 1
ATOM 4758 C CA . LEU B 1 206 ? -2.734 -6.355 17.266 1 94.81 206 LEU B CA 1
ATOM 4759 C C . LEU B 1 206 ? -4.18 -6.172 17.719 1 94.81 206 LEU B C 1
ATOM 4761 O O . LEU B 1 206 ? -4.723 -5.07 17.641 1 94.81 206 LEU B O 1
ATOM 4765 N N . SER B 1 207 ? -4.777 -7.27 18.062 1 94.62 207 SER B N 1
ATOM 4766 C CA . SER B 1 207 ? -6.141 -7.207 18.578 1 94.62 207 SER B CA 1
ATOM 4767 C C . SER B 1 207 ? -6.25 -6.211 19.734 1 94.62 207 SER B C 1
ATOM 4769 O O . SER B 1 207 ? -7.191 -5.418 19.781 1 94.62 207 SER B O 1
ATOM 4771 N N . ARG B 1 208 ? -5.301 -6.176 20.562 1 92.25 208 ARG B N 1
ATOM 4772 C CA . ARG B 1 208 ? -5.305 -5.328 21.75 1 92.25 208 ARG B CA 1
ATOM 4773 C C . ARG B 1 208 ? -5.086 -3.865 21.391 1 92.25 208 ARG B C 1
ATOM 4775 O O . ARG B 1 208 ? -5.301 -2.973 22.203 1 92.25 208 ARG B O 1
ATOM 4782 N N . LEU B 1 209 ? -4.617 -3.602 20.234 1 91.56 209 LEU B N 1
ATOM 4783 C CA . LEU B 1 209 ? -4.414 -2.232 19.766 1 91.56 209 LEU B CA 1
ATOM 4784 C C . LEU B 1 209 ? -5.711 -1.651 19.219 1 91.56 209 LEU B C 1
ATOM 4786 O O . LEU B 1 209 ? -5.824 -0.437 19.031 1 91.56 209 LEU B O 1
ATOM 4790 N N . ARG B 1 210 ? -6.594 -2.508 18.859 1 88.69 210 ARG B N 1
ATOM 4791 C CA . ARG B 1 210 ? -7.863 -2.047 18.312 1 88.69 210 ARG B CA 1
ATOM 4792 C C . ARG B 1 210 ? -8.734 -1.426 19.391 1 88.69 210 ARG B C 1
ATOM 4794 O O . ARG B 1 210 ? -8.734 -1.888 20.547 1 88.69 210 ARG B O 1
ATOM 4801 N N . PRO B 1 211 ? -9.508 -0.448 18.984 1 79.88 211 PRO B N 1
ATOM 4802 C CA . PRO B 1 211 ? -10.406 0.146 19.984 1 79.88 211 PRO B CA 1
ATOM 4803 C C . PRO B 1 211 ? -11.422 -0.853 20.531 1 79.88 211 PRO B C 1
ATOM 4805 O O . PRO B 1 211 ? -11.844 -0.739 21.688 1 79.88 211 PRO B O 1
ATOM 4808 N N . ASP B 1 212 ? -11.836 -1.853 19.719 1 83.56 212 ASP B N 1
ATOM 4809 C CA . ASP B 1 212 ? -12.867 -2.805 20.094 1 83.56 212 ASP B CA 1
ATOM 4810 C C . ASP B 1 212 ? -12.258 -4.125 20.562 1 83.56 212 ASP B C 1
ATOM 4812 O O . ASP B 1 212 ? -12.977 -5.094 20.812 1 83.56 212 ASP B O 1
ATOM 4816 N N . ASP B 1 213 ? -10.953 -4.164 20.688 1 83.56 213 ASP B N 1
ATOM 4817 C CA . ASP B 1 213 ? -10.227 -5.383 21.047 1 83.56 213 ASP B CA 1
ATOM 4818 C C . ASP B 1 213 ? -10.703 -6.566 20.203 1 83.56 213 ASP B C 1
ATOM 4820 O O . ASP B 1 213 ? -10.742 -7.699 20.703 1 83.56 213 ASP B O 1
ATOM 4824 N N . GLY B 1 214 ? -11.188 -6.238 19.062 1 90.94 214 GLY B N 1
ATOM 4825 C CA . GLY B 1 214 ? -11.766 -7.25 18.203 1 90.94 214 GLY B CA 1
ATOM 4826 C C . GLY B 1 214 ? -10.734 -7.988 17.375 1 90.94 214 GLY B C 1
ATOM 4827 O O . GLY B 1 214 ? -9.531 -7.789 17.547 1 90.94 214 GLY B O 1
ATOM 4828 N N . ASP B 1 215 ? -11.203 -8.969 16.594 1 93.44 215 ASP B N 1
ATOM 4829 C CA . ASP B 1 215 ? -10.383 -9.797 15.703 1 93.44 215 ASP B CA 1
ATOM 4830 C C . ASP B 1 215 ? -9.797 -8.961 14.562 1 93.44 215 ASP B C 1
ATOM 4832 O O . ASP B 1 215 ? -10.531 -8.383 13.766 1 93.44 215 ASP B O 1
ATOM 4836 N N . PRO B 1 216 ? -8.445 -8.945 14.422 1 94.56 216 PRO B N 1
ATOM 4837 C CA . PRO B 1 216 ? -7.82 -8.102 13.398 1 94.56 216 PRO B CA 1
ATOM 4838 C C . PRO B 1 216 ? -7.809 -8.758 12.016 1 94.56 216 PRO B C 1
ATOM 4840 O O . PRO B 1 216 ? -7.492 -8.109 11.023 1 94.56 216 PRO B O 1
ATOM 4843 N N . VAL B 1 217 ? -8.164 -9.992 11.891 1 95.06 217 VAL B N 1
ATOM 4844 C CA . VAL B 1 217 ? -8 -10.773 10.672 1 95.06 217 VAL B CA 1
ATOM 4845 C C . VAL B 1 217 ? -8.82 -10.148 9.547 1 95.06 217 VAL B C 1
ATOM 4847 O O . VAL B 1 217 ? -8.297 -9.914 8.445 1 95.06 217 VAL B O 1
ATOM 4850 N N . PRO B 1 218 ? -10.117 -9.828 9.781 1 92.25 218 PRO B N 1
ATOM 4851 C CA . PRO B 1 218 ? -10.891 -9.25 8.68 1 92.25 218 PRO B CA 1
ATOM 4852 C C . PRO B 1 218 ? -10.281 -7.949 8.148 1 92.25 218 PRO B C 1
ATOM 4854 O O . PRO B 1 218 ? -10.242 -7.73 6.934 1 92.25 218 PRO B O 1
ATOM 4857 N N . ALA B 1 219 ? -9.773 -7.141 9 1 90.69 219 ALA B N 1
ATOM 4858 C CA . ALA B 1 219 ? -9.18 -5.871 8.594 1 90.69 219 ALA B CA 1
ATOM 4859 C C . ALA B 1 219 ? -7.891 -6.098 7.801 1 90.69 219 ALA B C 1
ATOM 4861 O O . ALA B 1 219 ? -7.629 -5.41 6.812 1 90.69 219 ALA B O 1
ATOM 4862 N N . LEU B 1 220 ? -7.105 -7.016 8.25 1 94.5 220 LEU B N 1
ATOM 4863 C CA . LEU B 1 220 ? -5.852 -7.332 7.574 1 94.5 220 LEU B CA 1
ATOM 4864 C C . LEU B 1 220 ? -6.113 -7.918 6.191 1 94.5 220 LEU B C 1
ATOM 4866 O O . LEU B 1 220 ? -5.441 -7.555 5.223 1 94.5 220 LEU B O 1
ATOM 4870 N N . ALA B 1 221 ? -7.07 -8.812 6.133 1 93.44 221 ALA B N 1
ATOM 4871 C CA . ALA B 1 221 ? -7.426 -9.398 4.844 1 93.44 221 ALA B CA 1
ATOM 4872 C C . ALA B 1 221 ? -7.953 -8.336 3.883 1 93.44 221 ALA B C 1
ATOM 4874 O O . ALA B 1 221 ? -7.605 -8.336 2.697 1 93.44 221 ALA B O 1
ATOM 4875 N N . ARG B 1 222 ? -8.75 -7.477 4.367 1 89.69 222 ARG B N 1
ATOM 4876 C CA . ARG B 1 222 ? -9.273 -6.387 3.559 1 89.69 222 ARG B CA 1
ATOM 4877 C C . ARG B 1 222 ? -8.156 -5.469 3.076 1 89.69 222 ARG B C 1
ATOM 4879 O O . ARG B 1 222 ? -8.172 -5.004 1.936 1 89.69 222 ARG B O 1
ATOM 4886 N N . LEU B 1 223 ? -7.27 -5.18 3.922 1 92.19 223 LEU B N 1
ATOM 4887 C CA . LEU B 1 223 ? -6.121 -4.367 3.541 1 92.19 223 LEU B CA 1
ATOM 4888 C C . LEU B 1 223 ? -5.387 -4.984 2.357 1 92.19 223 LEU B C 1
ATOM 4890 O O . LEU B 1 223 ? -5.059 -4.293 1.392 1 92.19 223 LEU B O 1
ATOM 4894 N N . ALA B 1 224 ? -5.117 -6.238 2.486 1 94 224 ALA B N 1
ATOM 4895 C CA . ALA B 1 224 ? -4.43 -6.934 1.403 1 94 224 ALA B CA 1
ATOM 4896 C C . ALA B 1 224 ? -5.188 -6.789 0.087 1 94 224 ALA B C 1
ATOM 4898 O O . ALA B 1 224 ? -4.582 -6.57 -0.964 1 94 224 ALA B O 1
ATOM 4899 N N . GLU B 1 225 ? -6.473 -6.938 0.127 1 89.19 225 GLU B N 1
ATOM 4900 C CA . GLU B 1 225 ? -7.312 -6.816 -1.06 1 89.19 225 GLU B CA 1
ATOM 4901 C C . GLU B 1 225 ? -7.254 -5.406 -1.637 1 89.19 225 GLU B C 1
ATOM 4903 O O . GLU B 1 225 ? -7.133 -5.23 -2.852 1 89.19 225 GLU B O 1
ATOM 4908 N N . LEU B 1 226 ? -7.367 -4.449 -0.783 1 87.62 226 LEU B N 1
ATOM 4909 C CA . LEU B 1 226 ? -7.316 -3.057 -1.215 1 87.62 226 LEU B CA 1
ATOM 4910 C C . LEU B 1 226 ? -5.973 -2.734 -1.855 1 87.62 226 LEU B C 1
ATOM 4912 O O . LEU B 1 226 ? -5.918 -2.082 -2.9 1 87.62 226 LEU B O 1
ATOM 4916 N N . VAL B 1 227 ? -4.957 -3.18 -1.235 1 90.81 227 VAL B N 1
ATOM 4917 C CA . VAL B 1 227 ? -3.611 -2.928 -1.739 1 90.81 227 VAL B CA 1
ATOM 4918 C C . VAL B 1 227 ? -3.428 -3.613 -3.09 1 90.81 227 VAL B C 1
ATOM 4920 O O . VAL B 1 227 ? -2.822 -3.049 -4.004 1 90.81 227 VAL B O 1
ATOM 4923 N N . ALA B 1 228 ? -3.973 -4.801 -3.209 1 89.5 228 ALA B N 1
ATOM 4924 C CA . ALA B 1 228 ? -3.889 -5.512 -4.48 1 89.5 228 ALA B CA 1
ATOM 4925 C C . ALA B 1 228 ? -4.516 -4.695 -5.609 1 89.5 228 ALA B C 1
ATOM 4927 O O . ALA B 1 228 ? -3.965 -4.621 -6.707 1 89.5 228 ALA B O 1
ATOM 4928 N N . ASP B 1 229 ? -5.633 -4.102 -5.363 1 86.5 229 ASP B N 1
ATOM 4929 C CA . ASP B 1 229 ? -6.301 -3.252 -6.344 1 86.5 229 ASP B CA 1
ATOM 4930 C C . ASP B 1 229 ? -5.434 -2.051 -6.715 1 86.5 229 ASP B C 1
ATOM 4932 O O . ASP B 1 229 ? -5.34 -1.688 -7.887 1 86.5 229 ASP B O 1
ATOM 4936 N N . ASP B 1 230 ? -4.848 -1.487 -5.75 1 87.88 230 ASP B N 1
ATOM 4937 C CA . ASP B 1 230 ? -4.004 -0.318 -5.969 1 87.88 230 ASP B CA 1
ATOM 4938 C C . ASP B 1 230 ? -2.752 -0.687 -6.762 1 87.88 230 ASP B C 1
ATOM 4940 O O . ASP B 1 230 ? -2.314 0.071 -7.629 1 87.88 230 ASP B O 1
ATOM 4944 N N . VAL B 1 231 ? -2.219 -1.792 -6.387 1 87.19 231 VAL B N 1
ATOM 4945 C CA . VAL B 1 231 ? -1.038 -2.277 -7.09 1 87.19 231 VAL B CA 1
ATOM 4946 C C . VAL B 1 231 ? -1.368 -2.488 -8.562 1 87.19 231 VAL B C 1
ATOM 4948 O O . VAL B 1 231 ? -0.592 -2.104 -9.445 1 87.19 231 VAL B O 1
ATOM 4951 N N . ALA B 1 232 ? -2.496 -3.094 -8.812 1 83.69 232 ALA B N 1
ATOM 4952 C CA . ALA B 1 232 ? -2.904 -3.318 -10.195 1 83.69 232 ALA B CA 1
ATOM 4953 C C . ALA B 1 232 ? -3.014 -2 -10.961 1 83.69 232 ALA B C 1
ATOM 4955 O O . ALA B 1 232 ? -2.584 -1.904 -12.109 1 83.69 232 ALA B O 1
ATOM 4956 N N . LEU B 1 233 ? -3.553 -1.028 -10.359 1 83.38 233 LEU B N 1
ATOM 4957 C CA . LEU B 1 233 ? -3.691 0.292 -10.969 1 83.38 233 LEU B CA 1
ATOM 4958 C C . LEU B 1 233 ? -2.324 0.927 -11.203 1 83.38 233 LEU B C 1
ATOM 4960 O O . LEU B 1 233 ? -2.086 1.523 -12.258 1 83.38 233 LEU B O 1
ATOM 4964 N N . LEU B 1 234 ? -1.494 0.851 -10.227 1 85.75 234 LEU B N 1
ATOM 4965 C CA . LEU B 1 234 ? -0.149 1.408 -10.32 1 85.75 234 LEU B CA 1
ATOM 4966 C C . LEU B 1 234 ? 0.634 0.745 -11.453 1 85.75 234 LEU B C 1
ATOM 4968 O O . LEU B 1 234 ? 1.321 1.424 -12.219 1 85.75 234 LEU B O 1
ATOM 4972 N N . ASP B 1 235 ? 0.533 -0.536 -11.508 1 83.44 235 ASP B N 1
ATOM 4973 C CA . ASP B 1 235 ? 1.248 -1.272 -12.539 1 83.44 235 ASP B CA 1
ATOM 4974 C C . ASP B 1 235 ? 0.762 -0.873 -13.93 1 83.44 235 ASP B C 1
ATOM 4976 O O . ASP B 1 235 ? 1.565 -0.712 -14.852 1 83.44 235 ASP B O 1
ATOM 4980 N N . ALA B 1 236 ? -0.494 -0.76 -14.039 1 77.81 236 ALA B N 1
ATOM 4981 C CA . ALA B 1 236 ? -1.065 -0.369 -15.32 1 77.81 236 ALA B CA 1
ATOM 4982 C C . ALA B 1 236 ? -0.533 0.99 -15.773 1 77.81 236 ALA B C 1
ATOM 4984 O O . ALA B 1 236 ? -0.351 1.23 -16.969 1 77.81 236 ALA B O 1
ATOM 4985 N N . THR B 1 237 ? -0.217 1.787 -14.844 1 77.88 237 THR B N 1
ATOM 4986 C CA . THR B 1 237 ? 0.24 3.143 -15.133 1 77.88 237 THR B CA 1
ATOM 4987 C C . THR B 1 237 ? 1.759 3.184 -15.273 1 77.88 237 THR B C 1
ATOM 4989 O O . THR B 1 237 ? 2.287 3.855 -16.156 1 77.88 237 THR B O 1
ATOM 4992 N N . ALA B 1 238 ? 2.428 2.516 -14.422 1 83.94 238 ALA B N 1
ATOM 4993 C CA . ALA B 1 238 ? 3.879 2.641 -14.297 1 83.94 238 ALA B CA 1
ATOM 4994 C C . ALA B 1 238 ? 4.594 1.736 -15.297 1 83.94 238 ALA B C 1
ATOM 4996 O O . ALA B 1 238 ? 5.746 1.991 -15.656 1 83.94 238 ALA B O 1
ATOM 4997 N N . VAL B 1 239 ? 3.973 0.693 -15.734 1 84 239 VAL B N 1
ATOM 4998 C CA . VAL B 1 239 ? 4.648 -0.298 -16.562 1 84 239 VAL B CA 1
ATOM 4999 C C . VAL B 1 239 ? 3.939 -0.412 -17.906 1 84 239 VAL B C 1
ATOM 5001 O O . VAL B 1 239 ? 3.414 -1.474 -18.25 1 84 239 VAL B O 1
ATOM 5004 N N . PRO B 1 240 ? 3.955 0.651 -18.609 1 75.56 240 PRO B N 1
ATOM 5005 C CA . PRO B 1 240 ? 3.395 0.51 -19.953 1 75.56 240 PRO B CA 1
ATOM 5006 C C . PRO B 1 240 ? 4.117 -0.547 -20.781 1 75.56 240 PRO B C 1
ATOM 5008 O O . PRO B 1 240 ? 5.266 -0.889 -20.5 1 75.56 240 PRO B O 1
ATOM 5011 N N . PRO B 1 241 ? 3.42 -0.996 -21.797 1 71.25 241 PRO B N 1
ATOM 5012 C CA . PRO B 1 241 ? 4.07 -1.985 -22.656 1 71.25 241 PRO B CA 1
ATOM 5013 C C . PRO B 1 241 ? 5.406 -1.5 -23.203 1 71.25 241 PRO B C 1
ATOM 5015 O O . PRO B 1 241 ? 5.527 -0.339 -23.609 1 71.25 241 PRO B O 1
ATOM 5018 N N . GLY B 1 242 ? 6.363 -2.287 -23.078 1 73.81 242 GLY B N 1
ATOM 5019 C CA . GLY B 1 242 ? 7.664 -1.979 -23.656 1 73.81 242 GLY B CA 1
ATOM 5020 C C . GLY B 1 242 ? 8.648 -1.422 -22.641 1 73.81 242 GLY B C 1
ATOM 5021 O O . GLY B 1 242 ? 9.852 -1.405 -22.875 1 73.81 242 GLY B O 1
ATOM 5022 N N . SER B 1 243 ? 8.133 -0.953 -21.547 1 83.94 243 SER B N 1
ATOM 5023 C CA . SER B 1 243 ? 9.023 -0.393 -20.531 1 83.94 243 SER B CA 1
ATOM 5024 C C . SER B 1 243 ? 9.875 -1.479 -19.875 1 83.94 243 SER B C 1
ATOM 5026 O O . SER B 1 243 ? 10.906 -1.188 -19.281 1 83.94 243 SER B O 1
ATOM 5028 N N . VAL B 1 244 ? 9.414 -2.656 -19.953 1 84.94 244 VAL B N 1
ATOM 5029 C CA . VAL B 1 244 ? 10.109 -3.848 -19.469 1 84.94 244 VAL B CA 1
ATOM 5030 C C . VAL B 1 244 ? 10.047 -4.941 -20.531 1 84.94 244 VAL B C 1
ATOM 5032 O O . VAL B 1 244 ? 8.984 -5.227 -21.078 1 84.94 244 VAL B O 1
ATOM 5035 N N . ARG B 1 245 ? 11.219 -5.473 -20.812 1 74.88 245 ARG B N 1
ATOM 5036 C CA . ARG B 1 245 ? 11.234 -6.477 -21.859 1 74.88 245 ARG B CA 1
ATOM 5037 C C . ARG B 1 245 ? 12.258 -7.57 -21.562 1 74.88 245 ARG B C 1
ATOM 5039 O O . ARG B 1 245 ? 13.344 -7.285 -21.062 1 74.88 245 ARG B O 1
ATOM 5046 N N . ARG B 1 246 ? 11.883 -8.719 -21.828 1 75.12 246 ARG B N 1
ATOM 5047 C CA . ARG B 1 246 ? 12.812 -9.836 -21.719 1 75.12 246 ARG B CA 1
ATOM 5048 C C . ARG B 1 246 ? 13.648 -9.992 -22.984 1 75.12 246 ARG B C 1
ATOM 5050 O O . ARG B 1 246 ? 13.125 -9.844 -24.094 1 75.12 246 ARG B O 1
ATOM 5057 N N . VAL B 1 247 ? 14.891 -10.211 -22.781 1 70.38 247 VAL B N 1
ATOM 5058 C CA . VAL B 1 247 ? 15.836 -10.492 -23.859 1 70.38 247 VAL B CA 1
ATOM 5059 C C . VAL B 1 247 ? 16.703 -11.688 -23.484 1 70.38 247 VAL B C 1
ATOM 5061 O O . VAL B 1 247 ? 17.734 -11.531 -22.828 1 70.38 247 VAL B O 1
ATOM 5064 N N . GLY B 1 248 ? 16.25 -12.852 -23.953 1 67.69 248 GLY B N 1
ATOM 5065 C CA . GLY B 1 248 ? 16.938 -14.062 -23.516 1 67.69 248 GLY B CA 1
ATOM 5066 C C . GLY B 1 248 ? 16.766 -14.336 -22.031 1 67.69 248 GLY B C 1
ATOM 5067 O O . GLY B 1 248 ? 15.648 -14.367 -21.531 1 67.69 248 GLY B O 1
ATOM 5068 N N . ALA B 1 249 ? 17.922 -14.43 -21.406 1 71.69 249 ALA B N 1
ATOM 5069 C CA . ALA B 1 249 ? 17.891 -14.695 -19.969 1 71.69 249 ALA B CA 1
ATOM 5070 C C . ALA B 1 249 ? 17.906 -13.398 -19.172 1 71.69 249 ALA B C 1
ATOM 5072 O O . ALA B 1 249 ? 17.938 -13.422 -17.938 1 71.69 249 ALA B O 1
ATOM 5073 N N . ALA B 1 250 ? 17.859 -12.359 -19.984 1 79.88 250 ALA B N 1
ATOM 5074 C CA . ALA B 1 250 ? 17.922 -11.062 -19.328 1 79.88 250 ALA B CA 1
ATOM 5075 C C . ALA B 1 250 ? 16.594 -10.312 -19.453 1 79.88 250 ALA B C 1
ATOM 5077 O O . ALA B 1 250 ? 15.75 -10.688 -20.266 1 79.88 250 ALA B O 1
ATOM 5078 N N . VAL B 1 251 ? 16.438 -9.32 -18.609 1 84.06 251 VAL B N 1
ATOM 5079 C CA . VAL B 1 251 ? 15.297 -8.406 -18.688 1 84.06 251 VAL B CA 1
ATOM 5080 C C . VAL B 1 251 ? 15.797 -6.965 -18.703 1 84.06 251 VAL B C 1
ATOM 5082 O O . VAL B 1 251 ? 16.703 -6.602 -17.938 1 84.06 251 VAL B O 1
ATOM 5085 N N . VAL B 1 252 ? 15.266 -6.238 -19.656 1 85.31 252 VAL B N 1
ATOM 5086 C CA . VAL B 1 252 ? 15.625 -4.828 -19.797 1 85.31 252 VAL B CA 1
ATOM 5087 C C . VAL B 1 252 ? 14.516 -3.955 -19.219 1 85.31 252 VAL B C 1
ATOM 5089 O O . VAL B 1 252 ? 13.344 -4.113 -19.578 1 85.31 252 VAL B O 1
ATOM 5092 N N . VAL B 1 253 ? 14.883 -3.088 -18.344 1 91.31 253 VAL B N 1
ATOM 5093 C CA . VAL B 1 253 ? 13.945 -2.17 -17.703 1 91.31 253 VAL B CA 1
ATOM 5094 C C . VAL B 1 253 ? 14.297 -0.73 -18.078 1 91.31 253 VAL B C 1
ATOM 5096 O O . VAL B 1 253 ? 15.398 -0.259 -17.766 1 91.31 253 VAL B O 1
ATOM 5099 N N . ASP B 1 254 ? 13.367 -0.05 -18.641 1 88.88 254 ASP B N 1
ATOM 5100 C CA . ASP B 1 254 ? 13.586 1.347 -19 1 88.88 254 ASP B CA 1
ATOM 5101 C C . ASP B 1 254 ? 13.539 2.246 -17.766 1 88.88 254 ASP B C 1
ATOM 5103 O O . ASP B 1 254 ? 12.602 2.176 -16.984 1 88.88 254 ASP B O 1
ATOM 5107 N N . THR B 1 255 ? 14.508 3.047 -17.594 1 90.81 255 THR B N 1
ATOM 5108 C CA . THR B 1 255 ? 14.578 3.971 -16.469 1 90.81 255 THR B CA 1
ATOM 5109 C C . THR B 1 255 ? 14.891 5.387 -16.953 1 90.81 255 THR B C 1
ATOM 5111 O O . THR B 1 255 ? 15.906 5.969 -16.562 1 90.81 255 THR B O 1
ATOM 5114 N N . PRO B 1 256 ? 14.008 5.926 -17.812 1 86.75 256 PRO B N 1
ATOM 5115 C CA . PRO B 1 256 ? 14.289 7.281 -18.297 1 86.75 256 PRO B CA 1
ATOM 5116 C C . PRO B 1 256 ? 14.5 8.281 -17.156 1 86.75 256 PRO B C 1
ATOM 5118 O O . PRO B 1 256 ? 13.938 8.117 -16.078 1 86.75 256 PRO B O 1
ATOM 5121 N N . ALA B 1 257 ? 15.109 9.328 -17.703 1 81.56 257 ALA B N 1
ATOM 5122 C CA . ALA B 1 257 ? 15.375 10.398 -16.734 1 81.56 257 ALA B CA 1
ATOM 5123 C C . ALA B 1 257 ? 14.086 11.094 -16.328 1 81.56 257 ALA B C 1
ATOM 5125 O O . ALA B 1 257 ? 13.094 11.086 -17.062 1 81.56 257 ALA B O 1
ATOM 5126 N N . ASP B 1 258 ? 13.828 11.492 -15.047 1 83.5 258 ASP B N 1
ATOM 5127 C CA . ASP B 1 258 ? 12.758 12.336 -14.523 1 83.5 258 ASP B CA 1
ATOM 5128 C C . ASP B 1 258 ? 11.539 11.492 -14.141 1 83.5 258 ASP B C 1
ATOM 5130 O O . ASP B 1 258 ? 10.477 12.039 -13.844 1 83.5 258 ASP B O 1
ATOM 5134 N N . THR B 1 259 ? 11.75 10.203 -14.469 1 86.62 259 THR B N 1
ATOM 5135 C CA . THR B 1 259 ? 10.664 9.336 -14.023 1 86.62 259 THR B CA 1
ATOM 5136 C C . THR B 1 259 ? 10.625 9.258 -12.5 1 86.62 259 THR B C 1
ATOM 5138 O O . THR B 1 259 ? 11.664 9.18 -11.852 1 86.62 259 THR B O 1
ATOM 5141 N N . ALA B 1 260 ? 9.398 9.336 -12.047 1 86 260 ALA B N 1
ATOM 5142 C CA . ALA B 1 260 ? 9.234 9.219 -10.602 1 86 260 ALA B CA 1
ATOM 5143 C C . ALA B 1 260 ? 9.82 7.898 -10.086 1 86 260 ALA B C 1
ATOM 5145 O O . ALA B 1 260 ? 9.68 6.859 -10.734 1 86 260 ALA B O 1
ATOM 5146 N N . VAL B 1 261 ? 10.438 7.969 -8.945 1 86.38 261 VAL B N 1
ATOM 5147 C CA . VAL B 1 261 ? 11.117 6.812 -8.375 1 86.38 261 VAL B CA 1
ATOM 5148 C C . VAL B 1 261 ? 10.117 5.684 -8.141 1 86.38 261 VAL B C 1
ATOM 5150 O O . VAL B 1 261 ? 10.453 4.504 -8.305 1 86.38 261 VAL B O 1
ATOM 5153 N N . ALA B 1 262 ? 8.93 6.039 -7.793 1 85.25 262 ALA B N 1
ATOM 5154 C CA . ALA B 1 262 ? 7.895 5.035 -7.562 1 85.25 262 ALA B CA 1
ATOM 5155 C C . ALA B 1 262 ? 7.617 4.23 -8.828 1 85.25 262 ALA B C 1
ATOM 5157 O O . ALA B 1 262 ? 7.406 3.018 -8.773 1 85.25 262 ALA B O 1
ATOM 5158 N N . VAL B 1 263 ? 7.629 4.898 -9.898 1 87.19 263 VAL B N 1
ATOM 5159 C CA . VAL B 1 263 ? 7.43 4.25 -11.188 1 87.19 263 VAL B CA 1
ATOM 5160 C C . VAL B 1 263 ? 8.602 3.309 -11.477 1 87.19 263 VAL B C 1
ATOM 5162 O O . VAL B 1 263 ? 8.391 2.16 -11.883 1 87.19 263 VAL B O 1
ATOM 5165 N N . LEU B 1 264 ? 9.758 3.801 -11.211 1 90.75 264 LEU B N 1
ATOM 5166 C CA . LEU B 1 264 ? 10.953 3.012 -11.484 1 90.75 264 LEU B CA 1
ATOM 5167 C C . LEU B 1 264 ? 10.992 1.759 -10.617 1 90.75 264 LEU B C 1
ATOM 5169 O O . LEU B 1 264 ? 11.367 0.682 -11.086 1 90.75 264 LEU B O 1
ATOM 5173 N N . ARG B 1 265 ? 10.617 1.904 -9.414 1 89.25 265 ARG B N 1
ATOM 5174 C CA . ARG B 1 265 ? 10.555 0.752 -8.523 1 89.25 265 ARG B CA 1
ATOM 5175 C C . ARG B 1 265 ? 9.617 -0.318 -9.078 1 89.25 265 ARG B C 1
ATOM 5177 O O . ARG B 1 265 ? 9.945 -1.508 -9.047 1 89.25 265 ARG B O 1
ATOM 5184 N N . ARG B 1 266 ? 8.562 0.125 -9.578 1 87.94 266 ARG B N 1
ATOM 5185 C CA . ARG B 1 266 ? 7.578 -0.801 -10.125 1 87.94 266 ARG B CA 1
ATOM 5186 C C . ARG B 1 266 ? 8.109 -1.485 -11.375 1 87.94 266 ARG B C 1
ATOM 5188 O O . ARG B 1 266 ? 7.879 -2.678 -11.586 1 87.94 266 ARG B O 1
ATOM 5195 N N . ARG B 1 267 ? 8.781 -0.755 -12.18 1 89.44 267 ARG B N 1
ATOM 5196 C CA . ARG B 1 267 ? 9.352 -1.329 -13.391 1 89.44 267 ARG B CA 1
ATOM 5197 C C . ARG B 1 267 ? 10.391 -2.396 -13.062 1 89.44 267 ARG B C 1
ATOM 5199 O O . ARG B 1 267 ? 10.438 -3.447 -13.703 1 89.44 267 ARG B O 1
ATOM 5206 N N . ILE B 1 268 ? 11.164 -2.096 -12.07 1 91.38 268 ILE B N 1
ATOM 5207 C CA . ILE B 1 268 ? 12.18 -3.059 -11.664 1 91.38 268 ILE B CA 1
ATOM 5208 C C . ILE B 1 268 ? 11.508 -4.34 -11.164 1 91.38 268 ILE B C 1
ATOM 5210 O O . ILE B 1 268 ? 11.93 -5.441 -11.516 1 91.38 268 ILE B O 1
ATOM 5214 N N . ARG B 1 269 ? 10.516 -4.18 -10.406 1 87.25 269 ARG B N 1
ATOM 5215 C CA . ARG B 1 269 ? 9.805 -5.344 -9.891 1 87.25 269 ARG B CA 1
ATOM 5216 C C . ARG B 1 269 ? 9.164 -6.145 -11.016 1 87.25 269 ARG B C 1
ATOM 5218 O O . ARG B 1 269 ? 9.18 -7.375 -11 1 87.25 269 ARG B O 1
ATOM 5225 N N . ALA B 1 270 ? 8.578 -5.414 -11.938 1 84.12 270 ALA B N 1
ATOM 5226 C CA . ALA B 1 270 ? 8 -6.078 -13.102 1 84.12 270 ALA B CA 1
ATOM 5227 C C . ALA B 1 270 ? 9.062 -6.844 -13.883 1 84.12 270 ALA B C 1
ATOM 5229 O O . ALA B 1 270 ? 8.836 -7.973 -14.32 1 84.12 270 ALA B O 1
ATOM 5230 N N . GLY B 1 271 ? 10.148 -6.191 -14.008 1 85.75 271 GLY B N 1
ATOM 5231 C CA . GLY B 1 271 ? 11.25 -6.855 -14.688 1 85.75 271 GLY B CA 1
ATOM 5232 C C . GLY B 1 271 ? 11.758 -8.078 -13.945 1 85.75 271 GLY B C 1
ATOM 5233 O O . GLY B 1 271 ? 12.055 -9.109 -14.562 1 85.75 271 GLY B O 1
ATOM 5234 N N . TRP B 1 272 ? 11.789 -7.93 -12.664 1 87.5 272 TRP B N 1
ATOM 5235 C CA . TRP B 1 272 ? 12.219 -9.031 -11.805 1 87.5 272 TRP B CA 1
ATOM 5236 C C . TRP B 1 272 ? 11.328 -10.25 -11.992 1 87.5 272 TRP B C 1
ATOM 5238 O O . TRP B 1 272 ? 11.812 -11.383 -12.031 1 87.5 272 TRP B O 1
ATOM 5248 N N . ALA B 1 273 ? 10.117 -10.078 -12.141 1 78.25 273 ALA B N 1
ATOM 5249 C CA . ALA B 1 273 ? 9.133 -11.156 -12.289 1 78.25 273 ALA B CA 1
ATOM 5250 C C . ALA B 1 273 ? 9.297 -11.859 -13.633 1 78.25 273 ALA B C 1
ATOM 5252 O O . ALA B 1 273 ? 8.859 -13.008 -13.797 1 78.25 273 ALA B O 1
ATOM 5253 N N . LEU B 1 274 ? 9.961 -11.211 -14.562 1 76.62 274 LEU B N 1
ATOM 5254 C CA . LEU B 1 274 ? 10.109 -11.758 -15.906 1 76.62 274 LEU B CA 1
ATOM 5255 C C . LEU B 1 274 ? 11.406 -12.555 -16.031 1 76.62 274 LEU B C 1
ATOM 5257 O O . LEU B 1 274 ? 11.633 -13.227 -17.031 1 76.62 274 LEU B O 1
ATOM 5261 N N . LEU B 1 275 ? 12.156 -12.445 -15.008 1 80.5 275 LEU B N 1
ATOM 5262 C CA . LEU B 1 275 ? 13.414 -13.195 -15.047 1 80.5 275 LEU B CA 1
ATOM 5263 C C . LEU B 1 275 ? 13.148 -14.695 -15.141 1 80.5 275 LEU B C 1
ATOM 5265 O O . LEU B 1 275 ? 12.305 -15.227 -14.422 1 80.5 275 LEU B O 1
ATOM 5269 N N . PRO B 1 276 ? 13.828 -15.273 -16.078 1 70.06 276 PRO B N 1
ATOM 5270 C CA . PRO B 1 276 ? 13.664 -16.719 -16.172 1 70.06 276 PRO B CA 1
ATOM 5271 C C . PRO B 1 276 ? 14.305 -17.484 -15.016 1 70.06 276 PRO B C 1
ATOM 5273 O O . PRO B 1 276 ? 15.156 -16.938 -14.312 1 70.06 276 PRO B O 1
ATOM 5276 N N . GLY B 1 277 ? 13.93 -18.766 -14.805 1 63.59 277 GLY B N 1
ATOM 5277 C CA . GLY B 1 277 ? 14.516 -19.625 -13.781 1 63.59 277 GLY B CA 1
ATOM 5278 C C . GLY B 1 277 ? 13.547 -19.984 -12.68 1 63.59 277 GLY B C 1
ATOM 5279 O O . GLY B 1 277 ? 12.352 -19.672 -12.766 1 63.59 277 GLY B O 1
ATOM 5280 N N . PRO B 1 278 ? 14.164 -20.75 -11.695 1 59.38 278 PRO B N 1
ATOM 5281 C CA . PRO B 1 278 ? 13.297 -21.203 -10.609 1 59.38 278 PRO B CA 1
ATOM 5282 C C . PRO B 1 278 ? 12.594 -20.047 -9.891 1 59.38 278 PRO B C 1
ATOM 5284 O O . PRO B 1 278 ? 13 -18.891 -10.023 1 59.38 278 PRO B O 1
ATOM 5287 N N . HIS B 1 279 ? 11.578 -20.438 -9.273 1 59.62 279 HIS B N 1
ATOM 5288 C CA . HIS B 1 279 ? 10.773 -19.469 -8.547 1 59.62 279 HIS B CA 1
ATOM 5289 C C . HIS B 1 279 ? 11.641 -18.625 -7.605 1 59.62 279 HIS B C 1
ATOM 5291 O O . HIS B 1 279 ? 12.422 -19.188 -6.824 1 59.62 279 HIS B O 1
ATOM 5297 N N . ARG B 1 280 ? 11.625 -17.344 -8 1 69.25 280 ARG B N 1
ATOM 5298 C CA . ARG B 1 280 ? 12.359 -16.375 -7.191 1 69.25 280 ARG B CA 1
ATOM 5299 C C . ARG B 1 280 ? 11.414 -15.531 -6.355 1 69.25 280 ARG B C 1
ATOM 5301 O O . ARG B 1 280 ? 10.305 -15.219 -6.793 1 69.25 280 ARG B O 1
ATOM 5308 N N . SER B 1 281 ? 11.852 -15.344 -5.117 1 72.12 281 SER B N 1
ATOM 5309 C CA . SER B 1 281 ? 11.109 -14.398 -4.289 1 72.12 281 SER B CA 1
ATOM 5310 C C . SER B 1 281 ? 11.172 -12.992 -4.875 1 72.12 281 SER B C 1
ATOM 5312 O O . SER B 1 281 ? 12.156 -12.617 -5.523 1 72.12 281 SER B O 1
ATOM 5314 N N . ALA B 1 282 ? 10.18 -12.281 -4.723 1 77.56 282 ALA B N 1
ATOM 5315 C CA . ALA B 1 282 ? 10.188 -10.875 -5.113 1 77.56 282 ALA B CA 1
ATOM 5316 C C . ALA B 1 282 ? 11.352 -10.133 -4.465 1 77.56 282 ALA B C 1
ATOM 5318 O O . ALA B 1 282 ? 11.773 -10.477 -3.357 1 77.56 282 ALA B O 1
ATOM 5319 N N . PRO B 1 283 ? 11.844 -9.156 -5.215 1 82.69 283 PRO B N 1
ATOM 5320 C CA . PRO B 1 283 ? 12.922 -8.383 -4.594 1 82.69 283 PRO B CA 1
ATOM 5321 C C . PRO B 1 283 ? 12.445 -7.535 -3.42 1 82.69 283 PRO B C 1
ATOM 5323 O O . PRO B 1 283 ? 11.344 -6.969 -3.473 1 82.69 283 PRO B O 1
ATOM 5326 N N . ASP B 1 284 ? 13.188 -7.52 -2.371 1 78.81 284 ASP B N 1
ATOM 5327 C CA . ASP B 1 284 ? 12.852 -6.652 -1.247 1 78.81 284 ASP B CA 1
ATOM 5328 C C . ASP B 1 284 ? 13.141 -5.188 -1.576 1 78.81 284 ASP B C 1
ATOM 5330 O O . ASP B 1 284 ? 13.719 -4.887 -2.623 1 78.81 284 ASP B O 1
ATOM 5334 N N . ALA B 1 285 ? 12.727 -4.352 -0.687 1 79.5 285 ALA B N 1
ATOM 5335 C CA . ALA B 1 285 ? 12.828 -2.914 -0.925 1 79.5 285 ALA B CA 1
ATOM 5336 C C . ALA B 1 285 ? 14.289 -2.479 -1.012 1 79.5 285 ALA B C 1
ATOM 5338 O O . ALA B 1 285 ? 14.641 -1.603 -1.808 1 79.5 285 ALA B O 1
ATOM 5339 N N . GLU B 1 286 ? 15.062 -3.059 -0.196 1 79.94 286 GLU B N 1
ATOM 5340 C CA . GLU B 1 286 ? 16.484 -2.713 -0.203 1 79.94 286 GLU B CA 1
ATOM 5341 C C . GLU B 1 286 ? 17.125 -3.074 -1.535 1 79.94 286 GLU B C 1
ATOM 5343 O O . GLU B 1 286 ? 17.922 -2.303 -2.072 1 79.94 286 GLU B O 1
ATOM 5348 N N . THR B 1 287 ? 16.844 -4.207 -2.043 1 87.69 287 THR B N 1
ATOM 5349 C CA . THR B 1 287 ? 17.359 -4.656 -3.33 1 87.69 287 THR B CA 1
ATOM 5350 C C . THR B 1 287 ? 16.984 -3.68 -4.438 1 87.69 287 THR B C 1
ATOM 5352 O O . THR B 1 287 ? 17.828 -3.264 -5.227 1 87.69 287 THR B O 1
ATOM 5355 N N . VAL B 1 288 ? 15.781 -3.32 -4.484 1 89 288 VAL B N 1
ATOM 5356 C CA . VAL B 1 288 ? 15.289 -2.414 -5.516 1 89 288 VAL B CA 1
ATOM 5357 C C . VAL B 1 288 ? 15.992 -1.063 -5.395 1 89 288 VAL B C 1
ATOM 5359 O O . VAL B 1 288 ? 16.406 -0.483 -6.398 1 89 288 VAL B O 1
ATOM 5362 N N . SER B 1 289 ? 16.109 -0.615 -4.184 1 86.31 289 SER B N 1
ATOM 5363 C CA . SER B 1 289 ? 16.781 0.661 -3.955 1 86.31 289 SER B CA 1
ATOM 5364 C C . SER B 1 289 ? 18.234 0.611 -4.426 1 86.31 289 SER B C 1
ATOM 5366 O O . SER B 1 289 ? 18.734 1.571 -5.016 1 86.31 289 SER B O 1
ATOM 5368 N N . ARG B 1 290 ? 18.906 -0.427 -4.137 1 90.56 290 ARG B N 1
ATOM 5369 C CA . ARG B 1 290 ? 20.297 -0.602 -4.543 1 90.56 290 ARG B CA 1
ATOM 5370 C C . ARG B 1 290 ? 20.422 -0.588 -6.062 1 90.56 290 ARG B C 1
ATOM 5372 O O . ARG B 1 290 ? 21.359 -0.004 -6.602 1 90.56 290 ARG B O 1
ATOM 5379 N N . ILE B 1 291 ? 19.562 -1.181 -6.703 1 94.06 291 ILE B N 1
ATOM 5380 C CA . ILE B 1 291 ? 19.594 -1.229 -8.156 1 94.06 291 ILE B CA 1
ATOM 5381 C C . ILE B 1 291 ? 19.406 0.178 -8.727 1 94.06 291 ILE B C 1
ATOM 5383 O O . ILE B 1 291 ? 20.156 0.6 -9.609 1 94.06 291 ILE B O 1
ATOM 5387 N N . LEU B 1 292 ? 18.453 0.868 -8.219 1 91.44 292 LEU B N 1
ATOM 5388 C CA . LEU B 1 292 ? 18.141 2.193 -8.734 1 91.44 292 LEU B CA 1
ATOM 5389 C C . LEU B 1 292 ? 19.234 3.191 -8.406 1 91.44 292 LEU B C 1
ATOM 5391 O O . LEU B 1 292 ? 19.375 4.219 -9.07 1 91.44 292 LEU B O 1
ATOM 5395 N N . GLY B 1 293 ? 19.984 2.916 -7.434 1 89.94 293 GLY B N 1
ATOM 5396 C CA . GLY B 1 293 ? 21.078 3.789 -7.047 1 89.94 293 GLY B CA 1
ATOM 5397 C C . GLY B 1 293 ? 22.375 3.49 -7.781 1 89.94 293 GLY B C 1
ATOM 5398 O O . GLY B 1 293 ? 23.375 4.191 -7.602 1 89.94 293 GLY B O 1
ATOM 5399 N N . LEU B 1 294 ? 22.391 2.521 -8.578 1 91.62 294 LEU B N 1
ATOM 5400 C CA . LEU B 1 294 ? 23.578 2.111 -9.305 1 91.62 294 LEU B CA 1
ATOM 5401 C C . LEU B 1 294 ? 24.016 3.188 -10.297 1 91.62 294 LEU B C 1
ATOM 5403 O O . LEU B 1 294 ? 23.188 3.676 -11.078 1 91.62 294 LEU B O 1
ATOM 5407 N N . PRO B 1 295 ? 25.312 3.609 -10.18 1 91.56 295 PRO B N 1
ATOM 5408 C CA . PRO B 1 295 ? 25.797 4.516 -11.227 1 91.56 295 PRO B CA 1
ATOM 5409 C C . PRO B 1 295 ? 25.797 3.869 -12.609 1 91.56 295 PRO B C 1
ATOM 5411 O O . PRO B 1 295 ? 25.922 2.646 -12.727 1 91.56 295 PRO B O 1
ATOM 5414 N N . VAL B 1 296 ? 25.703 4.684 -13.594 1 89.81 296 VAL B N 1
ATOM 5415 C CA . VAL B 1 296 ? 25.703 4.203 -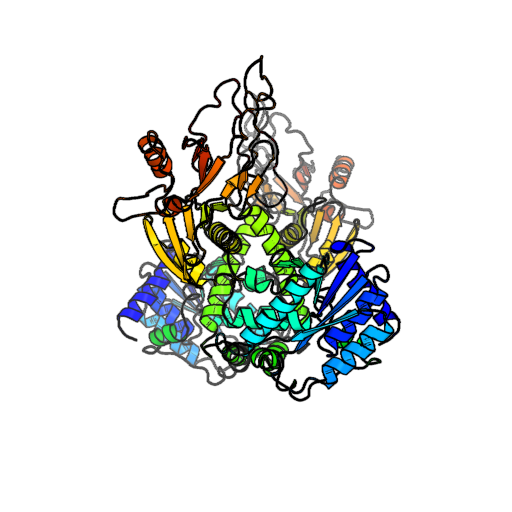14.969 1 89.81 296 VAL B CA 1
ATOM 5416 C C . VAL B 1 296 ? 26.984 3.434 -15.25 1 89.81 296 VAL B C 1
ATOM 5418 O O . VAL B 1 296 ? 28.078 3.879 -14.891 1 89.81 296 VAL B O 1
ATOM 5421 N N . GLY B 1 297 ? 26.906 2.254 -15.812 1 89.25 297 GLY B N 1
ATOM 5422 C CA . GLY B 1 297 ? 28.047 1.445 -16.203 1 89.25 297 GLY B CA 1
ATOM 5423 C C . GLY B 1 297 ? 28.453 0.439 -15.148 1 89.25 297 GLY B C 1
ATOM 5424 O O . GLY B 1 297 ? 29.266 -0.445 -15.414 1 89.25 297 GLY B O 1
ATOM 5425 N N . GLN B 1 298 ? 27.859 0.469 -14.039 1 93 298 GLN B N 1
ATOM 5426 C CA . GLN B 1 298 ? 28.234 -0.424 -12.945 1 93 298 GLN B CA 1
ATOM 5427 C C . GLN B 1 298 ? 27.234 -1.57 -12.805 1 93 298 GLN B C 1
ATOM 5429 O O . GLN B 1 298 ? 26.125 -1.505 -13.344 1 93 298 GLN B O 1
ATOM 5434 N N . ARG B 1 299 ? 27.781 -2.623 -12.211 1 92.88 299 ARG B N 1
ATOM 5435 C CA . ARG B 1 299 ? 26.938 -3.787 -11.969 1 92.88 299 ARG B CA 1
ATOM 5436 C C . ARG B 1 299 ? 27.031 -4.238 -10.516 1 92.88 299 ARG B C 1
ATOM 5438 O O . ARG B 1 299 ? 28.016 -3.945 -9.828 1 92.88 299 ARG B O 1
ATOM 5445 N N . ILE B 1 300 ? 26 -4.852 -10.008 1 94.06 300 ILE B N 1
ATOM 5446 C CA . ILE B 1 300 ? 25.969 -5.398 -8.656 1 94.06 300 ILE B CA 1
ATOM 5447 C C . ILE B 1 300 ? 25.203 -6.719 -8.656 1 94.06 300 ILE B C 1
ATOM 5449 O O . ILE B 1 300 ? 24.266 -6.91 -9.445 1 94.06 300 ILE B O 1
ATOM 5453 N N . ASP B 1 301 ? 25.609 -7.633 -7.828 1 92.06 301 ASP B N 1
ATOM 5454 C CA . ASP B 1 301 ? 24.828 -8.828 -7.551 1 92.06 301 ASP B CA 1
ATOM 5455 C C . ASP B 1 301 ? 23.906 -8.617 -6.355 1 92.06 301 ASP B C 1
ATOM 5457 O O . ASP B 1 301 ? 24.328 -8.133 -5.309 1 92.06 301 ASP B O 1
ATOM 5461 N N . VAL B 1 302 ? 22.75 -8.891 -6.547 1 89.94 302 VAL B N 1
ATOM 5462 C CA . VAL B 1 302 ? 21.75 -8.602 -5.523 1 89.94 302 VAL B CA 1
ATOM 5463 C C . VAL B 1 302 ? 21.047 -9.898 -5.109 1 89.94 302 VAL B C 1
ATOM 5465 O O . VAL B 1 302 ? 21.625 -10.984 -5.219 1 89.94 302 VAL B O 1
ATOM 5468 N N . GLN B 1 303 ? 19.891 -9.797 -4.496 1 82.81 303 GLN B N 1
ATOM 5469 C CA . GLN B 1 303 ? 19.109 -10.898 -3.949 1 82.81 303 GLN B CA 1
ATOM 5470 C C . GLN B 1 303 ? 18.969 -12.031 -4.961 1 82.81 303 GLN B C 1
ATOM 5472 O O . GLN B 1 303 ? 18.75 -11.789 -6.148 1 82.81 303 GLN B O 1
ATOM 5477 N N . GLY B 1 304 ? 19.219 -13.281 -4.492 1 78.12 304 GLY B N 1
ATOM 5478 C CA . GLY B 1 304 ? 18.969 -14.453 -5.32 1 78.12 304 GLY B CA 1
ATOM 5479 C C . GLY B 1 304 ? 20.016 -14.648 -6.398 1 78.12 304 GLY B C 1
ATOM 5480 O O . GLY B 1 304 ? 19.812 -15.422 -7.336 1 78.12 304 GLY B O 1
ATOM 5481 N N . GLY B 1 305 ? 21.094 -13.797 -6.371 1 84.19 305 GLY B N 1
ATOM 5482 C CA . GLY B 1 305 ? 22.156 -13.961 -7.352 1 84.19 305 GLY B CA 1
ATOM 5483 C C . GLY B 1 305 ? 21.875 -13.25 -8.656 1 84.19 305 GLY B C 1
ATOM 5484 O O . GLY B 1 305 ? 22.594 -13.445 -9.641 1 84.19 305 GLY B O 1
ATOM 5485 N N . VAL B 1 306 ? 20.938 -12.414 -8.656 1 89.69 306 VAL B N 1
ATOM 5486 C CA . VAL B 1 306 ? 20.609 -11.641 -9.844 1 89.69 306 VAL B CA 1
ATOM 5487 C C . VAL B 1 306 ? 21.625 -10.516 -10.031 1 89.69 306 VAL B C 1
ATOM 5489 O O . VAL B 1 306 ? 22 -9.844 -9.062 1 89.69 306 VAL B O 1
ATOM 5492 N N . ARG B 1 307 ? 22.141 -10.43 -11.234 1 92 307 ARG B N 1
ATOM 5493 C CA . ARG B 1 307 ? 23.078 -9.344 -11.555 1 92 307 ARG B CA 1
ATOM 5494 C C . ARG B 1 307 ? 22.344 -8.172 -12.195 1 92 307 ARG B C 1
ATOM 5496 O O . ARG B 1 307 ? 21.672 -8.328 -13.219 1 92 307 ARG B O 1
ATOM 5503 N N . ALA B 1 308 ? 22.438 -7.012 -11.602 1 95.12 308 ALA B N 1
ATOM 5504 C CA . ALA B 1 308 ? 21.859 -5.781 -12.133 1 95.12 308 ALA B CA 1
ATOM 5505 C C . ALA B 1 308 ? 22.953 -4.867 -12.695 1 95.12 308 ALA B C 1
ATOM 5507 O O . ALA B 1 308 ? 23.984 -4.656 -12.055 1 95.12 308 ALA B O 1
ATOM 5508 N N . THR B 1 309 ? 22.719 -4.387 -13.898 1 93.81 309 THR B N 1
ATOM 5509 C CA . THR B 1 309 ? 23.641 -3.457 -14.547 1 93.81 309 THR B CA 1
ATOM 5510 C C . THR B 1 309 ? 22.906 -2.207 -15.016 1 93.81 309 THR B C 1
ATOM 5512 O O . THR B 1 309 ? 21.875 -2.301 -15.672 1 93.81 309 THR B O 1
ATOM 5515 N N . MET B 1 310 ? 23.453 -1.116 -14.602 1 94.06 310 MET B N 1
ATOM 5516 C CA . MET B 1 310 ? 22.906 0.135 -15.125 1 94.06 310 MET B CA 1
ATOM 5517 C C . MET B 1 310 ? 23.562 0.493 -16.453 1 94.06 310 MET B C 1
ATOM 5519 O O . MET B 1 310 ? 24.766 0.738 -16.516 1 94.06 310 MET B O 1
ATOM 5523 N N . ALA B 1 311 ? 22.797 0.508 -17.5 1 90.38 311 ALA B N 1
ATOM 5524 C CA . ALA B 1 311 ? 23.266 0.83 -18.844 1 90.38 311 ALA B CA 1
ATOM 5525 C C . ALA B 1 311 ? 22.531 2.033 -19.406 1 90.38 311 ALA B C 1
ATOM 5527 O O . ALA B 1 311 ? 21.547 1.875 -20.141 1 90.38 311 ALA B O 1
ATOM 5528 N N . GLY B 1 312 ? 23.062 3.195 -19.172 1 87.88 312 GLY B N 1
ATOM 5529 C CA . GLY B 1 312 ? 22.359 4.395 -19.594 1 87.88 312 GLY B CA 1
ATOM 5530 C C . GLY B 1 312 ? 21.062 4.621 -18.844 1 87.88 312 GLY B C 1
ATOM 5531 O O . GLY B 1 312 ? 21.062 4.742 -17.625 1 87.88 312 GLY B O 1
ATOM 5532 N N . ASP B 1 313 ? 19.984 4.547 -19.688 1 89 313 ASP B N 1
ATOM 5533 C CA . ASP B 1 313 ? 18.672 4.789 -19.094 1 89 313 ASP B CA 1
ATOM 5534 C C . ASP B 1 313 ? 17.891 3.486 -18.938 1 89 313 ASP B C 1
ATOM 5536 O O . ASP B 1 313 ? 16.656 3.484 -18.969 1 89 313 ASP B O 1
ATOM 5540 N N . THR B 1 314 ? 18.75 2.445 -18.891 1 91.06 314 THR B N 1
ATOM 5541 C CA . THR B 1 314 ? 18.094 1.15 -18.703 1 91.06 314 THR B CA 1
ATOM 5542 C C . THR B 1 314 ? 18.828 0.33 -17.641 1 91.06 314 THR B C 1
ATOM 5544 O O . THR B 1 314 ? 20.016 0.529 -17.406 1 91.06 314 THR B O 1
ATOM 5547 N N . VAL B 1 315 ? 18.125 -0.459 -16.969 1 94.75 315 VAL B N 1
ATOM 5548 C CA . VAL B 1 315 ? 18.672 -1.471 -16.062 1 94.75 315 VAL B CA 1
ATOM 5549 C C . VAL B 1 315 ? 18.547 -2.852 -16.703 1 94.75 315 VAL B C 1
ATOM 5551 O O . VAL B 1 315 ? 17.484 -3.205 -17.234 1 94.75 315 VAL B O 1
ATOM 5554 N N . VAL B 1 316 ? 19.625 -3.572 -16.734 1 91.44 316 VAL B N 1
ATOM 5555 C CA . VAL B 1 316 ? 19.609 -4.949 -17.219 1 91.44 316 VAL B CA 1
ATOM 5556 C C . VAL B 1 316 ? 19.672 -5.914 -16.047 1 91.44 316 VAL B C 1
ATOM 5558 O O . VAL B 1 316 ? 20.625 -5.867 -15.25 1 91.44 316 VAL B O 1
ATOM 5561 N N . LEU B 1 317 ? 18.672 -6.715 -15.906 1 91.19 317 LEU B N 1
ATOM 5562 C CA . LEU B 1 317 ? 18.641 -7.77 -14.898 1 91.19 317 LEU B CA 1
ATOM 5563 C C . LEU B 1 317 ? 18.953 -9.125 -15.523 1 91.19 317 LEU B C 1
ATOM 5565 O O . LEU B 1 317 ? 18.375 -9.5 -16.547 1 91.19 317 LEU B O 1
ATOM 5569 N N . LEU B 1 318 ? 19.859 -9.805 -14.898 1 87.38 318 LEU B N 1
ATOM 5570 C CA . LEU B 1 318 ? 20.297 -11.086 -15.445 1 87.38 318 LEU B CA 1
ATOM 5571 C C . LEU B 1 318 ? 20.469 -12.125 -14.344 1 87.38 318 LEU B C 1
ATOM 5573 O O . LEU B 1 318 ? 20.984 -11.812 -13.273 1 87.38 318 LEU B O 1
ATOM 5577 N N . ASP B 1 319 ? 19.859 -13.266 -14.523 1 79.62 319 ASP B N 1
ATOM 5578 C CA . ASP B 1 319 ? 20.219 -14.414 -13.695 1 79.62 319 ASP B CA 1
ATOM 5579 C C . ASP B 1 319 ? 21.359 -15.203 -14.336 1 79.62 319 ASP B C 1
ATOM 5581 O O . ASP B 1 319 ? 21.156 -15.938 -15.305 1 79.62 319 ASP B O 1
ATOM 5585 N N . PRO B 1 320 ? 22.469 -15.109 -13.734 1 74.5 320 PRO B N 1
ATOM 5586 C CA . PRO B 1 320 ? 23.641 -15.711 -14.375 1 74.5 320 PRO B CA 1
ATOM 5587 C C . PRO B 1 320 ? 23.594 -17.234 -14.383 1 74.5 320 PRO B C 1
ATOM 5589 O O . PRO B 1 320 ? 24.375 -17.875 -15.094 1 74.5 320 PRO B O 1
ATOM 5592 N N . THR B 1 321 ? 22.75 -17.781 -13.547 1 70.12 321 THR B N 1
ATOM 5593 C CA . THR B 1 321 ? 22.719 -19.234 -13.461 1 70.12 321 THR B CA 1
ATOM 5594 C C . THR B 1 321 ? 21.859 -19.812 -14.586 1 70.12 321 THR B C 1
ATOM 5596 O O . THR B 1 321 ? 21.922 -21.016 -14.844 1 70.12 321 THR B O 1
ATOM 5599 N N . VAL B 1 322 ? 21.094 -19.078 -15.18 1 64.75 322 VAL B N 1
ATOM 5600 C CA . VAL B 1 322 ? 20.281 -19.547 -16.297 1 64.75 322 VAL B CA 1
ATOM 5601 C C . VAL B 1 322 ? 21.125 -19.656 -17.562 1 64.75 322 VAL B C 1
ATOM 5603 O O . VAL B 1 322 ? 21.75 -18.672 -17.969 1 64.75 322 VAL B O 1
ATOM 5606 N N . PRO B 1 323 ? 21.25 -20.922 -17.938 1 58.19 323 PRO B N 1
ATOM 5607 C CA . PRO B 1 323 ? 22.062 -21.094 -19.141 1 58.19 323 PRO B CA 1
ATOM 5608 C C . PRO B 1 323 ? 21.531 -20.312 -20.328 1 58.19 323 PRO B C 1
ATOM 5610 O O . PRO B 1 323 ? 20.312 -20.125 -20.453 1 58.19 323 PRO B O 1
ATOM 5613 N N . SER B 1 324 ? 22.531 -19.75 -20.984 1 56.03 324 SER B N 1
ATOM 5614 C CA . SER B 1 324 ? 22.203 -19.141 -22.266 1 56.03 324 SER B CA 1
ATOM 5615 C C . SER B 1 324 ? 21.516 -20.141 -23.188 1 56.03 324 SER B C 1
ATOM 5617 O O . SER B 1 324 ? 21.594 -21.359 -22.969 1 56.03 324 SER B O 1
ATOM 5619 N N . TRP B 1 325 ? 20.609 -19.688 -24.031 1 56.69 325 TRP B N 1
ATOM 5620 C CA . TRP B 1 325 ? 19.797 -20.5 -24.938 1 56.69 325 TRP B CA 1
ATOM 5621 C C . TRP B 1 325 ? 20.672 -21.312 -25.875 1 56.69 325 TRP B C 1
ATOM 5623 O O . TRP B 1 325 ? 21.641 -20.781 -26.453 1 56.69 325 TRP B O 1
ATOM 5633 N N . ALA B 1 326 ? 20.484 -22.625 -25.75 1 59.12 326 ALA B N 1
ATOM 5634 C CA . ALA B 1 326 ? 21.172 -23.484 -26.734 1 59.12 326 ALA B CA 1
ATOM 5635 C C . ALA B 1 326 ? 20.641 -23.219 -28.141 1 59.12 326 ALA B C 1
ATOM 5637 O O . ALA B 1 326 ? 19.453 -22.969 -28.328 1 59.12 326 ALA B O 1
ATOM 5638 N N . PRO B 1 327 ? 21.609 -23.078 -29.047 1 60.81 327 PRO B N 1
ATOM 5639 C CA . PRO B 1 327 ? 21.156 -22.938 -30.438 1 60.81 327 PRO B CA 1
ATOM 5640 C C . PRO B 1 327 ? 20.094 -23.969 -30.812 1 60.81 327 PRO B C 1
ATOM 5642 O O . PRO B 1 327 ? 20.156 -25.125 -30.391 1 60.81 327 PRO B O 1
ATOM 5645 N N . ARG B 1 328 ? 19.031 -23.5 -31.312 1 65.38 328 ARG B N 1
ATOM 5646 C CA . ARG B 1 328 ? 17.953 -24.375 -31.75 1 65.38 328 ARG B CA 1
ATOM 5647 C C . ARG B 1 328 ? 17.609 -24.125 -33.219 1 65.38 328 ARG B C 1
ATOM 5649 O O . ARG B 1 328 ? 17.641 -22.984 -33.688 1 65.38 328 ARG B O 1
ATOM 5656 N N . PRO B 1 329 ? 17.453 -25.25 -33.938 1 62.09 329 PRO B N 1
ATOM 5657 C CA . PRO B 1 329 ? 17.016 -25.078 -35.344 1 62.09 329 PRO B CA 1
ATOM 5658 C C . PRO B 1 329 ? 15.609 -24.469 -35.438 1 62.09 329 PRO B C 1
ATOM 5660 O O . PRO B 1 329 ? 14.742 -24.75 -34.625 1 62.09 329 PRO B O 1
ATOM 5663 N N . LEU B 1 330 ? 15.445 -23.531 -36.188 1 61.75 330 LEU B N 1
ATOM 5664 C CA . LEU B 1 330 ? 14.148 -22.938 -36.5 1 61.75 330 LEU B CA 1
ATOM 5665 C C . LEU B 1 330 ? 13.57 -23.5 -37.781 1 61.75 330 LEU B C 1
ATOM 5667 O O . LEU B 1 330 ? 14.188 -23.375 -38.844 1 61.75 330 LEU B O 1
ATOM 5671 N N . PRO B 1 331 ? 12.492 -24.219 -37.625 1 57.19 331 PRO B N 1
ATOM 5672 C CA . PRO B 1 331 ? 11.883 -24.719 -38.844 1 57.19 331 PRO B CA 1
ATOM 5673 C C . PRO B 1 331 ? 11.406 -23.594 -39.75 1 57.19 331 PRO B C 1
ATOM 5675 O O . PRO B 1 331 ? 10.93 -22.562 -39.281 1 57.19 331 PRO B O 1
ATOM 5678 N N . VAL B 1 332 ? 11.742 -23.625 -40.938 1 51.47 332 VAL B N 1
ATOM 5679 C CA . VAL B 1 332 ? 11.328 -22.656 -41.969 1 51.47 332 VAL B CA 1
ATOM 5680 C C . VAL B 1 332 ? 9.891 -22.938 -42.375 1 51.47 332 VAL B C 1
ATOM 5682 O O . VAL B 1 332 ? 9.508 -24.094 -42.531 1 51.47 332 VAL B O 1
ATOM 5685 N N . GLY B 1 333 ? 8.992 -21.844 -42.438 1 49.66 333 GLY B N 1
ATOM 5686 C CA . GLY B 1 333 ? 7.625 -21.938 -42.938 1 49.66 333 GLY B CA 1
ATOM 5687 C C . GLY B 1 333 ? 6.598 -21.938 -41.812 1 49.66 333 GLY B C 1
ATOM 5688 O O . GLY B 1 333 ? 5.391 -21.875 -42.062 1 49.66 333 GLY B O 1
ATOM 5689 N N . THR B 1 334 ? 7.102 -22.203 -40.594 1 49.22 334 THR B N 1
ATOM 5690 C CA . THR B 1 334 ? 6.152 -22.188 -39.5 1 49.22 334 THR B CA 1
ATOM 5691 C C . THR B 1 334 ? 6.539 -21.125 -38.469 1 49.22 334 THR B C 1
ATOM 5693 O O . THR B 1 334 ? 7.715 -20.797 -38.312 1 49.22 334 THR B O 1
ATOM 5696 N N . GLY B 1 335 ? 5.613 -20.391 -38.094 1 53.28 335 GLY B N 1
ATOM 5697 C CA . GLY B 1 335 ? 5.848 -19.484 -37 1 53.28 335 GLY B CA 1
ATOM 5698 C C . GLY B 1 335 ? 6.324 -20.203 -35.719 1 53.28 335 GLY B C 1
ATOM 5699 O O . GLY B 1 335 ? 5.816 -21.266 -35.375 1 53.28 335 GLY B O 1
ATOM 5700 N N . VAL B 1 336 ? 7.613 -19.875 -35.344 1 54.19 336 VAL B N 1
ATOM 5701 C CA . VAL B 1 336 ? 8.125 -20.469 -34.125 1 54.19 336 VAL B CA 1
ATOM 5702 C C . VAL B 1 336 ? 8.164 -19.438 -33 1 54.19 336 VAL B C 1
ATOM 5704 O O . VAL B 1 336 ? 8.531 -18.281 -33.25 1 54.19 336 VAL B O 1
ATOM 5707 N N . THR B 1 337 ? 7.496 -19.734 -31.938 1 55.72 337 THR B N 1
ATOM 5708 C CA . THR B 1 337 ? 7.582 -18.906 -30.719 1 55.72 337 THR B CA 1
ATOM 5709 C C . THR B 1 337 ? 8.656 -19.453 -29.781 1 55.72 337 THR B C 1
ATOM 5711 O O . THR B 1 337 ? 8.727 -20.656 -29.547 1 55.72 337 THR B O 1
ATOM 5714 N N . LEU B 1 338 ? 9.609 -18.625 -29.547 1 54.66 338 LEU B N 1
ATOM 5715 C CA . LEU B 1 338 ? 10.625 -18.953 -28.562 1 54.66 338 LEU B CA 1
ATOM 5716 C C . LEU B 1 338 ? 10.375 -18.203 -27.25 1 54.66 338 LEU B C 1
ATOM 5718 O O . LEU B 1 338 ? 11 -17.172 -27 1 54.66 338 LEU B O 1
ATOM 5722 N N . PRO B 1 339 ? 9.547 -18.734 -26.469 1 54.97 339 PRO B N 1
ATOM 5723 C CA . PRO B 1 339 ? 9.141 -18.031 -25.25 1 54.97 339 PRO B CA 1
ATOM 5724 C C . PRO B 1 339 ? 10.328 -17.703 -24.344 1 54.97 339 PRO B C 1
ATOM 5726 O O . PRO B 1 339 ? 10.297 -16.688 -23.625 1 54.97 339 PRO B O 1
ATOM 5729 N N . GLU B 1 340 ? 11.289 -18.578 -24.516 1 54.31 340 GLU B N 1
ATOM 5730 C CA . GLU B 1 340 ? 12.438 -18.391 -23.641 1 54.31 340 GLU B CA 1
ATOM 5731 C C . GLU B 1 340 ? 13.156 -17.078 -23.953 1 54.31 340 GLU B C 1
ATOM 5733 O O . GLU B 1 340 ? 13.852 -16.516 -23.109 1 54.31 340 GLU B O 1
ATOM 5738 N N . LEU B 1 341 ? 12.977 -16.766 -25.156 1 53.88 341 LEU B N 1
ATOM 5739 C CA . LEU B 1 341 ? 13.609 -15.523 -25.562 1 53.88 341 LEU B CA 1
ATOM 5740 C C . LEU B 1 341 ? 12.609 -14.375 -25.531 1 53.88 341 LEU B C 1
ATOM 5742 O O . LEU B 1 341 ? 12.969 -13.219 -25.781 1 53.88 341 LEU B O 1
ATOM 5746 N N . GLY B 1 342 ? 11.5 -14.68 -24.984 1 51.69 342 GLY B N 1
ATOM 5747 C CA . GLY B 1 342 ? 10.43 -13.695 -25.047 1 51.69 342 GLY B CA 1
ATOM 5748 C C . GLY B 1 342 ? 10.125 -13.219 -26.453 1 51.69 342 GLY B C 1
ATOM 5749 O O . GLY B 1 342 ? 9.656 -12.102 -26.641 1 51.69 342 GLY B O 1
ATOM 5750 N N . LEU B 1 343 ? 10.695 -13.859 -27.453 1 47.97 343 LEU B N 1
ATOM 5751 C CA . LEU B 1 343 ? 10.594 -13.461 -28.844 1 47.97 343 LEU B CA 1
ATOM 5752 C C . LEU B 1 343 ? 9.797 -14.477 -29.641 1 47.97 343 LEU B C 1
ATOM 5754 O O . LEU B 1 343 ? 9.805 -15.672 -29.328 1 47.97 343 LEU B O 1
ATOM 5758 N N . ALA B 1 344 ? 8.695 -14.055 -30.172 1 44.16 344 ALA B N 1
ATOM 5759 C CA . ALA B 1 344 ? 8.023 -14.883 -31.172 1 44.16 344 ALA B CA 1
ATOM 5760 C C . ALA B 1 344 ? 8.57 -14.602 -32.562 1 44.16 344 ALA B C 1
ATOM 5762 O O . ALA B 1 344 ? 8.711 -13.438 -32.969 1 44.16 344 ALA B O 1
ATOM 5763 N N . TYR B 1 345 ? 9.312 -15.594 -33.031 1 45.03 345 TYR B N 1
ATOM 5764 C CA . TYR B 1 345 ? 9.859 -15.461 -34.375 1 45.03 345 TYR B CA 1
ATOM 5765 C C . TYR B 1 345 ? 8.93 -16.094 -35.406 1 45.03 345 TYR B C 1
ATOM 5767 O O . TYR B 1 345 ? 8.32 -17.141 -35.156 1 45.03 345 TYR B O 1
ATOM 5775 N N . LEU B 1 346 ? 8.188 -15.266 -36.125 1 41.94 346 LEU B N 1
ATOM 5776 C CA . LEU B 1 346 ? 7.562 -15.836 -37.344 1 41.94 346 LEU B CA 1
ATOM 5777 C C . LEU B 1 346 ? 8.539 -15.859 -38.5 1 41.94 346 LEU B C 1
ATOM 5779 O O . LEU B 1 346 ? 8.984 -14.812 -38.969 1 41.94 346 LEU B O 1
ATOM 5783 N N . LEU B 1 347 ? 9.109 -16.938 -38.531 1 43.31 347 LEU B N 1
ATOM 5784 C CA . LEU B 1 347 ? 9.891 -17.094 -39.75 1 43.31 347 LEU B CA 1
ATOM 5785 C C . LEU B 1 347 ? 8.992 -17.5 -40.906 1 43.31 347 LEU B C 1
ATOM 5787 O O . LEU B 1 347 ? 8.344 -18.547 -40.875 1 43.31 347 LEU B O 1
ATOM 5791 N N . THR B 1 348 ? 8.344 -16.484 -41.438 1 40.75 348 THR B N 1
ATOM 5792 C CA . THR B 1 348 ? 7.605 -16.859 -42.656 1 40.75 348 THR B CA 1
ATOM 5793 C C . THR B 1 348 ? 8.469 -16.656 -43.906 1 40.75 348 THR B C 1
ATOM 5795 O O . THR B 1 348 ? 9.445 -15.914 -43.875 1 40.75 348 THR B O 1
ATOM 5798 N N . THR B 1 349 ? 8.617 -17.688 -44.625 1 37.38 349 THR B N 1
ATOM 5799 C CA . THR B 1 349 ? 9.141 -17.516 -45.969 1 37.38 349 THR B CA 1
ATOM 5800 C C . THR B 1 349 ? 8.164 -16.719 -46.812 1 37.38 349 THR B C 1
ATOM 5802 O O . THR B 1 349 ? 6.973 -17.047 -46.875 1 37.38 349 THR B O 1
ATOM 5805 N N . ALA B 1 350 ? 7.984 -15.453 -46.531 1 38.5 350 ALA B N 1
ATOM 5806 C CA . ALA B 1 350 ? 7.223 -14.797 -47.594 1 38.5 350 ALA B CA 1
ATOM 5807 C C . ALA B 1 350 ? 8.133 -14.375 -48.719 1 38.5 350 ALA B C 1
ATOM 5809 O O . ALA B 1 350 ? 9.328 -14.125 -48.531 1 38.5 350 ALA B O 1
ATOM 5810 N N . VAL B 1 351 ? 7.98 -15.055 -49.906 1 34.62 351 VAL B N 1
ATOM 5811 C CA . VAL B 1 351 ? 8.672 -14.602 -51.094 1 34.62 351 VAL B CA 1
ATOM 5812 C C . VAL B 1 351 ? 8.211 -13.188 -51.469 1 34.62 351 VAL B C 1
ATOM 5814 O O . VAL B 1 351 ? 7.012 -12.945 -51.625 1 34.62 351 VAL B O 1
ATOM 5817 N N . ALA B 1 352 ? 8.82 -12.234 -51 1 38.88 352 ALA B N 1
ATOM 5818 C CA . ALA B 1 352 ? 8.344 -10.875 -51.25 1 38.88 352 ALA B CA 1
ATOM 5819 C C . ALA B 1 352 ? 7.93 -10.703 -52.688 1 38.88 352 ALA B C 1
ATOM 5821 O O . ALA B 1 352 ? 7.055 -9.883 -53 1 38.88 352 ALA B O 1
ATOM 5822 N N . GLY B 1 353 ? 8.914 -10.891 -53.688 1 37.12 353 GLY B N 1
ATOM 5823 C CA . GLY B 1 353 ? 8.75 -10.352 -55 1 37.12 353 GLY B CA 1
ATOM 5824 C C . GLY B 1 353 ? 7.652 -11.039 -55.812 1 37.12 353 GLY B C 1
ATOM 5825 O O . GLY B 1 353 ? 7.09 -12.039 -55.344 1 37.12 353 GLY B O 1
ATOM 5826 N N . PRO B 1 354 ? 7.238 -10.438 -57 1 35.84 354 PRO B N 1
ATOM 5827 C CA . PRO B 1 354 ? 6.219 -11.023 -57.875 1 35.84 354 PRO B CA 1
ATOM 5828 C C . PRO B 1 354 ? 6.383 -12.531 -58.031 1 35.84 354 PRO B C 1
ATOM 5830 O O . PRO B 1 354 ? 5.406 -13.234 -58.312 1 35.84 354 PRO B O 1
ATOM 5833 N N . THR B 1 355 ? 7.613 -12.969 -58.531 1 34 355 THR B N 1
ATOM 5834 C CA . THR B 1 355 ? 7.84 -14.375 -58.875 1 34 355 THR B CA 1
ATOM 5835 C C . THR B 1 355 ? 8.172 -15.164 -57.594 1 34 355 THR B C 1
ATOM 5837 O O . THR B 1 355 ? 9.344 -15.344 -57.25 1 34 355 THR B O 1
ATOM 5840 N N . ALA B 1 356 ? 7.652 -14.875 -56.594 1 36.53 356 ALA B N 1
ATOM 5841 C CA . ALA B 1 356 ? 7.867 -15.633 -55.375 1 36.53 356 ALA B CA 1
ATOM 5842 C C . ALA B 1 356 ? 7.668 -17.125 -55.625 1 36.53 356 ALA B C 1
ATOM 5844 O O . ALA B 1 356 ? 6.547 -17.578 -55.844 1 36.53 356 ALA B O 1
ATOM 5845 N N . THR B 1 357 ? 8.586 -17.75 -56.5 1 35.25 357 THR B N 1
ATOM 5846 C CA . THR B 1 357 ? 8.477 -19.188 -56.688 1 35.25 357 THR B CA 1
ATOM 5847 C C . THR B 1 357 ? 8.523 -19.938 -55.375 1 35.25 357 THR B C 1
ATOM 5849 O O . THR B 1 357 ? 9.305 -19.578 -54.5 1 35.25 357 THR B O 1
ATOM 5852 N N . ARG B 1 358 ? 7.484 -20.547 -55.031 1 39.34 358 ARG B N 1
ATOM 5853 C CA . ARG B 1 358 ? 7.445 -21.547 -53.969 1 39.34 358 ARG B CA 1
ATOM 5854 C C . ARG B 1 358 ? 8.781 -22.281 -53.844 1 39.34 358 ARG B C 1
ATOM 5856 O O . ARG B 1 358 ? 9.406 -22.609 -54.875 1 39.34 358 ARG B O 1
ATOM 5863 N N . PRO B 1 359 ? 9.547 -22.25 -52.719 1 38.94 359 PRO B N 1
ATOM 5864 C CA . PRO B 1 359 ? 10.656 -23.203 -52.75 1 38.94 359 PRO B CA 1
ATOM 5865 C C . PRO B 1 359 ? 10.312 -24.5 -53.5 1 38.94 359 PRO B C 1
ATOM 5867 O O . PRO B 1 359 ? 9.148 -24.922 -53.5 1 38.94 359 PRO B O 1
ATOM 5870 N N . ALA B 1 360 ? 11.117 -24.875 -54.531 1 37.44 360 ALA B N 1
ATOM 5871 C CA . ALA B 1 360 ? 10.859 -26.125 -55.219 1 37.44 360 ALA B CA 1
ATOM 5872 C C . ALA B 1 360 ? 10.617 -27.266 -54.219 1 37.44 360 ALA B C 1
ATOM 5874 O O . ALA B 1 360 ? 11.133 -27.234 -53.094 1 37.44 360 ALA B O 1
ATOM 5875 N N . ALA B 1 361 ? 9.625 -28.094 -54.344 1 41.53 361 ALA B N 1
ATOM 5876 C CA . ALA B 1 361 ? 9.219 -29.266 -53.562 1 41.53 361 ALA B CA 1
ATOM 5877 C C . ALA B 1 361 ? 10.43 -30 -53 1 41.53 361 ALA B C 1
ATOM 5879 O O . ALA B 1 361 ? 10.297 -30.766 -52.031 1 41.53 361 ALA B O 1
ATOM 5880 N N . GLY B 1 362 ? 11.82 -29.578 -53.438 1 39 362 GLY B N 1
ATOM 5881 C CA . GLY B 1 362 ? 13.078 -30.234 -53.094 1 39 362 GLY B CA 1
ATOM 5882 C C . GLY B 1 362 ? 14.047 -29.312 -52.375 1 39 362 GLY B C 1
ATOM 5883 O O . GLY B 1 362 ? 15.188 -29.703 -52.094 1 39 362 GLY B O 1
ATOM 5884 N N . ALA B 1 363 ? 13.898 -28.109 -52.438 1 41.28 363 ALA B N 1
ATOM 5885 C CA . ALA B 1 363 ? 14.891 -27.266 -51.781 1 41.28 363 ALA B CA 1
ATOM 5886 C C . ALA B 1 363 ? 14.914 -27.547 -50.25 1 41.28 363 ALA B C 1
ATOM 5888 O O . ALA B 1 363 ? 13.867 -27.734 -49.656 1 41.28 363 ALA B O 1
ATOM 5889 N N . PRO B 1 364 ? 16.078 -28.016 -49.719 1 41.16 364 PRO B N 1
ATOM 5890 C CA . PRO B 1 364 ? 16.156 -28.328 -48.281 1 41.16 364 PRO B CA 1
ATOM 5891 C C . PRO B 1 364 ? 15.547 -27.219 -47.438 1 41.16 364 PRO B C 1
ATOM 5893 O O . PRO B 1 364 ? 15.578 -26.047 -47.812 1 41.16 364 PRO B O 1
ATOM 5896 N N . PRO B 1 365 ? 14.617 -27.594 -46.594 1 42.81 365 PRO B N 1
ATOM 5897 C CA . PRO B 1 365 ? 14.023 -26.641 -45.656 1 42.81 365 PRO B CA 1
ATOM 5898 C C . PRO B 1 365 ? 15.039 -25.656 -45.094 1 42.81 365 PRO B C 1
ATOM 5900 O O . PRO B 1 365 ? 16.172 -26.031 -44.812 1 42.81 365 PRO B O 1
ATOM 5903 N N . TRP B 1 366 ? 15.07 -24.484 -45.594 1 44.47 366 TRP B N 1
ATOM 5904 C CA . TRP B 1 366 ? 15.898 -23.5 -44.938 1 44.47 366 TRP B CA 1
ATOM 5905 C C . TRP B 1 366 ? 15.891 -23.688 -43.406 1 44.47 366 TRP B C 1
ATOM 5907 O O . TRP B 1 366 ? 14.844 -23.953 -42.844 1 44.47 366 TRP B O 1
ATOM 5917 N N . THR B 1 367 ? 16.906 -24.328 -42.812 1 52.16 367 THR B N 1
ATOM 5918 C CA . THR B 1 367 ? 17.016 -24.453 -41.375 1 52.16 367 THR B CA 1
ATOM 5919 C C . THR B 1 367 ? 17.75 -23.25 -40.781 1 52.16 367 THR B C 1
ATOM 5921 O O . THR B 1 367 ? 18.734 -22.781 -41.344 1 52.16 367 THR B O 1
ATOM 5924 N N . ALA B 1 368 ? 17.109 -22.328 -40.156 1 57.12 368 ALA B N 1
ATOM 5925 C CA . ALA B 1 368 ? 17.766 -21.281 -39.375 1 57.12 368 ALA B CA 1
ATOM 5926 C C . ALA B 1 368 ? 17.953 -21.734 -37.906 1 57.12 368 ALA B C 1
ATOM 5928 O O . ALA B 1 368 ? 17.281 -22.656 -37.469 1 57.12 368 ALA B O 1
ATOM 5929 N N . GLU B 1 369 ? 19.188 -21.375 -37.531 1 62.88 369 GLU B N 1
ATOM 5930 C CA . GLU B 1 369 ? 19.484 -21.641 -36.125 1 62.88 369 GLU B CA 1
ATOM 5931 C C . GLU B 1 369 ? 19.516 -20.344 -35.312 1 62.88 369 GLU B C 1
ATOM 5933 O O . GLU B 1 369 ? 19.969 -19.312 -35.812 1 62.88 369 GLU B O 1
ATOM 5938 N N . VAL B 1 370 ? 18.828 -20.391 -34.281 1 62.69 370 VAL B N 1
ATOM 5939 C CA . VAL B 1 370 ? 18.953 -19.281 -33.344 1 62.69 370 VAL B CA 1
ATOM 5940 C C . VAL B 1 370 ? 20 -19.625 -32.281 1 62.69 370 VAL B C 1
ATOM 5942 O O . VAL B 1 370 ? 20.031 -20.75 -31.766 1 62.69 370 VAL B O 1
ATOM 5945 N N . ALA B 1 371 ? 21.047 -18.812 -32.219 1 63.19 371 ALA B N 1
ATOM 5946 C CA . ALA B 1 371 ? 22.109 -19.016 -31.234 1 63.19 371 ALA B CA 1
ATOM 5947 C C . ALA B 1 371 ? 22.375 -17.734 -30.438 1 63.19 371 ALA B C 1
ATOM 5949 O O . ALA B 1 371 ? 22 -16.641 -30.875 1 63.19 371 ALA B O 1
ATOM 5950 N N . MET B 1 372 ? 22.859 -17.953 -29.188 1 63.5 372 MET B N 1
ATOM 5951 C CA . MET B 1 372 ? 23.312 -16.828 -28.391 1 63.5 372 MET B CA 1
ATOM 5952 C C . MET B 1 372 ? 24.812 -16.609 -28.562 1 63.5 372 MET B C 1
ATOM 5954 O O . MET B 1 372 ? 25.578 -17.562 -28.734 1 63.5 372 MET B O 1
ATOM 5958 N N . PRO B 1 373 ? 25.078 -15.234 -28.531 1 61 373 PRO B N 1
ATOM 5959 C CA . PRO B 1 373 ? 26.516 -14.977 -28.594 1 61 373 PRO B CA 1
ATOM 5960 C C . PRO B 1 373 ? 27.266 -15.469 -27.344 1 61 373 PRO B C 1
ATOM 5962 O O . PRO B 1 373 ? 26.672 -15.57 -26.266 1 61 373 PRO B O 1
ATOM 5965 N N . THR B 1 374 ? 28.312 -16.172 -27.391 1 57.12 374 THR B N 1
ATOM 5966 C CA . THR B 1 374 ? 29.156 -16.547 -26.25 1 57.12 374 THR B CA 1
ATOM 5967 C C . THR B 1 374 ? 30.344 -15.602 -26.141 1 57.12 374 THR B C 1
ATOM 5969 O O . THR B 1 374 ? 30.922 -15.195 -27.156 1 57.12 374 THR B O 1
ATOM 5972 N N . SER B 1 375 ? 30.469 -14.953 -25.016 1 50.94 375 SER B N 1
ATOM 5973 C CA . SER B 1 375 ? 31.594 -14.07 -24.766 1 50.94 375 SER B CA 1
ATOM 5974 C C . SER B 1 375 ? 32.875 -14.875 -24.484 1 50.94 375 SER B C 1
ATOM 5976 O O . SER B 1 375 ? 32.844 -15.859 -23.75 1 50.94 375 SER B O 1
ATOM 5978 N N . GLY B 1 376 ? 33.938 -14.875 -25.328 1 46.03 376 GLY B N 1
ATOM 5979 C CA . GLY B 1 376 ? 35.25 -15.414 -25.062 1 46.03 376 GLY B CA 1
ATOM 5980 C C . GLY B 1 376 ? 36.281 -14.328 -24.812 1 46.03 376 GLY B C 1
ATOM 5981 O O . GLY B 1 376 ? 35.969 -13.141 -24.781 1 46.03 376 GLY B O 1
ATOM 5982 N N . PRO B 1 377 ? 37.5 -14.836 -24.328 1 48.09 377 PRO B N 1
ATOM 5983 C CA . PRO B 1 377 ? 38.594 -13.914 -24.062 1 48.09 377 PRO B CA 1
ATOM 5984 C C . PRO B 1 377 ? 38.781 -12.852 -25.141 1 48.09 377 PRO B C 1
ATOM 5986 O O . PRO B 1 377 ? 39.219 -11.742 -24.859 1 48.09 377 PRO B O 1
ATOM 5989 N N . ASP B 1 378 ? 38.5 -13.227 -26.344 1 46.62 378 ASP B N 1
ATOM 5990 C CA . ASP B 1 378 ? 38.781 -12.344 -27.484 1 46.62 378 ASP B CA 1
ATOM 5991 C C . ASP B 1 378 ? 37.531 -11.555 -27.859 1 46.62 378 ASP B C 1
ATOM 5993 O O . ASP B 1 378 ? 37.469 -10.961 -28.938 1 46.62 378 ASP B O 1
ATOM 5997 N N . GLY B 1 379 ? 36.5 -11.656 -27.078 1 48.03 379 GLY B N 1
ATOM 5998 C CA . GLY B 1 379 ? 35.281 -10.906 -27.312 1 48.03 379 GLY B CA 1
ATOM 5999 C C . GLY B 1 379 ? 34.062 -11.797 -27.547 1 48.03 379 GLY B C 1
ATOM 6000 O O . GLY B 1 379 ? 34.094 -12.984 -27.203 1 48.03 379 GLY B O 1
ATOM 6001 N N . VAL B 1 380 ? 33 -11.312 -27.953 1 48.28 380 VAL B N 1
ATOM 6002 C CA . VAL B 1 380 ? 31.781 -12.086 -28.172 1 48.28 380 VAL B CA 1
ATOM 6003 C C . VAL B 1 380 ? 31.969 -13.008 -29.375 1 48.28 380 VAL B C 1
ATOM 6005 O O . VAL B 1 380 ? 32.344 -12.562 -30.453 1 48.28 380 VAL B O 1
ATOM 6008 N N . VAL B 1 381 ? 32.375 -14.234 -29.25 1 49.34 381 VAL B N 1
ATOM 6009 C CA . VAL B 1 381 ? 32.469 -15.234 -30.312 1 49.34 381 VAL B CA 1
ATOM 6010 C C . VAL B 1 381 ? 31.094 -15.828 -30.578 1 49.34 381 VAL B C 1
ATOM 6012 O O . VAL B 1 381 ? 30.359 -16.141 -29.656 1 49.34 381 VAL B O 1
ATOM 6015 N N . VAL B 1 382 ? 30.562 -15.531 -31.672 1 49.31 382 VAL B N 1
ATOM 6016 C CA . VAL B 1 382 ? 29.297 -16.125 -32.125 1 49.31 382 VAL B CA 1
ATOM 6017 C C . VAL B 1 382 ? 29.547 -17.531 -32.656 1 49.31 382 VAL B C 1
ATOM 6019 O O . VAL B 1 382 ? 30.469 -17.75 -33.469 1 49.31 382 VAL B O 1
ATOM 6022 N N . ARG B 1 383 ? 29.547 -18.516 -31.953 1 47 383 ARG B N 1
ATOM 6023 C CA . ARG B 1 383 ? 29.812 -19.875 -32.406 1 47 383 ARG B CA 1
ATOM 6024 C C . ARG B 1 383 ? 29.344 -20.078 -33.844 1 47 383 ARG B C 1
ATOM 6026 O O . ARG B 1 383 ? 29.578 -21.141 -34.438 1 47 383 ARG B O 1
ATOM 6033 N N . PRO B 1 384 ? 28.188 -19.812 -34.281 1 43.81 384 PRO B N 1
ATOM 6034 C CA . PRO B 1 384 ? 28.281 -20.391 -35.625 1 43.81 384 PRO B CA 1
ATOM 6035 C C . PRO B 1 384 ? 29.5 -19.891 -36.406 1 43.81 384 PRO B C 1
ATOM 6037 O O . PRO B 1 384 ? 30 -18.797 -36.125 1 43.81 384 PRO B O 1
ATOM 6040 N N . ARG B 1 385 ? 30.328 -20.875 -36.906 1 40.38 385 ARG B N 1
ATOM 6041 C CA . ARG B 1 385 ? 31.312 -20.641 -37.938 1 40.38 385 ARG B CA 1
ATOM 6042 C C . ARG B 1 385 ? 30.859 -19.531 -38.906 1 40.38 385 ARG B C 1
ATOM 6044 O O . ARG B 1 385 ? 30.188 -19.812 -39.906 1 40.38 385 ARG B O 1
ATOM 6051 N N . LEU B 1 386 ? 30.484 -18.422 -38.438 1 45.66 386 LEU B N 1
ATOM 6052 C CA . LEU B 1 386 ? 29.969 -17.375 -39.344 1 45.66 386 LEU B CA 1
ATOM 6053 C C . LEU B 1 386 ? 31.078 -16.859 -40.25 1 45.66 386 LEU B C 1
ATOM 6055 O O . LEU B 1 386 ? 32.125 -16.391 -39.781 1 45.66 386 LEU B O 1
ATOM 6059 N N . ALA B 1 387 ? 31.422 -17.438 -41.219 1 40.34 387 ALA B N 1
ATOM 6060 C CA . ALA B 1 387 ? 32.469 -17.078 -42.188 1 40.34 387 ALA B CA 1
ATOM 6061 C C . ALA B 1 387 ? 32.562 -15.555 -42.312 1 40.34 387 ALA B C 1
ATOM 6063 O O . ALA B 1 387 ? 33.656 -15 -42.219 1 40.34 387 ALA B O 1
ATOM 6064 N N . SER B 1 388 ? 31.828 -14.797 -43.281 1 44.47 388 SER B N 1
ATOM 6065 C CA . SER B 1 388 ? 31.984 -13.469 -43.844 1 44.47 388 SER B CA 1
ATOM 6066 C C . SER B 1 388 ? 31.422 -12.398 -42.906 1 44.47 388 SER B C 1
ATOM 6068 O O . SER B 1 388 ? 31.797 -11.227 -43 1 44.47 388 SER B O 1
ATOM 6070 N N . GLY B 1 389 ? 30.266 -12.383 -42.031 1 48.59 389 GLY B N 1
ATOM 6071 C CA . GLY B 1 389 ? 29.359 -11.406 -41.438 1 48.59 389 GLY B CA 1
ATOM 6072 C C . GLY B 1 389 ? 29.703 -11.031 -40.031 1 48.59 389 GLY B C 1
ATOM 6073 O O . GLY B 1 389 ? 28.859 -10.477 -39.312 1 48.59 389 GLY B O 1
ATOM 6074 N N . ASP B 1 390 ? 30.766 -11.297 -39.625 1 57.5 390 ASP B N 1
ATOM 6075 C CA . ASP B 1 390 ? 31.203 -11.109 -38.219 1 57.5 390 ASP B CA 1
ATOM 6076 C C . ASP B 1 390 ? 31.266 -9.625 -37.875 1 57.5 390 ASP B C 1
ATOM 6078 O O . ASP B 1 390 ? 30.844 -9.219 -36.781 1 57.5 390 ASP B O 1
ATOM 6082 N N . ARG B 1 391 ? 31.828 -8.836 -38.844 1 59.03 391 ARG B N 1
ATOM 6083 C CA . ARG B 1 391 ? 31.969 -7.41 -38.562 1 59.03 391 ARG B CA 1
ATOM 6084 C C . ARG B 1 391 ? 30.594 -6.762 -38.406 1 59.03 391 ARG B C 1
ATOM 6086 O O . ARG B 1 391 ? 30.422 -5.906 -37.531 1 59.03 391 ARG B O 1
ATOM 6093 N N . ALA B 1 392 ? 29.641 -7.188 -39.219 1 58.94 392 ALA B N 1
ATOM 6094 C CA . ALA B 1 392 ? 28.312 -6.586 -39.156 1 58.94 392 ALA B CA 1
ATOM 6095 C C . ALA B 1 392 ? 27.594 -6.973 -37.875 1 58.94 392 ALA B C 1
ATOM 6097 O O . ALA B 1 392 ? 26.938 -6.137 -37.25 1 58.94 392 ALA B O 1
ATOM 6098 N N . ILE B 1 393 ? 27.781 -8.156 -37.5 1 64.62 393 ILE B N 1
ATOM 6099 C CA . ILE B 1 393 ? 27.156 -8.625 -36.281 1 64.62 393 ILE B CA 1
ATOM 6100 C C . ILE B 1 393 ? 27.75 -7.867 -35.094 1 64.62 393 ILE B C 1
ATOM 6102 O O . ILE B 1 393 ? 27.016 -7.41 -34.188 1 64.62 393 ILE B O 1
ATOM 6106 N N . ARG B 1 394 ? 29.078 -7.75 -35.125 1 68.69 394 ARG B N 1
ATOM 6107 C CA . ARG B 1 394 ? 29.75 -7.031 -34.031 1 68.69 394 ARG B CA 1
ATOM 6108 C C . ARG B 1 394 ? 29.266 -5.59 -33.969 1 68.69 394 ARG B C 1
ATOM 6110 O O . ARG B 1 394 ? 29.047 -5.062 -32.875 1 68.69 394 ARG B O 1
ATOM 6117 N N . LYS B 1 395 ? 29.109 -5.023 -35.062 1 71.62 395 LYS B N 1
ATOM 6118 C CA . LYS B 1 395 ? 28.641 -3.645 -35.125 1 71.62 395 LYS B CA 1
ATOM 6119 C C . LYS B 1 395 ? 27.234 -3.529 -34.562 1 71.62 395 LYS B C 1
ATOM 6121 O O . LYS B 1 395 ? 26.922 -2.584 -33.844 1 71.62 395 LYS B O 1
ATOM 6126 N N . ASP B 1 396 ? 26.438 -4.527 -34.875 1 69.75 396 ASP B N 1
ATOM 6127 C CA . ASP B 1 396 ? 25.062 -4.48 -34.406 1 69.75 396 ASP B CA 1
ATOM 6128 C C . ASP B 1 396 ? 24.969 -4.77 -32.906 1 69.75 396 ASP B C 1
ATOM 6130 O O . ASP B 1 396 ? 24.156 -4.172 -32.188 1 69.75 396 ASP B O 1
ATOM 6134 N N . LEU B 1 397 ? 25.781 -5.652 -32.531 1 73.44 397 LEU B N 1
ATOM 6135 C CA . LEU B 1 397 ? 25.781 -6 -31.125 1 73.44 397 LEU B CA 1
ATOM 6136 C C . LEU B 1 397 ? 26.312 -4.844 -30.281 1 73.44 397 LEU B C 1
ATOM 6138 O O . LEU B 1 397 ? 25.938 -4.707 -29.109 1 73.44 397 LEU B O 1
ATOM 6142 N N . GLN B 1 398 ? 27.078 -4.035 -30.859 1 73 398 GLN B N 1
ATOM 6143 C CA . GLN B 1 398 ? 27.625 -2.893 -30.141 1 73 398 GLN B CA 1
ATOM 6144 C C . GLN B 1 398 ? 26.547 -1.866 -29.828 1 73 398 GLN B C 1
ATOM 6146 O O . GLN B 1 398 ? 26.719 -1.021 -28.953 1 73 398 GLN B O 1
ATOM 6151 N N . ARG B 1 399 ? 25.422 -2.057 -30.469 1 71.31 399 ARG B N 1
ATOM 6152 C CA . ARG B 1 399 ? 24.312 -1.126 -30.25 1 71.31 399 ARG B CA 1
ATOM 6153 C C . ARG B 1 399 ? 23.531 -1.494 -29 1 71.31 399 ARG B C 1
ATOM 6155 O O . ARG B 1 399 ? 22.703 -0.711 -28.516 1 71.31 399 ARG B O 1
ATOM 6162 N N . VAL B 1 400 ? 23.828 -2.637 -28.641 1 74.69 400 VAL B N 1
ATOM 6163 C CA . VAL B 1 400 ? 23.156 -3.104 -27.438 1 74.69 400 VAL B CA 1
ATOM 6164 C C . VAL B 1 400 ? 24.078 -2.961 -26.234 1 74.69 400 VAL B C 1
ATOM 6166 O O . VAL B 1 400 ? 25.297 -3.09 -26.359 1 74.69 400 VAL B O 1
ATOM 6169 N N . PRO B 1 401 ? 23.5 -2.68 -25.156 1 75.94 401 PRO B N 1
ATOM 6170 C CA . PRO B 1 401 ? 24.328 -2.625 -23.953 1 75.94 401 PRO B CA 1
ATOM 6171 C C . PRO B 1 401 ? 25.172 -3.889 -23.75 1 75.94 401 PRO B C 1
ATOM 6173 O O . PRO B 1 401 ? 24.688 -4.996 -24.016 1 75.94 401 PRO B O 1
ATOM 6176 N N . ALA B 1 402 ? 26.375 -3.631 -23.266 1 77.44 402 ALA B N 1
ATOM 6177 C CA . ALA B 1 402 ? 27.328 -4.719 -23.125 1 77.44 402 ALA B CA 1
ATOM 6178 C C . ALA B 1 402 ? 26.734 -5.875 -22.312 1 77.44 402 ALA B C 1
ATOM 6180 O O . ALA B 1 402 ? 26.953 -7.043 -22.656 1 77.44 402 ALA B O 1
ATOM 6181 N N . ALA B 1 403 ? 26 -5.504 -21.391 1 77.44 403 ALA B N 1
ATOM 6182 C CA . ALA B 1 403 ? 25.438 -6.5 -20.469 1 77.44 403 ALA B CA 1
ATOM 6183 C C . ALA B 1 403 ? 24.438 -7.395 -21.188 1 77.44 403 ALA B C 1
ATOM 6185 O O . ALA B 1 403 ? 24.094 -8.477 -20.688 1 77.44 403 ALA B O 1
ATOM 6186 N N . LEU B 1 404 ? 24 -6.996 -22.359 1 77.88 404 LEU B N 1
ATOM 6187 C CA . LEU B 1 404 ? 22.938 -7.719 -23.062 1 77.88 404 LEU B CA 1
ATOM 6188 C C . LEU B 1 404 ? 23.516 -8.484 -24.25 1 77.88 404 LEU B C 1
ATOM 6190 O O . LEU B 1 404 ? 22.828 -9.32 -24.844 1 77.88 404 LEU B O 1
ATOM 6194 N N . ARG B 1 405 ? 24.625 -8.18 -24.578 1 74.06 405 ARG B N 1
ATOM 6195 C CA . ARG B 1 405 ? 25.172 -8.641 -25.844 1 74.06 405 ARG B CA 1
ATOM 6196 C C . ARG B 1 405 ? 25.172 -10.164 -25.922 1 74.06 405 ARG B C 1
ATOM 6198 O O . ARG B 1 405 ? 24.891 -10.734 -26.984 1 74.06 405 ARG B O 1
ATOM 6205 N N . ASP B 1 406 ? 25.391 -10.766 -24.797 1 73.44 406 ASP B N 1
ATOM 6206 C CA . ASP B 1 406 ? 25.422 -12.219 -24.781 1 73.44 406 ASP B CA 1
ATOM 6207 C C . ASP B 1 406 ? 24 -12.797 -24.734 1 73.44 406 ASP B C 1
ATOM 6209 O O . ASP B 1 406 ? 23.812 -14.016 -24.766 1 73.44 406 ASP B O 1
ATOM 6213 N N . GLN B 1 407 ? 23.109 -11.93 -24.719 1 73.69 407 GLN B N 1
ATOM 6214 C CA . GLN B 1 407 ? 21.734 -12.375 -24.594 1 73.69 407 GLN B CA 1
ATOM 6215 C C . GLN B 1 407 ? 20.953 -12.125 -25.891 1 73.69 407 GLN B C 1
ATOM 6217 O O . GLN B 1 407 ? 19.781 -12.492 -26 1 73.69 407 GLN B O 1
ATOM 6222 N N . VAL B 1 408 ? 21.578 -11.578 -26.828 1 71.19 408 VAL B N 1
ATOM 6223 C CA . VAL B 1 408 ? 20.922 -11.242 -28.094 1 71.19 408 VAL B CA 1
ATOM 6224 C C . VAL B 1 408 ? 20.906 -12.469 -29 1 71.19 408 VAL B C 1
ATOM 6226 O O . VAL B 1 408 ? 21.953 -12.977 -29.391 1 71.19 408 VAL B O 1
ATOM 6229 N N . PRO B 1 409 ? 19.672 -12.852 -29.281 1 68.88 409 PRO B N 1
ATOM 6230 C CA . PRO B 1 409 ? 19.625 -13.992 -30.203 1 68.88 409 PRO B CA 1
ATOM 6231 C C . PRO B 1 409 ? 20.094 -13.641 -31.609 1 68.88 409 PRO B C 1
ATOM 6233 O O . PRO B 1 409 ? 19.812 -12.539 -32.094 1 68.88 409 PRO B O 1
ATOM 6236 N N . ILE B 1 410 ? 20.812 -14.562 -32.156 1 70.25 410 ILE B N 1
ATOM 6237 C CA . ILE B 1 410 ? 21.266 -14.438 -33.531 1 70.25 410 ILE B CA 1
ATOM 6238 C C . ILE B 1 410 ? 20.656 -15.562 -34.375 1 70.25 410 ILE B C 1
ATOM 6240 O O . ILE B 1 410 ? 20.734 -16.734 -34 1 70.25 410 ILE B O 1
ATOM 6244 N N . VAL B 1 411 ? 19.891 -15.188 -35.281 1 67.44 411 VAL B N 1
ATOM 6245 C CA . VAL B 1 411 ? 19.359 -16.172 -36.219 1 67.44 411 VAL B CA 1
ATOM 6246 C C . VAL B 1 411 ? 20.25 -16.234 -37.469 1 67.44 411 VAL B C 1
ATOM 6248 O O . VAL B 1 411 ? 20.516 -15.211 -38.094 1 67.44 411 VAL B O 1
ATOM 6251 N N . ALA B 1 412 ? 20.609 -17.391 -37.688 1 66.38 412 ALA B N 1
ATOM 6252 C CA . ALA B 1 412 ? 21.469 -17.594 -38.844 1 66.38 412 ALA B CA 1
ATOM 6253 C C . ALA B 1 412 ? 20.938 -18.734 -39.719 1 66.38 412 ALA B C 1
ATOM 6255 O O . ALA B 1 412 ? 20.359 -19.703 -39.219 1 66.38 412 ALA B O 1
ATOM 6256 N N . ALA B 1 413 ? 21.062 -18.516 -41 1 62.84 413 ALA B N 1
ATOM 6257 C CA . ALA B 1 413 ? 20.719 -19.562 -41.938 1 62.84 413 ALA B CA 1
ATOM 6258 C C . ALA B 1 413 ? 21.719 -20.703 -41.875 1 62.84 413 ALA B C 1
ATOM 6260 O O . ALA B 1 413 ? 22.781 -20.578 -41.25 1 62.84 413 ALA B O 1
ATOM 6261 N N . ALA B 1 414 ? 21.328 -21.797 -42.5 1 60.81 414 ALA B N 1
ATOM 6262 C CA . ALA B 1 414 ? 22.156 -23 -42.469 1 60.81 414 ALA B CA 1
ATOM 6263 C C . ALA B 1 414 ? 23.531 -22.719 -43.062 1 60.81 414 ALA B C 1
ATOM 6265 O O . ALA B 1 414 ? 24.531 -23.328 -42.656 1 60.81 414 ALA B O 1
ATOM 6266 N N . ASP B 1 415 ? 23.5 -21.781 -43.938 1 59.94 415 ASP B N 1
ATOM 6267 C CA . ASP B 1 415 ? 24.766 -21.531 -44.594 1 59.94 415 ASP B CA 1
ATOM 6268 C C . ASP B 1 415 ? 25.625 -20.562 -43.781 1 59.94 415 ASP B C 1
ATOM 6270 O O . ASP B 1 415 ? 26.719 -20.188 -44.219 1 59.94 415 ASP B O 1
ATOM 6274 N N . GLY B 1 416 ? 25.016 -20.141 -42.656 1 60.81 416 GLY B N 1
ATOM 6275 C CA . GLY B 1 416 ? 25.797 -19.266 -41.781 1 60.81 416 GLY B CA 1
ATOM 6276 C C . GLY B 1 416 ? 25.438 -17.797 -41.906 1 60.81 416 GLY B C 1
ATOM 6277 O O . GLY B 1 416 ? 25.938 -16.953 -41.188 1 60.81 416 GLY B O 1
ATOM 6278 N N . THR B 1 417 ? 24.609 -17.484 -42.906 1 61.25 417 THR B N 1
ATOM 6279 C CA . THR B 1 417 ? 24.203 -16.094 -43.062 1 61.25 417 THR B CA 1
ATOM 6280 C C . THR B 1 417 ? 23.344 -15.633 -41.906 1 61.25 417 THR B C 1
ATOM 6282 O O . THR B 1 417 ? 22.328 -16.234 -41.594 1 61.25 417 THR B O 1
ATOM 6285 N N . VAL B 1 418 ? 23.891 -14.57 -41.25 1 64.38 418 VAL B N 1
ATOM 6286 C CA . VAL B 1 418 ? 23.125 -14.008 -40.156 1 64.38 418 VAL B CA 1
ATOM 6287 C C . VAL B 1 418 ? 21.906 -13.25 -40.688 1 64.38 418 VAL B C 1
ATOM 6289 O O . VAL B 1 418 ? 22.047 -12.383 -41.531 1 64.38 418 VAL B O 1
ATOM 6292 N N . LEU B 1 419 ? 20.891 -13.633 -40.156 1 60.91 419 LEU B N 1
ATOM 6293 C CA . LEU B 1 419 ? 19.641 -13.047 -40.625 1 60.91 419 LEU B CA 1
ATOM 6294 C C . LEU B 1 419 ? 19.141 -11.977 -39.656 1 60.91 419 LEU B C 1
ATOM 6296 O O . LEU B 1 419 ? 18.625 -10.938 -40.062 1 60.91 419 LEU B O 1
ATOM 6300 N N . LEU B 1 420 ? 19.281 -12.344 -38.438 1 61.56 420 LEU B N 1
ATOM 6301 C CA . LEU B 1 420 ? 18.734 -11.484 -37.375 1 61.56 420 LEU B CA 1
ATOM 6302 C C . LEU B 1 420 ? 19.688 -11.406 -36.188 1 61.56 420 LEU B C 1
ATOM 6304 O O . LEU B 1 420 ? 20.25 -12.422 -35.781 1 61.56 420 LEU B O 1
ATOM 6308 N N . VAL B 1 421 ? 19.906 -10.234 -35.844 1 63.12 421 VAL B N 1
ATOM 6309 C CA . VAL B 1 421 ? 20.562 -9.977 -34.562 1 63.12 421 VAL B CA 1
ATOM 6310 C C . VAL B 1 421 ? 19.625 -9.234 -33.625 1 63.12 421 VAL B C 1
ATOM 6312 O O . VAL B 1 421 ? 19.312 -8.055 -33.844 1 63.12 421 VAL B O 1
ATOM 6315 N N . GLY B 1 422 ? 19.219 -10 -32.656 1 62.5 422 GLY B N 1
ATOM 6316 C CA . GLY B 1 422 ? 18.188 -9.414 -31.812 1 62.5 422 GLY B CA 1
ATOM 6317 C C . GLY B 1 422 ? 16.891 -9.164 -32.562 1 62.5 422 GLY B C 1
ATOM 6318 O O . GLY B 1 422 ? 16.266 -10.109 -33.031 1 62.5 422 GLY B O 1
ATOM 6319 N N . ASP B 1 423 ? 16.562 -7.895 -32.656 1 56.31 423 ASP B N 1
ATOM 6320 C CA . ASP B 1 423 ? 15.352 -7.535 -33.375 1 56.31 423 ASP B CA 1
ATOM 6321 C C . ASP B 1 423 ? 15.688 -6.883 -34.719 1 56.31 423 ASP B C 1
ATOM 6323 O O . ASP B 1 423 ? 14.797 -6.398 -35.406 1 56.31 423 ASP B O 1
ATOM 6327 N N . ARG B 1 424 ? 16.859 -6.949 -35.031 1 60.47 424 ARG B N 1
ATOM 6328 C CA . ARG B 1 424 ? 17.281 -6.277 -36.281 1 60.47 424 ARG B CA 1
ATOM 6329 C C . ARG B 1 424 ? 17.594 -7.289 -37.375 1 60.47 424 ARG B C 1
ATOM 6331 O O . ARG B 1 424 ? 18.344 -8.234 -37.156 1 60.47 424 ARG B O 1
ATOM 6338 N 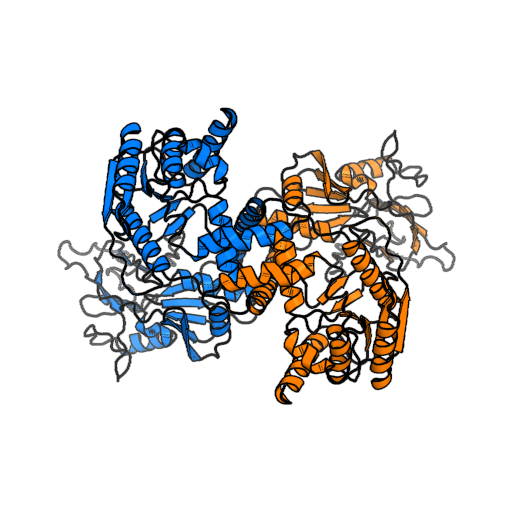N . THR B 1 425 ? 16.906 -7.012 -38.406 1 55.91 425 THR B N 1
ATOM 6339 C CA . THR B 1 425 ? 17.172 -7.836 -39.594 1 55.91 425 THR B CA 1
ATOM 6340 C C . THR B 1 425 ? 18.453 -7.379 -40.281 1 55.91 425 THR B C 1
ATOM 6342 O O . THR B 1 425 ? 18.625 -6.188 -40.562 1 55.91 425 THR B O 1
ATOM 6345 N N . ILE B 1 426 ? 19.484 -8.094 -40.406 1 57.66 426 ILE B N 1
ATOM 6346 C CA . ILE B 1 426 ? 20.75 -7.734 -41.031 1 57.66 426 ILE B CA 1
ATOM 6347 C C . ILE B 1 426 ? 20.688 -8.023 -42.531 1 57.66 426 ILE B C 1
ATOM 6349 O O . ILE B 1 426 ? 21.266 -7.289 -43.344 1 57.66 426 ILE B O 1
ATOM 6353 N N . ALA B 1 427 ? 20.25 -9.117 -42.969 1 53.62 427 ALA B N 1
ATOM 6354 C CA . ALA B 1 427 ? 20.266 -9.414 -44.406 1 53.62 427 ALA B CA 1
ATOM 6355 C C . ALA B 1 427 ? 18.875 -9.219 -45.031 1 53.62 427 ALA B C 1
ATOM 6357 O O . ALA B 1 427 ? 17.875 -9.711 -44.5 1 53.62 427 ALA B O 1
ATOM 6358 N N . PRO B 1 428 ? 18.812 -8.102 -45.906 1 47.19 428 PRO B N 1
ATOM 6359 C CA . PRO B 1 428 ? 17.547 -7.852 -46.594 1 47.19 428 PRO B CA 1
ATOM 6360 C C . PRO B 1 428 ? 16.922 -9.125 -47.156 1 47.19 428 PRO B C 1
ATOM 6362 O O . PRO B 1 428 ? 17.641 -10.086 -47.438 1 47.19 428 PRO B O 1
ATOM 6365 N N . ALA B 1 429 ? 15.633 -9.117 -46.938 1 44.75 429 ALA B N 1
ATOM 6366 C CA . ALA B 1 429 ? 14.906 -10.18 -47.656 1 44.75 429 ALA B CA 1
ATOM 6367 C C . ALA B 1 429 ? 15.281 -10.211 -49.125 1 44.75 429 ALA B C 1
ATOM 6369 O O . ALA B 1 429 ? 15.391 -9.172 -49.781 1 44.75 429 ALA B O 1
ATOM 6370 N N . VAL B 1 430 ? 16.156 -11.055 -49.469 1 42.44 430 VAL B N 1
ATOM 6371 C CA . VAL B 1 430 ? 16.391 -11.211 -50.906 1 42.44 430 VAL B CA 1
ATOM 6372 C C . VAL B 1 430 ? 15.102 -11.648 -51.594 1 42.44 430 VAL B C 1
ATOM 6374 O O . VAL B 1 430 ? 14.383 -12.508 -51.094 1 42.44 430 VAL B O 1
ATOM 6377 N N . ALA B 1 431 ? 14.703 -10.867 -52.625 1 43.06 431 ALA B N 1
ATOM 6378 C CA . ALA B 1 431 ? 13.531 -11.18 -53.438 1 43.06 431 ALA B CA 1
ATOM 6379 C C . ALA B 1 431 ? 13.469 -12.664 -53.75 1 43.06 431 ALA B C 1
ATOM 6381 O O . ALA B 1 431 ? 14.461 -13.25 -54.219 1 43.06 431 ALA B O 1
ATOM 6382 N N . GLY B 1 432 ? 12.312 -13.43 -53.469 1 43.06 432 GLY B N 1
ATOM 6383 C CA . GLY B 1 432 ? 12.125 -14.852 -53.719 1 43.06 432 GLY B CA 1
ATOM 6384 C C . GLY B 1 432 ? 12.523 -15.734 -52.562 1 43.06 432 GLY B C 1
ATOM 6385 O O . GLY B 1 432 ? 12.336 -16.953 -52.594 1 43.06 432 GLY B O 1
ATOM 6386 N N . GLN B 1 433 ? 13.273 -15.102 -51.656 1 41.5 433 GLN B N 1
ATOM 6387 C CA . GLN B 1 433 ? 13.727 -15.922 -50.531 1 41.5 433 GLN B CA 1
ATOM 6388 C C . GLN B 1 433 ? 12.891 -15.664 -49.281 1 41.5 433 GLN B C 1
ATOM 6390 O O . GLN B 1 433 ? 12.359 -14.562 -49.094 1 41.5 433 GLN B O 1
ATOM 6395 N N . PRO B 1 434 ? 12.602 -16.609 -48.594 1 41.81 434 PRO B N 1
ATOM 6396 C CA . PRO B 1 434 ? 11.836 -16.469 -47.375 1 41.81 434 PRO B CA 1
ATOM 6397 C C . PRO B 1 434 ? 12.422 -15.406 -46.438 1 41.81 434 PRO B C 1
ATOM 6399 O O . PRO B 1 434 ? 13.641 -15.219 -46.406 1 41.81 434 PRO B O 1
ATOM 6402 N N . CYS B 1 435 ? 11.688 -14.398 -46.312 1 44.69 435 CYS B N 1
ATOM 6403 C CA . CYS B 1 435 ? 12.102 -13.336 -45.406 1 44.69 435 CYS B CA 1
ATOM 6404 C C . CYS B 1 435 ? 11.664 -13.633 -43.969 1 44.69 435 CYS B C 1
ATOM 6406 O O . CYS B 1 435 ? 10.711 -14.383 -43.75 1 44.69 435 CYS B O 1
ATOM 6408 N N . LEU B 1 436 ? 12.594 -13.352 -43.062 1 45.94 436 LEU B N 1
ATOM 6409 C CA . LEU B 1 436 ? 12.344 -13.484 -41.625 1 45.94 436 LEU B CA 1
ATOM 6410 C C . LEU B 1 436 ? 11.523 -12.312 -41.094 1 45.94 436 LEU B C 1
ATOM 6412 O O . LEU B 1 436 ? 11.867 -11.156 -41.344 1 45.94 436 LEU B O 1
ATOM 6416 N N . CYS B 1 437 ? 10.234 -12.578 -40.969 1 44.28 437 CYS B N 1
ATOM 6417 C CA . CYS B 1 437 ? 9.414 -11.602 -40.25 1 44.28 437 CYS B CA 1
ATOM 6418 C C . CYS B 1 437 ? 9.469 -11.852 -38.75 1 44.28 437 CYS B C 1
ATOM 6420 O O . CYS B 1 437 ? 9.32 -12.984 -38.281 1 44.28 437 CYS B O 1
ATOM 6422 N N . ILE B 1 438 ? 10.203 -11 -38.062 1 43.12 438 ILE B N 1
ATOM 6423 C CA . ILE B 1 438 ? 10.328 -11.094 -36.625 1 43.12 438 ILE B CA 1
ATOM 6424 C C . ILE B 1 438 ? 9.203 -10.305 -35.938 1 43.12 438 ILE B C 1
ATOM 6426 O O . ILE B 1 438 ? 8.977 -9.141 -36.281 1 43.12 438 ILE B O 1
ATOM 6430 N N . GLY B 1 439 ? 8.18 -10.891 -35.5 1 42.56 439 GLY B N 1
ATOM 6431 C CA . GLY B 1 439 ? 7.176 -10.242 -34.656 1 42.56 439 GLY B CA 1
ATOM 6432 C C . GLY B 1 439 ? 7.457 -10.359 -33.188 1 42.56 439 GLY B C 1
ATOM 6433 O O . GLY B 1 439 ? 8.031 -11.344 -32.719 1 42.56 439 GLY B O 1
ATOM 6434 N N . VAL B 1 440 ? 7.855 -9.305 -32.5 1 39.72 440 VAL B N 1
ATOM 6435 C CA . VAL B 1 440 ? 7.969 -9.273 -31.047 1 39.72 440 VAL B CA 1
ATOM 6436 C C . VAL B 1 440 ? 6.578 -9.219 -30.422 1 39.72 440 VAL B C 1
ATOM 6438 O O . VAL B 1 440 ? 5.762 -8.367 -30.781 1 39.72 440 VAL B O 1
ATOM 6441 N N . ALA B 1 441 ? 5.98 -10.328 -30.062 1 39.44 441 ALA B N 1
ATOM 6442 C CA . ALA B 1 441 ? 4.734 -10.281 -29.312 1 39.44 441 ALA B CA 1
ATOM 6443 C C . ALA B 1 441 ? 4.992 -9.891 -27.859 1 39.44 441 ALA B C 1
ATOM 6445 O O . ALA B 1 441 ? 5.906 -10.422 -27.219 1 39.44 441 ALA B O 1
ATOM 6446 N N . ALA B 1 442 ? 4.867 -8.688 -27.516 1 38.84 442 ALA B N 1
ATOM 6447 C CA . ALA B 1 442 ? 4.836 -8.289 -26.109 1 38.84 442 ALA B CA 1
ATOM 6448 C C . ALA B 1 442 ? 3.977 -9.25 -25.297 1 38.84 442 ALA B C 1
ATOM 6450 O O . ALA B 1 442 ? 2.863 -9.594 -25.703 1 38.84 442 ALA B O 1
ATOM 6451 N N . ASP B 1 443 ? 4.418 -10.07 -24.672 1 35.44 443 ASP B N 1
ATOM 6452 C CA . ASP B 1 443 ? 3.617 -11.031 -23.922 1 35.44 443 ASP B CA 1
ATOM 6453 C C . ASP B 1 443 ? 2.377 -10.367 -23.328 1 35.44 443 ASP B C 1
ATOM 6455 O O . ASP B 1 443 ? 1.631 -11 -22.562 1 35.44 443 ASP B O 1
ATOM 6459 N N . GLY B 1 444 ? 1.96 -9.516 -22.641 1 34.22 444 GLY B N 1
ATOM 6460 C CA . GLY B 1 444 ? 0.724 -9.992 -22.047 1 34.22 444 GLY B CA 1
ATOM 6461 C C . GLY B 1 444 ? -0.268 -10.516 -23.062 1 34.22 444 GLY B C 1
ATOM 6462 O O . GLY B 1 444 ? -0.864 -11.578 -22.859 1 34.22 444 GLY B O 1
ATOM 6463 N 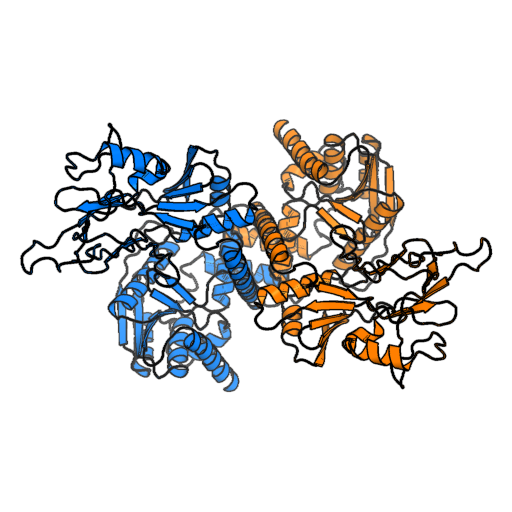N . SER B 1 445 ? -1.161 -9.688 -23.734 1 31.33 445 SER B N 1
ATOM 6464 C CA . SER B 1 445 ? -1.951 -10.219 -24.844 1 31.33 445 SER B CA 1
ATOM 6465 C C . SER B 1 445 ? -1.067 -10.57 -26.031 1 31.33 445 SER B C 1
ATOM 6467 O O . SER B 1 445 ? 0.068 -10.102 -26.125 1 31.33 445 SER B O 1
ATOM 6469 N N . GLY B 1 446 ? -1.451 -11.633 -26.984 1 29.61 446 GLY B N 1
ATOM 6470 C CA . GLY B 1 446 ? -0.895 -12.125 -28.234 1 29.61 446 GLY B CA 1
ATOM 6471 C C . GLY B 1 446 ? -0.21 -11.047 -29.047 1 29.61 446 GLY B C 1
ATOM 6472 O O . GLY B 1 446 ? -0.32 -9.859 -28.734 1 29.61 446 GLY B O 1
ATOM 6473 N N . PRO B 1 447 ? 0.595 -11.469 -30.062 1 28.45 447 PRO B N 1
ATOM 6474 C CA . PRO B 1 447 ? 1.291 -10.617 -31.031 1 28.45 447 PRO B CA 1
ATOM 6475 C C . PRO B 1 447 ? 0.448 -9.422 -31.469 1 28.45 447 PRO B C 1
ATOM 6477 O O . PRO B 1 447 ? -0.694 -9.594 -31.906 1 28.45 447 PRO B O 1
ATOM 6480 N N . THR B 1 448 ? 0.318 -8.336 -30.766 1 28.5 448 THR B N 1
ATOM 6481 C CA . THR B 1 448 ? -0.301 -7.289 -31.578 1 28.5 448 THR B CA 1
ATOM 6482 C C . THR B 1 448 ? 0.252 -7.301 -33 1 28.5 448 THR B C 1
ATOM 6484 O O . THR B 1 448 ? 1.353 -7.805 -33.25 1 28.5 448 THR B O 1
ATOM 6487 N N . GLY B 1 449 ? -0.532 -6.723 -34.094 1 25.17 449 GLY B N 1
ATOM 6488 C CA . GLY B 1 449 ? -0.381 -6.668 -35.531 1 25.17 449 GLY B CA 1
ATOM 6489 C C . GLY B 1 449 ? 1.009 -6.246 -35.969 1 25.17 449 GLY B C 1
ATOM 6490 O O . GLY B 1 449 ? 1.788 -5.727 -35.156 1 25.17 449 GLY B O 1
ATOM 6491 N N . TYR B 1 450 ? 1.238 -6.664 -37.344 1 24.84 450 TYR B N 1
ATOM 6492 C CA . TYR B 1 450 ? 2.199 -6.465 -38.406 1 24.84 450 TYR B CA 1
ATOM 6493 C C . TYR B 1 450 ? 2.449 -4.98 -38.656 1 24.84 450 TYR B C 1
ATOM 6495 O O . TYR B 1 450 ? 1.527 -4.234 -39 1 24.84 450 TYR B O 1
ATOM 6503 N N . ARG B 1 451 ? 3.242 -4.281 -38 1 26.91 451 ARG B N 1
ATOM 6504 C CA . ARG B 1 451 ? 3.479 -3.08 -38.781 1 26.91 451 ARG B CA 1
ATOM 6505 C C . ARG B 1 451 ? 4.383 -3.383 -40 1 26.91 451 ARG B C 1
ATOM 6507 O O . ARG B 1 451 ? 5.594 -3.537 -39.844 1 26.91 451 ARG B O 1
ATOM 6514 N N . GLY B 1 452 ? 3.881 -4.285 -40.906 1 21.25 452 GLY B N 1
ATOM 6515 C CA . GLY B 1 452 ? 4.453 -4.422 -42.25 1 21.25 452 GLY B CA 1
ATOM 6516 C C . GLY B 1 452 ? 4.59 -3.1 -42.969 1 21.25 452 GLY B C 1
ATOM 6517 O O . GLY B 1 452 ? 3.592 -2.434 -43.25 1 21.25 452 GLY B O 1
ATOM 6518 N N . GLY B 1 453 ? 5.441 -2.072 -42.5 1 21.61 453 GLY B N 1
ATOM 6519 C CA . GLY B 1 453 ? 5.621 -1.164 -43.625 1 21.61 453 GLY B CA 1
ATOM 6520 C C . GLY B 1 453 ? 6.086 -1.863 -44.906 1 21.61 453 GLY B C 1
ATOM 6521 O O . GLY B 1 453 ? 6.605 -2.98 -44.844 1 21.61 453 GLY B O 1
ATOM 6522 N N . PRO B 1 454 ? 5.449 -1.368 -46.156 1 20 454 PRO B N 1
ATOM 6523 C CA . PRO B 1 454 ? 6.07 -1.819 -47.406 1 20 454 PRO B CA 1
ATOM 6524 C C . PRO B 1 454 ? 7.59 -1.708 -47.375 1 20 454 PRO B C 1
ATOM 6526 O O . PRO B 1 454 ? 8.141 -0.88 -46.656 1 20 454 PRO B O 1
#

Radius of gyration: 33.66 Å; Cα contacts (8 Å, |Δi|>4): 1750; chains: 2; bounding box: 81×101×96 Å

Organism: NCBI:txid1608957

Secondary structure (DSSP, 8-state):
--HHHHHHHHHHHHHHHHHH--TT-EEEEE--SSHHHHHHHHHHHHH-TTSEEEEEEEE-SSS--HHHHHHHHHHHHHHT-EEEEEE----SSSTHHHHHHHHHHHHHHHHHHHTT-SEEE----HHHHHHHHHHHHHH---HHHHT-S-SEEEETTEEEE-TTTTS-HHHHHHHHTTS-----GGGGS-SSHHHHHIIIIIHHHHHTTSTT---SHHHHHHHHHHHHHHHHHHHHHHS-TTSEEEETTEEEEE--TT--HHHHHHHHHHHHHH--SS-PPPPPHHHHHHHHTPPTT-EEE-GGG-EEEEETTEEEEE-TTSPPPPPEEEETTSEEEEGGGTEEEEEEEEE-SS------TTS---EEEEEPPEEETTEEE--S---S-HHHHHHHHTTS-HHHHTT--EEEETTS-EEEETTEE-S---TTSEEEEEE---SSSS--------/--HHHHHHHHHHHHHHHHHH--TT-EEEEE--SSHHHHHHHHHHHHH-TTSEEEEEEEE-SSS--HHHHHHHHHHHHHHT-EEEEEE----SSS-HHHHHHHHHHHHHHHHHHHTT-SEEE----HHHHHHHHHHHHHH---HHHHT-S-SEEEETTEEEE-TTTTS-HHHHHHHHTTS-----GGGGS-SSHHHHHIIIIIHHHHHTTSTT---SHHHHHHHHHHHHHHHHHHHHHHS-TTSEEEETTEEEEE--TT--HHHHHHHHHHHHHH--SS--PPPPHHHHHHHHTPPTT-EEE-GGG-EEEEETTEEEEE-TTSPPPPPEEEETTSEEEEGGGTEEEEE-----SS------TTS---EEEEEPPEEETTEEE-SS---S-HHHHHHHHTTS-HHHHTT--EEEETT--EEEETTEE-S---TTS--EEEE---SSSS--------